Protein 5WNB (pdb70)

Nearest PDB structures (foldseek):
  5wnb-assembly1_B  TM=1.100E+00  e=4.631E+00  Human respiratory syncytial virus A2
  5wnb-assembly2_M  TM=1.005E+00  e=4.103E-40  Homo sapiens
  8fdc-assembly1_B  TM=9.923E-01  e=4.004E-33  Mus musculus
  8fba-assembly2_D  TM=9.804E-01  e=4.958E-32  Mus musculus
  4pub-assembly1_L  TM=9.845E-01  e=9.301E-32  Homo sapiens

B-factor: mean 49.29, std 20.46, range [14.49, 130.31]

Structure (mmCIF, N/CA/C/O backbone):
data_5WNB
#
_entry.id   5WNB
#
_cell.length_a   68.760
_cell.length_b   105.430
_cell.length_c   121.820
_cell.angle_alpha   90.000
_cell.angle_beta   90.000
_cell.angle_gamma   90.000
#
_symmetry.space_group_name_H-M   'P 21 21 21'
#
loop_
_entity.id
_entity.type
_entity.pdbx_description
1 polymer 'mAb 3D3 Fab heavy chain'
2 polymer 'mAb 3D3 Fab light chain'
3 polymer 'Major surface glycoprotein G'
4 non-polymer 'ZINC ION'
5 non-polymer 'ACETIC ACID'
6 water water
#
loop_
_atom_site.group_PDB
_atom_site.id
_atom_site.type_symbol
_atom_site.label_atom_id
_atom_site.label_alt_id
_atom_site.label_comp_id
_atom_site.label_asym_id
_atom_site.label_entity_id
_atom_site.label_seq_id
_atom_site.pdbx_PDB_ins_code
_atom_site.Cartn_x
_atom_site.Cartn_y
_atom_site.Cartn_z
_atom_site.occupancy
_atom_site.B_iso_or_equiv
_atom_site.auth_seq_id
_atom_site.auth_comp_id
_atom_site.auth_asym_id
_atom_site.auth_atom_id
_atom_site.pdbx_PDB_model_num
ATOM 1 N N . GLU A 1 1 ? 1.949 22.667 -27.888 1.00 73.77 1 GLU H N 1
ATOM 2 C CA . GLU A 1 1 ? 1.030 22.675 -26.758 1.00 73.38 1 GLU H CA 1
ATOM 3 C C . GLU A 1 1 ? -0.358 23.129 -27.234 1.00 77.07 1 GLU H C 1
ATOM 4 O O . GLU A 1 1 ? -1.290 23.299 -26.444 1.00 71.59 1 GLU H O 1
ATOM 10 N N . GLU A 1 2 ? -0.515 23.309 -28.545 1.00 70.38 2 GLU H N 1
ATOM 11 C CA . GLU A 1 2 ? -1.834 23.644 -29.075 1.00 65.81 2 GLU H CA 1
ATOM 12 C C . GLU A 1 2 ? -2.800 22.478 -28.897 1.00 62.90 2 GLU H C 1
ATOM 13 O O . GLU A 1 2 ? -2.418 21.319 -29.016 1.00 65.08 2 GLU H O 1
ATOM 19 N N . GLN A 1 3 ? -4.022 22.806 -28.507 1.00 46.97 3 GLN H N 1
ATOM 20 C CA . GLN A 1 3 ? -5.029 21.801 -28.244 1.00 39.85 3 GLN H CA 1
ATOM 21 C C . GLN A 1 3 ? -6.382 22.202 -28.805 1.00 37.87 3 GLN H C 1
ATOM 22 O O . GLN A 1 3 ? -6.674 23.372 -29.011 1.00 36.94 3 GLN H O 1
ATOM 28 N N . LEU A 1 4 ? -7.192 21.192 -29.056 1.00 32.58 4 LEU H N 1
ATOM 29 C CA . LEU A 1 4 ? -8.525 21.341 -29.612 1.00 36.67 4 LEU H CA 1
ATOM 30 C C . LEU A 1 4 ? -9.539 20.708 -28.666 1.00 37.66 4 LEU H C 1
ATOM 31 O O . LEU A 1 4 ? -9.320 19.600 -28.163 1.00 33.55 4 LEU H O 1
ATOM 36 N N . VAL A 1 5 ? -10.653 21.402 -28.430 1.00 35.13 5 VAL H N 1
ATOM 37 C CA . VAL A 1 5 ? -11.710 20.926 -27.543 1.00 35.08 5 VAL H CA 1
ATOM 38 C C . VAL A 1 5 ? -13.044 21.069 -28.259 1.00 34.75 5 VAL H C 1
ATOM 39 O O . VAL A 1 5 ? -13.388 22.160 -28.732 1.00 41.41 5 VAL H O 1
ATOM 43 N N . GLU A 1 6 ? -13.792 19.972 -28.335 1.00 30.38 6 GLU H N 1
ATOM 44 C CA . GLU A 1 6 ? -15.106 19.957 -28.953 1.00 33.99 6 GLU H CA 1
ATOM 45 C C . GLU A 1 6 ? -16.184 20.059 -27.881 1.00 38.85 6 GLU H C 1
ATOM 46 O O . GLU A 1 6 ? -15.982 19.667 -26.727 1.00 36.85 6 GLU H O 1
ATOM 52 N N . SER A 1 7 ? -17.348 20.556 -28.286 1.00 25.79 7 SER H N 1
ATOM 53 C CA . SER A 1 7 ? -18.511 20.631 -27.415 1.00 27.77 7 SER H CA 1
ATOM 54 C C . SER A 1 7 ? -19.744 20.659 -28.301 1.00 26.01 7 SER H C 1
ATOM 55 O O . SER A 1 7 ? -19.648 20.713 -29.529 1.00 23.53 7 SER H O 1
ATOM 58 N N . GLY A 1 8 ? -20.904 20.605 -27.661 1.00 41.65 8 GLY H N 1
ATOM 59 C CA . GLY A 1 8 ? -22.170 20.655 -28.353 1.00 29.55 8 GLY H CA 1
ATOM 60 C C . GLY A 1 8 ? -22.825 19.310 -28.574 1.00 33.81 8 GLY H C 1
ATOM 61 O O . GLY A 1 8 ? -24.008 19.271 -28.928 1.00 33.12 8 GLY H O 1
ATOM 62 N N . GLY A 1 9 ? -22.099 18.215 -28.377 1.00 37.56 9 GLY H N 1
ATOM 63 C CA . GLY A 1 9 ? -22.676 16.902 -28.557 1.00 38.00 9 GLY H CA 1
ATOM 64 C C . GLY A 1 9 ? -23.704 16.575 -27.493 1.00 39.52 9 GLY H C 1
ATOM 65 O O . GLY A 1 9 ? -23.830 17.243 -26.464 1.00 43.71 9 GLY H O 1
ATOM 66 N N . GLY A 1 10 ? -24.464 15.523 -27.753 1.00 29.31 10 GLY H N 1
ATOM 67 C CA . GLY A 1 10 ? -25.455 15.080 -26.798 1.00 33.22 10 GLY H CA 1
ATOM 68 C C . GLY A 1 10 ? -26.529 14.246 -27.471 1.00 34.85 10 GLY H C 1
ATOM 69 O O . GLY A 1 10 ? -26.409 13.856 -28.634 1.00 32.78 10 GLY H O 1
ATOM 70 N N . LEU A 1 11 ? -27.577 13.980 -26.696 1.00 42.47 11 LEU H N 1
ATOM 71 C CA . LEU A 1 11 ? -28.710 13.194 -27.155 1.00 42.00 11 LEU H CA 1
ATOM 72 C C . LEU A 1 11 ? -29.688 14.083 -27.913 1.00 42.28 11 LEU H C 1
ATOM 73 O O . LEU A 1 11 ? -30.045 15.166 -27.442 1.00 45.84 11 LEU H O 1
ATOM 78 N N . VAL A 1 12 ? -30.055 13.652 -29.113 1.00 31.75 12 VAL H N 1
ATOM 79 C CA . VAL A 1 12 ? -31.016 14.372 -29.928 1.00 37.25 12 VAL H CA 1
ATOM 80 C C . VAL A 1 12 ? -31.889 13.398 -30.714 1.00 38.14 12 VAL H C 1
ATOM 81 O O . VAL A 1 12 ? -31.449 12.310 -31.065 1.00 34.10 12 VAL H O 1
ATOM 85 N N . GLN A 1 13 ? -33.135 13.776 -30.966 1.00 33.24 13 GLN H N 1
ATOM 86 C CA . GLN A 1 13 ? -34.040 12.946 -31.757 1.00 34.64 13 GLN H CA 1
ATOM 87 C C . GLN A 1 13 ? -33.760 13.019 -33.255 1.00 35.22 13 GLN H C 1
ATOM 88 O O . GLN A 1 13 ? -33.211 13.998 -33.738 1.00 32.36 13 GLN H O 1
ATOM 94 N N . PRO A 1 14 ? -34.145 11.981 -33.987 1.00 37.36 14 PRO H N 1
ATOM 95 C CA . PRO A 1 14 ? -33.927 11.963 -35.436 1.00 34.23 14 PRO H CA 1
ATOM 96 C C . PRO A 1 14 ? -34.691 13.091 -36.128 1.00 39.00 14 PRO H C 1
ATOM 97 O O . PRO A 1 14 ? -35.840 13.368 -35.784 1.00 36.91 14 PRO H O 1
ATOM 101 N N . GLY A 1 15 ? -34.043 13.728 -37.098 1.00 38.17 15 GLY H N 1
ATOM 102 C CA . GLY A 1 15 ? -34.630 14.820 -37.849 1.00 36.00 15 GLY H CA 1
ATOM 103 C C . GLY A 1 15 ? -34.405 16.154 -37.172 1.00 35.82 15 GLY H C 1
ATOM 104 O O . GLY A 1 15 ? -34.706 17.200 -37.733 1.00 35.60 15 GLY H O 1
ATOM 105 N N . ARG A 1 16 ? -33.842 16.106 -35.971 1.00 37.42 16 ARG H N 1
ATOM 106 C CA . ARG A 1 16 ? -33.495 17.296 -35.201 1.00 40.62 16 ARG H CA 1
ATOM 107 C C . ARG A 1 16 ? -32.095 17.805 -35.531 1.00 34.56 16 ARG H C 1
ATOM 108 O O . ARG A 1 16 ? -31.436 17.297 -36.426 1.00 34.80 16 ARG H O 1
ATOM 116 N N . SER A 1 17 ? -31.663 18.833 -34.812 1.00 35.03 17 SER H N 1
ATOM 117 C CA . SER A 1 17 ? -30.373 19.459 -35.056 1.00 31.87 17 SER H CA 1
ATOM 118 C C . SER A 1 17 ? -29.492 19.533 -33.816 1.00 30.05 17 SER H C 1
ATOM 119 O O . SER A 1 17 ? -29.979 19.698 -32.705 1.00 29.02 17 SER H O 1
ATOM 122 N N . LEU A 1 18 ? -28.186 19.413 -34.026 1.00 25.40 18 LEU H N 1
ATOM 123 C CA . LEU A 1 18 ? -27.208 19.718 -33.004 1.00 24.78 18 LEU H CA 1
ATOM 124 C C . LEU A 1 18 ? -26.127 20.549 -33.661 1.00 29.05 18 LEU H C 1
ATOM 125 O O . LEU A 1 18 ? -26.047 20.652 -34.889 1.00 25.54 18 LEU H O 1
ATOM 130 N N . ARG A 1 19 ? -25.297 21.163 -32.835 1.00 25.93 19 ARG H N 1
ATOM 131 C CA . ARG A 1 19 ? -24.315 22.109 -33.339 1.00 28.58 19 ARG H CA 1
ATOM 132 C C . ARG A 1 19 ? -23.057 21.962 -32.501 1.00 25.11 19 ARG H C 1
ATOM 133 O O . ARG A 1 19 ? -23.065 22.280 -31.307 1.00 27.78 19 ARG H O 1
ATOM 141 N N . LEU A 1 20 ? -21.978 21.516 -33.128 1.00 22.06 20 LEU H N 1
ATOM 142 C CA . LEU A 1 20 ? -20.728 21.327 -32.419 1.00 24.19 20 LEU H CA 1
ATOM 143 C C . LEU A 1 20 ? -19.800 22.509 -32.648 1.00 28.51 20 LEU H C 1
ATOM 144 O O . LEU A 1 20 ? -19.828 23.159 -33.698 1.00 22.12 20 LEU H O 1
ATOM 149 N N . SER A 1 21 ? -18.973 22.778 -31.649 1.00 30.72 21 SER H N 1
ATOM 150 C CA . SER A 1 21 ? -17.920 23.768 -31.745 1.00 30.20 21 SER H CA 1
ATOM 151 C C . SER A 1 21 ? -16.597 23.060 -31.504 1.00 32.63 21 SER H C 1
ATOM 152 O O . SER A 1 21 ? -16.522 22.093 -30.745 1.00 27.88 21 SER H O 1
ATOM 155 N N . CYS A 1 22 ? -15.557 23.543 -32.168 1.00 26.73 22 CYS H N 1
ATOM 156 C CA . CYS A 1 22 ? -14.196 23.100 -31.912 1.00 26.83 22 CYS H CA 1
ATOM 157 C C . CYS A 1 22 ? -13.367 24.357 -31.750 1.00 36.38 22 CYS H C 1
ATOM 158 O O . CYS A 1 22 ? -13.288 25.171 -32.676 1.00 28.22 22 CYS H O 1
ATOM 161 N N . VAL A 1 23 ? -12.770 24.528 -30.579 1.00 26.44 23 VAL H N 1
ATOM 162 C CA . VAL A 1 23 ? -11.990 25.716 -30.283 1.00 34.45 23 VAL H CA 1
ATOM 163 C C . VAL A 1 23 ? -10.528 25.308 -30.232 1.00 35.63 23 VAL H C 1
ATOM 164 O O . VAL A 1 23 ? -10.133 24.471 -29.411 1.00 29.41 23 VAL H O 1
ATOM 168 N N . GLY A 1 24 ? -9.731 25.889 -31.119 1.00 47.07 24 GLY H N 1
ATOM 169 C CA . GLY A 1 24 ? -8.300 25.766 -31.008 1.00 41.47 24 GLY H CA 1
ATOM 170 C C . GLY A 1 24 ? -7.738 26.776 -30.035 1.00 58.15 24 GLY H C 1
ATOM 171 O O . GLY A 1 24 ? -8.370 27.779 -29.710 1.00 68.37 24 GLY H O 1
ATOM 172 N N . SER A 1 25 ? -6.539 26.487 -29.543 1.00 72.49 25 SER H N 1
ATOM 173 C CA . SER A 1 25 ? -5.899 27.389 -28.599 1.00 84.08 25 SER H CA 1
ATOM 174 C C . SER A 1 25 ? -5.656 28.751 -29.240 1.00 89.70 25 SER H C 1
ATOM 175 O O . SER A 1 25 ? -5.091 28.847 -30.334 1.00 90.91 25 SER H O 1
ATOM 178 N N . GLY A 1 26 ? -6.117 29.805 -28.570 1.00 80.82 26 GLY H N 1
ATOM 179 C CA . GLY A 1 26 ? -5.722 31.153 -28.935 1.00 81.31 26 GLY H CA 1
ATOM 180 C C . GLY A 1 26 ? -6.403 31.692 -30.185 1.00 76.52 26 GLY H C 1
ATOM 181 O O . GLY A 1 26 ? -7.551 31.368 -30.497 1.00 67.75 26 GLY H O 1
ATOM 182 N N . LEU A 1 27 ? -5.664 32.540 -30.901 1.00 74.89 27 LEU H N 1
ATOM 183 C CA . LEU A 1 27 ? -6.167 33.263 -32.068 1.00 70.25 27 LEU H CA 1
ATOM 184 C C . LEU A 1 27 ? -6.669 32.334 -33.163 1.00 76.21 27 LEU H C 1
ATOM 185 O O . LEU A 1 27 ? -6.708 32.704 -34.336 1.00 81.31 27 LEU H O 1
ATOM 187 C CA . PHE A 1 29 ? -6.419 34.473 -37.619 1.00 49.03 29 PHE H CA 1
ATOM 188 C C . PHE A 1 29 ? -5.384 33.399 -37.935 1.00 54.17 29 PHE H C 1
ATOM 189 O O . PHE A 1 29 ? -4.420 33.651 -38.660 1.00 53.12 29 PHE H O 1
ATOM 190 N N . GLU A 1 30 ? -5.592 32.201 -37.397 1.00 65.56 30 GLU H N 1
ATOM 191 C CA . GLU A 1 30 ? -4.629 31.116 -37.556 1.00 67.60 30 GLU H CA 1
ATOM 192 C C . GLU A 1 30 ? -4.627 30.558 -38.978 1.00 64.06 30 GLU H C 1
ATOM 193 O O . GLU A 1 30 ? -5.568 30.764 -39.746 1.00 62.75 30 GLU H O 1
ATOM 199 N N . GLU A 1 31 ? -3.558 29.833 -39.307 1.00 46.55 31 GLU H N 1
ATOM 200 C CA . GLU A 1 31 ? -3.170 29.557 -40.684 1.00 50.85 31 GLU H CA 1
ATOM 201 C C . GLU A 1 31 ? -3.292 28.079 -41.054 1.00 45.75 31 GLU H C 1
ATOM 202 O O . GLU A 1 31 ? -2.527 27.577 -41.880 1.00 44.42 31 GLU H O 1
ATOM 208 N N . HIS A 1 32 ? -4.231 27.362 -40.443 1.00 38.63 32 HIS H N 1
ATOM 209 C CA . HIS A 1 32 ? -4.437 25.956 -40.755 1.00 37.12 32 HIS H CA 1
ATOM 210 C C . HIS A 1 32 ? -5.912 25.675 -40.999 1.00 40.98 32 HIS H C 1
ATOM 211 O O . HIS A 1 32 ? -6.796 26.277 -40.382 1.00 40.18 32 HIS H O 1
ATOM 218 N N . ALA A 1 33 ? -6.153 24.755 -41.927 1.00 41.90 33 ALA H N 1
ATOM 219 C CA . ALA A 1 33 ? -7.468 24.180 -42.141 1.00 40.82 33 ALA H CA 1
ATOM 220 C C . ALA A 1 33 ? -7.856 23.281 -40.972 1.00 41.14 33 ALA H C 1
ATOM 221 O O . ALA A 1 33 ? -7.008 22.773 -40.234 1.00 38.62 33 ALA H O 1
ATOM 223 N N . MET A 1 34 ? -9.162 23.091 -40.809 1.00 31.67 34 MET H N 1
ATOM 224 C CA . MET A 1 34 ? -9.697 22.202 -39.788 1.00 38.85 34 MET H CA 1
ATOM 225 C C . MET A 1 34 ? -10.701 21.251 -40.419 1.00 29.73 34 MET H C 1
ATOM 226 O O . MET A 1 34 ? -11.323 21.561 -41.439 1.00 33.94 34 MET H O 1
ATOM 231 N N . HIS A 1 35 ? -10.847 20.081 -39.800 1.00 34.44 35 HIS H N 1
ATOM 232 C CA . HIS A 1 35 ? -11.644 19.002 -40.359 1.00 34.07 35 HIS H CA 1
ATOM 233 C C . HIS A 1 35 ? -12.488 18.369 -39.268 1.00 27.57 35 HIS H C 1
ATOM 234 O O . HIS A 1 35 ? -12.167 18.442 -38.080 1.00 33.14 35 HIS H O 1
ATOM 241 N N . TRP A 1 36 ? -13.586 17.750 -39.691 1.00 21.53 36 TRP H N 1
ATOM 242 C CA . TRP A 1 36 ? -14.417 16.931 -38.822 1.00 20.87 36 TRP H CA 1
ATOM 243 C C . TRP A 1 36 ? -14.256 15.471 -39.217 1.00 20.94 36 TRP H C 1
ATOM 244 O O . TRP A 1 36 ? -14.418 15.118 -40.389 1.00 29.41 36 TRP H O 1
ATOM 255 N N . VAL A 1 37 ? -13.921 14.633 -38.240 1.00 21.40 37 VAL H N 1
ATOM 256 C CA . VAL A 1 37 ? -13.799 13.194 -38.428 1.00 22.61 37 VAL H CA 1
ATOM 257 C C . VAL A 1 37 ? -14.612 12.523 -37.332 1.00 26.38 37 VAL H C 1
ATOM 258 O O . VAL A 1 37 ? -14.556 12.938 -36.170 1.00 32.98 37 VAL H O 1
ATOM 262 N N . ARG A 1 38 ? -15.376 11.499 -37.695 1.00 21.01 38 ARG H N 1
ATOM 263 C CA . ARG A 1 38 ? -16.234 10.824 -36.733 1.00 25.81 38 ARG H CA 1
ATOM 264 C C . ARG A 1 38 ? -15.956 9.329 -36.751 1.00 21.76 38 ARG H C 1
ATOM 265 O O . ARG A 1 38 ? -15.326 8.798 -37.669 1.00 33.60 38 ARG H O 1
ATOM 273 N N . GLN A 1 39 ? -16.331 8.687 -35.655 1.00 22.15 39 GLN H N 1
ATOM 274 C CA . GLN A 1 39 ? -16.210 7.253 -35.527 1.00 30.60 39 GLN H CA 1
ATOM 275 C C . GLN A 1 39 ? -17.459 6.678 -34.881 1.00 23.52 39 GLN H C 1
ATOM 276 O O . GLN A 1 39 ? -17.756 6.979 -33.734 1.00 32.33 39 GLN H O 1
ATOM 282 N N . ALA A 1 40 ? -18.164 5.814 -35.591 1.00 24.09 40 ALA H N 1
ATOM 283 C CA . ALA A 1 40 ? -19.278 5.096 -34.998 1.00 32.06 40 ALA H CA 1
ATOM 284 C C . ALA A 1 40 ? -18.757 4.012 -34.051 1.00 34.59 40 ALA H C 1
ATOM 285 O O . ALA A 1 40 ? -17.622 3.547 -34.197 1.00 29.87 40 ALA H O 1
ATOM 287 N N . PRO A 1 41 ? -19.558 3.610 -33.061 1.00 35.66 41 PRO H N 1
ATOM 288 C CA . PRO A 1 41 ? -19.098 2.582 -32.114 1.00 37.86 41 PRO H CA 1
ATOM 289 C C . PRO A 1 41 ? -18.675 1.303 -32.823 1.00 38.50 41 PRO H C 1
ATOM 290 O O . PRO A 1 41 ? -19.430 0.723 -33.607 1.00 32.46 41 PRO H O 1
ATOM 294 N N . GLY A 1 42 ? -17.448 0.870 -32.537 1.00 40.37 42 GLY H N 1
ATOM 295 C CA . GLY A 1 42 ? -16.903 -0.334 -33.132 1.00 34.42 42 GLY H CA 1
ATOM 296 C C . GLY A 1 42 ? -16.650 -0.257 -34.619 1.00 36.05 42 GLY H C 1
ATOM 297 O O . GLY A 1 42 ? -16.478 -1.295 -35.260 1.00 40.67 42 GLY H O 1
ATOM 298 N N . ARG A 1 43 ? -16.619 0.942 -35.189 1.00 38.56 43 ARG H N 1
ATOM 299 C CA . ARG A 1 43 ? -16.376 1.135 -36.613 1.00 34.07 43 ARG H CA 1
ATOM 300 C C . ARG A 1 43 ? -15.143 2.012 -36.816 1.00 29.94 43 ARG H C 1
ATOM 301 O O . ARG A 1 43 ? -14.527 2.495 -35.863 1.00 30.07 43 ARG H O 1
ATOM 309 N N . GLY A 1 44 ? -14.780 2.206 -38.085 1.00 29.13 44 GLY H N 1
ATOM 310 C CA . GLY A 1 44 ? -13.593 2.952 -38.434 1.00 28.30 44 GLY H CA 1
ATOM 311 C C . GLY A 1 44 ? -13.840 4.449 -38.526 1.00 30.47 44 GLY H C 1
ATOM 312 O O . GLY A 1 44 ? -14.934 4.952 -38.274 1.00 28.48 44 GLY H O 1
ATOM 313 N N . LEU A 1 45 ? -12.783 5.164 -38.896 1.00 35.97 45 LEU H N 1
ATOM 314 C CA . LEU A 1 45 ? -12.855 6.607 -39.058 1.00 34.13 45 LEU H CA 1
ATOM 315 C C . LEU A 1 45 ? -13.461 6.978 -40.404 1.00 41.45 45 LEU H C 1
ATOM 316 O O . LEU A 1 45 ? -13.185 6.342 -41.427 1.00 44.51 45 LEU H O 1
ATOM 321 N N . GLU A 1 46 ? -14.286 8.025 -40.393 1.00 29.82 46 GLU H N 1
ATOM 322 C CA . GLU A 1 46 ? -14.906 8.559 -41.599 1.00 29.03 46 GLU H CA 1
ATOM 323 C C . GLU A 1 46 ? -14.761 10.072 -41.604 1.00 27.93 46 GLU H C 1
ATOM 324 O O . GLU A 1 46 ? -15.200 10.747 -40.667 1.00 22.45 46 GLU H O 1
ATOM 330 N N . TRP A 1 47 ? -14.135 10.598 -42.651 1.00 23.29 47 TRP H N 1
ATOM 331 C CA . TRP A 1 47 ? -13.982 12.039 -42.796 1.00 33.83 47 TRP H CA 1
ATOM 332 C C . TRP A 1 47 ? -15.334 12.678 -43.083 1.00 24.30 47 TRP H C 1
ATOM 333 O O . TRP A 1 47 ? -16.009 12.313 -44.050 1.00 31.00 47 TRP H O 1
ATOM 344 N N . VAL A 1 48 ? -15.730 13.622 -42.236 1.00 24.31 48 VAL H N 1
ATOM 345 C CA . VAL A 1 48 ? -17.029 14.273 -42.358 1.00 22.69 48 VAL H CA 1
ATOM 346 C C . VAL A 1 48 ? -16.941 15.508 -43.237 1.00 23.19 48 VAL H C 1
ATOM 347 O O . VAL A 1 48 ? -17.686 15.654 -44.208 1.00 24.12 48 VAL H O 1
ATOM 351 N N . SER A 1 49 ? -16.031 16.417 -42.901 1.00 27.20 49 SER H N 1
ATOM 352 C CA . SER A 1 49 ? -15.977 17.710 -43.562 1.00 23.69 49 SER H CA 1
ATOM 353 C C . SER A 1 49 ? -14.614 18.341 -43.327 1.00 23.13 49 SER H C 1
ATOM 354 O O . SER A 1 49 ? -13.908 18.001 -42.376 1.00 24.09 49 SER H O 1
ATOM 357 N N . GLY A 1 50 ? -14.252 19.258 -44.220 1.00 34.05 50 GLY H N 1
ATOM 358 C CA . GLY A 1 50 ? -13.026 20.017 -44.089 1.00 30.01 50 GLY H CA 1
ATOM 359 C C . GLY A 1 50 ? -13.168 21.423 -44.636 1.00 30.01 50 GLY H C 1
ATOM 360 O O . GLY A 1 50 ? -13.825 21.630 -45.659 1.00 33.70 50 GLY H O 1
ATOM 361 N N . ILE A 1 51 ? -12.550 22.398 -43.972 1.00 24.12 51 ILE H N 1
ATOM 362 C CA . ILE A 1 51 ? -12.652 23.797 -44.363 1.00 25.20 51 ILE H CA 1
ATOM 363 C C . ILE A 1 51 ? -11.260 24.417 -44.340 1.00 25.68 51 ILE H C 1
ATOM 364 O O . ILE A 1 51 ? -10.496 24.209 -43.390 1.00 24.91 51 ILE H O 1
ATOM 369 N N . SER A 1 52 ? -10.928 25.166 -45.390 1.00 38.72 52 SER H N 1
ATOM 370 C CA . SER A 1 52 ? -9.610 25.774 -45.507 1.00 35.68 52 SER H CA 1
ATOM 371 C C . SER A 1 52 ? -9.421 26.872 -44.457 1.00 40.15 52 SER H C 1
ATOM 372 O O . SER A 1 52 ? -10.345 27.253 -43.732 1.00 40.84 52 SER H O 1
ATOM 375 N N . TRP A 1 53 ? -8.188 27.383 -44.390 1.00 41.86 53 TRP H N 1
ATOM 376 C CA . TRP A 1 53 ? -7.815 28.340 -43.352 1.00 35.39 53 TRP H CA 1
ATOM 377 C C . TRP A 1 53 ? -8.660 29.609 -43.414 1.00 40.75 53 TRP H C 1
ATOM 378 O O . TRP A 1 53 ? -8.980 30.191 -42.370 1.00 43.79 53 TRP H O 1
ATOM 389 N N . ASN A 1 54 ? -9.021 30.057 -44.618 1.00 43.06 54 ASN H N 1
ATOM 390 C CA . ASN A 1 54 ? -9.788 31.284 -44.813 1.00 48.13 54 ASN H CA 1
ATOM 391 C C . ASN A 1 54 ? -11.234 31.013 -45.216 1.00 46.37 54 ASN H C 1
ATOM 392 O O . ASN A 1 54 ? -11.887 31.891 -45.789 1.00 49.62 54 ASN H O 1
ATOM 397 N N . SER A 1 55 ? -11.742 29.811 -44.932 1.00 35.30 55 SER H N 1
ATOM 398 C CA . SER A 1 55 ? -13.091 29.383 -45.314 1.00 40.30 55 SER H CA 1
ATOM 399 C C . SER A 1 55 ? -13.348 29.531 -46.813 1.00 39.63 55 SER H C 1
ATOM 400 O O . SER A 1 55 ? -14.502 29.601 -47.245 1.00 45.88 55 SER H O 1
ATOM 403 N N . GLY A 1 56 ? -12.288 29.571 -47.623 1.00 33.03 56 GLY H N 1
ATOM 404 C CA . GLY A 1 56 ? -12.460 29.660 -49.062 1.00 34.76 56 GLY H CA 1
ATOM 405 C C . GLY A 1 56 ? -12.818 28.354 -49.739 1.00 34.29 56 GLY H C 1
ATOM 406 O O . GLY A 1 56 ? -13.270 28.369 -50.887 1.00 35.79 56 GLY H O 1
ATOM 407 N N . SER A 1 57 ? -12.624 27.226 -49.057 1.00 34.09 57 SER H N 1
ATOM 408 C CA . SER A 1 57 ? -12.868 25.913 -49.641 1.00 36.27 57 SER H CA 1
ATOM 409 C C . SER A 1 57 ? -13.439 24.991 -48.575 1.00 32.02 57 SER H C 1
ATOM 410 O O . SER A 1 57 ? -12.843 24.837 -47.505 1.00 32.50 57 SER H O 1
ATOM 413 N N . VAL A 1 58 ? -14.592 24.382 -48.864 1.00 38.00 58 VAL H N 1
ATOM 414 C CA . VAL A 1 58 ? -15.286 23.503 -47.927 1.00 31.01 58 VAL H CA 1
ATOM 415 C C . VAL A 1 58 ? -15.727 22.240 -48.656 1.00 36.89 58 VAL H C 1
ATOM 416 O O . VAL A 1 58 ? -16.248 22.310 -49.776 1.00 40.06 58 VAL H O 1
ATOM 420 N N . GLY A 1 59 ? -15.520 21.085 -48.020 1.00 27.63 59 GLY H N 1
ATOM 421 C CA . GLY A 1 59 ? -15.957 19.823 -48.576 1.00 30.69 59 GLY H CA 1
ATOM 422 C C . GLY A 1 59 ? -16.656 18.971 -47.535 1.00 29.85 59 GLY H C 1
ATOM 423 O O . GLY A 1 59 ? -16.536 19.194 -46.330 1.00 32.43 59 GLY H O 1
ATOM 424 N N . TYR A 1 60 ? -17.407 17.984 -48.026 1.00 27.10 60 TYR H N 1
ATOM 425 C CA . TYR A 1 60 ? -18.118 17.049 -47.165 1.00 28.35 60 TYR H CA 1
ATOM 426 C C . TYR A 1 60 ? -18.147 15.672 -47.809 1.00 27.97 60 TYR H C 1
ATOM 427 O O . TYR A 1 60 ? -18.133 15.544 -49.036 1.00 33.84 60 TYR H O 1
ATOM 436 N N . ALA A 1 61 ? -18.194 14.641 -46.966 1.00 30.05 61 ALA H N 1
ATOM 437 C CA . ALA A 1 61 ? -18.505 13.301 -47.446 1.00 36.12 61 ALA H CA 1
ATOM 438 C C . ALA A 1 61 ? -19.934 13.260 -47.978 1.00 33.85 61 ALA H C 1
ATOM 439 O O . ALA A 1 61 ? -20.800 14.018 -47.539 1.00 35.66 61 ALA H O 1
ATOM 441 N N . ASP A 1 62 ? -20.178 12.369 -48.943 1.00 42.48 62 ASP H N 1
ATOM 442 C CA . ASP A 1 62 ? -21.512 12.259 -49.525 1.00 41.96 62 ASP H CA 1
ATOM 443 C C . ASP A 1 62 ? -22.567 11.838 -48.511 1.00 43.27 62 ASP H C 1
ATOM 444 O O . ASP A 1 62 ? -23.752 12.108 -48.726 1.00 43.45 62 ASP H O 1
ATOM 449 N N . SER A 1 63 ? -22.169 11.170 -47.427 1.00 52.63 63 SER H N 1
ATOM 450 C CA . SER A 1 63 ? -23.145 10.708 -46.444 1.00 54.68 63 SER H CA 1
ATOM 451 C C . SER A 1 63 ? -23.862 11.866 -45.754 1.00 52.62 63 SER H C 1
ATOM 452 O O . SER A 1 63 ? -25.001 11.704 -45.299 1.00 54.09 63 SER H O 1
ATOM 455 N N . VAL A 1 64 ? -23.160 12.980 -45.570 1.00 34.33 64 VAL H N 1
ATOM 456 C CA . VAL A 1 64 ? -23.714 14.120 -44.849 1.00 36.96 64 VAL H CA 1
ATOM 457 C C . VAL A 1 64 ? -24.035 15.330 -45.719 1.00 32.90 64 VAL H C 1
ATOM 458 O O . VAL A 1 64 ? -24.448 16.366 -45.213 1.00 28.49 64 VAL H O 1
ATOM 462 N N . LYS A 1 65 ? -23.825 15.208 -47.021 1.00 33.20 65 LYS H N 1
ATOM 463 C CA . LYS A 1 65 ? -23.972 16.358 -47.896 1.00 34.39 65 LYS H CA 1
ATOM 464 C C . LYS A 1 65 ? -25.411 16.857 -47.929 1.00 39.12 65 LYS H C 1
ATOM 465 O O . LYS A 1 65 ? -26.349 16.073 -48.030 1.00 40.41 65 LYS H O 1
ATOM 471 N N . GLY A 1 66 ? -25.572 18.171 -47.848 1.00 31.39 66 GLY H N 1
ATOM 472 C CA . GLY A 1 66 ? -26.883 18.780 -47.886 1.00 31.43 66 GLY H CA 1
ATOM 473 C C . GLY A 1 66 ? -27.620 18.735 -46.564 1.00 34.15 66 GLY H C 1
ATOM 474 O O . GLY A 1 66 ? -28.775 19.133 -46.489 1.00 31.38 66 GLY H O 1
ATOM 475 N N . ARG A 1 67 ? -26.986 18.156 -45.545 1.00 29.03 67 ARG H N 1
ATOM 476 C CA . ARG A 1 67 ? -27.562 18.094 -44.204 1.00 28.27 67 ARG H CA 1
ATOM 477 C C . ARG A 1 67 ? -26.727 18.801 -43.137 1.00 26.94 67 ARG H C 1
ATOM 478 O O . ARG A 1 67 ? -27.266 19.422 -42.235 1.00 27.26 67 ARG H O 1
ATOM 486 N N . PHE A 1 68 ? -25.408 18.717 -43.256 1.00 33.37 68 PHE H N 1
ATOM 487 C CA . PHE A 1 68 ? -24.509 19.389 -42.329 1.00 26.88 68 PHE H CA 1
ATOM 488 C C . PHE A 1 68 ? -23.810 20.538 -43.041 1.00 26.17 68 PHE H C 1
ATOM 489 O O . PHE A 1 68 ? -23.646 20.530 -44.264 1.00 31.67 68 PHE H O 1
ATOM 497 N N . THR A 1 69 ? -23.398 21.526 -42.257 1.00 26.15 69 THR H N 1
ATOM 498 C CA . THR A 1 69 ? -22.729 22.699 -42.795 1.00 29.55 69 THR H CA 1
ATOM 499 C C . THR A 1 69 ? -21.559 23.052 -41.894 1.00 28.76 69 THR H C 1
ATOM 500 O O . THR A 1 69 ? -21.730 23.218 -40.683 1.00 26.80 69 THR H O 1
ATOM 504 N N . THR A 1 70 ? -20.375 23.135 -42.485 1.00 30.92 70 THR H N 1
ATOM 505 C CA . THR A 1 70 ? -19.154 23.468 -41.767 1.00 23.96 70 THR H CA 1
ATOM 506 C C . THR A 1 70 ? -18.799 24.929 -41.993 1.00 26.64 70 THR H C 1
ATOM 507 O O . THR A 1 70 ? -18.825 25.414 -43.130 1.00 27.69 70 THR H O 1
ATOM 511 N N . SER A 1 71 ? -18.481 25.624 -40.909 1.00 29.32 71 SER H N 1
ATOM 512 C CA . SER A 1 71 ? -17.967 26.979 -40.997 1.00 33.55 71 SER H CA 1
ATOM 513 C C . SER A 1 71 ? -16.996 27.182 -39.845 1.00 39.13 71 SER H C 1
ATOM 514 O O . SER A 1 71 ? -16.839 26.320 -38.977 1.00 29.10 71 SER H O 1
ATOM 517 N N . ARG A 1 72 ? -16.350 28.343 -39.840 1.00 33.22 72 ARG H N 1
ATOM 518 C CA . ARG A 1 72 ? -15.303 28.618 -38.871 1.00 35.27 72 ARG H CA 1
ATOM 519 C C . ARG A 1 72 ? -15.135 30.121 -38.759 1.00 40.57 72 ARG H C 1
ATOM 520 O O . ARG A 1 72 ? -15.610 30.883 -39.605 1.00 40.27 72 ARG H O 1
ATOM 528 N N . ASP A 1 73 ? -14.457 30.536 -37.689 1.00 48.82 73 ASP H N 1
ATOM 529 C CA . ASP A 1 73 ? -14.182 31.946 -37.430 1.00 50.73 73 ASP H CA 1
ATOM 530 C C . ASP A 1 73 ? -12.774 32.058 -36.863 1.00 49.16 73 ASP H C 1
ATOM 531 O O . ASP A 1 73 ? -12.517 31.615 -35.738 1.00 52.77 73 ASP H O 1
ATOM 536 N N . ASN A 1 74 ? -11.879 32.621 -37.658 1.00 70.36 74 ASN H N 1
ATOM 537 C CA . ASN A 1 74 ? -10.488 32.758 -37.283 1.00 72.76 74 ASN H CA 1
ATOM 538 C C . ASN A 1 74 ? -10.311 33.642 -36.067 1.00 75.59 74 ASN H C 1
ATOM 539 O O . ASN A 1 74 ? -9.474 33.368 -35.215 1.00 85.15 74 ASN H O 1
ATOM 544 N N . ALA A 1 75 ? -11.092 34.712 -35.995 1.00 53.57 75 ALA H N 1
ATOM 545 C CA . ALA A 1 75 ? -10.934 35.679 -34.915 1.00 51.92 75 ALA H CA 1
ATOM 546 C C . ALA A 1 75 ? -11.071 35.002 -33.558 1.00 54.10 75 ALA H C 1
ATOM 547 O O . ALA A 1 75 ? -10.359 35.343 -32.604 1.00 57.31 75 ALA H O 1
ATOM 549 N N . LYS A 1 76 ? -11.972 34.030 -33.460 1.00 53.18 76 LYS H N 1
ATOM 550 C CA . LYS A 1 76 ? -12.140 33.216 -32.270 1.00 52.26 76 LYS H CA 1
ATOM 551 C C . LYS A 1 76 ? -11.439 31.866 -32.382 1.00 56.91 76 LYS H C 1
ATOM 552 O O . LYS A 1 76 ? -11.377 31.135 -31.387 1.00 59.14 76 LYS H O 1
ATOM 558 N N . ASP A 1 77 ? -10.954 31.535 -33.575 1.00 53.44 77 ASP H N 1
ATOM 559 C CA . ASP A 1 77 ? -10.347 30.231 -33.852 1.00 43.78 77 ASP H CA 1
ATOM 560 C C . ASP A 1 77 ? -11.289 29.099 -33.452 1.00 42.36 77 ASP H C 1
ATOM 561 O O . ASP A 1 77 ? -10.886 28.122 -32.831 1.00 40.03 77 ASP H O 1
ATOM 566 N N . ILE A 1 78 ? -12.557 29.262 -33.797 1.00 27.98 78 ILE H N 1
ATOM 567 C CA . ILE A 1 78 ? -13.584 28.278 -33.492 1.00 25.57 78 ILE H CA 1
ATOM 568 C C . ILE A 1 78 ? -14.070 27.669 -34.797 1.00 24.92 78 ILE H C 1
ATOM 569 O O . ILE A 1 78 ? -14.298 28.379 -35.784 1.00 25.61 78 ILE H O 1
ATOM 574 N N . LEU A 1 79 ? -14.220 26.349 -34.795 1.00 23.08 79 LEU H N 1
ATOM 575 C CA . LEU A 1 79 ? -14.728 25.600 -35.931 1.00 27.53 79 LEU H CA 1
ATOM 576 C C . LEU A 1 79 ? -16.111 25.072 -35.583 1.00 22.29 79 LEU H C 1
ATOM 577 O O . LEU A 1 79 ? -16.338 24.599 -34.466 1.00 21.99 79 LEU H O 1
ATOM 582 N N . PHE A 1 80 ? -17.033 25.149 -36.538 1.00 24.62 80 PHE H N 1
ATOM 583 C CA . PHE A 1 80 ? -18.413 24.753 -36.303 1.00 24.60 80 PHE H CA 1
ATOM 584 C C . PHE A 1 80 ? -18.812 23.605 -37.215 1.00 24.16 80 PHE H C 1
ATOM 585 O O . PHE A 1 80 ? -18.411 23.552 -38.384 1.00 26.13 80 PHE H O 1
ATOM 593 N N . LEU A 1 81 ? -19.628 22.701 -36.674 1.00 21.78 81 LEU H N 1
ATOM 594 C CA . LEU A 1 81 ? -20.329 21.689 -37.460 1.00 21.72 81 LEU H CA 1
ATOM 595 C C . LEU A 1 81 ? -21.806 21.826 -37.114 1.00 22.27 81 LEU H C 1
ATOM 596 O O . LEU A 1 81 ? -22.258 21.324 -36.080 1.00 22.11 81 LEU H O 1
ATOM 601 N N . GLU A 1 82 ? -22.555 22.500 -37.981 1.00 23.09 82 GLU H N 1
ATOM 602 C CA . GLU A 1 82 ? -23.991 22.644 -37.800 1.00 23.80 82 GLU H CA 1
ATOM 603 C C . GLU A 1 82 ? -24.635 21.412 -38.414 1.00 36.54 82 GLU H C 1
ATOM 604 O O . GLU A 1 82 ? -24.463 21.142 -39.608 1.00 30.16 82 GLU H O 1
ATOM 610 N N . MET A 1 83 ? -25.381 20.676 -37.604 1.00 25.54 83 MET H N 1
ATOM 611 C CA . MET A 1 83 ? -25.884 19.363 -37.974 1.00 33.12 83 MET H CA 1
ATOM 612 C C . MET A 1 83 ? -27.395 19.446 -38.118 1.00 27.67 83 MET H C 1
ATOM 613 O O . MET A 1 83 ? -28.092 19.719 -37.138 1.00 44.39 83 MET H O 1
ATOM 618 N N . ASN A 1 84 ? -27.892 19.165 -39.310 1.00 28.97 84 ASN H N 1
ATOM 619 C CA . ASN A 1 84 ? -29.313 19.211 -39.584 1.00 30.63 84 ASN H CA 1
ATOM 620 C C . ASN A 1 84 ? -29.761 17.897 -40.207 1.00 35.59 84 ASN H C 1
ATOM 621 O O . ASN A 1 84 ? -28.952 17.145 -40.732 1.00 37.58 84 ASN H O 1
ATOM 626 N N . THR A 1 85 ? -31.051 17.611 -40.102 1.00 30.63 85 THR H N 1
ATOM 627 C CA . THR A 1 85 ? -31.650 16.384 -40.634 1.00 32.43 85 THR H CA 1
ATOM 628 C C . THR A 1 85 ? -30.902 15.155 -40.118 1.00 32.54 85 THR H C 1
ATOM 629 O O . THR A 1 85 ? -30.384 14.332 -40.871 1.00 33.42 85 THR H O 1
ATOM 633 N N . LEU A 1 86 ? -30.840 15.065 -38.794 1.00 27.93 86 LEU H N 1
ATOM 634 C CA . LEU A 1 86 ? -30.033 14.041 -38.147 1.00 27.19 86 LEU H CA 1
ATOM 635 C C . LEU A 1 86 ? -30.679 12.666 -38.254 1.00 34.55 86 LEU H C 1
ATOM 636 O O . LEU A 1 86 ? -31.905 12.515 -38.218 1.00 32.25 86 LEU H O 1
ATOM 641 N N . ARG A 1 87 ? -29.827 11.657 -38.409 1.00 37.58 87 ARG H N 1
ATOM 642 C CA . ARG A 1 87 ? -30.237 10.266 -38.475 1.00 37.62 87 ARG H CA 1
ATOM 643 C C . ARG A 1 87 ? -29.566 9.454 -37.382 1.00 41.20 87 ARG H C 1
ATOM 644 O O . ARG A 1 87 ? -28.545 9.856 -36.816 1.00 37.83 87 ARG H O 1
ATOM 652 N N . SER A 1 88 ? -30.134 8.275 -37.131 1.00 29.55 88 SER H N 1
ATOM 653 C CA . SER A 1 88 ? -29.521 7.344 -36.193 1.00 35.89 88 SER H CA 1
ATOM 654 C C . SER A 1 88 ? -28.127 6.922 -36.643 1.00 28.62 88 SER H C 1
ATOM 655 O O . SER A 1 88 ? -27.262 6.661 -35.801 1.00 34.68 88 SER H O 1
ATOM 658 N N . GLU A 1 89 ? -27.882 6.860 -37.956 1.00 29.24 89 GLU H N 1
ATOM 659 C CA . GLU A 1 89 ? -26.573 6.426 -38.441 1.00 30.21 89 GLU H CA 1
ATOM 660 C C . GLU A 1 89 ? -25.479 7.469 -38.250 1.00 30.86 89 GLU H C 1
ATOM 661 O O . GLU A 1 89 ? -24.307 7.148 -38.469 1.00 36.97 89 GLU H O 1
ATOM 667 N N . ASP A 1 90 ? -25.817 8.694 -37.855 1.00 25.94 90 ASP H N 1
ATOM 668 C CA . ASP A 1 90 ? -24.800 9.679 -37.513 1.00 24.61 90 ASP H CA 1
ATOM 669 C C . ASP A 1 90 ? -24.405 9.607 -36.047 1.00 24.11 90 ASP H C 1
ATOM 670 O O . ASP A 1 90 ? -23.612 10.437 -35.589 1.00 23.18 90 ASP H O 1
ATOM 675 N N . THR A 1 91 ? -24.933 8.628 -35.311 1.00 24.92 91 THR H N 1
ATOM 676 C CA . THR A 1 91 ? -24.500 8.378 -33.944 1.00 24.76 91 THR H CA 1
ATOM 677 C C . THR A 1 91 ? -23.044 7.943 -33.967 1.00 26.90 91 THR H C 1
ATOM 678 O O . THR A 1 91 ? -22.719 6.864 -34.472 1.00 25.52 91 THR H O 1
ATOM 682 N N . ALA A 1 92 ? -22.164 8.779 -33.433 1.00 23.18 92 ALA H N 1
ATOM 683 C CA . ALA A 1 92 ? -20.734 8.514 -33.479 1.00 27.00 92 ALA H CA 1
ATOM 684 C C . ALA A 1 92 ? -20.033 9.464 -32.522 1.00 23.60 92 ALA H C 1
ATOM 685 O O . ALA A 1 92 ? -20.636 10.395 -31.979 1.00 24.79 92 ALA H O 1
ATOM 687 N N . LEU A 1 93 ? -18.747 9.199 -32.317 1.00 29.02 93 LEU H N 1
ATOM 688 C CA . LEU A 1 93 ? -17.860 10.123 -31.635 1.00 25.27 93 LEU H CA 1
ATOM 689 C C . LEU A 1 93 ? -17.254 11.041 -32.688 1.00 22.02 93 LEU H C 1
ATOM 690 O O . LEU A 1 93 ? -16.706 10.566 -33.687 1.00 20.77 93 LEU H O 1
ATOM 695 N N . TYR A 1 94 ? -17.362 12.350 -32.478 1.00 19.94 94 TYR H N 1
ATOM 696 C CA . TYR A 1 94 ? -17.005 13.330 -33.500 1.00 19.50 94 TYR H CA 1
ATOM 697 C C . TYR A 1 94 ? -15.700 14.014 -33.110 1.00 23.81 94 TYR H C 1
ATOM 698 O O . TYR A 1 94 ? -15.652 14.763 -32.129 1.00 29.43 94 TYR H O 1
ATOM 707 N N . PHE A 1 95 ? -14.651 13.767 -33.889 1.00 28.38 95 PHE H N 1
ATOM 708 C CA . PHE A 1 95 ? -13.344 14.364 -33.653 1.00 22.30 95 PHE H CA 1
ATOM 709 C C . PHE A 1 95 ? -13.205 15.664 -34.428 1.00 23.55 95 PHE H C 1
ATOM 710 O O . PHE A 1 95 ? -13.650 15.775 -35.573 1.00 21.73 95 PHE H O 1
ATOM 718 N N . CYS A 1 96 ? -12.555 16.639 -33.810 1.00 27.29 96 CYS H N 1
ATOM 719 C CA . CYS A 1 96 ? -12.060 17.811 -34.513 1.00 25.10 96 CYS H CA 1
ATOM 720 C C . CYS A 1 96 ? -10.555 17.659 -34.661 1.00 25.44 96 CYS H C 1
ATOM 721 O O . CYS A 1 96 ? -9.872 17.282 -33.704 1.00 23.88 96 CYS H O 1
ATOM 724 N N . ALA A 1 97 ? -10.043 17.922 -35.860 1.00 23.13 97 ALA H N 1
ATOM 725 C CA . ALA A 1 97 ? -8.654 17.598 -36.135 1.00 27.15 97 ALA H CA 1
ATOM 726 C C . ALA A 1 97 ? -8.054 18.607 -37.099 1.00 27.34 97 ALA H C 1
ATOM 727 O O . ALA A 1 97 ? -8.738 19.151 -37.970 1.00 30.29 97 ALA H O 1
ATOM 729 N N . ILE A 1 98 ? -6.758 18.847 -36.925 1.00 26.28 98 ILE H N 1
ATOM 730 C CA . ILE A 1 98 ? -5.933 19.556 -37.893 1.00 27.76 98 ILE H CA 1
ATOM 731 C C . ILE A 1 98 ? -5.049 18.516 -38.564 1.00 26.96 98 ILE H C 1
ATOM 732 O O . ILE A 1 98 ? -4.353 17.755 -37.883 1.00 29.27 98 ILE H O 1
ATOM 737 N N . MET A 1 99 ? -5.085 18.471 -39.901 1.00 30.24 99 MET H N 1
ATOM 738 C CA . MET A 1 99 ? -4.352 17.457 -40.664 1.00 29.21 99 MET H CA 1
ATOM 739 C C . MET A 1 99 ? -3.684 18.149 -41.852 1.00 26.57 99 MET H C 1
ATOM 740 O O . MET A 1 99 ? -4.194 18.149 -42.975 1.00 36.81 99 MET H O 1
ATOM 745 N N . VAL A 1 100 ? -2.521 18.738 -41.598 1.00 23.91 100 VAL H N 1
ATOM 746 C CA . VAL A 1 100 ? -1.720 19.385 -42.628 1.00 25.20 100 VAL H CA 1
ATOM 747 C C . VAL A 1 100 ? -0.421 18.607 -42.783 1.00 27.62 100 VAL H C 1
ATOM 748 O O . VAL A 1 100 ? 0.216 18.237 -41.792 1.00 25.41 100 VAL H O 1
ATOM 752 N N . ALA A 1 101 ? -0.038 18.356 -44.033 1.00 35.62 101 ALA H N 1
ATOM 753 C CA . ALA A 1 101 ? 1.200 17.649 -44.333 1.00 38.45 101 ALA H CA 1
ATOM 754 C C . ALA A 1 101 ? 1.575 17.931 -45.778 1.00 37.78 101 ALA H C 1
ATOM 755 O O . ALA A 1 101 ? 0.732 17.815 -46.673 1.00 37.35 101 ALA H O 1
ATOM 757 N N . THR A 1 102 ? 2.831 18.302 -46.001 1.00 33.63 102 THR H N 1
ATOM 758 C CA . THR A 1 102 ? 3.307 18.605 -47.339 1.00 41.47 102 THR H CA 1
ATOM 759 C C . THR A 1 102 ? 4.822 18.489 -47.362 1.00 35.83 102 THR H C 1
ATOM 760 O O . THR A 1 102 ? 5.491 18.697 -46.347 1.00 38.12 102 THR H O 1
ATOM 764 N N . THR A 1 103 ? 5.352 18.148 -48.535 1.00 40.93 103 THR H N 1
ATOM 765 C CA . THR A 1 103 ? 6.791 18.078 -48.757 1.00 50.16 103 THR H CA 1
ATOM 766 C C . THR A 1 103 ? 7.209 18.955 -49.933 1.00 52.69 103 THR H C 1
ATOM 767 O O . THR A 1 103 ? 8.152 18.629 -50.653 1.00 57.94 103 THR H O 1
ATOM 771 N N . LYS A 1 104 ? 6.495 20.059 -50.153 1.00 43.34 104 LYS H N 1
ATOM 772 C CA . LYS A 1 104 ? 6.818 20.956 -51.254 1.00 44.61 104 LYS H CA 1
ATOM 773 C C . LYS A 1 104 ? 8.232 21.502 -51.095 1.00 46.10 104 LYS H C 1
ATOM 774 O O . LYS A 1 104 ? 8.656 21.871 -49.996 1.00 46.24 104 LYS H O 1
ATOM 776 N N . ASN A 1 105 ? 8.959 21.553 -52.211 1.00 47.74 105 ASN H N 1
ATOM 777 C CA . ASN A 1 105 ? 10.381 21.910 -52.228 1.00 49.56 105 ASN H CA 1
ATOM 778 C C . ASN A 1 105 ? 11.179 21.036 -51.265 1.00 52.17 105 ASN H C 1
ATOM 779 O O . ASN A 1 105 ? 12.162 21.477 -50.664 1.00 56.41 105 ASN H O 1
ATOM 784 N N . ASP A 1 106 ? 10.784 19.764 -51.174 1.00 46.31 106 ASP H N 1
ATOM 785 C CA . ASP A 1 106 ? 11.227 18.837 -50.135 1.00 50.40 106 ASP H CA 1
ATOM 786 C C . ASP A 1 106 ? 11.516 19.609 -48.848 1.00 44.10 106 ASP H C 1
ATOM 787 O O . ASP A 1 106 ? 12.594 19.495 -48.259 1.00 44.61 106 ASP H O 1
ATOM 792 N N . PHE A 1 107 ? 10.562 20.425 -48.424 1.00 51.89 107 PHE H N 1
ATOM 793 C CA . PHE A 1 107 ? 10.575 21.032 -47.100 1.00 51.78 107 PHE H CA 1
ATOM 794 C C . PHE A 1 107 ? 9.506 20.315 -46.297 1.00 47.13 107 PHE H C 1
ATOM 795 O O . PHE A 1 107 ? 8.311 20.476 -46.556 1.00 46.20 107 PHE H O 1
ATOM 803 N N . HIS A 1 108 ? 9.940 19.522 -45.326 1.00 40.89 108 HIS H N 1
ATOM 804 C CA . HIS A 1 108 ? 9.034 18.615 -44.643 1.00 38.93 108 HIS H CA 1
ATOM 805 C C . HIS A 1 108 ? 8.322 19.360 -43.531 1.00 37.60 108 HIS H C 1
ATOM 806 O O . HIS A 1 108 ? 8.956 19.871 -42.602 1.00 37.83 108 HIS H O 1
ATOM 813 N N . TYR A 1 109 ? 7.000 19.402 -43.617 1.00 39.49 109 TYR H N 1
ATOM 814 C CA . TYR A 1 109 ? 6.200 20.099 -42.626 1.00 41.66 109 TYR H CA 1
ATOM 815 C C . TYR A 1 109 ? 4.910 19.321 -42.474 1.00 35.82 109 TYR H C 1
ATOM 816 O O . TYR A 1 109 ? 4.288 18.936 -43.470 1.00 34.25 109 TYR H O 1
ATOM 825 N N . TYR A 1 110 ? 4.524 19.089 -41.231 1.00 37.60 110 TYR H N 1
ATOM 826 C CA . TYR A 1 110 ? 3.261 18.449 -40.938 1.00 36.87 110 TYR H CA 1
ATOM 827 C C . TYR A 1 110 ? 2.763 19.037 -39.635 1.00 32.60 110 TYR H C 1
ATOM 828 O O . TYR A 1 110 ? 3.553 19.431 -38.772 1.00 30.36 110 TYR H O 1
ATOM 837 N N . LYS A 1 111 ? 1.448 19.106 -39.500 1.00 30.21 111 LYS H N 1
ATOM 838 C CA . LYS A 1 111 ? 0.854 19.427 -38.215 1.00 31.09 111 LYS H CA 1
ATOM 839 C C . LYS A 1 111 ? -0.400 18.585 -38.084 1.00 34.06 111 LYS H C 1
ATOM 840 O O . LYS A 1 111 ? -1.302 18.676 -38.923 1.00 33.59 111 LYS H O 1
ATOM 846 N N . ASP A 1 112 ? -0.463 17.781 -37.030 1.00 35.77 112 ASP H N 1
ATOM 847 C CA . ASP A 1 112 ? -1.557 16.833 -36.864 1.00 28.47 112 ASP H CA 1
ATOM 848 C C . ASP A 1 112 ? -1.986 16.891 -35.408 1.00 31.14 112 ASP H C 1
ATOM 849 O O . ASP A 1 112 ? -1.291 16.367 -34.530 1.00 26.01 112 ASP H O 1
ATOM 854 N N . VAL A 1 113 ? -3.126 17.527 -35.159 1.00 21.03 113 VAL H N 1
ATOM 855 C CA . VAL A 1 113 ? -3.657 17.716 -33.817 1.00 23.05 113 VAL H CA 1
ATOM 856 C C . VAL A 1 113 ? -5.075 17.169 -33.798 1.00 23.68 113 VAL H C 1
ATOM 857 O O . VAL A 1 113 ? -5.858 17.418 -34.719 1.00 19.93 113 VAL H O 1
ATOM 861 N N . TRP A 1 114 ? -5.403 16.425 -32.749 1.00 30.26 114 TRP H N 1
ATOM 862 C CA . TRP A 1 114 ? -6.711 15.807 -32.620 1.00 25.18 114 TRP H CA 1
ATOM 863 C C . TRP A 1 114 ? -7.329 16.173 -31.283 1.00 26.10 114 TRP H C 1
ATOM 864 O O . TRP A 1 114 ? -6.661 16.139 -30.247 1.00 24.35 114 TRP H O 1
ATOM 875 N N . GLY A 1 115 ? -8.609 16.528 -31.316 1.00 27.78 115 GLY H N 1
ATOM 876 C CA . GLY A 1 115 ? -9.359 16.635 -30.089 1.00 24.59 115 GLY H CA 1
ATOM 877 C C . GLY A 1 115 ? -9.729 15.261 -29.569 1.00 23.50 115 GLY H C 1
ATOM 878 O O . GLY A 1 115 ? -9.564 14.243 -30.241 1.00 26.82 115 GLY H O 1
ATOM 879 N N . LYS A 1 116 ? -10.217 15.231 -28.333 1.00 25.50 116 LYS H N 1
ATOM 880 C CA . LYS A 1 116 ? -10.679 13.976 -27.756 1.00 29.98 116 LYS H CA 1
ATOM 881 C C . LYS A 1 116 ? -12.066 13.579 -28.245 1.00 25.54 116 LYS H C 1
ATOM 882 O O . LYS A 1 116 ? -12.441 12.408 -28.119 1.00 28.74 116 LYS H O 1
ATOM 886 N N . GLY A 1 117 ? -12.827 14.518 -28.791 1.00 26.54 117 GLY H N 1
ATOM 887 C CA . GLY A 1 117 ? -14.097 14.221 -29.414 1.00 29.41 117 GLY H CA 1
ATOM 888 C C . GLY A 1 117 ? -15.280 14.507 -28.505 1.00 35.02 117 GLY H C 1
ATOM 889 O O . GLY A 1 117 ? -15.177 14.539 -27.277 1.00 33.85 117 GLY H O 1
ATOM 890 N N . THR A 1 118 ? -16.426 14.726 -29.138 1.00 27.81 118 THR H N 1
ATOM 891 C CA . THR A 1 118 ? -17.703 14.881 -28.467 1.00 24.80 118 THR H CA 1
ATOM 892 C C . THR A 1 118 ? -18.661 13.850 -29.046 1.00 32.23 118 THR H C 1
ATOM 893 O O . THR A 1 118 ? -18.576 13.492 -30.225 1.00 33.44 118 THR H O 1
ATOM 897 N N . THR A 1 119 ? -19.555 13.350 -28.204 1.00 25.69 119 THR H N 1
ATOM 898 C CA . THR A 1 119 ? -20.400 12.223 -28.567 1.00 26.76 119 THR H CA 1
ATOM 899 C C . THR A 1 119 ? -21.740 12.707 -29.094 1.00 32.62 119 THR H C 1
ATOM 900 O O . THR A 1 119 ? -22.335 13.640 -28.550 1.00 24.74 119 THR H O 1
ATOM 904 N N . VAL A 1 120 ? -22.211 12.064 -30.158 1.00 27.40 120 VAL H N 1
ATOM 905 C CA . VAL A 1 120 ? -23.498 12.373 -30.770 1.00 23.98 120 VAL H CA 1
ATOM 906 C C . VAL A 1 120 ? -24.334 11.100 -30.760 1.00 24.69 120 VAL H C 1
ATOM 907 O O . VAL A 1 120 ? -23.905 10.063 -31.277 1.00 28.28 120 VAL H O 1
ATOM 911 N N . THR A 1 121 ? -25.522 11.178 -30.166 1.00 24.85 121 THR H N 1
ATOM 912 C CA . THR A 1 121 ? -26.450 10.053 -30.099 1.00 33.91 121 THR H CA 1
ATOM 913 C C . THR A 1 121 ? -27.779 10.504 -30.677 1.00 30.96 121 THR H C 1
ATOM 914 O O . THR A 1 121 ? -28.424 11.398 -30.123 1.00 29.32 121 THR H O 1
ATOM 918 N N . VAL A 1 122 ? -28.186 9.892 -31.781 1.00 31.51 122 VAL H N 1
ATOM 919 C CA . VAL A 1 122 ? -29.452 10.212 -32.430 1.00 30.16 122 VAL H CA 1
ATOM 920 C C . VAL A 1 122 ? -30.384 9.018 -32.278 1.00 33.37 122 VAL H C 1
ATOM 921 O O . VAL A 1 122 ? -30.144 7.956 -32.869 1.00 35.04 122 VAL H O 1
ATOM 925 N N . SER A 1 123 ? -31.453 9.185 -31.500 1.00 37.42 123 SER H N 1
ATOM 926 C CA . SER A 1 123 ? -32.462 8.143 -31.376 1.00 35.48 123 SER H CA 1
ATOM 927 C C . SER A 1 123 ? -33.711 8.717 -30.724 1.00 41.76 123 SER H C 1
ATOM 928 O O . SER A 1 123 ? -33.647 9.692 -29.968 1.00 37.79 123 SER H O 1
ATOM 931 N N . SER A 1 124 ? -34.845 8.079 -31.021 1.00 54.63 124 SER H N 1
ATOM 932 C CA . SER A 1 124 ? -36.126 8.408 -30.407 1.00 58.06 124 SER H CA 1
ATOM 933 C C . SER A 1 124 ? -36.247 7.882 -28.982 1.00 57.40 124 SER H C 1
ATOM 934 O O . SER A 1 124 ? -37.148 8.314 -28.256 1.00 63.05 124 SER H O 1
ATOM 937 N N . ALA A 1 125 ? -35.373 6.964 -28.571 1.00 35.34 125 ALA H N 1
ATOM 938 C CA . ALA A 1 125 ? -35.424 6.397 -27.232 1.00 34.21 125 ALA H CA 1
ATOM 939 C C . ALA A 1 125 ? -35.203 7.491 -26.188 1.00 35.84 125 ALA H C 1
ATOM 940 O O . ALA A 1 125 ? -34.838 8.624 -26.503 1.00 37.71 125 ALA H O 1
ATOM 942 N N . SER A 1 126 ? -35.418 7.140 -24.922 1.00 47.17 126 SER H N 1
ATOM 943 C CA . SER A 1 126 ? -35.273 8.131 -23.869 1.00 52.23 126 SER H CA 1
ATOM 944 C C . SER A 1 126 ? -34.529 7.571 -22.666 1.00 51.57 126 SER H C 1
ATOM 945 O O . SER A 1 126 ? -34.461 6.358 -22.446 1.00 50.81 126 SER H O 1
ATOM 948 N N . THR A 1 127 ? -33.965 8.506 -21.898 1.00 47.64 127 THR H N 1
ATOM 949 C CA . THR A 1 127 ? -33.055 8.196 -20.802 1.00 44.50 127 THR H CA 1
ATOM 950 C C . THR A 1 127 ? -33.677 7.197 -19.836 1.00 42.78 127 THR H C 1
ATOM 951 O O . THR A 1 127 ? -34.800 7.393 -19.363 1.00 42.39 127 THR H O 1
ATOM 955 N N . LYS A 1 128 ? -32.947 6.122 -19.546 1.00 41.62 128 LYS H N 1
ATOM 956 C CA . LYS A 1 128 ? -33.432 5.134 -18.595 1.00 40.83 128 LYS H CA 1
ATOM 957 C C . LYS A 1 128 ? -32.267 4.420 -17.924 1.00 44.05 128 LYS H C 1
ATOM 958 O O . LYS A 1 128 ? -31.301 4.028 -18.584 1.00 39.79 128 LYS H O 1
ATOM 964 N N . GLY A 1 129 ? -32.369 4.262 -16.607 1.00 36.85 129 GLY H N 1
ATOM 965 C CA . GLY A 1 129 ? -31.376 3.547 -15.838 1.00 33.29 129 GLY H CA 1
ATOM 966 C C . GLY A 1 129 ? -31.437 2.056 -16.114 1.00 31.73 129 GLY H C 1
ATOM 967 O O . GLY A 1 129 ? -32.478 1.515 -16.493 1.00 32.86 129 GLY H O 1
ATOM 968 N N . PRO A 1 130 ? -30.318 1.369 -15.922 1.00 37.82 130 PRO H N 1
ATOM 969 C CA . PRO A 1 130 ? -30.251 -0.060 -16.231 1.00 38.86 130 PRO H CA 1
ATOM 970 C C . PRO A 1 130 ? -30.895 -0.919 -15.151 1.00 38.61 130 PRO H C 1
ATOM 971 O O . PRO A 1 130 ? -31.163 -0.482 -14.033 1.00 42.94 130 PRO H O 1
ATOM 975 N N . SER A 1 131 ? -31.131 -2.180 -15.514 1.00 42.48 131 SER H N 1
ATOM 976 C CA . SER A 1 131 ? -31.644 -3.194 -14.596 1.00 39.88 131 SER H CA 1
ATOM 977 C C . SER A 1 131 ? -30.528 -4.214 -14.409 1.00 38.94 131 SER H C 1
ATOM 978 O O . SER A 1 131 ? -30.223 -4.991 -15.323 1.00 46.08 131 SER H O 1
ATOM 981 N N . VAL A 1 132 ? -29.911 -4.191 -13.232 1.00 28.47 132 VAL H N 1
ATOM 982 C CA . VAL A 1 132 ? -28.777 -5.050 -12.905 1.00 28.48 132 VAL H CA 1
ATOM 983 C C . VAL A 1 132 ? -29.288 -6.373 -12.348 1.00 28.16 132 VAL H C 1
ATOM 984 O O . VAL A 1 132 ? -30.000 -6.395 -11.339 1.00 32.83 132 VAL H O 1
ATOM 988 N N . PHE A 1 133 ? -28.925 -7.479 -13.002 1.00 26.03 133 PHE H N 1
ATOM 989 C CA . PHE A 1 133 ? -29.263 -8.791 -12.485 1.00 26.20 133 PHE H CA 1
ATOM 990 C C . PHE A 1 133 ? -28.018 -9.620 -12.214 1.00 28.94 133 PHE H C 1
ATOM 991 O O . PHE A 1 133 ? -27.039 -9.545 -12.964 1.00 27.82 133 PHE H O 1
ATOM 999 N N . PRO A 1 134 ? -28.031 -10.414 -11.145 1.00 38.65 134 PRO H N 1
ATOM 1000 C CA . PRO A 1 134 ? -26.892 -11.292 -10.872 1.00 36.51 134 PRO H CA 1
ATOM 1001 C C . PRO A 1 134 ? -26.789 -12.383 -11.923 1.00 37.37 134 PRO H C 1
ATOM 1002 O O . PRO A 1 134 ? -27.788 -12.985 -12.329 1.00 42.12 134 PRO H O 1
ATOM 1006 N N . LEU A 1 135 ? -25.568 -12.632 -12.375 1.00 33.54 135 LEU H N 1
ATOM 1007 C CA . LEU A 1 135 ? -25.274 -13.836 -13.122 1.00 31.90 135 LEU H CA 1
ATOM 1008 C C . LEU A 1 135 ? -24.637 -14.743 -12.094 1.00 32.21 135 LEU H C 1
ATOM 1009 O O . LEU A 1 135 ? -23.468 -14.596 -11.760 1.00 31.56 135 LEU H O 1
ATOM 1014 N N . ALA A 1 136 ? -25.419 -15.696 -11.607 1.00 38.86 136 ALA H N 1
ATOM 1015 C CA . ALA A 1 136 ? -25.075 -16.440 -10.411 1.00 37.13 136 ALA H CA 1
ATOM 1016 C C . ALA A 1 136 ? -24.156 -17.617 -10.667 1.00 40.31 136 ALA H C 1
ATOM 1017 O O . ALA A 1 136 ? -24.396 -18.420 -11.566 1.00 41.94 136 ALA H O 1
ATOM 1019 N N . PRO A 1 137 ? -23.097 -17.736 -9.905 1.00 43.85 137 PRO H N 1
ATOM 1020 C CA . PRO A 1 137 ? -22.250 -18.907 -10.052 1.00 41.71 137 PRO H CA 1
ATOM 1021 C C . PRO A 1 137 ? -22.999 -20.164 -9.657 1.00 42.94 137 PRO H C 1
ATOM 1022 O O . PRO A 1 137 ? -23.703 -20.167 -8.685 1.00 46.30 137 PRO H O 1
ATOM 1026 N N . SER A 1 138 ? -22.866 -21.207 -10.447 1.00 45.87 138 SER H N 1
ATOM 1027 C CA . SER A 1 138 ? -23.465 -22.504 -10.176 1.00 46.54 138 SER H CA 1
ATOM 1028 C C . SER A 1 138 ? -22.515 -23.574 -10.701 1.00 47.00 138 SER H C 1
ATOM 1029 O O . SER A 1 138 ? -21.399 -23.276 -11.141 1.00 46.40 138 SER H O 1
ATOM 1032 N N . SER A 1 139 ? -22.958 -24.834 -10.648 1.00 50.20 139 SER H N 1
ATOM 1033 C CA . SER A 1 139 ? -22.165 -25.914 -11.223 1.00 52.67 139 SER H CA 1
ATOM 1034 C C . SER A 1 139 ? -21.922 -25.693 -12.710 1.00 54.44 139 SER H C 1
ATOM 1035 O O . SER A 1 139 ? -20.900 -26.138 -13.247 1.00 51.44 139 SER H O 1
ATOM 1038 N N . LYS A 1 140 ? -22.843 -25.005 -13.388 1.00 61.98 140 LYS H N 1
ATOM 1039 C CA . LYS A 1 140 ? -22.678 -24.701 -14.802 1.00 60.61 140 LYS H CA 1
ATOM 1040 C C . LYS A 1 140 ? -21.710 -23.552 -15.046 1.00 57.80 140 LYS H C 1
ATOM 1041 O O . LYS A 1 140 ? -21.237 -23.389 -16.176 1.00 59.80 140 LYS H O 1
ATOM 1047 N N . SER A 1 141 ? -21.410 -22.760 -14.019 1.00 41.97 141 SER H N 1
ATOM 1048 C CA . SER A 1 141 ? -20.448 -21.672 -14.122 1.00 41.28 141 SER H CA 1
ATOM 1049 C C . SER A 1 141 ? -19.101 -22.020 -13.501 1.00 41.88 141 SER H C 1
ATOM 1050 O O . SER A 1 141 ? -18.215 -21.159 -13.448 1.00 40.80 141 SER H O 1
ATOM 1053 N N . THR A 1 142 ? -18.925 -23.252 -13.032 1.00 43.91 142 THR H N 1
ATOM 1054 C CA . THR A 1 142 ? -17.687 -23.698 -12.412 1.00 51.58 142 THR H CA 1
ATOM 1055 C C . THR A 1 142 ? -16.908 -24.571 -13.389 1.00 55.76 142 THR H C 1
ATOM 1056 O O . THR A 1 142 ? -17.489 -25.276 -14.220 1.00 60.78 142 THR H O 1
ATOM 1060 N N . SER A 1 143 ? -15.580 -24.513 -13.287 1.00 50.60 143 SER H N 1
ATOM 1061 C CA . SER A 1 143 ? -14.719 -25.300 -14.174 1.00 42.04 143 SER H CA 1
ATOM 1062 C C . SER A 1 143 ? -13.401 -25.564 -13.443 1.00 48.83 143 SER H C 1
ATOM 1063 O O . SER A 1 143 ? -12.480 -24.745 -13.489 1.00 52.70 143 SER H O 1
ATOM 1066 N N . GLY A 1 144 ? -13.332 -26.712 -12.770 1.00 75.85 144 GLY H N 1
ATOM 1067 C CA . GLY A 1 144 ? -12.103 -27.195 -12.167 1.00 75.25 144 GLY H CA 1
ATOM 1068 C C . GLY A 1 144 ? -11.359 -26.207 -11.294 1.00 77.76 144 GLY H C 1
ATOM 1069 O O . GLY A 1 144 ? -10.218 -25.844 -11.597 1.00 89.36 144 GLY H O 1
ATOM 1070 N N . GLY A 1 145 ? -11.985 -25.763 -10.206 1.00 49.76 145 GLY H N 1
ATOM 1071 C CA . GLY A 1 145 ? -11.355 -24.860 -9.273 1.00 51.14 145 GLY H CA 1
ATOM 1072 C C . GLY A 1 145 ? -11.681 -23.397 -9.484 1.00 55.25 145 GLY H C 1
ATOM 1073 O O . GLY A 1 145 ? -11.482 -22.597 -8.561 1.00 56.97 145 GLY H O 1
ATOM 1074 N N . THR A 1 146 ? -12.180 -23.023 -10.659 1.00 53.22 146 THR H N 1
ATOM 1075 C CA . THR A 1 146 ? -12.502 -21.636 -10.962 1.00 54.19 146 THR H CA 1
ATOM 1076 C C . THR A 1 146 ? -13.960 -21.536 -11.381 1.00 52.70 146 THR H C 1
ATOM 1077 O O . THR A 1 146 ? -14.437 -22.332 -12.198 1.00 51.58 146 THR H O 1
ATOM 1081 N N . ALA A 1 147 ? -14.658 -20.554 -10.820 1.00 36.69 147 ALA H N 1
ATOM 1082 C CA . ALA A 1 147 ? -16.060 -20.305 -11.102 1.00 34.88 147 ALA H CA 1
ATOM 1083 C C . ALA A 1 147 ? -16.214 -18.932 -11.740 1.00 33.67 147 ALA H C 1
ATOM 1084 O O . ALA A 1 147 ? -15.387 -18.039 -11.536 1.00 33.98 147 ALA H O 1
ATOM 1086 N N . ALA A 1 148 ? -17.284 -18.769 -12.508 1.00 33.90 148 ALA H N 1
ATOM 1087 C CA . ALA A 1 148 ? -17.581 -17.515 -13.177 1.00 29.77 148 ALA H CA 1
ATOM 1088 C C . ALA A 1 148 ? -18.869 -16.931 -12.618 1.00 32.81 148 ALA H C 1
ATOM 1089 O O . ALA A 1 148 ? -19.837 -17.657 -12.368 1.00 32.87 148 ALA H O 1
ATOM 1091 N N . LEU A 1 149 ? -18.876 -15.626 -12.399 1.00 34.55 149 LEU H N 1
ATOM 1092 C CA . LEU A 1 149 ? -20.028 -14.880 -11.920 1.00 32.95 149 LEU H CA 1
ATOM 1093 C C . LEU A 1 149 ? -20.077 -13.545 -12.606 1.00 32.78 149 LEU H C 1
ATOM 1094 O O . LEU A 1 149 ? -19.109 -13.101 -13.105 1.00 33.66 149 LEU H O 1
ATOM 1099 N N . GLY A 1 150 ? -21.219 -12.905 -12.636 1.00 32.06 150 GLY H N 1
ATOM 1100 C CA . GLY A 1 150 ? -21.296 -11.626 -13.304 1.00 28.18 150 GLY H CA 1
ATOM 1101 C C . GLY A 1 150 ? -22.578 -10.885 -13.012 1.00 27.47 150 GLY H C 1
ATOM 1102 O O . GLY A 1 150 ? -23.352 -11.254 -12.127 1.00 28.16 150 GLY H O 1
ATOM 1103 N N . CYS A 1 151 ? -22.776 -9.810 -13.773 1.00 32.63 151 CYS H N 1
ATOM 1104 C CA . CYS A 1 151 ? -23.953 -8.960 -13.665 1.00 37.43 151 CYS H CA 1
ATOM 1105 C C . CYS A 1 151 ? -24.440 -8.592 -15.057 1.00 43.09 151 CYS H C 1
ATOM 1106 O O . CYS A 1 151 ? -23.637 -8.224 -15.921 1.00 37.64 151 CYS H O 1
ATOM 1109 N N . LEU A 1 152 ? -25.753 -8.686 -15.265 1.00 33.83 152 LEU H N 1
ATOM 1110 C CA . LEU A 1 152 ? -26.369 -8.299 -16.526 1.00 30.12 152 LEU H CA 1
ATOM 1111 C C . LEU A 1 152 ? -26.933 -6.893 -16.384 1.00 24.18 152 LEU H C 1
ATOM 1112 O O . LEU A 1 152 ? -27.838 -6.656 -15.576 1.00 31.32 152 LEU H O 1
ATOM 1117 N N . VAL A 1 153 ? -26.397 -5.969 -17.170 1.00 22.80 153 VAL H N 1
ATOM 1118 C CA . VAL A 1 153 ? -26.774 -4.558 -17.111 1.00 22.43 153 VAL H CA 1
ATOM 1119 C C . VAL A 1 153 ? -27.692 -4.334 -18.307 1.00 25.89 153 VAL H C 1
ATOM 1120 O O . VAL A 1 153 ? -27.242 -4.057 -19.418 1.00 31.44 153 VAL H O 1
ATOM 1124 N N . LYS A 1 154 ? -29.000 -4.455 -18.083 1.00 27.01 154 LYS H N 1
ATOM 1125 C CA . LYS A 1 154 ? -29.955 -4.549 -19.178 1.00 24.58 154 LYS H CA 1
ATOM 1126 C C . LYS A 1 154 ? -30.756 -3.265 -19.363 1.00 30.26 154 LYS H C 1
ATOM 1127 O O . LYS A 1 154 ? -31.033 -2.533 -18.407 1.00 26.57 154 LYS H O 1
ATOM 1133 N N . ASP A 1 155 ? -31.143 -3.028 -20.620 1.00 35.39 155 ASP H N 1
ATOM 1134 C CA . ASP A 1 155 ? -31.997 -1.925 -21.057 1.00 34.60 155 ASP H CA 1
ATOM 1135 C C . ASP A 1 155 ? -31.695 -0.599 -20.372 1.00 37.38 155 ASP H C 1
ATOM 1136 O O . ASP A 1 155 ? -32.447 -0.158 -19.499 1.00 42.28 155 ASP H O 1
ATOM 1141 N N . TYR A 1 156 ? -30.604 0.047 -20.772 1.00 34.43 156 TYR H N 1
ATOM 1142 C CA . TYR A 1 156 ? -30.287 1.393 -20.328 1.00 25.42 156 TYR H CA 1
ATOM 1143 C C . TYR A 1 156 ? -30.045 2.276 -21.540 1.00 27.42 156 TYR H C 1
ATOM 1144 O O . TYR A 1 156 ? -29.626 1.802 -22.601 1.00 27.59 156 TYR H O 1
ATOM 1153 N N . PHE A 1 157 ? -30.330 3.562 -21.380 1.00 33.05 157 PHE H N 1
ATOM 1154 C CA . PHE A 1 157 ? -30.036 4.532 -22.420 1.00 28.88 157 PHE H CA 1
ATOM 1155 C C . PHE A 1 157 ? -29.868 5.921 -21.807 1.00 33.08 157 PHE H C 1
ATOM 1156 O O . PHE A 1 157 ? -30.570 6.265 -20.859 1.00 37.34 157 PHE H O 1
ATOM 1164 N N . PRO A 1 158 ? -28.912 6.712 -22.322 1.00 36.78 158 PRO H N 1
ATOM 1165 C CA . PRO A 1 158 ? -27.943 6.293 -23.338 1.00 34.98 158 PRO H CA 1
ATOM 1166 C C . PRO A 1 158 ? -26.644 5.805 -22.707 1.00 34.99 158 PRO H C 1
ATOM 1167 O O . PRO A 1 158 ? -26.609 5.461 -21.527 1.00 33.77 158 PRO H O 1
ATOM 1171 N N . GLU A 1 159 ? -25.584 5.782 -23.505 1.00 44.03 159 GLU H N 1
ATOM 1172 C CA . GLU A 1 159 ? -24.291 5.299 -23.052 1.00 48.48 159 GLU H CA 1
ATOM 1173 C C . GLU A 1 159 ? -23.592 6.472 -22.364 1.00 42.28 159 GLU H C 1
ATOM 1174 O O . GLU A 1 159 ? -23.997 7.616 -22.555 1.00 46.26 159 GLU H O 1
ATOM 1180 N N . PRO A 1 160 ? -22.533 6.211 -21.584 1.00 38.64 160 PRO H N 1
ATOM 1181 C CA . PRO A 1 160 ? -21.942 4.956 -21.123 1.00 43.21 160 PRO H CA 1
ATOM 1182 C C . PRO A 1 160 ? -22.536 4.412 -19.826 1.00 48.84 160 PRO H C 1
ATOM 1183 O O . PRO A 1 160 ? -23.448 4.999 -19.242 1.00 46.04 160 PRO H O 1
ATOM 1187 N N . VAL A 1 161 ? -21.995 3.276 -19.394 1.00 44.51 161 VAL H N 1
ATOM 1188 C CA . VAL A 1 161 ? -22.084 2.811 -18.017 1.00 46.46 161 VAL H CA 1
ATOM 1189 C C . VAL A 1 161 ? -20.689 2.339 -17.639 1.00 48.27 161 VAL H C 1
ATOM 1190 O O . VAL A 1 161 ? -19.906 1.912 -18.494 1.00 46.40 161 VAL H O 1
ATOM 1194 N N . THR A 1 162 ? -20.374 2.428 -16.355 1.00 45.48 162 THR H N 1
ATOM 1195 C CA . THR A 1 162 ? -19.119 1.917 -15.826 1.00 42.01 162 THR H CA 1
ATOM 1196 C C . THR A 1 162 ? -19.422 0.837 -14.802 1.00 42.24 162 THR H C 1
ATOM 1197 O O . THR A 1 162 ? -20.344 0.975 -13.993 1.00 43.83 162 THR H O 1
ATOM 1201 N N . VAL A 1 163 ? -18.645 -0.238 -14.840 1.00 42.21 163 VAL H N 1
ATOM 1202 C CA . VAL A 1 163 ? -18.865 -1.386 -13.970 1.00 32.47 163 VAL H CA 1
ATOM 1203 C C . VAL A 1 163 ? -17.587 -1.670 -13.199 1.00 46.86 163 VAL H C 1
ATOM 1204 O O . VAL A 1 163 ? -16.503 -1.758 -13.789 1.00 35.02 163 VAL H O 1
ATOM 1208 N N . SER A 1 164 ? -17.710 -1.788 -11.885 1.00 51.30 164 SER H N 1
ATOM 1209 C CA . SER A 1 164 ? -16.592 -2.144 -11.036 1.00 50.14 164 SER H CA 1
ATOM 1210 C C . SER A 1 164 ? -16.999 -3.335 -10.183 1.00 52.54 164 SER H C 1
ATOM 1211 O O . SER A 1 164 ? -18.182 -3.661 -10.065 1.00 56.75 164 SER H O 1
ATOM 1214 N N . TRP A 1 165 ? -16.004 -4.022 -9.634 1.00 48.91 165 TRP H N 1
ATOM 1215 C CA . TRP A 1 165 ? -16.237 -5.137 -8.729 1.00 46.17 165 TRP H CA 1
ATOM 1216 C C . TRP A 1 165 ? -15.571 -4.865 -7.389 1.00 50.38 165 TRP H C 1
ATOM 1217 O O . TRP A 1 165 ? -14.381 -4.531 -7.334 1.00 48.64 165 TRP H O 1
ATOM 1228 N N . ASN A 1 166 ? -16.348 -4.980 -6.320 1.00 60.81 166 ASN H N 1
ATOM 1229 C CA . ASN A 1 166 ? -15.834 -4.756 -4.983 1.00 62.20 166 ASN H CA 1
ATOM 1230 C C . ASN A 1 166 ? -15.198 -3.379 -4.877 1.00 68.07 166 ASN H C 1
ATOM 1231 O O . ASN A 1 166 ? -14.164 -3.206 -4.242 1.00 71.89 166 ASN H O 1
ATOM 1236 N N . SER A 1 167 ? -15.827 -2.399 -5.511 1.00 57.47 167 SER H N 1
ATOM 1237 C CA . SER A 1 167 ? -15.341 -1.029 -5.471 1.00 59.54 167 SER H CA 1
ATOM 1238 C C . SER A 1 167 ? -13.916 -0.939 -5.989 1.00 60.76 167 SER H C 1
ATOM 1239 O O . SER A 1 167 ? -13.118 -0.153 -5.501 1.00 64.57 167 SER H O 1
ATOM 1242 N N . GLY A 1 168 ? -13.612 -1.747 -6.994 1.00 56.77 168 GLY H N 1
ATOM 1243 C CA . GLY A 1 168 ? -12.316 -1.728 -7.640 1.00 57.72 168 GLY H CA 1
ATOM 1244 C C . GLY A 1 168 ? -11.241 -2.559 -6.970 1.00 59.62 168 GLY H C 1
ATOM 1245 O O . GLY A 1 168 ? -10.121 -2.630 -7.465 1.00 61.87 168 GLY H O 1
ATOM 1246 N N . ALA A 1 169 ? -11.575 -3.206 -5.860 1.00 69.48 169 ALA H N 1
ATOM 1247 C CA . ALA A 1 169 ? -10.628 -4.102 -5.205 1.00 75.90 169 ALA H CA 1
ATOM 1248 C C . ALA A 1 169 ? -10.304 -5.276 -6.117 1.00 78.42 169 ALA H C 1
ATOM 1249 O O . ALA A 1 169 ? -9.168 -5.743 -6.167 1.00 84.93 169 ALA H O 1
ATOM 1251 N N . LEU A 1 170 ? -11.317 -5.753 -6.832 1.00 63.07 170 LEU H N 1
ATOM 1252 C CA . LEU A 1 170 ? -11.157 -6.874 -7.746 1.00 54.69 170 LEU H CA 1
ATOM 1253 C C . LEU A 1 170 ? -11.074 -6.393 -9.194 1.00 53.65 170 LEU H C 1
ATOM 1254 O O . LEU A 1 170 ? -12.002 -5.784 -9.712 1.00 52.46 170 LEU H O 1
ATOM 1259 N N . THR A 1 171 ? -9.951 -6.689 -9.838 1.00 65.57 171 THR H N 1
ATOM 1260 C CA . THR A 1 171 ? -9.699 -6.322 -11.224 1.00 70.48 171 THR H CA 1
ATOM 1261 C C . THR A 1 171 ? -9.188 -7.466 -12.091 1.00 68.15 171 THR H C 1
ATOM 1262 O O . THR A 1 171 ? -9.341 -7.395 -13.315 1.00 67.35 171 THR H O 1
ATOM 1266 N N . SER A 1 172 ? -8.590 -8.504 -11.508 1.00 63.24 172 SER H N 1
ATOM 1267 C CA . SER A 1 172 ? -8.050 -9.611 -12.287 1.00 63.97 172 SER H CA 1
ATOM 1268 C C . SER A 1 172 ? -9.163 -10.586 -12.659 1.00 61.01 172 SER H C 1
ATOM 1269 O O . SER A 1 172 ? -9.981 -10.961 -11.814 1.00 59.83 172 SER H O 1
ATOM 1272 N N . GLY A 1 173 ? -9.187 -10.999 -13.925 1.00 57.58 173 GLY H N 1
ATOM 1273 C CA . GLY A 1 173 ? -10.233 -11.866 -14.426 1.00 56.04 173 GLY H CA 1
ATOM 1274 C C . GLY A 1 173 ? -11.517 -11.155 -14.801 1.00 54.99 173 GLY H C 1
ATOM 1275 O O . GLY A 1 173 ? -12.496 -11.823 -15.148 1.00 52.93 173 GLY H O 1
ATOM 1276 N N . VAL A 1 174 ? -11.540 -9.827 -14.739 1.00 44.72 174 VAL H N 1
ATOM 1277 C CA . VAL A 1 174 ? -12.736 -9.050 -15.034 1.00 39.75 174 VAL H CA 1
ATOM 1278 C C . VAL A 1 174 ? -12.839 -8.845 -16.540 1.00 40.26 174 VAL H C 1
ATOM 1279 O O . VAL A 1 174 ? -11.849 -8.521 -17.207 1.00 42.08 174 VAL H O 1
ATOM 1283 N N . HIS A 1 175 ? -14.038 -9.050 -17.092 1.00 39.93 175 HIS H N 1
ATOM 1284 C CA . HIS A 1 175 ? -14.349 -8.632 -18.458 1.00 35.92 175 HIS H CA 1
ATOM 1285 C C . HIS A 1 175 ? -15.684 -7.905 -18.475 1.00 32.50 175 HIS H C 1
ATOM 1286 O O . HIS A 1 175 ? -16.728 -8.500 -18.178 1.00 36.40 175 HIS H O 1
ATOM 1293 N N . THR A 1 176 ? -15.656 -6.631 -18.849 1.00 41.47 176 THR H N 1
ATOM 1294 C CA . THR A 1 176 ? -16.864 -5.866 -19.137 1.00 35.19 176 THR H CA 1
ATOM 1295 C C . THR A 1 176 ? -16.978 -5.760 -20.652 1.00 35.43 176 THR H C 1
ATOM 1296 O O . THR A 1 176 ? -16.069 -5.230 -21.307 1.00 37.02 176 THR H O 1
ATOM 1300 N N . PHE A 1 177 ? -18.065 -6.269 -21.197 1.00 29.05 177 PHE H N 1
ATOM 1301 C CA . PHE A 1 177 ? -18.118 -6.312 -22.646 1.00 22.98 177 PHE H CA 1
ATOM 1302 C C . PHE A 1 177 ? -18.704 -5.018 -23.193 1.00 33.42 177 PHE H C 1
ATOM 1303 O O . PHE A 1 177 ? -19.451 -4.326 -22.495 1.00 32.20 177 PHE H O 1
ATOM 1311 N N . PRO A 1 178 ? -18.355 -4.667 -24.432 1.00 37.95 178 PRO H N 1
ATOM 1312 C CA . PRO A 1 178 ? -19.012 -3.528 -25.080 1.00 24.95 178 PRO H CA 1
ATOM 1313 C C . PRO A 1 178 ? -20.522 -3.707 -25.036 1.00 28.10 178 PRO H C 1
ATOM 1314 O O . PRO A 1 178 ? -21.038 -4.820 -25.157 1.00 22.08 178 PRO H O 1
ATOM 1318 N N . ALA A 1 179 ? -21.227 -2.596 -24.854 1.00 37.30 179 ALA H N 1
ATOM 1319 C CA . ALA A 1 179 ? -22.678 -2.628 -24.845 1.00 35.47 179 ALA H CA 1
ATOM 1320 C C . ALA A 1 179 ? -23.209 -3.148 -26.174 1.00 33.03 179 ALA H C 1
ATOM 1321 O O . ALA A 1 179 ? -22.546 -3.087 -27.213 1.00 33.47 179 ALA H O 1
ATOM 1323 N N . VAL A 1 180 ? -24.424 -3.678 -26.124 1.00 33.52 180 VAL H N 1
ATOM 1324 C CA . VAL A 1 180 ? -25.103 -4.208 -27.295 1.00 34.36 180 VAL H CA 1
ATOM 1325 C C . VAL A 1 180 ? -26.429 -3.476 -27.414 1.00 35.50 180 VAL H C 1
ATOM 1326 O O . VAL A 1 180 ? -27.145 -3.316 -26.418 1.00 36.33 180 VAL H O 1
ATOM 1330 N N . LEU A 1 181 ? -26.751 -3.022 -28.617 1.00 30.73 181 LEU H N 1
ATOM 1331 C CA . LEU A 1 181 ? -27.955 -2.239 -28.836 1.00 31.82 181 LEU H CA 1
ATOM 1332 C C . LEU A 1 181 ? -29.069 -3.170 -29.293 1.00 27.62 181 LEU H C 1
ATOM 1333 O O . LEU A 1 181 ? -28.895 -3.928 -30.254 1.00 27.23 181 LEU H O 1
ATOM 1338 N N . GLN A 1 182 ? -30.178 -3.144 -28.558 1.00 30.26 182 GLN H N 1
ATOM 1339 C CA . GLN A 1 182 ? -31.355 -3.976 -28.803 1.00 27.28 182 GLN H CA 1
ATOM 1340 C C . GLN A 1 182 ? -32.260 -3.441 -29.902 1.00 33.25 182 GLN H C 1
ATOM 1341 O O . GLN A 1 182 ? -32.154 -2.283 -30.288 1.00 32.28 182 GLN H O 1
ATOM 1347 N N . SER A 1 183 ? -33.158 -4.286 -30.405 1.00 45.16 183 SER H N 1
ATOM 1348 C CA . SER A 1 183 ? -34.216 -3.802 -31.281 1.00 47.34 183 SER H CA 1
ATOM 1349 C C . SER A 1 183 ? -35.004 -2.677 -30.624 1.00 43.95 183 SER H C 1
ATOM 1350 O O . SER A 1 183 ? -35.472 -1.763 -31.307 1.00 52.13 183 SER H O 1
ATOM 1353 N N . SER A 1 184 ? -35.171 -2.743 -29.301 1.00 33.71 184 SER H N 1
ATOM 1354 C CA . SER A 1 184 ? -35.836 -1.677 -28.558 1.00 33.23 184 SER H CA 1
ATOM 1355 C C . SER A 1 184 ? -35.162 -0.322 -28.752 1.00 31.84 184 SER H C 1
ATOM 1356 O O . SER A 1 184 ? -35.817 0.718 -28.613 1.00 31.93 184 SER H O 1
ATOM 1359 N N . GLY A 1 185 ? -33.864 -0.304 -29.041 1.00 32.36 185 GLY H N 1
ATOM 1360 C CA . GLY A 1 185 ? -33.109 0.932 -29.019 1.00 33.17 185 GLY H CA 1
ATOM 1361 C C . GLY A 1 185 ? -32.432 1.225 -27.703 1.00 35.60 185 GLY H C 1
ATOM 1362 O O . GLY A 1 185 ? -32.015 2.365 -27.475 1.00 39.93 185 GLY H O 1
ATOM 1363 N N . LEU A 1 186 ? -32.310 0.231 -26.828 1.00 26.94 186 LEU H N 1
ATOM 1364 C CA . LEU A 1 186 ? -31.640 0.361 -25.545 1.00 27.22 186 LEU H CA 1
ATOM 1365 C C . LEU A 1 186 ? -30.417 -0.547 -25.518 1.00 24.83 186 LEU H C 1
ATOM 1366 O O . LEU A 1 186 ? -30.271 -1.453 -26.342 1.00 27.68 186 LEU H O 1
ATOM 1371 N N . TYR A 1 187 ? -29.505 -0.256 -24.599 1.00 28.14 187 TYR H N 1
ATOM 1372 C CA . TYR A 1 187 ? -28.247 -0.979 -24.483 1.00 29.34 187 TYR H CA 1
ATOM 1373 C C . TYR A 1 187 ? -28.282 -2.030 -23.381 1.00 21.57 187 TYR H C 1
ATOM 1374 O O . TYR A 1 187 ? -28.995 -1.897 -22.383 1.00 30.85 187 TYR H O 1
ATOM 1383 N N . SER A 1 188 ? -27.492 -3.082 -23.578 1.00 22.03 188 SER H N 1
ATOM 1384 C CA . SER A 1 188 ? -27.253 -4.065 -22.534 1.00 21.62 188 SER H CA 1
ATOM 1385 C C . SER A 1 188 ? -25.821 -4.560 -22.647 1.00 27.43 188 SER H C 1
ATOM 1386 O O . SER A 1 188 ? -25.249 -4.617 -23.738 1.00 23.62 188 SER H O 1
ATOM 1389 N N . LEU A 1 189 ? -25.247 -4.901 -21.500 1.00 26.24 189 LEU H N 1
ATOM 1390 C CA . LEU A 1 189 ? -23.913 -5.469 -21.446 1.00 28.75 189 LEU H CA 1
ATOM 1391 C C . LEU A 1 189 ? -23.869 -6.471 -20.305 1.00 28.05 189 LEU H C 1
ATOM 1392 O O . LEU A 1 189 ? -24.813 -6.594 -19.521 1.00 29.93 189 LEU H O 1
ATOM 1397 N N . SER A 1 190 ? -22.757 -7.188 -20.219 1.00 35.61 190 SER H N 1
ATOM 1398 C CA . SER A 1 190 ? -22.477 -8.052 -19.083 1.00 39.93 190 SER H CA 1
ATOM 1399 C C . SER A 1 190 ? -21.068 -7.775 -18.574 1.00 40.93 190 SER H C 1
ATOM 1400 O O . SER A 1 190 ? -20.161 -7.442 -19.345 1.00 37.58 190 SER H O 1
ATOM 1403 N N . SER A 1 191 ? -20.899 -7.912 -17.261 1.00 33.74 191 SER H N 1
ATOM 1404 C CA . SER A 1 191 ? -19.590 -7.885 -16.621 1.00 30.58 191 SER H CA 1
ATOM 1405 C C . SER A 1 191 ? -19.399 -9.183 -15.855 1.00 37.99 191 SER H C 1
ATOM 1406 O O . SER A 1 191 ? -20.172 -9.477 -14.944 1.00 40.65 191 SER H O 1
ATOM 1409 N N . VAL A 1 192 ? -18.376 -9.952 -16.221 1.00 30.11 192 VAL H N 1
ATOM 1410 C CA . VAL A 1 192 ? -18.111 -11.248 -15.608 1.00 31.82 192 VAL H CA 1
ATOM 1411 C C . VAL A 1 192 ? -16.699 -11.257 -15.042 1.00 35.65 192 VAL H C 1
ATOM 1412 O O . VAL A 1 192 ? -15.807 -10.553 -15.527 1.00 38.46 192 VAL H O 1
ATOM 1416 N N . VAL A 1 193 ? -16.495 -12.059 -13.998 1.00 37.59 193 VAL H N 1
ATOM 1417 C CA . VAL A 1 193 ? -15.179 -12.204 -13.383 1.00 41.34 193 VAL H CA 1
ATOM 1418 C C . VAL A 1 193 ? -14.919 -13.671 -13.054 1.00 37.52 193 VAL H C 1
ATOM 1419 O O . VAL A 1 193 ? -15.807 -14.389 -12.579 1.00 36.50 193 VAL H O 1
ATOM 1423 N N . THR A 1 194 ? -13.694 -14.113 -13.342 1.00 48.59 194 THR H N 1
ATOM 1424 C CA . THR A 1 194 ? -13.220 -15.446 -13.000 1.00 48.38 194 THR H CA 1
ATOM 1425 C C . THR A 1 194 ? -12.692 -15.461 -11.569 1.00 49.81 194 THR H C 1
ATOM 1426 O O . THR A 1 194 ? -11.736 -14.753 -11.252 1.00 55.68 194 THR H O 1
ATOM 1430 N N . VAL A 1 195 ? -13.346 -16.220 -10.693 1.00 43.94 195 VAL H N 1
ATOM 1431 C CA . VAL A 1 195 ? -12.918 -16.304 -9.295 1.00 44.74 195 VAL H CA 1
ATOM 1432 C C . VAL A 1 195 ? -12.716 -17.758 -8.878 1.00 48.76 195 VAL H C 1
ATOM 1433 O O . VAL A 1 195 ? -13.328 -18.666 -9.462 1.00 45.19 195 VAL H O 1
ATOM 1437 N N . PRO A 1 196 ? -11.860 -18.026 -7.890 1.00 51.62 196 PRO H N 1
ATOM 1438 C CA . PRO A 1 196 ? -11.755 -19.392 -7.358 1.00 51.09 196 PRO H CA 1
ATOM 1439 C C . PRO A 1 196 ? -13.096 -19.857 -6.813 1.00 52.03 196 PRO H C 1
ATOM 1440 O O . PRO A 1 196 ? -13.805 -19.110 -6.136 1.00 61.41 196 PRO H O 1
ATOM 1444 N N . SER A 1 197 ? -13.444 -21.108 -7.114 1.00 54.80 197 SER H N 1
ATOM 1445 C CA . SER A 1 197 ? -14.691 -21.664 -6.609 1.00 59.28 197 SER H CA 1
ATOM 1446 C C . SER A 1 197 ? -14.625 -22.005 -5.128 1.00 69.12 197 SER H C 1
ATOM 1447 O O . SER A 1 197 ? -15.666 -22.313 -4.534 1.00 71.53 197 SER H O 1
ATOM 1450 N N . SER A 1 198 ? -13.442 -21.944 -4.515 1.00 74.61 198 SER H N 1
ATOM 1451 C CA . SER A 1 198 ? -13.365 -22.093 -3.068 1.00 71.91 198 SER H CA 1
ATOM 1452 C C . SER A 1 198 ? -13.860 -20.844 -2.355 1.00 75.19 198 SER H C 1
ATOM 1453 O O . SER A 1 198 ? -14.394 -20.934 -1.244 1.00 80.31 198 SER H O 1
ATOM 1456 N N . SER A 1 199 ? -13.701 -19.678 -2.979 1.00 71.14 199 SER H N 1
ATOM 1457 C CA . SER A 1 199 ? -14.026 -18.406 -2.349 1.00 70.89 199 SER H CA 1
ATOM 1458 C C . SER A 1 199 ? -15.491 -18.016 -2.492 1.00 67.88 199 SER H C 1
ATOM 1459 O O . SER A 1 199 ? -15.885 -16.973 -1.958 1.00 77.47 199 SER H O 1
ATOM 1462 N N . LEU A 1 200 ? -16.305 -18.814 -3.190 1.00 53.19 200 LEU H N 1
ATOM 1463 C CA . LEU A 1 200 ? -17.717 -18.468 -3.326 1.00 53.96 200 LEU H CA 1
ATOM 1464 C C . LEU A 1 200 ? -18.436 -18.540 -1.987 1.00 64.97 200 LEU H C 1
ATOM 1465 O O . LEU A 1 200 ? -19.281 -17.692 -1.683 1.00 69.41 200 LEU H O 1
ATOM 1470 N N . GLY A 1 201 ? -18.107 -19.542 -1.166 1.00 78.45 201 GLY H N 1
ATOM 1471 C CA . GLY A 1 201 ? -18.691 -19.624 0.160 1.00 80.63 201 GLY H CA 1
ATOM 1472 C C . GLY A 1 201 ? -18.102 -18.643 1.146 1.00 84.36 201 GLY H C 1
ATOM 1473 O O . GLY A 1 201 ? -18.728 -18.358 2.172 1.00 86.93 201 GLY H O 1
ATOM 1474 N N . THR A 1 202 ? -16.917 -18.110 0.851 1.00 77.21 202 THR H N 1
ATOM 1475 C CA . THR A 1 202 ? -16.195 -17.227 1.758 1.00 78.58 202 THR H CA 1
ATOM 1476 C C . THR A 1 202 ? -16.235 -15.765 1.335 1.00 71.42 202 THR H C 1
ATOM 1477 O O . THR A 1 202 ? -16.450 -14.890 2.178 1.00 73.63 202 THR H O 1
ATOM 1481 N N . GLN A 1 203 ? -16.039 -15.476 0.052 1.00 68.79 203 GLN H N 1
ATOM 1482 C CA . GLN A 1 203 ? -15.842 -14.111 -0.416 1.00 65.55 203 GLN H CA 1
ATOM 1483 C C . GLN A 1 203 ? -17.132 -13.520 -0.973 1.00 68.52 203 GLN H C 1
ATOM 1484 O O . GLN A 1 203 ? -17.875 -14.186 -1.700 1.00 71.35 203 GLN H O 1
ATOM 1490 N N . THR A 1 204 ? -17.381 -12.260 -0.625 1.00 67.79 204 THR H N 1
ATOM 1491 C CA . THR A 1 204 ? -18.495 -11.495 -1.162 1.00 65.69 204 THR H CA 1
ATOM 1492 C C . THR A 1 204 ? -18.093 -10.829 -2.471 1.00 61.20 204 THR H C 1
ATOM 1493 O O . THR A 1 204 ? -16.964 -10.351 -2.618 1.00 60.06 204 THR H O 1
ATOM 1497 N N . TYR A 1 205 ? -19.021 -10.806 -3.426 1.00 52.73 205 TYR H N 1
ATOM 1498 C CA . TYR A 1 205 ? -18.780 -10.213 -4.736 1.00 52.57 205 TYR H CA 1
ATOM 1499 C C . TYR A 1 205 ? -19.914 -9.255 -5.067 1.00 50.66 205 TYR H C 1
ATOM 1500 O O . TYR A 1 205 ? -21.073 -9.667 -5.175 1.00 51.06 205 TYR H O 1
ATOM 1509 N N . ILE A 1 206 ? -19.567 -7.979 -5.227 1.00 55.98 206 ILE H N 1
ATOM 1510 C CA . ILE A 1 206 ? -20.496 -6.909 -5.564 1.00 50.97 206 ILE H CA 1
ATOM 1511 C C . ILE A 1 206 ? -20.042 -6.279 -6.871 1.00 45.10 206 ILE H C 1
ATOM 1512 O O . ILE A 1 206 ? -18.865 -5.927 -7.018 1.00 45.86 206 ILE H O 1
ATOM 1517 N N . CYS A 1 207 ? -20.966 -6.137 -7.814 1.00 46.68 207 CYS H N 1
ATOM 1518 C CA . CYS A 1 207 ? -20.715 -5.399 -9.042 1.00 48.45 207 CYS H CA 1
ATOM 1519 C C . CYS A 1 207 ? -21.298 -3.999 -8.894 1.00 48.15 207 CYS H C 1
ATOM 1520 O O . CYS A 1 207 ? -22.457 -3.843 -8.496 1.00 45.55 207 CYS H O 1
ATOM 1523 N N . ASN A 1 208 ? -20.486 -2.987 -9.175 1.00 51.15 208 ASN H N 1
ATOM 1524 C CA . ASN A 1 208 ? -20.900 -1.597 -9.029 1.00 55.84 208 ASN H CA 1
ATOM 1525 C C . ASN A 1 208 ? -21.183 -1.048 -10.422 1.00 55.85 208 ASN H C 1
ATOM 1526 O O . ASN A 1 208 ? -20.264 -0.890 -11.231 1.00 57.59 208 ASN H O 1
ATOM 1531 N N . VAL A 1 209 ? -22.453 -0.776 -10.704 1.00 47.26 209 VAL H N 1
ATOM 1532 C CA . VAL A 1 209 ? -22.888 -0.228 -11.982 1.00 43.19 209 VAL H CA 1
ATOM 1533 C C . VAL A 1 209 ? -23.264 1.230 -11.772 1.00 43.47 209 VAL H C 1
ATOM 1534 O O . VAL A 1 209 ? -23.979 1.563 -10.818 1.00 45.29 209 VAL H O 1
ATOM 1538 N N . ASN A 1 210 ? -22.770 2.101 -12.648 1.00 49.19 210 ASN H N 1
ATOM 1539 C CA . ASN A 1 210 ? -23.049 3.527 -12.575 1.00 49.35 210 ASN H CA 1
AT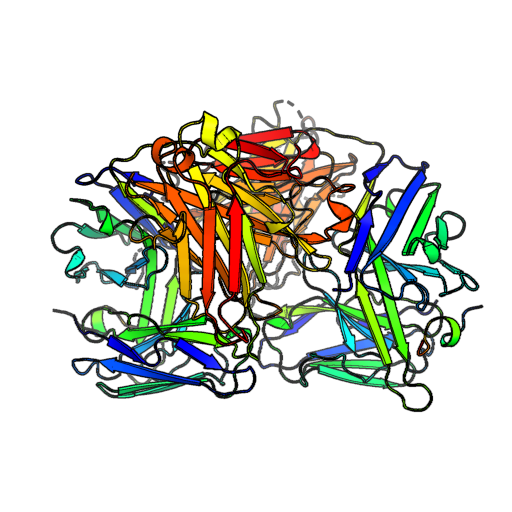OM 1540 C C . ASN A 1 210 ? -23.469 4.009 -13.954 1.00 45.94 210 ASN H C 1
ATOM 1541 O O . ASN A 1 210 ? -22.761 3.773 -14.938 1.00 43.70 210 ASN H O 1
ATOM 1546 N N . HIS A 1 211 ? -24.622 4.669 -14.028 1.00 48.04 211 HIS H N 1
ATOM 1547 C CA . HIS A 1 211 ? -25.150 5.231 -15.271 1.00 42.57 211 HIS H CA 1
ATOM 1548 C C . HIS A 1 211 ? -25.355 6.726 -15.051 1.00 45.08 211 HIS H C 1
ATOM 1549 O O . HIS A 1 211 ? -26.394 7.156 -14.545 1.00 49.71 211 HIS H O 1
ATOM 1556 N N . LYS A 1 212 ? -24.351 7.512 -15.437 1.00 63.81 212 LYS H N 1
ATOM 1557 C CA . LYS A 1 212 ? -24.404 8.956 -15.220 1.00 62.28 212 LYS H CA 1
ATOM 1558 C C . LYS A 1 212 ? -25.560 9.660 -15.926 1.00 57.81 212 LYS H C 1
ATOM 1559 O O . LYS A 1 212 ? -26.153 10.563 -15.311 1.00 65.26 212 LYS H O 1
ATOM 1561 N N . PRO A 1 213 ? -25.924 9.338 -17.179 1.00 45.41 213 PRO H N 1
ATOM 1562 C CA . PRO A 1 213 ? -27.054 10.055 -17.808 1.00 45.78 213 PRO H CA 1
ATOM 1563 C C . PRO A 1 213 ? -28.350 10.014 -17.007 1.00 45.94 213 PRO H C 1
ATOM 1564 O O . PRO A 1 213 ? -29.041 11.035 -16.928 1.00 49.48 213 PRO H O 1
ATOM 1568 N N . SER A 1 214 ? -28.706 8.877 -16.411 1.00 47.12 214 SER H N 1
ATOM 1569 C CA . SER A 1 214 ? -29.919 8.788 -15.610 1.00 47.46 214 SER H CA 1
ATOM 1570 C C . SER A 1 214 ? -29.650 8.889 -14.121 1.00 50.88 214 SER H C 1
ATOM 1571 O O . SER A 1 214 ? -30.598 8.839 -13.329 1.00 56.36 214 SER H O 1
ATOM 1574 N N . ASN A 1 215 ? -28.383 9.004 -13.722 1.00 62.54 215 ASN H N 1
ATOM 1575 C CA . ASN A 1 215 ? -28.023 9.204 -12.321 1.00 67.23 215 ASN H CA 1
ATOM 1576 C C . ASN A 1 215 ? -28.344 7.953 -11.505 1.00 64.65 215 ASN H C 1
ATOM 1577 O O . ASN A 1 215 ? -28.829 8.027 -10.374 1.00 71.90 215 ASN H O 1
ATOM 1582 N N . THR A 1 216 ? -28.095 6.791 -12.102 1.00 53.64 216 THR H N 1
ATOM 1583 C CA . THR A 1 216 ? -28.418 5.512 -11.487 1.00 52.60 216 THR H CA 1
ATOM 1584 C C . THR A 1 216 ? -27.147 4.918 -10.890 1.00 54.38 216 THR H C 1
ATOM 1585 O O . THR A 1 216 ? -26.140 4.763 -11.590 1.00 49.27 216 THR H O 1
ATOM 1589 N N . LYS A 1 217 ? -27.193 4.593 -9.600 1.00 63.86 217 LYS H N 1
ATOM 1590 C CA . LYS A 1 217 ? -26.066 3.987 -8.896 1.00 63.83 217 LYS H CA 1
ATOM 1591 C C . LYS A 1 217 ? -26.557 2.702 -8.245 1.00 64.23 217 LYS H C 1
ATOM 1592 O O . LYS A 1 217 ? -27.314 2.747 -7.269 1.00 71.00 217 LYS H O 1
ATOM 1596 N N . VAL A 1 218 ? -26.126 1.562 -8.778 1.00 56.65 218 VAL H N 1
ATOM 1597 C CA . VAL A 1 218 ? -26.592 0.255 -8.333 1.00 58.34 218 VAL H CA 1
ATOM 1598 C C . VAL A 1 218 ? -25.406 -0.543 -7.816 1.00 56.46 218 VAL H C 1
ATOM 1599 O O . VAL A 1 218 ? -24.348 -0.586 -8.455 1.00 54.92 218 VAL H O 1
ATOM 1603 N N . ASP A 1 219 ? -25.591 -1.176 -6.661 1.00 59.74 219 ASP H N 1
ATOM 1604 C CA . ASP A 1 219 ? -24.641 -2.134 -6.105 1.00 57.27 219 ASP H CA 1
ATOM 1605 C C . ASP A 1 219 ? -25.405 -3.422 -5.834 1.00 62.47 219 ASP H C 1
ATOM 1606 O O . ASP A 1 219 ? -26.298 -3.452 -4.983 1.00 68.38 219 ASP H O 1
ATOM 1611 N N . LYS A 1 220 ? -25.054 -4.481 -6.558 1.00 55.54 220 LYS H N 1
ATOM 1612 C CA . LYS A 1 220 ? -25.787 -5.739 -6.534 1.00 50.66 220 LYS H CA 1
ATOM 1613 C C . LYS A 1 220 ? -24.852 -6.860 -6.121 1.00 51.04 220 LYS H C 1
ATOM 1614 O O . LYS A 1 220 ? -23.783 -7.037 -6.715 1.00 52.78 220 LYS H O 1
ATOM 1620 N N . LYS A 1 221 ? -25.259 -7.617 -5.107 1.00 56.01 221 LYS H N 1
ATOM 1621 C CA . LYS A 1 221 ? -24.493 -8.782 -4.707 1.00 56.77 221 LYS H CA 1
ATOM 1622 C C . LYS A 1 221 ? -24.858 -9.962 -5.592 1.00 55.87 221 LYS H C 1
ATOM 1623 O O . LYS A 1 221 ? -26.028 -10.161 -5.936 1.00 57.54 221 LYS H O 1
ATOM 1629 N N . VAL A 1 222 ? -23.852 -10.745 -5.963 1.00 48.06 222 VAL H N 1
ATOM 1630 C CA . VAL A 1 222 ? -24.058 -11.955 -6.744 1.00 44.67 222 VAL H CA 1
ATOM 1631 C C . VAL A 1 222 ? -23.761 -13.136 -5.837 1.00 44.62 222 VAL H C 1
ATOM 1632 O O . VAL A 1 222 ? -22.648 -13.262 -5.310 1.00 45.75 222 VAL H O 1
ATOM 1636 N N . GLU A 1 223 ? -24.749 -13.997 -5.654 1.00 59.80 223 GLU H N 1
ATOM 1637 C CA . GLU A 1 223 ? -24.632 -15.122 -4.749 1.00 59.07 223 GLU H CA 1
ATOM 1638 C C . GLU A 1 223 ? -24.654 -16.431 -5.521 1.00 54.78 223 GLU H C 1
ATOM 1639 O O . GLU A 1 223 ? -25.144 -16.487 -6.655 1.00 58.38 223 GLU H O 1
ATOM 1645 N N . PRO A 1 224 ? -24.125 -17.505 -4.941 1.00 44.33 224 PRO H N 1
ATOM 1646 C CA . PRO A 1 224 ? -24.345 -18.832 -5.524 1.00 48.03 224 PRO H CA 1
ATOM 1647 C C . PRO A 1 224 ? -25.834 -19.132 -5.617 1.00 54.52 224 PRO H C 1
ATOM 1648 O O . PRO A 1 224 ? -26.629 -18.700 -4.780 1.00 53.55 224 PRO H O 1
ATOM 1652 N N . LYS A 1 225 ? -26.211 -19.869 -6.658 1.00 72.47 225 LYS H N 1
ATOM 1653 C CA . LYS A 1 225 ? -27.604 -20.263 -6.817 1.00 75.18 225 LYS H CA 1
ATOM 1654 C C . LYS A 1 225 ? -27.973 -21.302 -5.765 1.00 74.84 225 LYS H C 1
ATOM 1655 O O . LYS A 1 225 ? -27.316 -22.340 -5.646 1.00 78.43 225 LYS H O 1
ATOM 1657 N N . SER A 1 226 ? -29.022 -21.020 -4.999 1.00 70.38 226 SER H N 1
ATOM 1658 C CA . SER A 1 226 ? -29.485 -21.907 -3.945 1.00 74.93 226 SER H CA 1
ATOM 1659 C C . SER A 1 226 ? -30.861 -22.462 -4.286 1.00 73.86 226 SER H C 1
ATOM 1660 O O . SER A 1 226 ? -31.628 -21.864 -5.046 1.00 75.54 226 SER H O 1
ATOM 1663 N N . CYS A 1 227 ? -31.165 -23.623 -3.714 1.00 66.14 227 CYS H N 1
ATOM 1664 C CA . CYS A 1 227 ? -32.463 -24.250 -3.919 1.00 72.68 227 CYS H CA 1
ATOM 1665 C C . CYS A 1 227 ? -33.522 -23.582 -3.047 1.00 74.42 227 CYS H C 1
ATOM 1666 O O . CYS A 1 227 ? -33.244 -23.174 -1.918 1.00 72.94 227 CYS H O 1
ATOM 1669 N N . GLN B 2 1 ? -15.746 9.901 -52.485 1.00 76.34 1 GLN L N 1
ATOM 1670 C CA . GLN B 2 1 ? -14.493 10.289 -53.119 1.00 76.52 1 GLN L CA 1
ATOM 1671 C C . GLN B 2 1 ? -13.687 9.063 -53.526 1.00 74.33 1 GLN L C 1
ATOM 1672 O O . GLN B 2 1 ? -14.230 8.108 -54.077 1.00 75.19 1 GLN L O 1
ATOM 1678 N N . ILE B 2 2 ? -12.390 9.097 -53.248 1.00 57.56 2 ILE L N 1
ATOM 1679 C CA . ILE B 2 2 ? -11.515 7.971 -53.554 1.00 50.06 2 ILE L CA 1
ATOM 1680 C C . ILE B 2 2 ? -11.690 6.918 -52.472 1.00 49.74 2 ILE L C 1
ATOM 1681 O O . ILE B 2 2 ? -11.643 7.231 -51.278 1.00 52.19 2 ILE L O 1
ATOM 1686 N N . VAL B 2 3 ? -11.894 5.670 -52.873 1.00 41.05 3 VAL L N 1
ATOM 1687 C CA . VAL B 2 3 ? -12.070 4.594 -51.906 1.00 41.19 3 VAL L CA 1
ATOM 1688 C C . VAL B 2 3 ? -10.725 3.935 -51.631 1.00 44.54 3 VAL L C 1
ATOM 1689 O O . VAL B 2 3 ? -9.913 3.727 -52.543 1.00 44.72 3 VAL L O 1
ATOM 1693 N N . LEU B 2 4 ? -10.461 3.654 -50.356 1.00 39.55 4 LEU L N 1
ATOM 1694 C CA . LEU B 2 4 ? -9.231 2.998 -49.933 1.00 35.33 4 LEU L CA 1
ATOM 1695 C C . LEU B 2 4 ? -9.596 1.688 -49.255 1.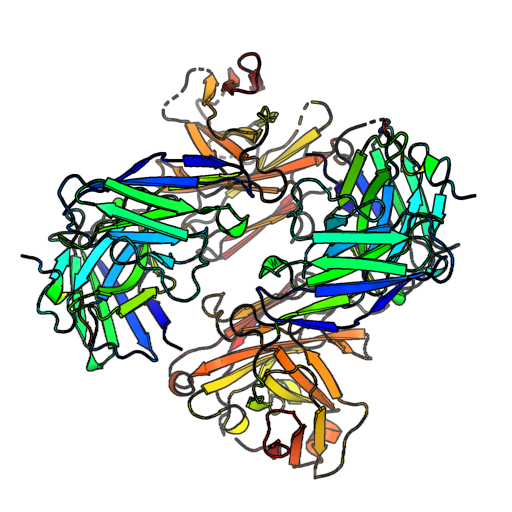00 38.09 4 LEU L C 1
ATOM 1696 O O . LEU B 2 4 ? -10.341 1.685 -48.269 1.00 38.96 4 LEU L O 1
ATOM 1701 N N . THR B 2 5 ? -9.068 0.585 -49.775 1.00 42.53 5 THR L N 1
ATOM 1702 C CA . THR B 2 5 ? -9.294 -0.742 -49.221 1.00 44.76 5 THR L CA 1
ATOM 1703 C C . THR B 2 5 ? -7.992 -1.256 -48.625 1.00 48.20 5 THR L C 1
ATOM 1704 O O . THR B 2 5 ? -6.947 -1.219 -49.284 1.00 38.43 5 THR L O 1
ATOM 1708 N N . GLN B 2 6 ? -8.063 -1.750 -47.396 1.00 38.97 6 GLN L N 1
ATOM 1709 C CA . GLN B 2 6 ? -6.881 -2.184 -46.674 1.00 30.95 6 GLN L CA 1
ATOM 1710 C C . GLN B 2 6 ? -6.835 -3.694 -46.514 1.00 39.47 6 GLN L C 1
ATOM 1711 O O . GLN B 2 6 ? -7.838 -4.331 -46.212 1.00 48.81 6 GLN L O 1
ATOM 1717 N N . SER B 2 7 ? -5.659 -4.257 -46.748 1.00 40.53 7 SER L N 1
ATOM 1718 C CA . SER B 2 7 ? -5.416 -5.674 -46.556 1.00 45.88 7 SER L CA 1
ATOM 1719 C C . SER B 2 7 ? -4.091 -5.805 -45.814 1.00 45.54 7 SER L C 1
ATOM 1720 O O . SER B 2 7 ? -3.167 -5.031 -46.061 1.00 43.13 7 SER L O 1
ATOM 1723 N N . PRO B 2 8 ? -3.988 -6.776 -44.894 1.00 49.83 8 PRO L N 1
ATOM 1724 C CA . PRO B 2 8 ? -5.043 -7.656 -44.367 1.00 50.53 8 PRO L CA 1
ATOM 1725 C C . PRO B 2 8 ? -6.135 -6.917 -43.591 1.00 52.37 8 PRO L C 1
ATOM 1726 O O . PRO B 2 8 ? -5.918 -5.791 -43.151 1.00 58.63 8 PRO L O 1
ATOM 1730 N N . ALA B 2 9 ? -7.310 -7.537 -43.459 1.00 35.80 9 ALA L N 1
ATOM 1731 C CA . ALA B 2 9 ? -8.319 -7.020 -42.538 1.00 41.96 9 ALA L CA 1
ATOM 1732 C C . ALA B 2 9 ? -7.869 -7.188 -41.093 1.00 42.01 9 ALA L C 1
ATOM 1733 O O . ALA B 2 9 ? -7.992 -6.266 -40.278 1.00 36.69 9 ALA L O 1
ATOM 1735 N N . THR B 2 10 ? -7.343 -8.364 -40.762 1.00 39.73 10 THR L N 1
ATOM 1736 C CA . THR B 2 10 ? -6.719 -8.628 -39.473 1.00 42.02 10 THR L CA 1
ATOM 1737 C C . THR B 2 10 ? -5.372 -9.286 -39.729 1.00 44.88 10 THR L C 1
ATOM 1738 O O . THR B 2 10 ? -5.266 -10.192 -40.562 1.00 50.97 10 THR L O 1
ATOM 1742 N N . LEU B 2 11 ? -4.344 -8.821 -39.025 1.00 45.29 11 LEU L N 1
ATOM 1743 C CA . LEU B 2 11 ? -3.000 -9.366 -39.158 1.00 36.00 11 LEU L CA 1
ATOM 1744 C C . LEU B 2 11 ? -2.538 -9.841 -37.789 1.00 42.93 11 LEU L C 1
ATOM 1745 O O . LEU B 2 11 ? -2.519 -9.061 -36.832 1.00 43.38 11 LEU L O 1
ATOM 1750 N N . SER B 2 12 ? -2.180 -11.117 -37.702 1.00 44.24 12 SER L N 1
ATOM 1751 C CA . SER B 2 12 ? -1.800 -11.756 -36.448 1.00 42.05 12 SER L CA 1
ATOM 1752 C C . SER B 2 12 ? -0.311 -12.062 -36.490 1.00 41.30 12 SER L C 1
ATOM 1753 O O . SER B 2 12 ? 0.139 -12.854 -37.325 1.00 40.87 12 SER L O 1
ATOM 1756 N N . LEU B 2 13 ? 0.448 -11.451 -35.581 1.00 39.08 13 LEU L N 1
ATOM 1757 C CA . LEU B 2 13 ? 1.890 -11.632 -35.562 1.00 37.45 13 LEU L CA 1
ATOM 1758 C C . LEU B 2 13 ? 2.381 -11.595 -34.123 1.00 39.04 13 LEU L C 1
ATOM 1759 O O . LEU B 2 13 ? 1.685 -11.128 -33.216 1.00 38.71 13 LEU L O 1
ATOM 1764 N N . SER B 2 14 ? 3.584 -12.077 -33.931 1.00 44.25 14 SER L N 1
ATOM 1765 C CA A SER B 2 14 ? 4.245 -12.049 -32.639 0.76 46.54 14 SER L CA 1
ATOM 1766 C CA B SER B 2 14 ? 4.247 -12.051 -32.641 0.24 45.11 14 SER L CA 1
ATOM 1767 C C . SER B 2 14 ? 5.178 -10.848 -32.546 1.00 44.67 14 SER L C 1
ATOM 1768 O O . SER B 2 14 ? 5.681 -10.366 -33.565 1.00 49.36 14 SER L O 1
ATOM 1773 N N . PRO B 2 15 ? 5.414 -10.324 -31.342 1.00 46.41 15 PRO L N 1
ATOM 1774 C CA . PRO B 2 15 ? 6.396 -9.241 -31.207 1.00 51.45 15 PRO L CA 1
ATOM 1775 C C . PRO B 2 15 ? 7.762 -9.691 -31.709 1.00 49.00 15 PRO L C 1
ATOM 1776 O O . PRO B 2 15 ? 8.112 -10.872 -31.654 1.00 48.67 15 PRO L O 1
ATOM 1780 N N . GLY B 2 16 ? 8.540 -8.730 -32.200 1.00 45.49 16 GLY L N 1
ATOM 1781 C CA . GLY B 2 16 ? 9.804 -9.059 -32.829 1.00 47.41 16 GLY L CA 1
ATOM 1782 C C . GLY B 2 16 ? 9.659 -9.417 -34.294 1.00 46.02 16 GLY L C 1
ATOM 1783 O O . GLY B 2 16 ? 10.603 -9.242 -35.074 1.00 47.99 16 GLY L O 1
ATOM 1784 N N . GLU B 2 17 ? 8.497 -9.940 -34.681 1.00 50.05 17 GLU L N 1
ATOM 1785 C CA . GLU B 2 17 ? 8.219 -10.189 -36.087 1.00 49.18 17 GLU L CA 1
ATOM 1786 C C . GLU B 2 17 ? 7.907 -8.871 -36.783 1.00 53.80 17 GLU L C 1
ATOM 1787 O O . GLU B 2 17 ? 7.989 -7.789 -36.201 1.00 57.70 17 GLU L O 1
ATOM 1793 N N . ARG B 2 18 ? 7.460 -8.962 -38.029 1.00 47.80 18 ARG L N 1
ATOM 1794 C CA . ARG B 2 18 ? 7.462 -7.797 -38.895 1.00 46.01 18 ARG L CA 1
ATOM 1795 C C . ARG B 2 18 ? 6.239 -7.803 -39.801 1.00 46.60 18 ARG L C 1
ATOM 1796 O O . ARG B 2 18 ? 5.902 -8.829 -40.399 1.00 50.90 18 ARG L O 1
ATOM 1804 N N . ALA B 2 19 ? 5.606 -6.637 -39.931 1.00 39.74 19 ALA L N 1
ATOM 1805 C CA . ALA B 2 19 ? 4.288 -6.517 -40.536 1.00 37.29 19 ALA L CA 1
ATOM 1806 C C . ALA B 2 19 ? 4.340 -5.769 -41.859 1.00 35.83 19 ALA L C 1
ATOM 1807 O O . ALA B 2 19 ? 5.117 -4.823 -42.024 1.00 35.60 19 ALA L O 1
ATOM 1809 N N . THR B 2 20 ? 3.499 -6.203 -42.793 1.00 47.71 20 THR L N 1
ATOM 1810 C CA . THR B 2 20 ? 3.302 -5.533 -44.070 1.00 47.63 20 THR L CA 1
ATOM 1811 C C . THR B 2 20 ? 1.805 -5.340 -44.265 1.00 47.16 20 THR L C 1
ATOM 1812 O O . THR B 2 20 ? 1.061 -6.320 -44.379 1.00 46.12 20 THR L O 1
ATOM 1816 N N . LEU B 2 21 ? 1.378 -4.082 -44.292 1.00 44.47 21 LEU L N 1
ATOM 1817 C CA . LEU B 2 21 ? -0.028 -3.726 -44.441 1.00 39.86 21 LEU L CA 1
ATOM 1818 C C . LEU B 2 21 ? -0.252 -2.991 -45.754 1.00 37.77 21 LEU L C 1
ATOM 1819 O O . LEU B 2 21 ? 0.461 -2.050 -46.077 1.00 39.04 21 LEU L O 1
ATOM 1824 N N . SER B 2 22 ? -1.248 -3.426 -46.510 1.00 37.19 22 SER L N 1
ATOM 1825 C CA . SER B 2 22 ? -1.495 -2.860 -47.829 1.00 43.26 22 SER L CA 1
ATOM 1826 C C . SER B 2 22 ? -2.690 -1.916 -47.812 1.00 35.56 22 SER L C 1
ATOM 1827 O O . SER B 2 22 ? -3.611 -2.056 -47.006 1.00 37.94 22 SER L O 1
ATOM 1830 N N . CYS B 2 23 ? -2.656 -0.940 -48.715 1.00 49.65 23 CYS L N 1
ATOM 1831 C CA . CYS B 2 23 ? -3.779 -0.033 -48.937 1.00 50.69 23 CYS L CA 1
ATOM 1832 C C . CYS B 2 23 ? -3.793 0.355 -50.405 1.00 53.85 23 CYS L C 1
ATOM 1833 O O . CYS B 2 23 ? -2.828 0.945 -50.898 1.00 55.85 23 CYS L O 1
ATOM 1836 N N . ARG B 2 24 ? -4.875 0.015 -51.101 1.00 49.50 24 ARG L N 1
ATOM 1837 C CA . ARG B 2 24 ? -5.014 0.279 -52.525 1.00 52.63 24 ARG L CA 1
ATOM 1838 C C . ARG B 2 24 ? -6.169 1.242 -52.768 1.00 48.36 24 ARG L C 1
ATOM 1839 O O . ARG B 2 24 ? -7.233 1.125 -52.149 1.00 49.48 24 ARG L O 1
ATOM 1843 N N . ALA B 2 25 ? -5.946 2.194 -53.668 1.00 52.37 25 ALA L N 1
ATOM 1844 C CA . ALA B 2 25 ? -6.911 3.229 -54.005 1.00 52.04 25 ALA L CA 1
ATOM 1845 C C . ALA B 2 25 ? -7.552 2.934 -55.355 1.00 56.99 25 ALA L C 1
ATOM 1846 O O . ALA B 2 25 ? -6.927 2.354 -56.245 1.00 61.87 25 ALA L O 1
ATOM 1848 N N . SER B 2 26 ? -8.820 3.332 -55.496 1.00 56.07 26 SER L N 1
ATOM 1849 C CA . SER B 2 26 ? -9.523 3.082 -56.751 1.00 60.40 26 SER L CA 1
ATOM 1850 C C . SER B 2 26 ? -8.971 3.951 -57.873 1.00 65.09 26 SER L C 1
ATOM 1851 O O . SER B 2 26 ? -8.874 3.505 -59.023 1.00 72.03 26 SER L O 1
ATOM 1854 N N . GLN B 2 27 ? -8.573 5.172 -57.525 1.00 59.40 27 GLN L N 1
ATOM 1855 C CA . GLN B 2 27 ? -7.922 6.084 -58.456 1.00 58.18 27 GLN L CA 1
ATOM 1856 C C . GLN B 2 27 ? -6.665 6.665 -57.811 1.00 59.07 27 GLN L C 1
ATOM 1857 O O . GLN B 2 27 ? -6.546 6.694 -56.591 1.00 55.77 27 GLN L O 1
ATOM 1863 N N . SER B 2 28 ? -5.716 7.098 -58.632 1.00 59.08 28 SER L N 1
ATOM 1864 C CA . SER B 2 28 ? -4.402 7.492 -58.142 1.00 55.89 28 SER L CA 1
ATOM 1865 C C . SER B 2 28 ? -4.503 8.668 -57.178 1.00 58.51 28 SER L C 1
ATOM 1866 O O . SER B 2 28 ? -5.135 9.683 -57.481 1.00 63.48 28 SER L O 1
ATOM 1869 N N . VAL B 2 29 ? -3.887 8.516 -56.004 1.00 48.90 29 VAL L N 1
ATOM 1870 C CA . VAL B 2 29 ? -3.807 9.583 -55.015 1.00 43.29 29 VAL L CA 1
ATOM 1871 C C . VAL B 2 29 ? -2.438 10.255 -55.019 1.00 43.59 29 VAL L C 1
ATOM 1872 O O . VAL B 2 29 ? -2.114 10.995 -54.084 1.00 48.04 29 VAL L O 1
ATOM 1876 N N . SER B 2 30 ? -1.624 10.009 -56.049 1.00 46.49 30 SER L N 1
ATOM 1877 C CA . SER B 2 30 ? -0.274 10.569 -56.179 1.00 47.75 30 SER L CA 1
ATOM 1878 C C . SER B 2 30 ? 0.545 10.095 -54.983 1.00 45.00 30 SER L C 1
ATOM 1879 O O . SER B 2 30 ? 0.645 8.872 -54.775 1.00 41.99 30 SER L O 1
ATOM 1882 N N . ASN B 2 31 ? 1.140 10.984 -54.189 1.00 39.65 31 ASN L N 1
ATOM 1883 C CA . ASN B 2 31 ? 1.886 10.601 -52.998 1.00 38.09 31 ASN L CA 1
ATOM 1884 C C . ASN B 2 31 ? 1.235 11.110 -51.719 1.00 38.31 31 ASN L C 1
ATOM 1885 O O . ASN B 2 31 ? 1.865 11.078 -50.656 1.00 33.96 31 ASN L O 1
ATOM 1890 N N . HIS B 2 32 ? 0.015 11.619 -51.824 1.00 39.90 32 HIS L N 1
ATOM 1891 C CA . HIS B 2 32 ? -0.664 12.171 -50.663 1.00 43.01 32 HIS L CA 1
ATOM 1892 C C . HIS B 2 32 ? -1.405 11.092 -49.877 1.00 36.09 32 HIS L C 1
ATOM 1893 O O . HIS B 2 32 ? -2.624 11.080 -49.802 1.00 43.13 32 HIS L O 1
ATOM 1900 N N . LEU B 2 33 ? -0.636 10.194 -49.282 1.00 32.69 33 LEU L N 1
ATOM 1901 C CA . LEU B 2 33 ? -1.161 9.136 -48.444 1.00 40.24 33 LEU L CA 1
ATOM 1902 C C . LEU B 2 33 ? -0.486 9.121 -47.074 1.00 32.86 33 LEU L C 1
ATOM 1903 O O . LEU B 2 33 ? 0.728 9.199 -46.967 1.00 30.75 33 LEU L O 1
ATOM 1908 N N . ALA B 2 34 ? -1.296 9.036 -46.029 1.00 26.50 34 ALA L N 1
ATOM 1909 C CA . ALA B 2 34 ? -0.796 9.035 -44.666 1.00 26.03 34 ALA L CA 1
ATOM 1910 C C . ALA B 2 34 ? -1.220 7.754 -43.960 1.00 29.23 34 ALA L C 1
ATOM 1911 O O . ALA B 2 34 ? -2.128 7.045 -44.402 1.00 24.76 34 ALA L O 1
ATOM 1913 N N . TRP B 2 35 ? -0.541 7.459 -42.855 1.00 23.51 35 TRP L N 1
ATOM 1914 C CA . TRP B 2 35 ? -0.848 6.304 -42.025 1.00 22.91 35 TRP L CA 1
ATOM 1915 C C . TRP B 2 35 ? -1.111 6.771 -40.603 1.00 21.78 35 TRP L C 1
ATOM 1916 O O . TRP B 2 35 ? -0.331 7.551 -40.046 1.00 21.73 35 TRP L O 1
ATOM 1927 N N . TYR B 2 36 ? -2.207 6.291 -40.020 1.00 21.63 36 TYR L N 1
ATOM 1928 C CA . TYR B 2 36 ? -2.588 6.618 -38.655 1.00 20.22 36 TYR L CA 1
ATOM 1929 C C . TYR B 2 36 ? -2.678 5.351 -37.818 1.00 20.03 36 TYR L C 1
ATOM 1930 O O . TYR B 2 36 ? -3.045 4.283 -38.314 1.00 30.73 36 TYR L O 1
ATOM 1939 N N . GLN B 2 37 ? -2.326 5.482 -36.542 1.00 21.13 37 GLN L N 1
ATOM 1940 C CA . GLN B 2 37 ? -2.464 4.416 -35.562 1.00 24.26 37 GLN L CA 1
ATOM 1941 C C . GLN B 2 37 ? -3.515 4.806 -34.534 1.00 20.61 37 GLN L C 1
ATOM 1942 O O . GLN B 2 37 ? -3.575 5.964 -34.106 1.00 23.87 37 GLN L O 1
ATOM 1948 N N . GLN B 2 38 ? -4.343 3.844 -34.137 1.00 19.62 38 GLN L N 1
ATOM 1949 C CA . GLN B 2 38 ? -5.370 4.097 -33.138 1.00 21.63 38 GLN L CA 1
ATOM 1950 C C . GLN B 2 38 ? -5.488 2.919 -32.185 1.00 23.13 38 GLN L C 1
ATOM 1951 O O . GLN B 2 38 ? -5.507 1.760 -32.611 1.00 29.66 38 GLN L O 1
ATOM 1957 N N . LYS B 2 39 ? -5.585 3.225 -30.896 1.00 25.50 39 LYS L N 1
ATOM 1958 C CA . LYS B 2 39 ? -5.833 2.252 -29.847 1.00 29.79 39 LYS L CA 1
ATOM 1959 C C . LYS B 2 39 ? -7.156 2.556 -29.152 1.00 30.83 39 LYS L C 1
ATOM 1960 O O . LYS B 2 39 ? -7.641 3.692 -29.195 1.00 27.46 39 LYS L O 1
ATOM 1966 N N . PRO B 2 40 ? -7.779 1.553 -28.531 1.00 37.32 40 PRO L N 1
ATOM 1967 C CA . PRO B 2 40 ? -9.061 1.761 -27.840 1.00 37.37 40 PRO L CA 1
ATOM 1968 C C . PRO B 2 40 ? -9.078 3.003 -26.959 1.00 33.78 40 PRO L C 1
ATOM 1969 O O . PRO B 2 40 ? -8.185 3.218 -26.136 1.00 31.80 40 PRO L O 1
ATOM 1973 N N . GLY B 2 41 ? -10.110 3.825 -27.132 1.00 27.51 41 GLY L N 1
ATOM 1974 C CA . GLY B 2 41 ? -10.306 4.959 -26.255 1.00 24.84 41 GLY L CA 1
ATOM 1975 C C . GLY B 2 41 ? -9.380 6.129 -26.486 1.00 31.59 41 GLY L C 1
ATOM 1976 O O . GLY B 2 41 ? -9.310 7.021 -25.632 1.00 33.63 41 GLY L O 1
ATOM 1977 N N . GLN B 2 42 ? -8.661 6.155 -27.602 1.00 24.01 42 GLN L N 1
ATOM 1978 C CA . GLN B 2 42 ? -7.726 7.226 -27.899 1.00 30.98 42 GLN L CA 1
ATOM 1979 C C . GLN B 2 42 ? -7.997 7.776 -29.289 1.00 23.80 42 GLN L C 1
ATOM 1980 O O . GLN B 2 42 ? -8.466 7.063 -30.180 1.00 31.95 42 GLN L O 1
ATOM 1986 N N . ALA B 2 43 ? -7.695 9.059 -29.457 1.00 26.93 43 ALA L N 1
ATOM 1987 C CA . ALA B 2 43 ? -7.724 9.661 -30.775 1.00 20.82 43 ALA L CA 1
ATOM 1988 C C . ALA B 2 43 ? -6.645 9.024 -31.652 1.00 20.80 43 ALA L C 1
ATOM 1989 O O . ALA B 2 43 ? -5.640 8.519 -31.144 1.00 19.26 43 ALA L O 1
ATOM 1991 N N . PRO B 2 44 ? -6.837 9.013 -32.970 1.00 27.05 44 PRO L N 1
ATOM 1992 C CA . PRO B 2 44 ? -5.808 8.459 -33.855 1.00 28.27 44 PRO L CA 1
ATOM 1993 C C . PRO B 2 44 ? -4.534 9.289 -33.785 1.00 30.70 44 PRO L C 1
ATOM 1994 O O . PRO B 2 44 ? -4.521 10.419 -33.291 1.00 23.49 44 PRO L O 1
ATOM 1998 N N . ARG B 2 45 ? -3.446 8.714 -34.290 1.00 22.53 45 ARG L N 1
ATOM 1999 C CA . ARG B 2 45 ? -2.172 9.418 -34.272 1.00 29.70 45 ARG L CA 1
ATOM 2000 C C . ARG B 2 45 ? -1.419 9.185 -35.571 1.00 22.33 45 ARG L C 1
ATOM 2001 O O . ARG B 2 45 ? -1.324 8.051 -36.050 1.00 28.68 45 ARG L O 1
ATOM 2009 N N . LEU B 2 46 ? -0.872 10.267 -36.120 1.00 20.27 46 LEU L N 1
ATOM 2010 C CA . LEU B 2 46 ? -0.139 10.209 -37.376 1.00 20.91 46 LEU L CA 1
ATOM 2011 C C . LEU B 2 46 ? 1.168 9.440 -37.209 1.00 21.53 46 LEU L C 1
ATOM 2012 O O . LEU B 2 46 ? 1.942 9.696 -36.279 1.00 21.92 46 LEU L O 1
ATOM 2017 N N . LEU B 2 47 ? 1.406 8.488 -38.114 1.00 23.64 47 LEU L N 1
ATOM 2018 C CA . LEU B 2 47 ? 2.677 7.778 -38.208 1.00 25.94 47 LEU L CA 1
ATOM 2019 C C . LEU B 2 47 ? 3.508 8.266 -39.387 1.00 28.88 47 LEU L C 1
ATOM 2020 O O . LEU B 2 47 ? 4.654 8.695 -39.226 1.00 28.71 47 LEU L O 1
ATOM 2025 N N . ILE B 2 48 ? 2.932 8.199 -40.580 1.00 24.69 48 ILE L N 1
ATOM 2026 C CA . ILE B 2 48 ? 3.614 8.502 -41.828 1.00 28.89 48 ILE L CA 1
ATOM 2027 C C . ILE B 2 48 ? 2.787 9.538 -42.566 1.00 27.27 48 ILE L C 1
ATOM 2028 O O . ILE B 2 48 ? 1.558 9.432 -42.626 1.00 25.14 48 ILE L O 1
ATOM 2033 N N . TYR B 2 49 ? 3.453 10.541 -43.119 1.00 28.69 49 TYR L N 1
ATOM 2034 C CA . TYR B 2 49 ? 2.790 11.504 -43.977 1.00 30.08 49 TYR L CA 1
ATOM 2035 C C . TYR B 2 49 ? 3.517 11.566 -45.309 1.00 33.01 49 TYR L C 1
ATOM 2036 O O . TYR B 2 49 ? 4.728 11.337 -45.390 1.00 38.83 49 TYR L O 1
ATOM 2045 N N . GLU B 2 50 ? 2.754 11.886 -46.348 1.00 36.82 50 GLU L N 1
ATOM 2046 C CA . GLU B 2 50 ? 3.209 11.876 -47.731 1.00 40.74 50 GLU L CA 1
ATOM 2047 C C . GLU B 2 50 ? 3.986 10.591 -48.032 1.00 42.98 50 GLU L C 1
ATOM 2048 O O . GLU B 2 50 ? 5.157 10.602 -48.413 1.00 37.57 50 GLU L O 1
ATOM 2054 N N . THR B 2 51 ? 3.298 9.471 -47.853 1.00 30.11 51 THR L N 1
ATOM 2055 C CA . THR B 2 51 ? 3.797 8.166 -48.262 1.00 32.12 51 THR L CA 1
ATOM 2056 C C . THR B 2 51 ? 4.914 7.587 -47.396 1.00 30.65 51 THR L C 1
ATOM 2057 O O . THR B 2 51 ? 4.813 6.455 -46.946 1.00 30.26 51 THR L O 1
ATOM 2061 N N . SER B 2 52 ? 5.989 8.341 -47.201 1.00 32.50 52 SER L N 1
ATOM 2062 C CA . SER B 2 52 ? 7.209 7.758 -46.646 1.00 38.83 52 SER L CA 1
ATOM 2063 C C . SER B 2 52 ? 7.875 8.541 -45.520 1.00 36.62 52 SER L C 1
ATOM 2064 O O . SER B 2 52 ? 8.930 8.110 -45.045 1.00 32.98 52 SER L O 1
ATOM 2067 N N . ASN B 2 53 ? 7.275 9.642 -45.092 1.00 32.09 53 ASN L N 1
ATOM 2068 C CA . ASN B 2 53 ? 7.879 10.488 -44.078 1.00 31.94 53 ASN L CA 1
ATOM 2069 C C . ASN B 2 53 ? 7.281 10.246 -42.704 1.00 37.88 53 ASN L C 1
ATOM 2070 O O . ASN B 2 53 ? 6.066 10.251 -42.539 1.00 35.70 53 ASN L O 1
ATOM 2075 N N . ARG B 2 54 ? 8.137 10.031 -41.715 1.00 34.72 54 ARG L N 1
ATOM 2076 C CA . ARG B 2 54 ? 7.642 9.799 -40.365 1.00 34.83 54 ARG L CA 1
ATOM 2077 C C . ARG B 2 54 ? 7.435 11.108 -39.616 1.00 39.10 54 ARG L C 1
ATOM 2078 O O . ARG B 2 54 ? 8.236 12.040 -39.726 1.00 39.67 54 ARG L O 1
ATOM 2086 N N . ALA B 2 55 ? 6.346 11.169 -38.857 1.00 31.52 55 ALA L N 1
ATOM 2087 C CA . ALA B 2 55 ? 6.128 12.259 -37.930 1.00 29.19 55 ALA L CA 1
ATOM 2088 C C . ALA B 2 55 ? 7.196 12.231 -36.839 1.00 30.14 55 ALA L C 1
ATOM 2089 O O . ALA B 2 55 ? 7.928 11.252 -36.667 1.00 30.61 55 ALA L O 1
ATOM 2091 N N . THR B 2 56 ? 7.293 13.337 -36.101 1.00 41.80 56 THR L N 1
ATOM 2092 C CA . THR B 2 56 ? 8.291 13.431 -35.046 1.00 44.58 56 THR L CA 1
ATOM 2093 C C . THR B 2 56 ? 7.995 12.417 -33.948 1.00 44.33 56 THR L C 1
ATOM 2094 O O . THR B 2 56 ? 6.851 12.277 -33.506 1.00 40.10 56 THR L O 1
ATOM 2098 N N . GLY B 2 57 ? 9.034 11.705 -33.512 1.00 41.15 57 GLY L N 1
ATOM 2099 C CA . GLY B 2 57 ? 8.901 10.710 -32.471 1.00 39.72 57 GLY L CA 1
ATOM 2100 C C . GLY B 2 57 ? 8.525 9.322 -32.940 1.00 39.79 57 GLY L C 1
ATOM 2101 O O . GLY B 2 57 ? 8.514 8.394 -32.121 1.00 46.12 57 GLY L O 1
ATOM 2102 N N . ILE B 2 58 ? 8.221 9.140 -34.221 1.00 36.95 58 ILE L N 1
ATOM 2103 C CA . ILE B 2 58 ? 7.833 7.834 -34.747 1.00 37.01 58 ILE L CA 1
ATOM 2104 C C . ILE B 2 58 ? 9.071 6.955 -34.882 1.00 36.29 58 ILE L C 1
ATOM 2105 O O . ILE B 2 58 ? 10.045 7.358 -35.534 1.00 35.06 58 ILE L O 1
ATOM 2110 N N . PRO B 2 59 ? 9.077 5.768 -34.277 1.00 35.51 59 PRO L N 1
ATOM 2111 C CA . PRO B 2 59 ? 10.276 4.930 -34.308 1.00 30.55 59 PRO L CA 1
ATOM 2112 C C . PRO B 2 59 ? 10.709 4.638 -35.733 1.00 30.95 59 PRO L C 1
ATOM 2113 O O . PRO B 2 59 ? 9.867 4.523 -36.640 1.00 29.94 59 PRO L O 1
ATOM 2117 N N . PRO B 2 60 ? 12.018 4.510 -35.977 1.00 34.63 60 PRO L N 1
ATOM 2118 C CA . PRO B 2 60 ? 12.490 4.143 -37.327 1.00 42.73 60 PRO L CA 1
ATOM 2119 C C . PRO B 2 60 ? 11.949 2.819 -37.841 1.00 43.10 60 PRO L C 1
ATOM 2120 O O . PRO B 2 60 ? 11.989 2.593 -39.054 1.00 42.23 60 PRO L O 1
ATOM 2124 N N . ARG B 2 61 ? 11.463 1.934 -36.966 1.00 37.65 61 ARG L N 1
ATOM 2125 C CA . ARG B 2 61 ? 10.999 0.627 -37.415 1.00 42.06 61 ARG L CA 1
ATOM 2126 C C . ARG B 2 61 ? 9.770 0.712 -38.316 1.00 35.44 61 ARG L C 1
ATOM 2127 O O . ARG B 2 61 ? 9.463 -0.262 -39.013 1.00 34.25 61 ARG L O 1
ATOM 2135 N N . PHE B 2 62 ? 9.065 1.842 -38.320 1.00 36.16 62 PHE L N 1
ATOM 2136 C CA . PHE B 2 62 ? 7.975 2.078 -39.256 1.00 34.97 62 PHE L CA 1
ATOM 2137 C C . PHE B 2 62 ? 8.503 2.741 -40.521 1.00 35.40 62 PHE L C 1
ATOM 2138 O O . PHE B 2 62 ? 9.328 3.657 -40.460 1.00 39.24 62 PHE L O 1
ATOM 2146 N N . SER B 2 63 ? 8.013 2.281 -41.668 1.00 32.38 63 SER L N 1
ATOM 2147 C CA . SER B 2 63 ? 8.388 2.880 -42.938 1.00 32.02 63 SER L CA 1
ATOM 2148 C C . SER B 2 63 ? 7.204 2.786 -43.886 1.00 32.47 63 SER L C 1
ATOM 2149 O O . SER B 2 63 ? 6.453 1.807 -43.857 1.00 36.33 63 SER L O 1
ATOM 2152 N N . GLY B 2 64 ? 7.029 3.823 -44.695 1.00 30.38 64 GLY L N 1
ATOM 2153 C CA . GLY B 2 64 ? 5.979 3.848 -45.690 1.00 30.46 64 GLY L CA 1
ATOM 2154 C C . GLY B 2 64 ? 6.533 3.881 -47.100 1.00 32.30 64 GLY L C 1
ATOM 2155 O O . GLY B 2 64 ? 7.678 4.299 -47.302 1.00 33.27 64 GLY L O 1
ATOM 2156 N N . SER B 2 65 ? 5.738 3.458 -48.079 1.00 37.48 65 SER L N 1
ATOM 2157 C CA . SER B 2 65 ? 6.204 3.331 -49.455 1.00 35.73 65 SER L CA 1
ATOM 2158 C C . SER B 2 65 ? 5.001 3.038 -50.340 1.00 38.81 65 SER L C 1
ATOM 2159 O O . SER B 2 65 ? 3.969 2.546 -49.877 1.00 42.09 65 SER L O 1
ATOM 2162 N N . GLY B 2 66 ? 5.154 3.338 -51.622 1.00 43.15 66 GLY L N 1
ATOM 2163 C CA . GLY B 2 66 ? 4.088 3.206 -52.593 1.00 45.37 66 GLY L CA 1
ATOM 2164 C C . GLY B 2 66 ? 3.945 4.453 -53.444 1.00 43.64 66 GLY L C 1
ATOM 2165 O O . GLY B 2 66 ? 4.589 5.476 -53.225 1.00 40.33 66 GLY L O 1
ATOM 2166 N N . SER B 2 67 ? 3.082 4.333 -54.450 1.00 70.66 67 SER L N 1
ATOM 2167 C CA . SER B 2 67 ? 2.854 5.422 -55.387 1.00 72.28 67 SER L CA 1
ATOM 2168 C C . SER B 2 67 ? 1.522 5.202 -56.087 1.00 71.97 67 SER L C 1
ATOM 2169 O O . SER B 2 67 ? 1.194 4.075 -56.464 1.00 75.70 67 SER L O 1
ATOM 2172 N N . GLY B 2 68 ? 0.760 6.281 -56.244 1.00 53.12 68 GLY L N 1
ATOM 2173 C CA . GLY B 2 68 ? -0.476 6.219 -56.998 1.00 50.84 68 GLY L CA 1
ATOM 2174 C C . GLY B 2 68 ? -1.565 5.400 -56.338 1.00 50.94 68 GLY L C 1
ATOM 2175 O O . GLY B 2 68 ? -2.360 5.931 -55.559 1.00 49.52 68 GLY L O 1
ATOM 2176 N N . THR B 2 69 ? -1.617 4.105 -56.650 1.00 54.66 69 THR L N 1
ATOM 2177 C CA . THR B 2 69 ? -2.662 3.231 -56.130 1.00 48.29 69 THR L CA 1
ATOM 2178 C C . THR B 2 69 ? -2.189 2.243 -55.071 1.00 49.93 69 THR L C 1
ATOM 2179 O O . THR B 2 69 ? -2.957 1.937 -54.159 1.00 56.68 69 THR L O 1
ATOM 2183 N N . ASP B 2 70 ? -0.960 1.739 -55.157 1.00 49.93 70 ASP L N 1
ATOM 2184 C CA . ASP B 2 70 ? -0.464 0.723 -54.233 1.00 51.85 70 ASP L CA 1
ATOM 2185 C C . ASP B 2 70 ? 0.434 1.370 -53.184 1.00 53.82 70 ASP L C 1
ATOM 2186 O O . ASP B 2 70 ? 1.354 2.116 -53.528 1.00 52.87 70 ASP L O 1
ATOM 2188 N N . PHE B 2 71 ? 0.160 1.092 -51.906 1.00 46.10 71 PHE L N 1
ATOM 2189 C CA . PHE B 2 71 ? 0.999 1.565 -50.811 1.00 36.67 71 PHE L CA 1
ATOM 2190 C C . PHE B 2 71 ? 1.130 0.489 -49.742 1.00 37.31 71 PHE L C 1
ATOM 2191 O O . PHE B 2 71 ? 0.262 -0.374 -49.585 1.00 40.37 71 PHE L O 1
ATOM 2199 N N . THR B 2 72 ? 2.224 0.571 -48.986 1.00 44.95 72 THR L N 1
ATOM 2200 C CA . THR B 2 72 ? 2.514 -0.392 -47.935 1.00 49.18 72 THR L CA 1
ATOM 2201 C C . THR B 2 72 ? 3.104 0.330 -46.731 1.00 44.46 72 THR L C 1
ATOM 2202 O O . THR B 2 72 ? 3.902 1.258 -46.887 1.00 44.13 72 THR L O 1
ATOM 2206 N N . LEU B 2 73 ? 2.694 -0.093 -45.537 1.00 37.76 73 LEU L N 1
ATOM 2207 C CA . LEU B 2 73 ? 3.282 0.346 -44.277 1.00 39.86 73 LEU L CA 1
ATOM 2208 C C . LEU B 2 73 ? 3.998 -0.845 -43.649 1.00 39.54 73 LEU L C 1
ATOM 2209 O O . LEU B 2 73 ? 3.378 -1.889 -43.416 1.00 40.97 73 LEU L O 1
ATOM 2214 N N . THR B 2 74 ? 5.295 -0.697 -43.389 1.00 44.69 74 THR L N 1
ATOM 2215 C CA . THR B 2 74 ? 6.131 -1.783 -42.885 1.00 45.87 74 THR L CA 1
ATOM 2216 C C . THR B 2 74 ? 6.592 -1.478 -41.465 1.00 43.19 74 THR L C 1
ATOM 2217 O O . THR B 2 74 ? 7.070 -0.373 -41.186 1.00 47.37 74 THR L O 1
ATOM 2221 N N . ILE B 2 75 ? 6.429 -2.453 -40.571 1.00 41.65 75 ILE L N 1
ATOM 2222 C CA . ILE B 2 75 ? 6.942 -2.400 -39.205 1.00 42.33 75 ILE L CA 1
ATOM 2223 C C . ILE B 2 75 ? 8.006 -3.491 -39.091 1.00 39.21 75 ILE L C 1
ATOM 2224 O O . ILE B 2 75 ? 7.679 -4.683 -39.076 1.00 43.73 75 ILE L O 1
ATOM 2229 N N . SER B 2 76 ? 9.276 -3.080 -38.999 1.00 48.01 76 SER L N 1
ATOM 2230 C CA . SER B 2 76 ? 10.394 -3.992 -39.246 1.00 53.88 76 SER L CA 1
ATOM 2231 C C . SER B 2 76 ? 10.524 -5.087 -38.187 1.00 54.05 76 SER L C 1
ATOM 2232 O O . SER B 2 76 ? 10.949 -6.202 -38.505 1.00 58.67 76 SER L O 1
ATOM 2235 N N . SER B 2 77 ? 10.256 -4.775 -36.918 1.00 47.64 77 SER L N 1
ATOM 2236 C CA . SER B 2 77 ? 10.156 -5.804 -35.880 1.00 51.94 77 SER L CA 1
ATOM 2237 C C . SER B 2 77 ? 9.264 -5.256 -34.777 1.00 47.99 77 SER L C 1
ATOM 2238 O O . SER B 2 77 ? 9.683 -4.359 -34.039 1.00 49.25 77 SER L O 1
ATOM 2241 N N . LEU B 2 78 ? 8.079 -5.842 -34.630 1.00 40.98 78 LEU L N 1
ATOM 2242 C CA . LEU B 2 78 ? 6.993 -5.226 -33.877 1.00 39.82 78 LEU L CA 1
ATOM 2243 C C . LEU B 2 78 ? 7.237 -5.232 -32.372 1.00 41.44 78 LEU L C 1
ATOM 2244 O O . LEU B 2 78 ? 7.663 -6.240 -31.796 1.00 48.04 78 LEU L O 1
ATOM 2249 N N . GLU B 2 79 ? 6.938 -4.109 -31.745 1.00 39.15 79 GLU L N 1
ATOM 2250 C CA . GLU B 2 79 ? 6.894 -3.845 -30.317 1.00 40.18 79 GLU L CA 1
ATOM 2251 C C . GLU B 2 79 ? 5.486 -4.080 -29.807 1.00 45.08 79 GLU L C 1
ATOM 2252 O O . GLU B 2 79 ? 4.526 -4.061 -30.583 1.00 42.81 79 GLU L O 1
ATOM 2258 N N . PRO B 2 80 ? 5.324 -4.297 -28.504 1.00 52.43 80 PRO L N 1
ATOM 2259 C CA . PRO B 2 80 ? 3.962 -4.407 -27.955 1.00 42.99 80 PRO L CA 1
ATOM 2260 C C . PRO B 2 80 ? 3.068 -3.205 -28.236 1.00 39.73 80 PRO L C 1
ATOM 2261 O O . PRO B 2 80 ? 1.849 -3.374 -28.364 1.00 47.57 80 PRO L O 1
ATOM 2265 N N . GLU B 2 81 ? 3.628 -1.996 -28.322 1.00 35.00 81 GLU L N 1
ATOM 2266 C CA . GLU B 2 81 ? 2.828 -0.826 -28.685 1.00 34.53 81 GLU L CA 1
ATOM 2267 C C . GLU B 2 81 ? 2.118 -1.006 -30.024 1.00 26.28 81 GLU L C 1
ATOM 2268 O O . GLU B 2 81 ? 0.980 -0.553 -30.198 1.00 47.04 81 GLU L O 1
ATOM 2274 N N . ASP B 2 82 ? 2.776 -1.635 -30.992 1.00 33.65 82 ASP L N 1
ATOM 2275 C CA . ASP B 2 82 ? 2.348 -1.499 -32.377 1.00 34.59 82 ASP L CA 1
ATOM 2276 C C . ASP B 2 82 ? 1.120 -2.327 -32.732 1.00 32.33 82 ASP L C 1
ATOM 2277 O O . ASP B 2 82 ? 0.664 -2.238 -33.874 1.00 32.45 82 ASP L O 1
ATOM 2282 N N . PHE B 2 83 ? 0.573 -3.121 -31.811 1.00 28.35 83 PHE L N 1
ATOM 2283 C CA . PHE B 2 83 ? -0.608 -3.927 -32.107 1.00 37.31 83 PHE L CA 1
ATOM 2284 C C . PHE B 2 83 ? -1.839 -3.075 -31.827 1.00 32.15 83 PHE L C 1
ATOM 2285 O O . PHE B 2 83 ? -2.173 -2.804 -30.670 1.00 31.12 83 PHE L O 1
ATOM 2293 N N . ALA B 2 84 ? -2.511 -2.658 -32.889 1.00 26.30 84 ALA L N 1
ATOM 2294 C CA . ALA B 2 84 ? -3.589 -1.677 -32.815 1.00 24.24 84 ALA L CA 1
ATOM 2295 C C . ALA B 2 84 ? -4.245 -1.635 -34.186 1.00 22.03 84 ALA L C 1
ATOM 2296 O O . ALA B 2 84 ? -4.016 -2.516 -35.025 1.00 22.87 84 ALA L O 1
ATOM 2298 N N . VAL B 2 85 ? -5.060 -0.624 -34.417 1.00 23.16 85 VAL L N 1
ATOM 2299 C CA . VAL B 2 85 ? -5.704 -0.435 -35.707 1.00 31.85 85 VAL L CA 1
ATOM 2300 C C . VAL B 2 85 ? -4.921 0.607 -36.488 1.00 25.37 85 VAL L C 1
ATOM 2301 O O . VAL B 2 85 ? -4.491 1.625 -35.930 1.00 27.09 85 VAL L O 1
ATOM 2305 N N . TYR B 2 86 ? -4.728 0.350 -37.780 1.00 23.91 86 TYR L N 1
ATOM 2306 C CA . TYR B 2 86 ? -4.002 1.238 -38.679 1.00 24.07 86 TYR L CA 1
ATOM 2307 C C . TYR B 2 86 ? -4.924 1.658 -39.811 1.00 26.65 86 TYR L C 1
ATOM 2308 O O . TYR B 2 86 ? -5.632 0.822 -40.384 1.00 25.13 86 TYR L O 1
ATOM 2317 N N . TYR B 2 87 ? -4.920 2.950 -40.119 1.00 30.36 87 TYR L N 1
ATOM 2318 C CA . TYR B 2 87 ? -5.742 3.513 -41.180 1.00 26.32 87 TYR L CA 1
ATOM 2319 C C . TYR B 2 87 ? -4.836 4.178 -42.202 1.00 28.93 87 TYR L C 1
ATOM 2320 O O . TYR B 2 87 ? -4.001 5.014 -41.841 1.00 27.62 87 TYR L O 1
ATOM 2329 N N . CYS B 2 88 ? -4.982 3.798 -43.467 1.00 24.18 88 CYS L N 1
ATOM 2330 C CA . CYS B 2 88 ? -4.438 4.654 -44.504 1.00 24.99 88 CYS L CA 1
ATOM 2331 C C . CYS B 2 88 ? -5.403 5.801 -44.773 1.00 36.11 88 CYS L C 1
ATOM 2332 O O . CYS B 2 88 ? -6.590 5.741 -44.438 1.00 24.54 88 CYS L O 1
ATOM 2335 N N . GLN B 2 89 ? -4.843 6.908 -45.241 1.00 32.94 89 GLN L N 1
ATOM 2336 C CA . GLN B 2 89 ? -5.616 8.097 -45.534 1.00 27.62 89 GLN L CA 1
ATOM 2337 C C . GLN B 2 89 ? -5.053 8.826 -46.747 1.00 29.01 89 GLN L C 1
ATOM 2338 O O . GLN B 2 89 ? -3.855 9.044 -46.843 1.00 30.97 89 GLN L O 1
ATOM 2344 N N . GLN B 2 90 ? -5.931 9.242 -47.648 1.00 28.91 90 GLN L N 1
ATOM 2345 C CA . GLN B 2 90 ? -5.548 10.038 -48.805 1.00 29.29 90 GLN L CA 1
ATOM 2346 C C . GLN B 2 90 ? -6.020 11.479 -48.645 1.00 29.48 90 GLN L C 1
ATOM 2347 O O . GLN B 2 90 ? -7.065 11.746 -48.048 1.00 34.02 90 GLN L O 1
ATOM 2353 N N . ARG B 2 91 ? -5.234 12.412 -49.185 1.00 30.66 91 ARG L N 1
ATOM 2354 C CA . ARG B 2 91 ? -5.626 13.817 -49.235 1.00 34.25 91 ARG L CA 1
ATOM 2355 C C . ARG B 2 91 ? -5.372 14.411 -50.617 1.00 32.17 91 ARG L C 1
ATOM 2356 O O . ARG B 2 91 ? -5.072 15.601 -50.744 1.00 32.95 91 ARG L O 1
ATOM 2364 N N . ASN B 2 92 ? -5.370 13.564 -51.642 1.00 35.20 92 ASN L N 1
ATOM 2365 C CA . ASN B 2 92 ? -5.362 13.999 -53.043 1.00 36.63 92 ASN L CA 1
ATOM 2366 C C . ASN B 2 92 ? -6.651 14.652 -53.556 1.00 47.20 92 ASN L C 1
ATOM 2367 O O . ASN B 2 92 ? -6.616 15.647 -54.268 1.00 52.35 92 ASN L O 1
ATOM 2372 N N . ASN B 2 93 ? -7.769 13.997 -53.275 1.00 49.16 93 ASN L N 1
ATOM 2373 C CA . ASN B 2 93 ? -9.082 14.555 -53.515 1.00 44.41 93 ASN L CA 1
ATOM 2374 C C . ASN B 2 93 ? -9.851 14.500 -52.210 1.00 47.10 93 ASN L C 1
ATOM 2375 O O . ASN B 2 93 ? -10.423 13.476 -51.856 1.00 49.50 93 ASN L O 1
ATOM 2380 N N . TRP B 2 94 ? -9.879 15.622 -51.512 1.00 33.62 94 TRP L N 1
ATOM 2381 C CA . TRP B 2 94 ? -10.463 15.713 -50.186 1.00 35.63 94 TRP L CA 1
ATOM 2382 C C . TRP B 2 94 ? -9.766 14.722 -49.262 1.00 34.53 94 TRP L C 1
ATOM 2383 O O . TRP B 2 94 ? -8.605 14.393 -49.473 1.00 32.54 94 TRP L O 1
ATOM 2394 N N . TYR B 2 95 ? -10.462 14.240 -48.245 1.00 32.72 95 TYR L N 1
ATOM 2395 C CA . TYR B 2 95 ? -9.848 13.314 -47.306 1.00 32.82 95 TYR L CA 1
ATOM 2396 C C . TYR B 2 95 ? -10.690 12.051 -47.195 1.00 28.23 95 TYR L C 1
ATOM 2397 O O . TYR B 2 95 ? -11.922 12.110 -47.152 1.00 34.36 95 TYR L O 1
ATOM 2406 N N . THR B 2 96 ? -10.013 10.908 -47.163 1.00 28.95 96 THR L N 1
ATOM 2407 C CA . THR B 2 96 ? -10.675 9.614 -47.074 1.00 30.56 96 THR L CA 1
ATOM 2408 C C . THR B 2 96 ? -9.808 8.667 -46.265 1.00 32.72 96 THR L C 1
ATOM 2409 O O . THR B 2 96 ? -8.600 8.595 -46.489 1.00 35.59 96 THR L O 1
ATOM 2413 N N . PHE B 2 97 ? -10.423 7.952 -45.330 1.00 25.81 97 PHE L N 1
ATOM 2414 C CA . PHE B 2 97 ? -9.769 6.878 -44.598 1.00 25.38 97 PHE L CA 1
ATOM 2415 C C . PHE B 2 97 ? -10.146 5.520 -45.177 1.00 29.11 97 PHE L C 1
ATOM 2416 O O . PHE B 2 97 ? -11.231 5.340 -45.736 1.00 27.69 97 PHE L O 1
ATOM 2424 N N . GLY B 2 98 ? -9.230 4.562 -45.048 1.00 31.49 98 GLY L N 1
ATOM 2425 C CA . GLY B 2 98 ? -9.569 3.181 -45.320 1.00 28.79 98 GLY L CA 1
ATOM 2426 C C . GLY B 2 98 ? -10.405 2.595 -44.197 1.00 29.46 98 GLY L C 1
ATOM 2427 O O . GLY B 2 98 ? -10.603 3.201 -43.144 1.00 33.91 98 GLY L O 1
ATOM 2428 N N . GLN B 2 99 ? -10.903 1.378 -44.420 1.00 39.81 99 GLN L N 1
ATOM 2429 C CA . GLN B 2 99 ? -11.748 0.744 -43.411 1.00 37.10 99 GLN L CA 1
ATOM 2430 C C . GLN B 2 99 ? -10.956 0.280 -42.198 1.00 35.64 99 GLN L C 1
ATOM 2431 O O . GLN B 2 99 ? -11.560 -0.073 -41.178 1.00 39.46 99 GLN L O 1
ATOM 2437 N N . GLY B 2 100 ? -9.639 0.254 -42.288 1.00 35.17 100 GLY L N 1
ATOM 2438 C CA . GLY B 2 100 ? -8.800 -0.073 -41.157 1.00 32.66 100 GLY L CA 1
ATOM 2439 C C . GLY B 2 100 ? -8.237 -1.478 -41.229 1.00 37.44 100 GLY L C 1
ATOM 2440 O O . GLY B 2 100 ? -8.871 -2.417 -41.723 1.00 35.33 100 GLY L O 1
ATOM 2441 N N . THR B 2 101 ? -7.011 -1.621 -40.734 1.00 31.50 101 THR L N 1
ATOM 2442 C CA . THR B 2 101 ? -6.353 -2.911 -40.585 1.00 28.67 101 THR L CA 1
ATOM 2443 C C . THR B 2 101 ? -6.016 -3.091 -39.117 1.00 31.47 101 THR L C 1
ATOM 2444 O O . THR B 2 101 ? -5.346 -2.239 -38.524 1.00 31.09 101 THR L O 1
ATOM 2448 N N . LYS B 2 102 ? -6.462 -4.200 -38.537 1.00 25.63 102 LYS L N 1
ATOM 2449 C CA . LYS B 2 102 ? -6.236 -4.477 -37.127 1.00 25.81 102 LYS L CA 1
ATOM 2450 C C . LYS B 2 102 ? -5.056 -5.435 -36.980 1.00 31.94 102 LYS L C 1
ATOM 2451 O O . LYS B 2 102 ? -5.052 -6.523 -37.572 1.00 26.67 102 LYS L O 1
ATOM 2457 N N . LEU B 2 103 ? -4.063 -5.028 -36.186 1.00 32.54 103 LEU L N 1
ATOM 2458 C CA . LEU B 2 103 ? -2.840 -5.798 -35.972 1.00 31.99 103 LEU L CA 1
ATOM 2459 C C . LEU B 2 103 ? -2.920 -6.463 -34.602 1.00 33.02 103 LEU L C 1
ATOM 2460 O O . LEU B 2 103 ? -2.875 -5.783 -33.572 1.00 35.35 103 LEU L O 1
ATOM 2465 N N . GLU B 2 104 ? -3.022 -7.788 -34.591 1.00 43.30 104 GLU L N 1
ATOM 2466 C CA . GLU B 2 104 ? -3.244 -8.564 -33.381 1.00 38.07 104 GLU L CA 1
ATOM 2467 C C . GLU B 2 104 ? -2.026 -9.419 -33.041 1.00 42.86 104 GLU L C 1
ATOM 2468 O O . GLU B 2 104 ? -1.279 -9.841 -33.928 1.00 43.84 104 GLU L O 1
ATOM 2474 N N . ILE B 2 105 ? -1.827 -9.664 -31.744 1.00 42.76 105 ILE L N 1
ATOM 2475 C CA . ILE B 2 105 ? -0.742 -10.525 -31.287 1.00 46.67 105 ILE L CA 1
ATOM 2476 C C . ILE B 2 105 ? -1.117 -11.977 -31.547 1.00 51.04 105 ILE L C 1
ATOM 2477 O O . ILE B 2 105 ? -2.173 -12.445 -31.104 1.00 50.07 105 ILE L O 1
ATOM 2482 N N . LYS B 2 106 ? -0.253 -12.699 -32.255 1.00 52.72 106 LYS L N 1
ATOM 2483 C CA . LYS B 2 106 ? -0.490 -14.113 -32.513 1.00 54.94 106 LYS L CA 1
ATOM 2484 C C . LYS B 2 106 ? 0.085 -14.947 -31.376 1.00 54.51 106 LYS L C 1
ATOM 2485 O O . LYS B 2 106 ? 1.216 -14.721 -30.938 1.00 60.24 106 LYS L O 1
ATOM 2491 N N . ARG B 2 107 ? -0.705 -15.908 -30.905 1.00 42.32 107 ARG L N 1
ATOM 2492 C CA . ARG B 2 107 ? -0.342 -16.781 -29.798 1.00 38.84 107 ARG L CA 1
ATOM 2493 C C . ARG B 2 107 ? -0.789 -18.202 -30.111 1.00 44.47 107 ARG L C 1
ATOM 2494 O O . ARG B 2 107 ? -1.479 -18.458 -31.101 1.00 40.30 107 ARG L O 1
ATOM 2502 N N . THR B 2 108 ? -0.377 -19.132 -29.253 1.00 45.76 108 THR L N 1
ATOM 2503 C CA . THR B 2 108 ? -0.800 -20.516 -29.403 1.00 40.99 108 THR L CA 1
ATOM 2504 C C . THR B 2 108 ? -2.303 -20.647 -29.189 1.00 52.56 108 THR L C 1
ATOM 2505 O O . THR B 2 108 ? -2.935 -19.838 -28.501 1.00 37.24 108 THR L O 1
ATOM 2509 N N . VAL B 2 109 ? -2.880 -21.647 -29.835 1.00 53.55 109 VAL L N 1
ATOM 2510 C CA . VAL B 2 109 ? -4.305 -21.857 -29.744 1.00 47.32 109 VAL L CA 1
ATOM 2511 C C . VAL B 2 109 ? -4.665 -22.194 -28.311 1.00 50.64 109 VAL L C 1
ATOM 2512 O O . VAL B 2 109 ? -4.013 -23.008 -27.669 1.00 53.92 109 VAL L O 1
ATOM 2516 N N . ALA B 2 110 ? -5.718 -21.559 -27.823 1.00 37.68 110 ALA L N 1
ATOM 2517 C CA . ALA B 2 110 ? -6.217 -21.796 -26.476 1.00 38.94 110 ALA L CA 1
ATOM 2518 C C . ALA B 2 110 ? -7.717 -22.042 -26.543 1.00 40.23 110 ALA L C 1
ATOM 2519 O O . ALA B 2 110 ? -8.463 -21.221 -27.085 1.00 33.93 110 ALA L O 1
ATOM 2521 N N . ALA B 2 111 ? -8.150 -23.166 -25.984 1.00 44.51 111 ALA L N 1
ATOM 2522 C CA . ALA B 2 111 ? -9.553 -23.544 -26.053 1.00 37.31 111 ALA L CA 1
ATOM 2523 C C . ALA B 2 111 ? -10.373 -22.743 -25.044 1.00 38.75 111 ALA L C 1
ATOM 2524 O O . ALA B 2 111 ? -9.910 -22.487 -23.930 1.00 45.06 111 ALA L O 1
ATOM 2526 N N . PRO B 2 112 ? -11.582 -22.328 -25.411 1.00 30.03 112 PRO L N 1
ATOM 2527 C CA . PRO B 2 112 ? -12.426 -21.603 -24.456 1.00 29.05 112 PRO L CA 1
ATOM 2528 C C . PRO B 2 112 ? -12.924 -22.509 -23.340 1.00 36.72 112 PRO L C 1
ATOM 2529 O O . PRO B 2 112 ? -13.244 -23.679 -23.558 1.00 39.04 112 PRO L O 1
ATOM 2533 N N . SER B 2 113 ? -12.958 -21.956 -22.132 1.00 28.89 113 SER L N 1
ATOM 2534 C CA . SER B 2 113 ? -13.772 -22.490 -21.050 1.00 37.16 113 SER L CA 1
ATOM 2535 C C . SER B 2 113 ? -15.158 -21.858 -21.142 1.00 28.92 113 SER L C 1
ATOM 2536 O O . SER B 2 113 ? -15.279 -20.631 -21.220 1.00 33.38 113 SER L O 1
ATOM 2539 N N . VAL B 2 114 ? -16.199 -22.692 -21.139 1.00 33.19 114 VAL L N 1
ATOM 2540 C CA . VAL B 2 114 ? -17.569 -22.272 -21.424 1.00 34.74 114 VAL L CA 1
ATOM 2541 C C . VAL B 2 114 ? -18.383 -22.278 -20.135 1.00 29.18 114 VAL L C 1
ATOM 2542 O O . VAL B 2 114 ? -18.260 -23.205 -19.326 1.00 30.63 114 VAL L O 1
ATOM 2546 N N . PHE B 2 115 ? -19.231 -21.251 -19.942 1.00 32.55 115 PHE L N 1
ATOM 2547 C CA . PHE B 2 115 ? -20.177 -21.233 -18.822 1.00 25.85 115 PHE L CA 1
ATOM 2548 C C . PHE B 2 115 ? -21.510 -20.689 -19.308 1.00 25.35 115 PHE L C 1
ATOM 2549 O O . PHE B 2 115 ? -21.567 -19.646 -19.971 1.00 30.49 115 PHE L O 1
ATOM 2557 N N . ILE B 2 116 ? -22.575 -21.381 -18.959 1.00 34.17 116 ILE L N 1
ATOM 2558 C CA . ILE B 2 116 ? -23.931 -20.903 -19.154 1.00 29.12 116 ILE L CA 1
ATOM 2559 C C . ILE B 2 116 ? -24.472 -20.376 -17.832 1.00 35.59 116 ILE L C 1
ATOM 2560 O O . ILE B 2 116 ? -24.132 -20.888 -16.757 1.00 29.00 116 ILE L O 1
ATOM 2565 N N . PHE B 2 117 ? -25.276 -19.319 -17.904 1.00 22.51 117 PHE L N 1
ATOM 2566 C CA . PHE B 2 117 ? -25.987 -18.785 -16.749 1.00 26.32 117 PHE L CA 1
ATOM 2567 C C . PHE B 2 117 ? -27.475 -18.785 -17.052 1.00 25.48 117 PHE L C 1
ATOM 2568 O O . PHE B 2 117 ? -27.892 -18.182 -18.057 1.00 30.76 117 PHE L O 1
ATOM 2576 N N . PRO B 2 118 ? -28.309 -19.423 -16.239 1.00 28.76 118 PRO L N 1
ATOM 2577 C CA . PRO B 2 118 ? -29.759 -19.215 -16.349 1.00 36.22 118 PRO L CA 1
ATOM 2578 C C . PRO B 2 118 ? -30.096 -17.754 -16.112 1.00 31.71 118 PRO L C 1
ATOM 2579 O O . PRO B 2 118 ? -29.328 -17.030 -15.456 1.00 31.01 118 PRO L O 1
ATOM 2583 N N . PRO B 2 119 ? -31.225 -17.276 -16.626 1.00 32.80 119 PRO L N 1
ATOM 2584 C CA . PRO B 2 119 ? -31.711 -15.959 -16.200 1.00 35.71 119 PRO L CA 1
ATOM 2585 C C . PRO B 2 119 ? -32.019 -15.963 -14.711 1.00 32.20 119 PRO L C 1
ATOM 2586 O O . PRO B 2 119 ? -32.624 -16.899 -14.186 1.00 31.97 119 PRO L O 1
ATOM 2590 N N . SER B 2 120 ? -31.561 -14.919 -14.028 1.00 30.56 120 SER L N 1
ATOM 2591 C CA . SER B 2 120 ? -31.871 -14.741 -12.618 1.00 30.66 120 SER L CA 1
ATOM 2592 C C . SER B 2 120 ? -33.380 -14.776 -12.389 1.00 36.49 120 SER L C 1
ATOM 2593 O O . SER B 2 120 ? -34.185 -14.596 -13.308 1.00 37.43 120 SER L O 1
ATOM 2596 N N . ASP B 2 121 ? -33.763 -15.001 -11.135 1.00 39.13 121 ASP L N 1
ATOM 2597 C CA . ASP B 2 121 ? -35.176 -14.956 -10.806 1.00 40.36 121 ASP L CA 1
ATOM 2598 C C . ASP B 2 121 ? -35.702 -13.539 -10.640 1.00 37.11 121 ASP L C 1
ATOM 2599 O O . ASP B 2 121 ? -36.898 -13.329 -10.846 1.00 38.77 121 ASP L O 1
ATOM 2604 N N . GLU B 2 122 ? -34.848 -12.550 -10.347 1.00 38.61 122 GLU L N 1
ATOM 2605 C CA . GLU B 2 122 ? -35.347 -11.177 -10.325 1.00 43.73 122 GLU L CA 1
ATOM 2606 C C . GLU B 2 122 ? -35.614 -10.666 -11.734 1.00 43.51 122 GLU L C 1
ATOM 2607 O O . GLU B 2 122 ? -36.474 -9.801 -11.928 1.00 45.50 122 GLU L O 1
ATOM 2613 N N . GLN B 2 123 ? -34.841 -11.139 -12.706 1.00 37.18 123 GLN L N 1
ATOM 2614 C CA . GLN B 2 123 ? -35.129 -10.831 -14.104 1.00 37.39 123 GLN L CA 1
ATOM 2615 C C . GLN B 2 123 ? -36.438 -11.452 -14.593 1.00 30.10 123 GLN L C 1
ATOM 2616 O O . GLN B 2 123 ? -37.215 -10.806 -15.282 1.00 32.78 123 GLN L O 1
ATOM 2622 N N . LEU B 2 124 ? -36.682 -12.703 -14.226 1.00 28.81 124 LEU L N 1
ATOM 2623 C CA . LEU B 2 124 ? -37.901 -13.381 -14.645 1.00 33.45 124 LEU L CA 1
ATOM 2624 C C . LEU B 2 124 ? -39.126 -12.712 -14.046 1.00 31.10 124 LEU L C 1
ATOM 2625 O O . LEU B 2 124 ? -40.121 -12.495 -14.740 1.00 31.24 124 LEU L O 1
ATOM 2630 N N . LYS B 2 125 ? -39.057 -12.324 -12.772 1.00 35.43 125 LYS L N 1
ATOM 2631 C CA . LYS B 2 125 ? -40.180 -11.600 -12.195 1.00 40.44 125 LYS L CA 1
ATOM 2632 C C . LYS B 2 125 ? -40.300 -10.197 -12.772 1.00 36.00 125 LYS L C 1
ATOM 2633 O O . LYS B 2 125 ? -41.382 -9.605 -12.703 1.00 33.97 125 LYS L O 1
ATOM 2639 N N . SER B 2 126 ? -39.223 -9.660 -13.351 1.00 41.32 126 SER L N 1
ATOM 2640 C CA . SER B 2 126 ? -39.310 -8.386 -14.055 1.00 44.09 126 SER L CA 1
ATOM 2641 C C . SER B 2 126 ? -39.979 -8.525 -15.415 1.00 42.97 126 SER L C 1
ATOM 2642 O O . SER B 2 126 ? -40.383 -7.514 -15.997 1.00 44.63 126 SER L O 1
ATOM 2645 N N . GLY B 2 127 ? -40.095 -9.746 -15.937 1.00 38.11 127 GLY L N 1
ATOM 2646 C CA . GLY B 2 127 ? -40.824 -9.996 -17.164 1.00 35.41 127 GLY L CA 1
ATOM 2647 C C . GLY B 2 127 ? -39.979 -10.376 -18.360 1.00 38.47 127 GLY L C 1
ATOM 2648 O O . GLY B 2 127 ? -40.538 -10.584 -19.443 1.00 41.15 127 GLY L O 1
ATOM 2649 N N . THR B 2 128 ? -38.662 -10.475 -18.210 1.00 26.94 128 THR L N 1
ATOM 2650 C CA . THR B 2 128 ? -37.779 -10.843 -19.304 1.00 28.53 128 THR L CA 1
ATOM 2651 C C . THR B 2 128 ? -36.938 -12.045 -18.898 1.00 29.71 128 THR L C 1
ATOM 2652 O O . THR B 2 128 ? -36.907 -12.450 -17.732 1.00 25.52 128 THR L O 1
ATOM 2656 N N . ALA B 2 129 ? -36.245 -12.621 -19.877 1.00 27.23 129 ALA L N 1
ATOM 2657 C CA . ALA B 2 129 ? -35.372 -13.761 -19.618 1.00 31.44 129 ALA L CA 1
ATOM 2658 C C . ALA B 2 129 ? -34.184 -13.680 -20.562 1.00 26.42 129 ALA L C 1
ATOM 2659 O O . ALA B 2 129 ? -34.361 -13.681 -21.783 1.00 34.61 129 ALA L O 1
ATOM 2661 N N . SER B 2 130 ? -32.984 -13.621 -19.995 1.00 26.80 130 SER L N 1
ATOM 2662 C CA . SER B 2 130 ? -31.747 -13.601 -20.760 1.00 22.07 130 SER L CA 1
ATOM 2663 C C . SER B 2 130 ? -30.914 -14.809 -20.364 1.00 20.42 130 SER L C 1
ATOM 2664 O O . SER B 2 130 ? -30.678 -15.042 -19.175 1.00 20.42 130 SER L O 1
ATOM 2667 N N . VAL B 2 131 ? -30.477 -15.577 -21.357 1.00 26.56 131 VAL L N 1
ATOM 2668 C CA . VAL B 2 131 ? -29.581 -16.704 -21.140 1.00 23.65 131 VAL L CA 1
ATOM 2669 C C . VAL B 2 131 ? -28.217 -16.289 -21.666 1.00 25.39 131 VAL L C 1
ATOM 2670 O O . VAL B 2 131 ? -28.091 -15.874 -22.824 1.00 24.66 131 VAL L O 1
ATOM 2674 N N . VAL B 2 132 ? -27.197 -16.391 -20.818 1.00 21.23 132 VAL L N 1
ATOM 2675 C CA . VAL B 2 132 ? -25.854 -15.917 -21.135 1.00 29.17 132 VAL L CA 1
ATOM 2676 C C . VAL B 2 132 ? -24.928 -17.117 -21.217 1.00 28.76 132 VAL L C 1
ATOM 2677 O O . VAL B 2 132 ? -24.846 -17.913 -20.274 1.00 23.99 132 VAL L O 1
ATOM 2681 N N . CYS B 2 133 ? -24.229 -17.244 -22.335 1.00 29.77 133 CYS L N 1
ATOM 2682 C CA . CYS B 2 133 ? -23.155 -18.212 -22.477 1.00 32.41 133 CYS L CA 1
ATOM 2683 C C . CYS B 2 133 ? -21.845 -17.452 -22.633 1.00 29.24 133 CYS L C 1
ATOM 2684 O O . CYS B 2 133 ? -21.751 -16.527 -23.449 1.00 31.80 133 CYS L O 1
ATOM 2687 N N . LEU B 2 134 ? -20.847 -17.835 -21.844 1.00 24.82 134 LEU L N 1
ATOM 2688 C CA . LEU B 2 134 ? -19.597 -17.096 -21.740 1.00 27.45 134 LEU L CA 1
ATOM 2689 C C . LEU B 2 134 ? -18.439 -17.968 -22.202 1.00 30.06 134 LEU L C 1
ATOM 2690 O O . LEU B 2 134 ? -18.260 -19.088 -21.709 1.00 28.06 134 LEU L O 1
ATOM 2695 N N . LEU B 2 135 ? -17.664 -17.449 -23.148 1.00 24.36 135 LEU L N 1
ATOM 2696 C CA . LEU B 2 135 ? -16.422 -18.058 -23.603 1.00 22.58 135 LEU L CA 1
ATOM 2697 C C . LEU B 2 135 ? -15.285 -17.188 -23.091 1.00 23.27 135 LEU L C 1
ATOM 2698 O O . LEU B 2 135 ? -15.204 -16.006 -23.437 1.00 24.18 135 LEU L O 1
ATOM 2703 N N . ASN B 2 136 ? -14.415 -17.765 -22.267 1.00 24.00 136 ASN L N 1
ATOM 2704 C CA . ASN B 2 136 ? -13.443 -16.995 -21.506 1.00 37.31 136 ASN L CA 1
ATOM 2705 C C . ASN B 2 136 ? -12.026 -17.416 -21.875 1.00 26.85 136 ASN L C 1
ATOM 2706 O O . ASN B 2 136 ? -11.714 -18.614 -21.877 1.00 32.03 136 ASN L O 1
ATOM 2711 N N . ASN B 2 137 ? -11.174 -16.435 -22.175 1.00 41.39 137 ASN L N 1
ATOM 2712 C CA . ASN B 2 137 ? -9.736 -16.634 -22.384 1.00 40.94 137 ASN L CA 1
ATOM 2713 C C . ASN B 2 137 ? -9.447 -17.691 -23.451 1.00 41.98 137 ASN L C 1
ATOM 2714 O O . ASN B 2 137 ? -8.866 -18.745 -23.182 1.00 41.63 137 ASN L O 1
ATOM 2719 N N . PHE B 2 138 ? -9.835 -17.382 -24.687 1.00 30.49 138 PHE L N 1
ATOM 2720 C CA . PHE B 2 138 ? -9.597 -18.281 -25.807 1.00 31.51 138 PHE L CA 1
ATOM 2721 C C . PHE B 2 138 ? -8.874 -17.555 -26.933 1.00 32.25 138 PHE L C 1
ATOM 2722 O O . PHE B 2 138 ? -8.820 -16.323 -26.982 1.00 31.66 138 PHE L O 1
ATOM 2730 N N . TYR B 2 139 ? -8.329 -18.352 -27.848 1.00 36.30 139 TYR L N 1
ATOM 2731 C CA . TYR B 2 139 ? -7.671 -17.870 -29.056 1.00 35.74 139 TYR L CA 1
ATOM 2732 C C . TYR B 2 139 ? -7.527 -19.083 -29.974 1.00 40.85 139 TYR L C 1
ATOM 2733 O O . TYR B 2 139 ? -7.183 -20.169 -29.510 1.00 52.50 139 TYR L O 1
ATOM 2742 N N . PRO B 2 140 ? -7.785 -18.906 -31.280 1.00 37.47 140 PRO L N 1
ATOM 2743 C CA . PRO B 2 140 ? -8.126 -17.629 -31.918 1.00 40.62 140 PRO L CA 1
ATOM 2744 C C . PRO B 2 140 ? -9.543 -17.133 -31.666 1.00 38.53 140 PRO L C 1
ATOM 2745 O O . PRO B 2 140 ? -10.364 -17.792 -31.023 1.00 38.63 140 PRO L O 1
ATOM 2749 N N . ARG B 2 141 ? -9.810 -15.945 -32.203 1.00 44.62 141 ARG L N 1
ATOM 2750 C CA . ARG B 2 141 ? -11.059 -15.249 -31.924 1.00 47.24 141 ARG L CA 1
ATOM 2751 C C . ARG B 2 141 ? -12.249 -15.893 -32.625 1.00 48.65 141 ARG L C 1
ATOM 2752 O O . ARG B 2 141 ? -13.377 -15.812 -32.123 1.00 53.69 141 ARG L O 1
ATOM 2760 N N . GLU B 2 142 ? -12.025 -16.540 -33.766 1.00 50.76 142 GLU L N 1
ATOM 2761 C CA . GLU B 2 142 ? -13.108 -17.153 -34.528 1.00 54.01 142 GLU L CA 1
ATOM 2762 C C . GLU B 2 142 ? -13.722 -18.288 -33.717 1.00 47.34 142 GLU L C 1
ATOM 2763 O O . GLU B 2 142 ? -13.070 -19.302 -33.456 1.00 52.04 142 GLU L O 1
ATOM 2766 N N . ALA B 2 143 ? -14.976 -18.113 -33.310 1.00 36.04 143 ALA L N 1
ATOM 2767 C CA . ALA B 2 143 ? -15.693 -19.113 -32.536 1.00 42.59 143 ALA L CA 1
ATOM 2768 C C . ALA B 2 143 ? -17.152 -19.111 -32.958 1.00 38.59 143 ALA L C 1
ATOM 2769 O O . ALA B 2 143 ? -17.718 -18.058 -33.262 1.00 49.23 143 ALA L O 1
ATOM 2771 N N . LYS B 2 144 ? -17.754 -20.292 -32.975 1.00 41.73 144 LYS L N 1
ATOM 2772 C CA . LYS B 2 144 ? -19.158 -20.457 -33.330 1.00 45.67 144 LYS L CA 1
ATOM 2773 C C . LYS B 2 144 ? -19.913 -20.860 -32.071 1.00 43.40 144 LYS L C 1
ATOM 2774 O O . LYS B 2 144 ? -19.679 -21.942 -31.524 1.00 39.40 144 LYS L O 1
ATOM 2777 N N . VAL B 2 145 ? -20.816 -19.997 -31.613 1.00 38.87 145 VAL L N 1
ATOM 2778 C CA . VAL B 2 145 ? -21.626 -20.256 -30.427 1.00 36.15 145 VAL L CA 1
ATOM 2779 C C . VAL B 2 145 ? -23.040 -20.567 -30.875 1.00 43.36 145 VAL L C 1
ATOM 2780 O O . VAL B 2 145 ? -23.640 -19.791 -31.628 1.00 38.86 145 VAL L O 1
ATOM 2784 N N . GLN B 2 146 ? -23.574 -21.709 -30.459 1.00 51.02 146 GLN L N 1
ATOM 2785 C CA . GLN B 2 146 ? -24.897 -22.131 -30.910 1.00 45.76 146 GLN L CA 1
ATOM 2786 C C . GLN B 2 146 ? -25.869 -22.355 -29.759 1.00 42.65 146 GLN L C 1
ATOM 2787 O O . GLN B 2 146 ? -25.528 -22.993 -28.773 1.00 48.25 146 GLN L O 1
ATOM 2793 N N . TRP B 2 147 ? -27.077 -21.821 -29.896 1.00 32.03 147 TRP L N 1
ATOM 2794 C CA . TRP B 2 147 ? -28.112 -21.964 -28.883 1.00 31.63 147 TRP L CA 1
ATOM 2795 C C . TRP B 2 147 ? -29.154 -23.008 -29.261 1.00 33.56 147 TRP L C 1
ATOM 2796 O O . TRP B 2 147 ? -29.819 -22.877 -30.293 1.00 36.90 147 TRP L O 1
ATOM 2807 N N . LYS B 2 148 ? -29.404 -23.940 -28.334 1.00 36.87 148 LYS L N 1
ATOM 2808 C CA . LYS B 2 148 ? -30.401 -24.999 -28.467 1.00 33.82 148 LYS L CA 1
ATOM 2809 C C . LYS B 2 148 ? -31.352 -24.944 -27.286 1.00 33.60 148 LYS L C 1
ATOM 2810 O O . LYS B 2 148 ? -30.912 -24.934 -26.132 1.00 35.01 148 LYS L O 1
ATOM 2816 N N . VAL B 2 149 ? -32.648 -24.956 -27.577 1.00 25.05 149 VAL L N 1
ATOM 2817 C CA . VAL B 2 149 ? -33.694 -25.011 -26.559 1.00 31.22 149 VAL L CA 1
ATOM 2818 C C . VAL B 2 149 ? -34.493 -26.285 -26.793 1.00 26.95 149 VAL L C 1
ATOM 2819 O O . VAL B 2 149 ? -35.269 -26.369 -27.755 1.00 28.37 149 VAL L O 1
ATOM 2823 N N . ASP B 2 150 ? -34.320 -27.266 -25.906 1.00 32.66 150 ASP L N 1
ATOM 2824 C CA . ASP B 2 150 ? -34.845 -28.615 -26.113 1.00 34.77 150 ASP L CA 1
ATOM 2825 C C . ASP B 2 150 ? -34.473 -29.125 -27.504 1.00 37.20 150 ASP L C 1
ATOM 2826 O O . ASP B 2 150 ? -35.301 -29.648 -28.252 1.00 38.69 150 ASP L O 1
ATOM 2831 N N . ASN B 2 151 ? -33.197 -28.941 -27.849 1.00 36.07 151 ASN L N 1
ATOM 2832 C CA . ASN B 2 151 ? -32.587 -29.431 -29.085 1.00 38.30 151 ASN L CA 1
ATOM 2833 C C . ASN B 2 151 ? -33.185 -28.786 -30.332 1.00 37.78 151 ASN L C 1
ATOM 2834 O O . ASN B 2 151 ? -33.088 -29.344 -31.429 1.00 40.61 151 ASN L O 1
ATOM 2839 N N . ALA B 2 152 ? -33.806 -27.618 -30.189 1.00 35.12 152 ALA L N 1
ATOM 2840 C CA . ALA B 2 152 ? -34.282 -26.836 -31.323 1.00 35.03 152 ALA L CA 1
ATOM 2841 C C . ALA B 2 152 ? -33.344 -25.659 -31.513 1.00 33.53 152 ALA L C 1
ATOM 2842 O O . ALA B 2 152 ? -33.156 -24.852 -30.594 1.00 31.25 152 ALA L O 1
ATOM 2844 N N . LEU B 2 153 ? -32.705 -25.599 -32.679 1.00 52.73 153 LEU L N 1
ATOM 2845 C CA . LEU B 2 153 ? -31.730 -24.555 -32.972 1.00 47.89 153 LEU L CA 1
ATOM 2846 C C . LEU B 2 153 ? -32.362 -23.179 -33.015 1.00 46.29 153 LEU L C 1
ATOM 2847 O O . LEU B 2 153 ? -33.437 -22.999 -33.569 1.00 42.95 153 LEU L O 1
ATOM 2852 N N . GLN B 2 154 ? -31.669 -22.205 -32.444 1.00 36.19 154 GLN L N 1
ATOM 2853 C CA . GLN B 2 154 ? -32.190 -20.847 -32.367 1.00 36.48 154 GLN L CA 1
ATOM 2854 C C . GLN B 2 154 ? -31.527 -19.902 -33.361 1.00 38.15 154 GLN L C 1
ATOM 2855 O O . GLN B 2 154 ? -30.343 -20.021 -33.651 1.00 39.76 154 GLN L O 1
ATOM 2861 N N . SER B 2 155 ? -32.307 -18.968 -33.887 1.00 39.73 155 SER L N 1
ATOM 2862 C CA . SER B 2 155 ? -31.782 -18.001 -34.841 1.00 44.32 155 SER L CA 1
ATOM 2863 C C . SER B 2 155 ? -32.521 -16.686 -34.653 1.00 45.71 155 SER L C 1
ATOM 2864 O O . SER B 2 155 ? -33.746 -16.674 -34.502 1.00 42.12 155 SER L O 1
ATOM 2867 N N . GLY B 2 156 ? -31.773 -15.583 -34.654 1.00 37.13 156 GLY L N 1
ATOM 2868 C CA . GLY B 2 156 ? -32.366 -14.268 -34.560 1.00 37.22 156 GLY L CA 1
ATOM 2869 C C . GLY B 2 156 ? -32.611 -13.754 -33.157 1.00 40.10 156 GLY L C 1
ATOM 2870 O O . GLY B 2 156 ? -32.930 -12.568 -33.000 1.00 48.84 156 GLY L O 1
ATOM 2871 N N . ASN B 2 157 ? -32.479 -14.594 -32.129 1.00 30.76 157 ASN L N 1
ATOM 2872 C CA . ASN B 2 157 ? -32.740 -14.167 -30.759 1.00 35.28 157 ASN L CA 1
ATOM 2873 C C . ASN B 2 157 ? -31.486 -14.179 -29.889 1.00 27.82 157 ASN L C 1
ATOM 2874 O O . ASN B 2 157 ? -31.589 -14.115 -28.661 1.00 44.39 157 ASN L O 1
ATOM 2879 N N . SER B 2 158 ? -30.309 -14.274 -30.501 1.00 30.49 158 SER L N 1
ATOM 2880 C CA . SER B 2 158 ? -29.033 -14.277 -29.799 1.00 26.31 158 SER L CA 1
ATOM 2881 C C . SER B 2 158 ? -28.179 -13.115 -30.292 1.00 28.87 158 SER L C 1
ATOM 2882 O O . SER B 2 158 ? -28.238 -12.737 -31.466 1.00 26.91 158 SER L O 1
ATOM 2885 N N . GLN B 2 159 ? -27.424 -12.525 -29.373 1.00 33.44 159 GLN L N 1
ATOM 2886 C CA . GLN B 2 159 ? -26.506 -11.440 -29.680 1.00 33.43 159 GLN L CA 1
ATOM 2887 C C . GLN B 2 159 ? -25.138 -11.670 -29.037 1.00 33.31 159 GLN L C 1
ATOM 2888 O O . GLN B 2 159 ? -25.050 -12.080 -27.886 1.00 29.90 159 GLN L O 1
ATOM 2894 N N . GLU B 2 160 ? -24.075 -11.388 -29.783 1.00 23.61 160 GLU L N 1
ATOM 2895 C CA . GLU B 2 160 ? -22.719 -11.633 -29.315 1.00 29.27 160 GLU L CA 1
ATOM 2896 C C . GLU B 2 160 ? -22.018 -10.334 -28.940 1.00 23.64 160 GLU L C 1
ATOM 2897 O O . GLU B 2 160 ? -22.367 -9.246 -29.408 1.00 28.39 160 GLU L O 1
ATOM 2903 N N . SER B 2 161 ? -21.010 -10.474 -28.082 1.00 28.20 161 SER L N 1
ATOM 2904 C CA . SER B 2 161 ? -20.150 -9.368 -27.691 1.00 29.53 161 SER L CA 1
ATOM 2905 C C . SER B 2 161 ? -18.782 -9.927 -27.334 1.00 26.83 161 SER L C 1
ATOM 2906 O O . SER B 2 161 ? -18.689 -10.934 -26.625 1.00 32.48 161 SER L O 1
ATOM 2909 N N . VAL B 2 162 ? -17.728 -9.278 -27.827 1.00 32.54 162 VAL L N 1
ATOM 2910 C CA . VAL B 2 162 ? -16.359 -9.755 -27.672 1.00 32.27 162 VAL L CA 1
ATOM 2911 C C . VAL B 2 162 ? -15.535 -8.677 -26.981 1.00 36.13 162 VAL L C 1
ATOM 2912 O O . VAL B 2 162 ? -15.714 -7.483 -27.242 1.00 34.33 162 VAL L O 1
ATOM 2916 N N . THR B 2 163 ? -14.628 -9.102 -26.106 1.00 33.92 163 THR L N 1
ATOM 2917 C CA . THR B 2 163 ? -13.704 -8.170 -25.487 1.00 41.52 163 THR L CA 1
ATOM 2918 C C . THR B 2 163 ? -12.548 -7.859 -26.431 1.00 45.95 163 THR L C 1
ATOM 2919 O O . THR B 2 163 ? -12.350 -8.509 -27.462 1.00 37.74 163 THR L O 1
ATOM 2923 N N . GLU B 2 164 ? -11.769 -6.847 -26.062 1.00 38.94 164 GLU L N 1
ATOM 2924 C CA . GLU B 2 164 ? -10.520 -6.606 -26.757 1.00 41.94 164 GLU L CA 1
ATOM 2925 C C . GLU B 2 164 ? -9.494 -7.647 -26.322 1.00 44.10 164 GLU L C 1
ATOM 2926 O O . GLU B 2 164 ? -9.687 -8.387 -25.351 1.00 42.20 164 GLU L O 1
ATOM 2932 N N . GLN B 2 165 ? -8.418 -7.758 -27.086 1.00 42.79 165 GLN L N 1
ATOM 2933 C CA . GLN B 2 165 ? -7.410 -8.754 -26.775 1.00 42.54 165 GLN L CA 1
ATOM 2934 C C . GLN B 2 165 ? -6.787 -8.415 -25.436 1.00 38.98 165 GLN L C 1
ATOM 2935 O O . GLN B 2 165 ? -6.408 -7.277 -25.190 1.00 42.79 165 GLN L O 1
ATOM 2941 N N . ASP B 2 166 ? -6.671 -9.416 -24.578 1.00 40.66 166 ASP L N 1
ATOM 2942 C CA . ASP B 2 166 ? -6.133 -9.209 -23.241 1.00 50.66 166 ASP L CA 1
ATOM 2943 C C . ASP B 2 166 ? -4.653 -8.844 -23.321 1.00 49.36 166 ASP L C 1
ATOM 2944 O O . ASP B 2 166 ? -3.917 -9.336 -24.180 1.00 52.55 166 ASP L O 1
ATOM 2949 N N . SER B 2 167 ? -4.225 -7.965 -22.412 1.00 69.94 167 SER L N 1
ATOM 2950 C CA . SER B 2 167 ? -2.874 -7.418 -22.483 1.00 72.92 167 SER L CA 1
ATOM 2951 C C . SER B 2 167 ? -1.810 -8.434 -22.087 1.00 76.61 167 SER L C 1
ATOM 2952 O O . SER B 2 167 ? -0.700 -8.403 -22.631 1.00 81.37 167 SER L O 1
ATOM 2955 N N . LYS B 2 168 ? -2.114 -9.337 -21.155 1.00 61.24 168 LYS L N 1
ATOM 2956 C CA . LYS B 2 168 ? -1.111 -10.257 -20.633 1.00 56.93 168 LYS L CA 1
ATOM 2957 C C . LYS B 2 168 ? -1.114 -11.614 -21.331 1.00 55.87 168 LYS L C 1
ATOM 2958 O O . LYS B 2 168 ? -0.051 -12.114 -21.707 1.00 55.38 168 LYS L O 1
ATOM 2961 N N . ASP B 2 169 ? -2.284 -12.223 -21.517 1.00 47.14 169 ASP L N 1
ATOM 2962 C CA . ASP B 2 169 ? -2.367 -13.545 -22.126 1.00 48.11 169 ASP L CA 1
ATOM 2963 C C . ASP B 2 169 ? -2.757 -13.512 -23.599 1.00 45.09 169 ASP L C 1
ATOM 2964 O O . ASP B 2 169 ? -2.702 -14.557 -24.257 1.00 45.11 169 ASP L O 1
ATOM 2969 N N . SER B 2 170 ? -3.158 -12.350 -24.119 1.00 41.74 170 SER L N 1
ATOM 2970 C CA . SER B 2 170 ? -3.471 -12.166 -25.539 1.00 40.93 170 SER L CA 1
ATOM 2971 C C . SER B 2 170 ? -4.598 -13.090 -25.999 1.00 39.28 170 SER L C 1
ATOM 2972 O O . SER B 2 170 ? -4.603 -13.581 -27.130 1.00 39.37 170 SER L O 1
ATOM 2975 N N . THR B 2 171 ? -5.572 -13.315 -25.127 1.00 37.46 171 THR L N 1
ATOM 2976 C CA . THR B 2 171 ? -6.777 -14.057 -25.468 1.00 35.86 171 THR L CA 1
ATOM 2977 C C . THR B 2 171 ? -7.964 -13.108 -25.597 1.00 38.33 171 THR L C 1
ATOM 2978 O O . THR B 2 171 ? -7.882 -11.918 -25.283 1.00 38.26 171 THR L O 1
ATOM 2982 N N . TYR B 2 172 ? -9.079 -13.663 -26.058 1.00 37.82 172 TYR L N 1
ATOM 2983 C CA . TYR B 2 172 ? -10.344 -12.952 -26.104 1.00 32.00 172 TYR L CA 1
ATOM 2984 C C . TYR B 2 172 ? -11.352 -13.619 -25.180 1.00 30.81 172 TYR L C 1
ATOM 2985 O O . TYR B 2 172 ? -11.202 -14.780 -24.789 1.00 30.81 172 TYR L O 1
ATOM 2994 N N . SER B 2 173 ? -12.391 -12.864 -24.836 1.00 30.28 173 SER L N 1
ATOM 2995 C CA . SER B 2 173 ? -13.554 -13.397 -24.149 1.00 29.15 173 SER L CA 1
ATOM 2996 C C . SER B 2 173 ? -14.807 -12.910 -24.858 1.00 31.93 173 SER L C 1
ATOM 2997 O O . SER B 2 173 ? -14.832 -11.812 -25.423 1.00 28.98 173 SER L O 1
ATOM 3000 N N . LEU B 2 174 ? -15.845 -13.741 -24.826 1.00 27.13 174 LEU L N 1
ATOM 3001 C CA . LEU B 2 174 ? -17.060 -13.484 -25.584 1.00 26.64 174 LEU L CA 1
ATOM 3002 C C . LEU B 2 174 ? -18.277 -13.962 -24.810 1.00 25.64 174 LEU L C 1
ATOM 3003 O O . LEU B 2 174 ? -18.233 -14.987 -24.123 1.00 25.68 174 LEU L O 1
ATOM 3008 N N . SER B 2 175 ? -19.365 -13.208 -24.939 1.00 25.55 175 SER L N 1
ATOM 3009 C CA . SER B 2 175 ? -20.648 -13.547 -24.346 1.00 24.78 175 SER L CA 1
ATOM 3010 C C . SER B 2 175 ? -21.697 -13.615 -25.444 1.00 24.72 175 SER L C 1
ATOM 3011 O O . SER B 2 175 ? -21.790 -12.708 -26.278 1.00 25.65 175 SER L O 1
ATOM 3014 N N . SER B 2 176 ? -22.468 -14.694 -25.453 1.00 24.96 176 SER L N 1
ATOM 3015 C CA . SER B 2 176 ? -23.619 -14.841 -26.332 1.00 25.29 176 SER L CA 1
ATOM 3016 C C . SER B 2 176 ? -24.862 -14.869 -25.459 1.00 25.60 176 SER L C 1
ATOM 3017 O O . SER B 2 176 ? -24.958 -15.687 -24.537 1.00 28.55 176 SER L O 1
ATOM 3020 N N . THR B 2 177 ? -25.805 -13.979 -25.740 1.00 28.83 177 THR L N 1
ATOM 3021 C CA . THR B 2 177 ? -26.984 -13.814 -24.901 1.00 28.79 177 THR L CA 1
ATOM 3022 C C . THR B 2 177 ? -28.224 -14.237 -25.677 1.00 26.56 177 THR L C 1
ATOM 3023 O O . THR B 2 177 ? -28.534 -13.660 -26.727 1.00 29.38 177 THR L O 1
ATOM 3027 N N . LEU B 2 178 ? -28.926 -15.238 -25.153 1.00 30.27 178 LEU L N 1
ATOM 3028 C CA . LEU B 2 178 ? -30.225 -15.639 -25.676 1.00 30.23 178 LEU L CA 1
ATOM 3029 C C . LEU B 2 178 ? -31.289 -14.776 -25.015 1.00 32.02 178 LEU L C 1
ATOM 3030 O O . LEU B 2 178 ? -31.550 -14.905 -23.817 1.00 30.71 178 LEU L O 1
ATOM 3035 N N . THR B 2 179 ? -31.900 -13.894 -25.802 1.00 32.26 179 THR L N 1
ATOM 3036 C CA . THR B 2 179 ? -32.955 -13.011 -25.325 1.00 38.20 179 THR L CA 1
ATOM 3037 C C . THR B 2 179 ? -34.284 -13.590 -25.784 1.00 34.08 179 THR L C 1
ATOM 3038 O O . THR B 2 179 ? -34.579 -13.632 -26.984 1.00 39.11 179 THR L O 1
ATOM 3042 N N . LEU B 2 180 ? -35.084 -14.032 -24.823 1.00 35.81 180 LEU L N 1
ATOM 3043 C CA . LEU B 2 180 ? -36.390 -14.606 -25.086 1.00 31.41 180 LEU L CA 1
ATOM 3044 C C . LEU B 2 180 ? -37.413 -13.889 -24.224 1.00 36.84 180 LEU L C 1
ATOM 3045 O O . LEU B 2 180 ? -37.083 -13.303 -23.189 1.00 38.21 180 LEU L O 1
ATOM 3050 N N . SER B 2 181 ? -38.664 -13.927 -24.663 1.00 32.31 181 SER L N 1
ATOM 3051 C CA . SER B 2 181 ? -39.733 -13.503 -23.779 1.00 38.73 181 SER L CA 1
ATOM 3052 C C . SER B 2 181 ? -39.825 -14.494 -22.630 1.00 35.65 181 SER L C 1
ATOM 3053 O O . SER B 2 181 ? -39.526 -15.682 -22.784 1.00 36.53 181 SER L O 1
ATOM 3056 N N . LYS B 2 182 ? -40.209 -13.995 -21.455 1.00 29.48 182 LYS L N 1
ATOM 3057 C CA . LYS B 2 182 ? -40.319 -14.891 -20.311 1.00 32.46 182 LYS L CA 1
ATOM 3058 C C . LYS B 2 182 ? -41.352 -15.982 -20.556 1.00 34.15 182 LYS L C 1
ATOM 3059 O O . LYS B 2 182 ? -41.188 -17.114 -20.087 1.00 37.34 182 LYS L O 1
ATOM 3065 N N . ALA B 2 183 ? -42.404 -15.666 -21.313 1.00 29.30 183 ALA L N 1
ATOM 3066 C CA . ALA B 2 183 ? -43.437 -16.652 -21.606 1.00 30.57 183 ALA L CA 1
ATOM 3067 C C . ALA B 2 183 ? -42.852 -17.844 -22.354 1.00 33.98 183 ALA L C 1
ATOM 3068 O O . ALA B 2 183 ? -43.105 -19.001 -22.002 1.00 31.14 183 ALA L O 1
ATOM 3070 N N . ASP B 2 184 ? -42.054 -17.578 -23.390 1.00 27.93 184 ASP L N 1
ATOM 3071 C CA . ASP B 2 184 ? -41.466 -18.651 -24.178 1.00 30.16 184 ASP L CA 1
ATOM 3072 C C . ASP B 2 184 ? -40.310 -19.335 -23.465 1.00 30.62 184 ASP L C 1
ATOM 3073 O O . ASP B 2 184 ? -39.966 -20.468 -23.818 1.00 32.00 184 ASP L O 1
ATOM 3078 N N . TYR B 2 185 ? -39.717 -18.686 -22.462 1.00 33.97 185 TYR L N 1
ATOM 3079 C CA . TYR B 2 185 ? -38.661 -19.327 -21.689 1.00 29.01 185 TYR L CA 1
ATOM 3080 C C . TYR B 2 185 ? -39.213 -20.361 -20.717 1.00 27.54 185 TYR L C 1
ATOM 3081 O O . TYR B 2 185 ? -38.566 -21.387 -20.478 1.00 23.85 185 TYR L O 1
ATOM 3090 N N . GLU B 2 186 ? -40.396 -20.125 -20.160 1.00 28.43 186 GLU L N 1
ATOM 3091 C CA . GLU B 2 186 ? -40.948 -21.008 -19.145 1.00 34.57 186 GLU L CA 1
ATOM 3092 C C . GLU B 2 186 ? -41.724 -22.175 -19.735 1.00 33.26 186 GLU L C 1
ATOM 3093 O O . GLU B 2 186 ? -42.155 -23.056 -18.985 1.00 35.21 186 GLU L O 1
ATOM 3099 N N . LYS B 2 187 ? -41.900 -22.205 -21.054 1.00 24.11 187 LYS L N 1
ATOM 3100 C CA . LYS B 2 187 ? -42.470 -23.382 -21.696 1.00 36.49 187 LYS L CA 1
ATOM 3101 C C . LYS B 2 187 ? -41.465 -24.520 -21.752 1.00 33.09 187 LYS L C 1
ATOM 3102 O O . LYS B 2 187 ? -41.824 -25.685 -21.552 1.00 39.45 187 LYS L O 1
ATOM 3108 N N . HIS B 2 188 ? -40.209 -24.196 -22.028 1.00 37.11 188 HIS L N 1
ATOM 3109 C CA . HIS B 2 188 ? -39.206 -25.185 -22.377 1.00 30.17 188 HIS L CA 1
ATOM 3110 C C . HIS B 2 188 ? -38.279 -25.467 -21.200 1.00 28.82 188 HIS L C 1
ATOM 3111 O O . HIS B 2 188 ? -38.282 -24.776 -20.179 1.00 28.01 188 HIS L O 1
ATOM 3118 N N . LYS B 2 189 ? -37.596 -26.579 -21.332 1.00 28.88 189 LYS L N 1
ATOM 3119 C CA . LYS B 2 189 ? -36.753 -27.083 -20.286 1.00 29.72 189 LYS L CA 1
ATOM 3120 C C . LYS B 2 189 ? -35.240 -27.090 -20.470 1.00 23.28 189 LYS L C 1
ATOM 3121 O O . LYS B 2 189 ? -34.552 -26.671 -19.612 1.00 26.59 189 LYS L O 1
ATOM 3127 N N . VAL B 2 190 ? -34.750 -27.582 -21.580 1.00 26.64 190 VAL L N 1
ATOM 3128 C CA . VAL B 2 190 ? -33.327 -27.664 -21.805 1.00 24.74 190 VAL L CA 1
ATOM 3129 C C . VAL B 2 190 ? -32.774 -26.530 -22.637 1.00 26.95 190 VAL L C 1
ATOM 3130 O O . VAL B 2 190 ? -33.151 -26.344 -23.730 1.00 29.94 190 VAL L O 1
ATOM 3134 N N . TYR B 2 191 ? -31.874 -25.774 -22.068 1.00 27.04 191 TYR L N 1
ATOM 3135 C CA . TYR B 2 191 ? -31.194 -24.664 -22.744 1.00 25.29 191 TYR L CA 1
ATOM 3136 C C . TYR B 2 191 ? -29.716 -24.970 -22.839 1.00 28.84 191 TYR L C 1
ATOM 3137 O O . TYR B 2 191 ? -29.102 -25.198 -21.855 1.00 30.34 191 TYR L O 1
ATOM 3146 N N . ALA B 2 192 ? -29.153 -24.989 -24.029 1.00 24.39 192 ALA L N 1
ATOM 3147 C CA . ALA B 2 192 ? -27.761 -25.362 -24.221 1.00 29.98 192 ALA L CA 1
ATOM 3148 C C . ALA B 2 192 ? -27.105 -24.378 -25.171 1.00 25.91 192 ALA L C 1
ATOM 3149 O O . ALA B 2 192 ? -27.744 -23.893 -26.109 1.00 27.25 192 ALA L O 1
ATOM 3151 N N . CYS B 2 193 ? -25.834 -24.084 -24.923 1.00 35.37 193 CYS L N 1
ATOM 3152 C CA . CYS B 2 193 ? -25.013 -23.345 -25.870 1.00 37.10 193 CYS L CA 1
ATOM 3153 C C . CYS B 2 193 ? -23.879 -24.256 -26.311 1.00 34.26 193 CYS L C 1
ATOM 3154 O O . CYS B 2 193 ? -23.051 -24.668 -25.491 1.00 38.34 193 CYS L O 1
ATOM 3157 N N . GLU B 2 194 ? -23.873 -24.604 -27.592 1.00 35.82 194 GLU L N 1
ATOM 3158 C CA . GLU B 2 194 ? -22.860 -25.475 -28.165 1.00 39.49 194 GLU L CA 1
ATOM 3159 C C . GLU B 2 194 ? -21.768 -24.607 -28.768 1.00 36.50 194 GLU L C 1
ATOM 3160 O O . GLU B 2 194 ? -22.050 -23.732 -29.594 1.00 41.64 194 GLU L O 1
ATOM 3166 N N . VAL B 2 195 ? -20.529 -24.845 -28.356 1.00 30.89 195 VAL L N 1
ATOM 3167 C CA . VAL B 2 195 ? -19.409 -24.003 -28.745 1.00 29.52 195 VAL L CA 1
ATOM 3168 C C . VAL B 2 195 ? -18.444 -24.842 -29.566 1.00 33.62 195 VAL L C 1
ATOM 3169 O O . VAL B 2 195 ? -17.963 -25.883 -29.099 1.00 33.52 195 VAL L O 1
ATOM 3173 N N . THR B 2 196 ? -18.168 -24.395 -30.786 1.00 46.24 196 THR L N 1
ATOM 3174 C CA . THR B 2 196 ? -17.180 -25.005 -31.665 1.00 50.44 196 THR L CA 1
ATOM 3175 C C . THR B 2 196 ? -16.010 -24.041 -31.813 1.00 46.10 196 THR L C 1
ATOM 3176 O O . THR B 2 196 ? 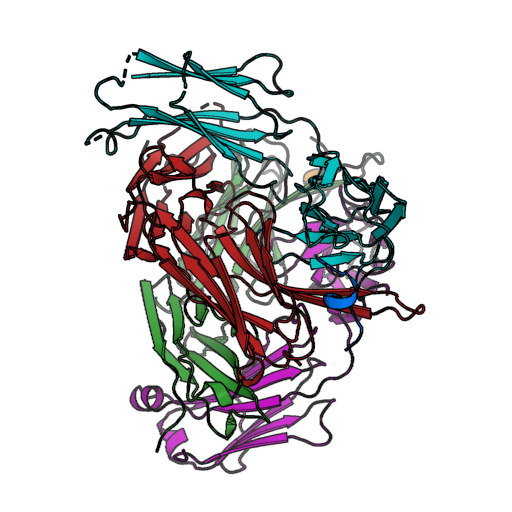-16.209 -22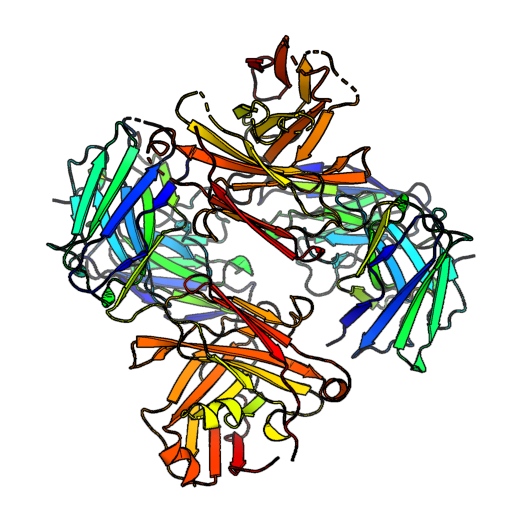.862 -32.122 1.00 45.23 196 THR L O 1
ATOM 3180 N N . HIS B 2 197 ? -14.798 -24.539 -31.581 1.00 41.17 197 HIS L N 1
ATOM 3181 C CA . HIS B 2 197 ? -13.622 -23.684 -31.629 1.00 43.34 197 HIS L CA 1
ATOM 3182 C C . HIS B 2 197 ? -12.403 -24.529 -31.972 1.00 48.04 197 HIS L C 1
ATOM 3183 O O . HIS B 2 197 ? -12.372 -25.737 -31.727 1.00 44.75 197 HIS L O 1
ATOM 3190 N N . GLN B 2 198 ? -11.376 -23.875 -32.500 1.00 46.40 198 GLN L N 1
ATOM 3191 C CA . GLN B 2 198 ? -10.208 -24.552 -33.047 1.00 57.85 198 GLN L CA 1
ATOM 3192 C C . GLN B 2 198 ? -9.512 -25.384 -31.984 1.00 55.27 198 GLN L C 1
ATOM 3193 O O . GLN B 2 198 ? -8.986 -26.455 -32.269 1.00 58.97 198 GLN L O 1
ATOM 3199 N N . GLY B 2 199 ? -9.490 -24.870 -30.764 1.00 49.19 199 GLY L N 1
ATOM 3200 C CA . GLY B 2 199 ? -8.816 -25.527 -29.665 1.00 48.05 199 GLY L CA 1
ATOM 3201 C C . GLY B 2 199 ? -9.572 -26.648 -28.994 1.00 51.47 199 GLY L C 1
ATOM 3202 O O . GLY B 2 199 ? -9.026 -27.284 -28.089 1.00 51.50 199 GLY L O 1
ATOM 3203 N N . LEU B 2 200 ? -10.805 -26.919 -29.408 1.00 52.55 200 LEU L N 1
ATOM 3204 C CA . LEU B 2 200 ? -11.612 -27.961 -28.790 1.00 52.85 200 LEU L CA 1
ATOM 3205 C C . LEU B 2 200 ? -11.478 -29.279 -29.540 1.00 55.34 200 LEU L C 1
ATOM 3206 O O . LEU B 2 200 ? -11.466 -29.310 -30.774 1.00 59.01 200 LEU L O 1
ATOM 3211 N N . SER B 2 201 ? -11.363 -30.370 -28.777 1.00 58.39 201 SER L N 1
ATOM 3212 C CA . SER B 2 201 ? -11.300 -31.702 -29.372 1.00 62.07 201 SER L CA 1
ATOM 3213 C C . SER B 2 201 ? -12.605 -32.068 -30.065 1.00 59.85 201 SER L C 1
ATOM 3214 O O . SER B 2 201 ? -12.607 -32.892 -30.986 1.00 63.27 201 SER L O 1
ATOM 3217 N N . SER B 2 202 ? -13.717 -31.501 -29.609 1.00 56.96 202 SER L N 1
ATOM 3218 C CA . SER B 2 202 ? -15.024 -31.674 -30.224 1.00 59.69 202 SER L CA 1
ATOM 3219 C C . SER B 2 202 ? -15.931 -30.566 -29.712 1.00 52.03 202 SER L C 1
ATOM 3220 O O . SER B 2 202 ? -15.598 -29.903 -28.723 1.00 47.58 202 SER L O 1
ATOM 3223 N N . PRO B 2 203 ? -17.056 -30.310 -30.385 1.00 55.60 203 PRO L N 1
ATOM 3224 C CA . PRO B 2 203 ? -17.985 -29.281 -29.901 1.00 49.67 203 PRO L CA 1
ATOM 3225 C C . PRO B 2 203 ? -18.313 -29.469 -28.427 1.00 46.45 203 PRO L C 1
ATOM 3226 O O . PRO B 2 203 ? -18.644 -30.571 -27.979 1.00 51.88 203 PRO L O 1
ATOM 3230 N N . VAL B 2 204 ? -18.208 -28.383 -27.665 1.00 36.49 204 VAL L N 1
ATOM 3231 C CA . VAL B 2 204 ? -18.529 -28.381 -26.243 1.00 35.19 204 VAL L CA 1
ATOM 3232 C C . VAL B 2 204 ? -19.932 -27.824 -26.058 1.00 33.60 204 VAL L C 1
ATOM 3233 O O . VAL B 2 204 ? -20.269 -26.767 -26.608 1.00 36.42 204 VAL L O 1
ATOM 3237 N N . THR B 2 205 ? -20.750 -28.534 -25.287 1.00 35.47 205 THR L N 1
ATOM 3238 C CA . THR B 2 205 ? -22.113 -28.117 -24.989 1.00 42.77 205 THR L CA 1
ATOM 3239 C C . THR B 2 205 ? -22.240 -27.915 -23.487 1.00 41.26 205 THR L C 1
ATOM 3240 O O . THR B 2 205 ? -22.000 -28.843 -22.709 1.00 36.63 205 THR L O 1
ATOM 3244 N N . LYS B 2 206 ? -22.605 -26.704 -23.087 1.00 28.33 206 LYS L N 1
ATOM 3245 C CA . LYS B 2 206 ? -22.951 -26.404 -21.708 1.00 35.62 206 LYS L CA 1
ATOM 3246 C C . LYS B 2 206 ? -24.451 -26.175 -21.640 1.00 30.42 206 LYS L C 1
ATOM 3247 O O . LYS B 2 206 ? -24.997 -25.367 -22.400 1.00 28.34 206 LYS L O 1
ATOM 3253 N N . SER B 2 207 ? -25.117 -26.895 -20.745 1.00 27.56 207 SER L N 1
ATOM 3254 C CA . SER B 2 207 ? -26.567 -26.883 -20.711 1.00 25.16 207 SER L CA 1
ATOM 3255 C C . SER B 2 207 ? -27.047 -26.884 -19.272 1.00 26.86 207 SER L C 1
ATOM 3256 O O . SER B 2 207 ? -26.336 -27.290 -18.349 1.00 27.97 207 SER L O 1
ATOM 3259 N N . PHE B 2 208 ? -28.277 -26.417 -19.104 1.00 24.40 208 PHE L N 1
ATOM 3260 C CA . PHE B 2 208 ? -28.986 -26.475 -17.841 1.00 30.22 208 PHE L CA 1
ATOM 3261 C C . PHE B 2 208 ? -30.453 -26.719 -18.149 1.00 27.61 208 PHE L C 1
ATOM 3262 O O . PHE B 2 208 ? -30.912 -26.525 -19.277 1.00 30.13 208 PHE L O 1
ATOM 3270 N N . ASN B 2 209 ? -31.181 -27.128 -17.117 1.00 32.13 209 ASN L N 1
ATOM 3271 C CA . ASN B 2 209 ? -32.620 -27.311 -17.180 1.00 31.84 209 ASN L CA 1
ATOM 3272 C C . ASN B 2 209 ? -33.295 -26.233 -16.352 1.00 26.23 209 ASN L C 1
ATOM 3273 O O . ASN B 2 209 ? -32.932 -26.016 -15.202 1.00 28.63 209 ASN L O 1
ATOM 3278 N N . ARG B 2 210 ? -34.270 -25.551 -16.940 1.00 34.13 210 ARG L N 1
ATOM 3279 C CA . ARG B 2 210 ? -34.980 -24.487 -16.241 1.00 25.60 210 ARG L CA 1
ATOM 3280 C C . ARG B 2 210 ? -35.490 -24.965 -14.890 1.00 28.59 210 ARG L C 1
ATOM 3281 O O . ARG B 2 210 ? -36.245 -25.940 -14.811 1.00 31.23 210 ARG L O 1
ATOM 3289 N N . GLY B 2 211 ? -35.053 -24.294 -13.828 1.00 37.68 211 GLY L N 1
ATOM 3290 C CA . GLY B 2 211 ? -35.485 -24.612 -12.484 1.00 41.83 211 GLY L CA 1
ATOM 3291 C C . GLY B 2 211 ? -34.491 -25.376 -11.634 1.00 46.94 211 GLY L C 1
ATOM 3292 O O . GLY B 2 211 ? -34.778 -25.624 -10.457 1.00 54.42 211 GLY L O 1
ATOM 3293 N N . GLU B 2 212 ? -33.339 -25.754 -12.180 1.00 52.66 212 GLU L N 1
ATOM 3294 C CA . GLU B 2 212 ? -32.356 -26.501 -11.409 1.00 56.68 212 GLU L CA 1
ATOM 3295 C C . GLU B 2 212 ? -31.475 -25.553 -10.603 1.00 51.63 212 GLU L C 1
ATOM 3296 O O . GLU B 2 212 ? -31.271 -24.392 -10.970 1.00 46.13 212 GLU L O 1
ATOM 3302 N N . CYS B 2 213 ? -30.959 -26.058 -9.485 1.00 68.31 213 CYS L N 1
ATOM 3303 C CA . CYS B 2 213 ? -30.055 -25.273 -8.651 1.00 75.42 213 CYS L CA 1
ATOM 3304 C C . CYS B 2 213 ? -28.644 -25.325 -9.228 1.00 78.31 213 CYS L C 1
ATOM 3305 O O . CYS B 2 213 ? -28.077 -26.404 -9.410 1.00 80.48 213 CYS L O 1
ATOM 3308 N N . GLU C 1 1 ? -1.131 -18.876 -11.475 1.00 83.82 1 GLU I N 1
ATOM 3309 C CA . GLU C 1 1 ? -1.981 -17.756 -11.084 1.00 87.60 1 GLU I CA 1
ATOM 3310 C C . GLU C 1 1 ? -1.504 -17.176 -9.747 1.00 85.07 1 GLU I C 1
ATOM 3311 O O . GLU C 1 1 ? -2.282 -16.573 -9.005 1.00 91.06 1 GLU I O 1
ATOM 3317 N N . GLU C 1 2 ? -0.213 -17.349 -9.455 1.00 64.23 2 GLU I N 1
ATOM 3318 C CA . GLU C 1 2 ? 0.340 -16.865 -8.195 1.00 60.57 2 GLU I CA 1
ATOM 3319 C C . GLU C 1 2 ? 0.076 -15.374 -8.016 1.00 60.85 2 GLU I C 1
ATOM 3320 O O . GLU C 1 2 ? 0.216 -14.577 -8.948 1.00 58.05 2 GLU I O 1
ATOM 3322 N N . GLN C 1 3 ? -0.316 -15.009 -6.797 1.00 60.36 3 GLN I N 1
ATOM 3323 C CA . GLN C 1 3 ? -0.713 -13.648 -6.471 1.00 59.27 3 GLN I CA 1
ATOM 3324 C C . GLN C 1 3 ? -0.555 -13.425 -4.974 1.00 60.80 3 GLN I C 1
ATOM 3325 O O . GLN C 1 3 ? -0.615 -14.369 -4.183 1.00 54.17 3 GLN I O 1
ATOM 3328 N N . LEU C 1 4 ? -0.332 -12.172 -4.595 1.00 46.30 4 LEU I N 1
ATOM 3329 C CA . LEU C 1 4 ? -0.297 -11.772 -3.196 1.00 41.56 4 LEU I CA 1
ATOM 3330 C C . LEU C 1 4 ? -1.381 -10.730 -2.970 1.00 48.14 4 LEU I C 1
ATOM 3331 O O . LEU C 1 4 ? -1.576 -9.835 -3.797 1.00 55.24 4 LEU I O 1
ATOM 3336 N N . VAL C 1 5 ? -2.100 -10.862 -1.860 1.00 45.35 5 VAL I N 1
ATOM 3337 C CA . VAL C 1 5 ? -3.172 -9.940 -1.508 1.00 46.34 5 VAL I CA 1
ATOM 3338 C C . VAL C 1 5 ? -2.959 -9.511 -0.066 1.00 50.10 5 VAL I C 1
ATOM 3339 O O . VAL C 1 5 ? -2.892 -10.357 0.832 1.00 52.25 5 VAL I O 1
ATOM 3343 N N . GLU C 1 6 ? -2.848 -8.206 0.158 1.00 55.46 6 GLU I N 1
ATOM 3344 C CA . GLU C 1 6 ? -2.714 -7.664 1.502 1.00 51.66 6 GLU I CA 1
ATOM 3345 C C . GLU C 1 6 ? -4.056 -7.152 2.004 1.00 55.05 6 GLU I C 1
ATOM 3346 O O . GLU C 1 6 ? -4.948 -6.816 1.223 1.00 59.20 6 GLU I O 1
ATOM 3352 N N . SER C 1 7 ? -4.193 -7.120 3.325 1.00 56.32 7 SER I N 1
ATOM 3353 C CA . SER C 1 7 ? -5.406 -6.632 3.962 1.00 57.25 7 SER I CA 1
ATOM 3354 C C . SER C 1 7 ? -5.058 -6.179 5.373 1.00 57.36 7 SER I C 1
ATOM 3355 O O . SER C 1 7 ? -3.941 -6.387 5.853 1.00 53.43 7 SER I O 1
ATOM 3358 N N . GLY C 1 8 ? -6.036 -5.565 6.040 1.00 50.24 8 GLY I N 1
ATOM 3359 C CA . GLY C 1 8 ? -5.869 -5.087 7.395 1.00 47.45 8 GLY I CA 1
ATOM 3360 C C . GLY C 1 8 ? -5.573 -3.606 7.521 1.00 50.92 8 GLY I C 1
ATOM 3361 O O . GLY C 1 8 ? -5.648 -3.070 8.635 1.00 53.34 8 GLY I O 1
ATOM 3362 N N . GLY C 1 9 ? -5.245 -2.930 6.425 1.00 46.76 9 GLY I N 1
ATOM 3363 C CA . GLY C 1 9 ? -4.941 -1.515 6.483 1.00 51.79 9 GLY I CA 1
ATOM 3364 C C . GLY C 1 9 ? -6.155 -0.667 6.818 1.00 54.29 9 GLY I C 1
ATOM 3365 O O . GLY C 1 9 ? -7.304 -1.109 6.777 1.00 60.90 9 GLY I O 1
ATOM 3366 N N . GLY C 1 10 ? -5.884 0.586 7.155 1.00 46.02 10 GLY I N 1
ATOM 3367 C CA . GLY C 1 10 ? -6.944 1.516 7.486 1.00 48.59 10 GLY I CA 1
ATOM 3368 C C . GLY C 1 10 ? -6.422 2.682 8.304 1.00 49.73 10 GLY I C 1
ATOM 3369 O O . GLY C 1 10 ? -5.216 2.877 8.452 1.00 48.51 10 GLY I O 1
ATOM 3370 N N . LEU C 1 11 ? -7.372 3.452 8.830 1.00 65.51 11 LEU I N 1
ATOM 3371 C CA . LEU C 1 11 ? -7.065 4.630 9.632 1.00 67.11 11 LEU I CA 1
ATOM 3372 C C . LEU C 1 11 ? -6.774 4.239 11.075 1.00 67.15 11 LEU I C 1
ATOM 3373 O O . LEU C 1 11 ? -7.471 3.408 11.665 1.00 70.64 11 LEU I O 1
ATOM 3375 N N . VAL C 1 12 ? -5.729 4.841 11.638 1.00 60.84 12 VAL I N 1
ATOM 3376 C CA . VAL C 1 12 ? -5.293 4.557 12.999 1.00 62.00 12 VAL I CA 1
ATOM 3377 C C . VAL C 1 12 ? -4.666 5.809 13.597 1.00 65.83 12 VAL I C 1
ATOM 3378 O O . VAL C 1 12 ? -4.120 6.653 12.883 1.00 65.62 12 VAL I O 1
ATOM 3382 N N . GLN C 1 13 ? -4.772 5.941 14.948 1.00 62.72 13 GLN I N 1
ATOM 3383 C CA . GLN C 1 13 ? -4.222 7.103 15.627 1.00 64.14 13 GLN I CA 1
ATOM 3384 C C . GLN C 1 13 ? -2.801 6.815 16.102 1.00 63.16 13 GLN I C 1
ATOM 3385 O O . GLN C 1 13 ? -2.436 5.653 16.315 1.00 61.34 13 GLN I O 1
ATOM 3387 N N . PRO C 1 14 ? -1.975 7.850 16.258 1.00 80.95 14 PRO I N 1
ATOM 3388 C CA . PRO C 1 14 ? -0.588 7.624 16.685 1.00 81.70 14 PRO I CA 1
ATOM 3389 C C . PRO C 1 14 ? -0.531 6.934 18.039 1.00 84.00 14 PRO I C 1
ATOM 3390 O O . PRO C 1 14 ? -1.311 7.232 18.945 1.00 85.53 14 PRO I O 1
ATOM 3394 N N . GLY C 1 15 ? 0.406 5.998 18.167 1.00 84.09 15 GLY I N 1
ATOM 3395 C CA . GLY C 1 15 ? 0.565 5.244 19.389 1.00 85.35 15 GLY I CA 1
ATOM 3396 C C . GLY C 1 15 ? -0.270 3.985 19.490 1.00 84.21 15 GLY I C 1
ATOM 3397 O O . GLY C 1 15 ? -0.142 3.259 20.484 1.00 85.32 15 GLY I O 1
ATOM 3398 N N . ARG C 1 16 ? -1.113 3.696 18.501 1.00 61.21 16 ARG I N 1
ATOM 3399 C CA . ARG C 1 16 ? -2.015 2.557 18.566 1.00 60.64 16 ARG I CA 1
ATOM 3400 C C . ARG C 1 16 ? -1.446 1.389 17.754 1.00 57.86 16 ARG I C 1
ATOM 3401 O O . ARG C 1 16 ? -0.258 1.373 17.411 1.00 55.28 16 ARG I O 1
ATOM 3404 N N . SER C 1 17 ? -2.289 0.400 17.443 1.00 69.73 17 SER I N 1
ATOM 3405 C CA . SER C 1 17 ? -1.821 -0.853 16.867 1.00 62.90 17 SER I CA 1
ATOM 3406 C C . SER C 1 17 ? -2.766 -1.354 15.783 1.00 67.11 17 SER I C 1
ATOM 3407 O O . SER C 1 17 ? -3.985 -1.220 15.912 1.00 72.04 17 SER I O 1
ATOM 3410 N N . LEU C 1 18 ? -2.175 -1.908 14.727 1.00 66.52 18 LEU I N 1
ATOM 3411 C CA . LEU C 1 18 ? -2.896 -2.441 13.581 1.00 63.16 18 LEU I CA 1
ATOM 3412 C C . LEU C 1 18 ? -2.195 -3.714 13.099 1.00 56.20 18 LEU I C 1
ATOM 3413 O O . LEU C 1 18 ? -0.989 -3.853 13.264 1.00 54.86 18 LEU I O 1
ATOM 3418 N N . ARG C 1 19 ? -2.944 -4.636 12.505 1.00 56.75 19 ARG I N 1
ATOM 3419 C CA . ARG C 1 19 ? -2.368 -5.885 12.003 1.00 59.72 19 ARG I CA 1
ATOM 3420 C C . ARG C 1 19 ? -2.638 -6.126 10.515 1.00 61.36 19 ARG I C 1
ATOM 3421 O O . ARG C 1 19 ? -3.755 -5.950 10.048 1.00 61.49 19 ARG I O 1
ATOM 3429 N N . LEU C 1 20 ? -1.610 -6.542 9.781 1.00 53.90 20 LEU I N 1
ATOM 3430 C CA . LEU C 1 20 ? -1.714 -6.755 8.337 1.00 50.63 20 LEU I CA 1
ATOM 3431 C C . LEU C 1 20 ? -1.521 -8.217 7.951 1.00 46.75 20 LEU I C 1
ATOM 3432 O O . LEU C 1 20 ? -0.674 -8.896 8.518 1.00 48.25 20 LEU I O 1
ATOM 3437 N N . SER C 1 21 ? -2.317 -8.707 7.000 1.00 37.41 21 SER I N 1
ATOM 3438 C CA . SER C 1 21 ? -2.166 -10.078 6.531 1.00 37.07 21 SER I CA 1
ATOM 3439 C C . SER C 1 21 ? -1.744 -10.085 5.067 1.00 35.64 21 SER I C 1
ATOM 3440 O O . SER C 1 21 ? -2.107 -9.194 4.292 1.00 36.51 21 SER I O 1
ATOM 3443 N N . CYS C 1 22 ? -0.973 -11.107 4.697 1.00 47.81 22 CYS I N 1
ATOM 3444 C CA . CYS C 1 22 ? -0.638 -11.394 3.307 1.00 47.47 22 CYS I CA 1
ATOM 3445 C C . CYS C 1 22 ? -0.886 -12.871 3.054 1.00 47.89 22 CYS I C 1
ATOM 3446 O O . CYS C 1 22 ? -0.212 -13.721 3.644 1.00 50.58 22 CYS I O 1
ATOM 3449 N N . VAL C 1 23 ? -1.829 -13.177 2.165 1.00 37.12 23 VAL I N 1
ATOM 3450 C CA . VAL C 1 23 ? -2.175 -14.554 1.820 1.00 43.28 23 VAL I CA 1
ATOM 3451 C C . VAL C 1 23 ? -1.732 -14.822 0.390 1.00 47.29 23 VAL I C 1
ATOM 3452 O O . VAL C 1 23 ? -2.174 -14.139 -0.544 1.00 47.08 23 VAL I O 1
ATOM 3456 N N . GLY C 1 24 ? -0.855 -15.814 0.224 1.00 61.47 24 GLY I N 1
ATOM 3457 C CA . GLY C 1 24 ? -0.546 -16.312 -1.093 1.00 63.42 24 GLY I CA 1
ATOM 3458 C C . GLY C 1 24 ? -1.555 -17.333 -1.569 1.00 68.34 24 GLY I C 1
ATOM 3459 O O . GLY C 1 24 ? -2.269 -17.962 -0.787 1.00 76.73 24 GLY I O 1
ATOM 3460 N N . SER C 1 25 ? -1.627 -17.483 -2.885 1.00 60.91 25 SER I N 1
ATOM 3461 C CA . SER C 1 25 ? -2.511 -18.451 -3.511 1.00 61.92 25 SER I CA 1
ATOM 3462 C C . SER C 1 25 ? -1.889 -18.850 -4.833 1.00 63.46 25 SER I C 1
ATOM 3463 O O . SER C 1 25 ? -1.276 -18.033 -5.519 1.00 55.15 25 SER I O 1
ATOM 3466 N N . GLY C 1 26 ? -2.043 -20.120 -5.163 1.00 83.88 26 GLY I N 1
ATOM 3467 C CA . GLY C 1 26 ? -1.359 -20.716 -6.277 1.00 82.94 26 GLY I CA 1
ATOM 3468 C C . GLY C 1 26 ? 0.138 -20.617 -6.092 1.00 81.03 26 GLY I C 1
ATOM 3469 O O . GLY C 1 26 ? 0.865 -20.326 -7.044 1.00 78.92 26 GLY I O 1
ATOM 3470 N N . LEU C 1 27 ? 0.617 -20.874 -4.874 1.00 79.80 27 LEU I N 1
ATOM 3471 C CA . LEU C 1 27 ? 1.981 -20.519 -4.500 1.00 78.65 27 LEU I CA 1
ATOM 3472 C C . LEU C 1 27 ? 2.503 -21.481 -3.443 1.00 81.02 27 LEU I C 1
ATOM 3473 O O . LEU C 1 27 ? 1.860 -21.669 -2.406 1.00 87.60 27 LEU I O 1
ATOM 3478 N N . ARG C 1 28 ? 3.668 -22.083 -3.700 1.00 62.74 28 ARG I N 1
ATOM 3479 C CA . ARG C 1 28 ? 4.353 -22.851 -2.666 1.00 57.06 28 ARG I CA 1
ATOM 3480 C C . ARG C 1 28 ? 4.830 -21.901 -1.573 1.00 53.31 28 ARG I C 1
ATOM 3481 O O . ARG C 1 28 ? 6.026 -21.606 -1.475 1.00 49.22 28 ARG I O 1
ATOM 3486 N N . PHE C 1 29 ? 3.889 -21.424 -0.753 1.00 39.05 29 PHE I N 1
ATOM 3487 C CA . PHE C 1 29 ? 4.184 -20.398 0.244 1.00 43.90 29 PHE I CA 1
ATOM 3488 C C . PHE C 1 29 ? 5.270 -20.841 1.213 1.00 51.69 29 PHE I C 1
ATOM 3489 O O . PHE C 1 29 ? 6.012 -20.005 1.743 1.00 48.43 29 PHE I O 1
ATOM 3497 N N . GLU C 1 30 ? 5.389 -22.147 1.447 1.00 56.89 30 GLU I N 1
ATOM 3498 C CA . GLU C 1 30 ? 6.323 -22.674 2.432 1.00 48.94 30 GLU I CA 1
ATOM 3499 C C . GLU C 1 30 ? 7.777 -22.624 1.978 1.00 48.30 30 GLU I C 1
ATOM 3500 O O . GLU C 1 30 ? 8.669 -22.814 2.811 1.00 43.02 30 GLU I O 1
ATOM 3506 N N . GLU C 1 31 ? 8.046 -22.364 0.698 1.00 52.19 31 GLU I N 1
ATOM 3507 C CA . GLU C 1 31 ? 9.395 -22.513 0.166 1.00 43.17 31 GLU I CA 1
ATOM 3508 C C . GLU C 1 31 ? 10.111 -21.194 -0.089 1.00 45.37 31 GLU I C 1
ATOM 3509 O O . GLU C 1 31 ? 11.135 -21.190 -0.777 1.00 42.00 31 GLU I O 1
ATOM 3515 N N . HIS C 1 32 ? 9.594 -20.083 0.418 1.00 29.92 32 HIS I N 1
ATOM 3516 C CA . HIS C 1 32 ? 10.271 -18.810 0.203 1.00 29.73 32 HIS I CA 1
ATOM 3517 C C . HIS C 1 32 ? 10.276 -17.924 1.428 1.00 28.71 32 HIS I C 1
ATOM 3518 O O . HIS C 1 32 ? 9.340 -17.947 2.216 1.00 34.95 32 HIS I O 1
ATOM 3525 N N . ALA C 1 33 ? 11.309 -17.106 1.571 1.00 24.65 33 ALA I N 1
ATOM 3526 C CA . ALA C 1 33 ? 11.214 -16.016 2.528 1.00 24.48 33 ALA I CA 1
ATOM 3527 C C . ALA C 1 33 ? 10.175 -15.017 2.032 1.00 27.05 33 ALA I C 1
ATOM 3528 O O . ALA C 1 33 ? 9.884 -14.930 0.834 1.00 24.29 33 ALA I O 1
ATOM 3530 N N . MET C 1 34 ? 9.616 -14.253 2.963 1.00 32.22 34 MET I N 1
ATOM 3531 C CA . MET C 1 34 ? 8.616 -13.250 2.632 1.00 32.78 34 MET I CA 1
ATOM 3532 C C . MET C 1 34 ? 9.034 -11.924 3.247 1.00 33.99 34 MET I C 1
ATOM 3533 O O . MET C 1 34 ? 9.715 -11.890 4.275 1.00 32.48 34 MET I O 1
ATOM 3538 N N . HIS C 1 35 ? 8.622 -10.826 2.613 1.00 26.95 35 HIS I N 1
ATOM 3539 C CA . HIS C 1 35 ? 9.078 -9.510 3.031 1.00 32.89 35 HIS I CA 1
ATOM 3540 C C . HIS C 1 35 ? 7.925 -8.521 3.021 1.00 37.22 35 HIS I C 1
ATOM 3541 O O . HIS C 1 35 ? 6.953 -8.675 2.276 1.00 37.53 35 HIS I O 1
ATOM 3548 N N . TRP C 1 36 ? 8.056 -7.497 3.858 1.00 36.90 36 TRP I N 1
ATOM 3549 C CA . TRP C 1 36 ? 7.161 -6.351 3.870 1.00 35.22 36 TRP I CA 1
ATOM 3550 C C . TRP C 1 36 ? 7.926 -5.141 3.353 1.00 37.86 36 TRP I C 1
ATOM 3551 O O . TRP C 1 36 ? 9.020 -4.838 3.843 1.00 38.75 36 TRP I O 1
ATOM 3562 N N . VAL C 1 37 ? 7.362 -4.470 2.355 1.00 34.67 37 VAL I N 1
ATOM 3563 C CA . VAL C 1 37 ? 7.938 -3.261 1.783 1.00 33.59 37 VAL I CA 1
ATOM 3564 C C . VAL C 1 37 ? 6.846 -2.202 1.758 1.00 36.63 37 VAL I C 1
ATOM 3565 O O . VAL C 1 37 ? 5.695 -2.499 1.424 1.00 38.16 37 VAL I O 1
ATOM 3569 N N . ARG C 1 38 ? 7.196 -0.969 2.117 1.00 33.67 38 ARG I N 1
ATOM 3570 C CA . ARG C 1 38 ? 6.209 0.097 2.172 1.00 35.25 38 ARG I CA 1
ATOM 3571 C C . ARG C 1 38 ? 6.659 1.265 1.308 1.00 36.00 38 ARG I C 1
ATOM 3572 O O . ARG C 1 38 ? 7.823 1.369 0.916 1.00 35.62 38 ARG I O 1
ATOM 3580 N N . GLN C 1 39 ? 5.705 2.144 1.016 1.00 42.25 39 GLN I N 1
ATOM 3581 C CA . GLN C 1 39 ? 5.950 3.272 0.122 1.00 47.59 39 GLN I CA 1
ATOM 3582 C C . GLN C 1 39 ? 5.059 4.432 0.546 1.00 41.83 39 GLN I C 1
ATOM 3583 O O . GLN C 1 39 ? 3.839 4.379 0.365 1.00 44.65 39 GLN I O 1
ATOM 3589 N N . ALA C 1 40 ? 5.672 5.466 1.114 1.00 42.07 40 ALA I N 1
ATOM 3590 C CA . ALA C 1 40 ? 4.957 6.679 1.464 1.00 48.02 40 ALA I CA 1
ATOM 3591 C C . ALA C 1 40 ? 4.511 7.410 0.196 1.00 48.05 40 ALA I C 1
ATOM 3592 O O . ALA C 1 40 ? 5.094 7.222 -0.874 1.00 43.50 40 ALA I O 1
ATOM 3594 N N . PRO C 1 41 ? 3.459 8.229 0.288 1.00 47.36 41 PRO I N 1
ATOM 3595 C CA . PRO C 1 41 ? 2.985 8.960 -0.898 1.00 50.17 41 PRO I CA 1
ATOM 3596 C C . PRO C 1 41 ? 4.093 9.800 -1.518 1.00 51.10 41 PRO I C 1
ATOM 3597 O O . PRO C 1 41 ? 4.730 10.612 -0.845 1.00 52.73 41 PRO I O 1
ATOM 3601 N N . GLY C 1 42 ? 4.322 9.592 -2.813 1.00 48.65 42 GLY I N 1
ATOM 3602 C CA . GLY C 1 42 ? 5.345 10.351 -3.507 1.00 49.42 42 GLY I CA 1
ATOM 3603 C C . GLY C 1 42 ? 6.756 10.074 -3.047 1.00 52.97 42 GLY I C 1
ATOM 3604 O O . GLY C 1 42 ? 7.656 10.870 -3.328 1.00 58.05 42 GLY I O 1
ATOM 3605 N N . ARG C 1 43 ? 6.980 8.963 -2.356 1.00 53.19 43 ARG I N 1
ATOM 3606 C CA . ARG C 1 43 ? 8.286 8.598 -1.833 1.00 49.59 43 ARG I CA 1
ATOM 3607 C C . ARG C 1 43 ? 8.735 7.277 -2.446 1.00 48.26 43 ARG I C 1
ATOM 3608 O O . ARG C 1 43 ? 8.005 6.634 -3.208 1.00 45.72 43 ARG I O 1
ATOM 3612 N N . GLY C 1 44 ? 9.954 6.870 -2.099 1.00 46.16 44 GLY I N 1
ATOM 3613 C CA . GLY C 1 44 ? 10.543 5.672 -2.653 1.00 41.94 44 GLY I CA 1
ATOM 3614 C C . GLY C 1 44 ? 10.139 4.426 -1.893 1.00 40.52 44 GLY I C 1
ATOM 3615 O O . GLY C 1 44 ? 9.354 4.460 -0.945 1.00 41.23 44 GLY I O 1
ATOM 3616 N N . LEU C 1 45 ? 10.696 3.300 -2.327 1.00 43.05 45 LEU I N 1
ATOM 3617 C CA . LEU C 1 45 ? 10.422 2.034 -1.670 1.00 43.33 45 LEU I CA 1
ATOM 3618 C C . LEU C 1 45 ? 11.265 1.939 -0.409 1.00 47.25 45 LEU I C 1
ATOM 3619 O O . LEU C 1 45 ? 12.441 2.317 -0.400 1.00 47.07 45 LEU I O 1
ATOM 3624 N N . GLU C 1 46 ? 10.672 1.425 0.661 1.00 43.93 46 GLU I N 1
ATOM 3625 C CA . GLU C 1 46 ? 11.414 1.213 1.894 1.00 44.35 46 GLU I CA 1
ATOM 3626 C C . GLU C 1 46 ? 11.135 -0.200 2.361 1.00 40.37 46 GLU I C 1
ATOM 3627 O O . GLU C 1 46 ? 9.982 -0.564 2.609 1.00 40.24 46 GLU I O 1
ATOM 3633 N N . TRP C 1 47 ? 12.194 -0.989 2.460 1.00 36.87 47 TRP I N 1
ATOM 3634 C CA . TRP C 1 47 ? 12.092 -2.353 2.942 1.00 33.64 47 TRP I CA 1
ATOM 3635 C C . TRP C 1 47 ? 11.839 -2.341 4.449 1.00 41.77 47 TRP I C 1
ATOM 3636 O O . TRP C 1 47 ? 12.622 -1.764 5.214 1.00 44.56 47 TRP I O 1
ATOM 3647 N N . VAL C 1 48 ? 10.741 -2.959 4.881 1.00 34.82 48 VAL I N 1
ATOM 3648 C CA . VAL C 1 48 ? 10.345 -2.927 6.291 1.00 36.31 48 VAL I CA 1
ATOM 3649 C C . VAL C 1 48 ? 10.907 -4.109 7.066 1.00 39.84 48 VAL I C 1
ATOM 3650 O O . VAL C 1 48 ? 11.568 -3.931 8.093 1.00 40.64 48 VAL I O 1
ATOM 3654 N N . SER C 1 49 ? 10.638 -5.329 6.604 1.00 40.36 49 SER I N 1
ATOM 3655 C CA . SER C 1 49 ? 10.974 -6.514 7.378 1.00 42.79 49 SER I CA 1
ATOM 3656 C C . SER C 1 49 ? 11.018 -7.721 6.455 1.00 40.44 49 SER I C 1
ATOM 3657 O O . SER C 1 49 ? 10.422 -7.725 5.375 1.00 36.60 49 SER I O 1
ATOM 3660 N N . GLY C 1 50 ? 11.734 -8.748 6.905 1.00 32.27 50 GLY I N 1
ATOM 3661 C CA . GLY C 1 50 ? 11.823 -9.998 6.176 1.00 28.46 50 GLY I CA 1
ATOM 3662 C C . GLY C 1 50 ? 11.909 -11.196 7.099 1.00 32.78 50 GLY I C 1
ATOM 3663 O O . GLY C 1 50 ? 12.545 -11.132 8.156 1.00 29.45 50 GLY I O 1
ATOM 3664 N N . ILE C 1 51 ? 11.266 -12.295 6.714 1.00 27.17 51 ILE I N 1
ATOM 3665 C CA . ILE C 1 51 ? 11.209 -13.502 7.530 1.00 27.18 51 ILE I CA 1
ATOM 3666 C C . ILE C 1 51 ? 11.526 -14.694 6.639 1.00 29.74 51 ILE I C 1
ATOM 3667 O O . ILE C 1 51 ? 11.000 -14.801 5.525 1.00 29.20 51 ILE I O 1
ATOM 3672 N N . SER C 1 52 ? 12.401 -15.574 7.117 1.00 25.64 52 SER I N 1
ATOM 3673 C CA . SER C 1 52 ? 12.804 -16.729 6.332 1.00 23.70 52 SER I CA 1
ATOM 3674 C C . SER C 1 52 ? 11.643 -17.713 6.188 1.00 31.47 52 SER I C 1
ATOM 3675 O O . SER C 1 52 ? 10.589 -17.578 6.818 1.00 32.49 52 SER I O 1
ATOM 3678 N N . TRP C 1 53 ? 11.854 -18.722 5.338 1.00 33.30 53 TRP I N 1
ATOM 3679 C CA . TRP C 1 53 ? 10.795 -19.679 5.036 1.00 32.23 53 TRP I CA 1
ATOM 3680 C C . TRP C 1 53 ? 10.331 -20.424 6.280 1.00 33.45 53 TRP I C 1
ATOM 3681 O O . TRP C 1 53 ? 9.141 -20.740 6.405 1.00 32.06 53 TRP I O 1
ATOM 3692 N N . ASN C 1 54 ? 11.239 -20.711 7.212 1.00 36.29 54 ASN I N 1
ATOM 3693 C CA . ASN C 1 54 ? 10.899 -21.425 8.436 1.00 34.36 54 ASN I CA 1
ATOM 3694 C C . ASN C 1 54 ? 10.887 -20.503 9.652 1.00 36.05 54 ASN I C 1
ATOM 3695 O O . ASN C 1 54 ? 10.967 -20.981 10.788 1.00 36.01 54 ASN I O 1
ATOM 3700 N N . SER C 1 55 ? 10.774 -19.192 9.431 1.00 31.40 55 SER I N 1
ATOM 3701 C CA . SER C 1 55 ? 10.803 -18.180 10.489 1.00 28.69 55 SER I CA 1
ATOM 3702 C C . SER C 1 55 ? 12.047 -18.288 11.368 1.00 29.39 55 SER I C 1
ATOM 3703 O O . SER C 1 55 ? 12.053 -17.811 12.510 1.00 34.11 55 SER I O 1
ATOM 3706 N N . GLY C 1 56 ? 13.119 -18.895 10.856 1.00 37.63 56 GLY I N 1
ATOM 3707 C CA . GLY C 1 56 ? 14.359 -18.983 11.606 1.00 33.70 56 GLY I CA 1
ATOM 3708 C C . GLY C 1 56 ? 15.169 -17.709 11.640 1.00 38.25 56 GLY I C 1
ATOM 3709 O O . GLY C 1 56 ? 16.084 -17.589 12.460 1.00 46.95 56 GLY I O 1
ATOM 3710 N N . SER C 1 57 ? 14.851 -16.756 10.767 1.00 32.95 57 SER I N 1
ATOM 3711 C CA . SER C 1 57 ? 15.579 -15.501 10.657 1.00 34.01 57 SER I CA 1
ATOM 3712 C C . SER C 1 57 ? 14.581 -14.389 10.380 1.00 34.58 57 SER I C 1
ATOM 3713 O O . SER C 1 57 ? 13.783 -14.488 9.443 1.00 34.13 57 SER I O 1
ATOM 3716 N N . VAL C 1 58 ? 14.619 -13.345 11.204 1.00 37.09 58 VAL I N 1
ATOM 3717 C CA . VAL C 1 58 ? 13.709 -12.212 11.089 1.00 37.52 58 VAL I CA 1
ATOM 3718 C C . VAL C 1 58 ? 14.532 -10.936 11.195 1.00 41.56 58 VAL I C 1
ATOM 3719 O O . VAL C 1 58 ? 15.403 -10.825 12.065 1.00 45.29 58 VAL I O 1
ATOM 3723 N N . GLY C 1 59 ? 14.259 -9.978 10.310 1.00 34.87 59 GLY I N 1
ATOM 3724 C CA . GLY C 1 59 ? 14.937 -8.703 10.343 1.00 34.58 59 GLY I CA 1
ATOM 3725 C C . GLY C 1 59 ? 13.955 -7.558 10.207 1.00 43.71 59 GLY I C 1
ATOM 3726 O O . GLY C 1 59 ? 12.817 -7.728 9.769 1.00 37.02 59 GLY I O 1
ATOM 3727 N N . TYR C 1 60 ? 14.422 -6.374 10.595 1.00 45.46 60 TYR I N 1
ATOM 3728 C CA . TYR C 1 60 ? 13.616 -5.169 10.515 1.00 44.58 60 TYR I CA 1
ATOM 3729 C C . TYR C 1 60 ? 14.496 -3.983 10.160 1.00 47.26 60 TYR I C 1
ATOM 3730 O O . TYR C 1 60 ? 15.677 -3.939 10.511 1.00 47.88 60 TYR I O 1
ATOM 3739 N N . ALA C 1 61 ? 13.904 -3.023 9.458 1.00 37.34 61 ALA I N 1
ATOM 3740 C CA . ALA C 1 61 ? 14.540 -1.727 9.302 1.00 38.66 61 ALA I CA 1
ATOM 3741 C C . ALA C 1 61 ? 14.627 -1.033 10.656 1.00 41.21 61 ALA I C 1
ATOM 3742 O O . ALA C 1 61 ? 13.824 -1.278 11.561 1.00 42.17 61 ALA I O 1
ATOM 3744 N N . ASP C 1 62 ? 15.630 -0.167 10.792 1.00 71.72 62 ASP I N 1
ATOM 3745 C CA . ASP C 1 62 ? 15.824 0.564 12.038 1.00 75.70 62 ASP I CA 1
ATOM 3746 C C . ASP C 1 62 ? 14.650 1.474 12.374 1.00 73.32 62 ASP I C 1
ATOM 3747 O O . ASP C 1 62 ? 14.450 1.796 13.551 1.00 75.21 62 ASP I O 1
ATOM 3752 N N . SER C 1 63 ? 13.861 1.884 11.377 1.00 63.83 63 SER I N 1
ATOM 3753 C CA . SER C 1 63 ? 12.727 2.759 11.653 1.00 59.20 63 SER I CA 1
ATOM 3754 C C . SER C 1 63 ? 11.708 2.080 12.543 1.00 62.17 63 SER I C 1
ATOM 3755 O O . SER C 1 63 ? 10.975 2.749 13.279 1.00 67.24 63 SER I O 1
ATOM 3758 N N . VAL C 1 64 ? 11.642 0.754 12.475 1.00 54.20 64 VAL I N 1
ATOM 3759 C CA . VAL C 1 64 ? 10.537 -0.005 13.030 1.00 47.45 64 VAL I CA 1
ATOM 3760 C C . VAL C 1 64 ? 10.979 -1.013 14.077 1.00 49.36 64 VAL I C 1
ATOM 3761 O O . VAL C 1 64 ? 10.136 -1.740 14.613 1.00 47.63 64 VAL I O 1
ATOM 3765 N N . LYS C 1 65 ? 12.274 -1.083 14.385 1.00 57.83 65 LYS I N 1
ATOM 3766 C CA . LYS C 1 65 ? 12.772 -2.102 15.299 1.00 57.21 65 LYS I CA 1
ATOM 3767 C C . LYS C 1 65 ? 12.226 -1.851 16.699 1.00 60.30 65 LYS I C 1
ATOM 3768 O O . LYS C 1 65 ? 12.132 -0.708 17.156 1.00 62.21 65 LYS I O 1
ATOM 3771 N N . GLY C 1 66 ? 11.851 -2.930 17.380 1.00 62.89 66 GLY I N 1
ATOM 3772 C CA . GLY C 1 66 ? 11.228 -2.821 18.679 1.00 59.46 66 GLY I CA 1
ATOM 3773 C C . GLY C 1 66 ? 9.781 -2.373 18.669 1.00 61.37 66 GLY I C 1
ATOM 3774 O O . GLY C 1 66 ? 9.198 -2.201 19.744 1.00 62.09 66 GLY I O 1
ATOM 3775 N N . ARG C 1 67 ? 9.239 -2.093 17.485 1.00 57.01 67 ARG I N 1
ATOM 3776 C CA . ARG C 1 67 ? 7.851 -1.653 17.352 1.00 57.63 67 ARG I CA 1
ATOM 3777 C C . ARG C 1 67 ? 6.956 -2.583 16.523 1.00 55.68 67 ARG I C 1
ATOM 3778 O O . ARG C 1 67 ? 5.758 -2.682 16.770 1.00 55.93 67 ARG I O 1
ATOM 3786 N N . PHE C 1 68 ? 7.544 -3.276 15.554 1.00 54.25 68 PHE I N 1
ATOM 3787 C CA . PHE C 1 68 ? 6.812 -4.223 14.729 1.00 52.09 68 PHE I CA 1
ATOM 3788 C C . PHE C 1 68 ? 7.344 -5.637 14.920 1.00 50.73 68 PHE I C 1
ATOM 3789 O O . PHE C 1 68 ? 8.495 -5.851 15.309 1.00 53.98 68 PHE I O 1
ATOM 3797 N N . THR C 1 69 ? 6.482 -6.608 14.625 1.00 45.12 69 THR I N 1
ATOM 3798 C CA . THR C 1 69 ? 6.824 -8.019 14.738 1.00 43.84 69 THR I CA 1
ATOM 3799 C C . THR C 1 69 ? 6.293 -8.743 13.514 1.00 42.76 69 THR I C 1
ATOM 3800 O O . THR C 1 69 ? 5.099 -8.666 13.209 1.00 44.99 69 THR I O 1
ATOM 3804 N N . THR C 1 70 ? 7.182 -9.439 12.818 1.00 42.88 70 THR I N 1
ATOM 3805 C CA . THR C 1 70 ? 6.838 -10.189 11.620 1.00 40.28 70 THR I CA 1
ATOM 3806 C C . THR C 1 70 ? 6.656 -11.650 11.998 1.00 39.70 70 THR I C 1
ATOM 3807 O O . THR C 1 70 ? 7.491 -12.217 12.705 1.00 42.47 70 THR I O 1
ATOM 3811 N N . SER C 1 71 ? 5.565 -12.250 11.531 1.00 36.15 71 SER I N 1
ATOM 3812 C CA . SER C 1 71 ? 5.337 -13.669 11.749 1.00 35.55 71 SER I CA 1
ATOM 3813 C C . SER C 1 71 ? 4.616 -14.250 10.542 1.00 33.89 71 SER I C 1
ATOM 3814 O O . SER C 1 71 ? 4.173 -13.526 9.646 1.00 33.86 71 SER I O 1
ATOM 3817 N N . ARG C 1 72 ? 4.503 -15.577 10.530 1.00 38.97 72 ARG I N 1
ATOM 3818 C CA . ARG C 1 72 ? 3.944 -16.280 9.385 1.00 43.93 72 ARG I CA 1
ATOM 3819 C C . ARG C 1 72 ? 3.561 -17.690 9.811 1.00 45.04 72 ARG I C 1
ATOM 3820 O O . ARG C 1 72 ? 4.059 -18.215 10.810 1.00 45.73 72 ARG I O 1
ATOM 3828 N N . ASP C 1 73 ? 2.664 -18.296 9.035 1.00 43.57 73 ASP I N 1
ATOM 3829 C CA . ASP C 1 73 ? 2.253 -19.683 9.243 1.00 51.86 73 ASP I CA 1
ATOM 3830 C C . ASP C 1 73 ? 2.008 -20.277 7.862 1.00 45.47 73 ASP I C 1
ATOM 3831 O O . ASP C 1 73 ? 1.054 -19.888 7.181 1.00 48.81 73 ASP I O 1
ATOM 3836 N N . ASN C 1 74 ? 2.862 -21.201 7.469 1.00 47.40 74 ASN I N 1
ATOM 3837 C CA . ASN C 1 74 ? 2.800 -21.803 6.158 1.00 46.73 74 ASN I CA 1
ATOM 3838 C C . ASN C 1 74 ? 1.506 -22.568 5.913 1.00 46.73 74 ASN I C 1
ATOM 3839 O O . ASN C 1 74 ? 1.017 -22.617 4.792 1.00 46.56 74 ASN I O 1
ATOM 3844 N N . ALA C 1 75 ? 0.982 -23.204 6.954 1.00 43.92 75 ALA I N 1
ATOM 3845 C CA . ALA C 1 75 ? -0.197 -24.052 6.799 1.00 48.47 75 ALA I CA 1
ATOM 3846 C C . ALA C 1 75 ? -1.372 -23.268 6.230 1.00 44.28 75 ALA I C 1
ATOM 3847 O O . ALA C 1 75 ? -2.151 -23.795 5.428 1.00 47.64 75 ALA I O 1
ATOM 3849 N N . LYS C 1 76 ? -1.512 -22.003 6.625 1.00 46.76 76 LYS I N 1
ATOM 3850 C CA . LYS C 1 76 ? -2.551 -21.130 6.098 1.00 48.53 76 LYS I CA 1
ATOM 3851 C C . LYS C 1 76 ? -2.048 -20.207 4.996 1.00 47.54 76 LYS I C 1
ATOM 3852 O O . LYS C 1 76 ? -2.826 -19.393 4.489 1.00 41.90 76 LYS I O 1
ATOM 3855 N N . ASP C 1 77 ? -0.773 -20.318 4.617 1.00 51.33 77 ASP I N 1
ATOM 3856 C CA . ASP C 1 77 ? -0.176 -19.485 3.571 1.00 53.75 77 ASP I CA 1
ATOM 3857 C C . ASP C 1 77 ? -0.379 -18.001 3.862 1.00 45.44 77 ASP I C 1
ATOM 3858 O O . ASP C 1 77 ? -0.720 -17.215 2.976 1.00 43.95 77 ASP I O 1
ATOM 3863 N N . ILE C 1 78 ? -0.168 -17.606 5.116 1.00 42.15 78 ILE I N 1
ATOM 3864 C CA . ILE C 1 78 ? -0.452 -16.245 5.549 1.00 37.91 78 ILE I CA 1
ATOM 3865 C C . ILE C 1 78 ? 0.774 -15.654 6.237 1.00 37.96 78 ILE I C 1
ATOM 3866 O O . ILE C 1 78 ? 1.440 -16.324 7.036 1.00 39.23 78 ILE I O 1
ATOM 3871 N N . LEU C 1 79 ? 1.090 -14.409 5.889 1.00 41.07 79 LEU I N 1
ATOM 3872 C CA . LEU C 1 79 ? 2.166 -13.641 6.501 1.00 34.50 79 LEU I CA 1
ATOM 3873 C C . LEU C 1 79 ? 1.571 -12.468 7.268 1.00 43.45 79 LEU I C 1
ATOM 3874 O O . LEU C 1 79 ? 0.628 -11.824 6.795 1.00 42.55 79 LEU I O 1
ATOM 3879 N N . PHE C 1 80 ? 2.118 -12.190 8.450 1.00 35.32 80 PHE I N 1
ATOM 3880 C CA . PHE C 1 80 ? 1.603 -11.140 9.316 1.00 43.81 80 PHE I CA 1
ATOM 3881 C C . PHE C 1 80 ? 2.654 -10.068 9.562 1.00 45.99 80 PHE I C 1
ATOM 3882 O O . PHE C 1 80 ? 3.852 -10.353 9.654 1.00 49.60 80 PHE I O 1
ATOM 3890 N N . LEU C 1 81 ? 2.185 -8.826 9.664 1.00 46.42 81 LEU I N 1
ATOM 3891 C CA . LEU C 1 81 ? 3.009 -7.699 10.095 1.00 47.59 81 LEU I CA 1
ATOM 3892 C C . LEU C 1 81 ? 2.250 -7.004 11.224 1.00 54.82 81 LEU I C 1
ATOM 3893 O O . LEU C 1 81 ? 1.282 -6.280 10.979 1.00 53.96 81 LEU I O 1
ATOM 3898 N N . GLU C 1 82 ? 2.672 -7.249 12.465 1.00 50.19 82 GLU I N 1
ATOM 3899 C CA . GLU C 1 82 ? 2.052 -6.643 13.637 1.00 46.98 82 GLU I CA 1
ATOM 3900 C C . GLU C 1 82 ? 2.692 -5.288 13.928 1.00 50.30 82 GLU I C 1
ATOM 3901 O O . GLU C 1 82 ? 3.910 -5.201 14.115 1.00 51.60 82 GLU I O 1
ATOM 3907 N N . MET C 1 83 ? 1.873 -4.233 13.955 1.00 55.80 83 MET I N 1
ATOM 3908 C CA . MET C 1 83 ? 2.334 -2.859 14.144 1.00 60.20 83 MET I CA 1
ATOM 3909 C C . MET C 1 83 ? 1.836 -2.318 15.474 1.00 65.87 83 MET I C 1
ATOM 3910 O O . MET C 1 83 ? 0.630 -2.304 15.730 1.00 74.16 83 MET I O 1
ATOM 3915 N N . ASN C 1 84 ? 2.787 -1.853 16.278 1.00 57.55 84 ASN I N 1
ATOM 3916 C CA . ASN C 1 84 ? 2.530 -1.254 17.575 1.00 58.14 84 ASN I CA 1
ATOM 3917 C C . ASN C 1 84 ? 3.240 0.086 17.688 1.00 63.60 84 ASN I C 1
ATOM 3918 O O . ASN C 1 84 ? 4.255 0.322 17.038 1.00 62.90 84 ASN I O 1
ATOM 3923 N N . THR C 1 85 ? 2.690 0.963 18.518 1.00 72.15 85 THR I N 1
ATOM 3924 C CA . THR C 1 85 ? 3.244 2.308 18.704 1.00 73.25 85 THR I CA 1
ATOM 3925 C C . THR C 1 85 ? 3.440 3.013 17.362 1.00 68.63 85 THR I C 1
ATOM 3926 O O . THR C 1 85 ? 4.547 3.398 16.980 1.00 68.65 85 THR I O 1
ATOM 3930 N N . LEU C 1 86 ? 2.335 3.162 16.646 1.00 61.95 86 LEU I N 1
ATOM 3931 C CA . LEU C 1 86 ? 2.385 3.692 15.293 1.00 60.78 86 LEU I CA 1
ATOM 3932 C C . LEU C 1 86 ? 2.688 5.186 15.309 1.00 62.72 86 LEU I C 1
ATOM 3933 O O . LEU C 1 86 ? 2.264 5.916 16.209 1.00 65.34 86 LEU I O 1
ATOM 3938 N N . ARG C 1 87 ? 3.437 5.636 14.306 1.00 72.19 87 ARG I N 1
ATOM 3939 C CA . ARG C 1 87 ? 3.774 7.038 14.146 1.00 72.87 87 ARG I CA 1
ATOM 3940 C C . ARG C 1 87 ? 3.208 7.543 12.827 1.00 72.36 87 ARG I C 1
ATOM 3941 O O . ARG C 1 87 ? 2.827 6.763 11.950 1.00 74.81 87 ARG I O 1
ATOM 3949 N N . SER C 1 88 ? 3.154 8.871 12.697 1.00 65.69 88 SER I N 1
ATOM 3950 C CA . SER C 1 88 ? 2.743 9.470 11.432 1.00 69.33 88 SER I CA 1
ATOM 3951 C C . SER C 1 88 ? 3.667 9.053 10.292 1.00 60.81 88 SER I C 1
ATOM 3952 O O . SER C 1 88 ? 3.239 9.000 9.134 1.00 59.95 88 SER I O 1
ATOM 3954 N N . GLU C 1 89 ? 4.928 8.750 10.599 1.00 63.12 89 GLU I N 1
ATOM 3955 C CA . GLU C 1 89 ? 5.890 8.350 9.578 1.00 64.89 89 GLU I CA 1
ATOM 3956 C C . GLU C 1 89 ? 5.613 6.959 9.019 1.00 60.51 89 GLU I C 1
ATOM 3957 O O . GLU C 1 89 ? 6.252 6.570 8.034 1.00 56.61 89 GLU I O 1
ATOM 3963 N N . ASP C 1 90 ? 4.690 6.205 9.613 1.00 59.34 90 ASP I N 1
ATOM 3964 C CA . ASP C 1 90 ? 4.299 4.905 9.084 1.00 49.35 90 ASP I CA 1
ATOM 3965 C C . ASP C 1 90 ? 3.152 4.993 8.091 1.00 55.30 90 ASP I C 1
ATOM 3966 O O . ASP C 1 90 ? 2.704 3.956 7.593 1.00 57.80 90 ASP I O 1
ATOM 3971 N N . THR C 1 91 ? 2.669 6.197 7.787 1.00 47.65 91 THR I N 1
ATOM 3972 C CA . THR C 1 91 ? 1.653 6.359 6.751 1.00 46.25 91 THR I CA 1
ATOM 3973 C C . THR C 1 91 ? 2.255 6.011 5.398 1.00 44.17 91 THR I C 1
ATOM 3974 O O . THR C 1 91 ? 3.101 6.746 4.885 1.00 44.34 91 THR I O 1
ATOM 3978 N N . ALA C 1 92 ? 1.821 4.896 4.822 1.00 41.99 92 ALA I N 1
ATOM 3979 C CA . ALA C 1 92 ? 2.379 4.422 3.563 1.00 42.35 92 ALA I CA 1
ATOM 3980 C C . ALA C 1 92 ? 1.499 3.303 3.029 1.00 39.03 92 ALA I C 1
ATOM 3981 O O . ALA C 1 92 ? 0.609 2.798 3.720 1.00 39.58 92 ALA I O 1
ATOM 3983 N N . LEU C 1 93 ? 1.757 2.929 1.778 1.00 44.10 93 LEU I N 1
ATOM 3984 C CA . LEU C 1 93 ? 1.195 1.720 1.199 1.00 47.85 93 LEU I CA 1
ATOM 3985 C C . LEU C 1 93 ? 2.154 0.564 1.450 1.00 42.72 93 LEU I C 1
ATOM 3986 O O . LEU C 1 93 ? 3.342 0.657 1.132 1.00 41.59 93 LEU I O 1
ATOM 3991 N N . TYR C 1 94 ? 1.632 -0.523 2.012 1.00 47.21 94 TYR I N 1
ATOM 3992 C CA . TYR C 1 94 ? 2.447 -1.625 2.518 1.00 43.80 94 TYR I CA 1
ATOM 3993 C C . TYR C 1 94 ? 2.338 -2.815 1.573 1.00 43.70 94 TYR I C 1
ATOM 3994 O O . TYR C 1 94 ? 1.263 -3.407 1.428 1.00 43.01 94 TYR I O 1
ATOM 4003 N N . PHE C 1 95 ? 3.453 -3.157 0.934 1.00 37.09 95 PHE I N 1
ATOM 4004 C CA . PHE C 1 95 ? 3.517 -4.283 0.016 1.00 30.88 95 PHE I CA 1
ATOM 4005 C C . PHE C 1 95 ? 3.941 -5.552 0.741 1.00 32.08 95 PHE I C 1
ATOM 4006 O O . PHE C 1 95 ? 4.768 -5.518 1.657 1.00 29.51 95 PHE I O 1
ATOM 4014 N N . CYS C 1 96 ? 3.362 -6.669 0.318 1.00 38.03 96 CYS I N 1
ATOM 4015 C CA . CYS C 1 96 ? 3.857 -7.999 0.645 1.00 40.98 96 CYS I CA 1
ATOM 4016 C C . CYS C 1 96 ? 4.549 -8.538 -0.598 1.00 39.00 96 CYS I C 1
ATOM 4017 O O . CYS C 1 96 ? 4.020 -8.404 -1.706 1.00 37.80 96 CYS I O 1
ATOM 4020 N N . ALA C 1 97 ? 5.742 -9.108 -0.430 1.00 25.87 97 ALA I N 1
ATOM 4021 C CA . ALA C 1 97 ? 6.543 -9.448 -1.599 1.00 27.41 97 ALA I CA 1
ATOM 4022 C C . ALA C 1 97 ? 7.396 -10.683 -1.352 1.00 30.29 97 ALA I C 1
ATOM 4023 O O . ALA C 1 97 ? 7.828 -10.952 -0.228 1.00 29.27 97 ALA I O 1
ATOM 4025 N N . ILE C 1 98 ? 7.630 -11.432 -2.428 1.00 35.58 98 ILE I N 1
ATOM 4026 C CA . ILE C 1 98 ? 8.649 -12.474 -2.483 1.00 26.69 98 ILE I CA 1
ATOM 4027 C C . ILE C 1 98 ? 9.782 -11.960 -3.357 1.00 31.35 98 ILE I C 1
ATOM 4028 O O . ILE C 1 98 ? 9.548 -11.536 -4.496 1.00 30.65 98 ILE I O 1
ATOM 4033 N N . MET C 1 99 ? 11.010 -11.985 -2.828 1.00 23.47 99 MET I N 1
ATOM 4034 C CA . MET C 1 99 ? 12.180 -11.480 -3.552 1.00 30.51 99 MET I CA 1
ATOM 4035 C C . MET C 1 99 ? 13.319 -12.477 -3.338 1.00 32.92 99 MET I C 1
ATOM 4036 O O . MET C 1 99 ? 14.170 -12.311 -2.462 1.00 32.14 99 MET I O 1
ATOM 4041 N N . VAL C 1 100 ? 13.322 -13.530 -4.153 1.00 24.17 100 VAL I N 1
ATOM 4042 C CA . VAL C 1 100 ? 14.359 -14.554 -4.133 1.00 22.15 100 VAL I CA 1
ATOM 4043 C C . VAL C 1 100 ? 15.112 -14.503 -5.455 1.00 32.80 100 VAL I C 1
ATOM 4044 O O . VAL C 1 100 ? 14.500 -14.394 -6.524 1.00 27.76 100 VAL I O 1
ATOM 4048 N N . ALA C 1 101 ? 16.439 -14.574 -5.379 1.00 23.58 101 ALA I N 1
ATOM 4049 C CA . ALA C 1 101 ? 17.285 -14.568 -6.566 1.00 24.60 101 ALA I CA 1
ATOM 4050 C C . ALA C 1 101 ? 18.645 -15.129 -6.186 1.00 25.64 101 ALA I C 1
ATOM 4051 O O . ALA C 1 101 ? 19.221 -14.720 -5.174 1.00 26.78 101 ALA I O 1
ATOM 4053 N N . THR C 1 102 ? 19.151 -16.064 -6.989 1.00 38.39 102 THR I N 1
ATOM 4054 C CA . THR C 1 102 ? 20.438 -16.677 -6.699 1.00 34.17 102 THR I CA 1
ATOM 4055 C C . THR C 1 102 ? 21.005 -17.298 -7.966 1.00 39.04 102 THR I C 1
ATOM 4056 O O . THR C 1 102 ? 20.263 -17.709 -8.861 1.00 35.58 102 THR I O 1
ATOM 4060 N N . THR C 1 103 ? 22.338 -17.344 -8.032 1.00 41.76 103 THR I N 1
ATOM 4061 C CA . THR C 1 103 ? 23.062 -18.020 -9.102 1.00 43.38 103 THR I CA 1
ATOM 4062 C C . THR C 1 103 ? 24.053 -19.027 -8.525 1.00 43.48 103 THR I C 1
ATOM 4063 O O . THR C 1 103 ? 25.098 -19.290 -9.124 1.00 50.31 103 THR I O 1
ATOM 4067 N N . LYS C 1 104 ? 23.736 -19.588 -7.359 1.00 40.90 104 LYS I N 1
ATOM 4068 C CA . LYS C 1 104 ? 24.633 -20.525 -6.694 1.00 45.95 104 LYS I CA 1
ATOM 4069 C C . LYS C 1 104 ? 24.883 -21.761 -7.550 1.00 45.98 104 LYS I C 1
ATOM 4070 O O . LYS C 1 104 ? 23.955 -22.342 -8.119 1.00 37.09 104 LYS I O 1
ATOM 4073 N N . ASN C 1 105 ? 26.142 -22.169 -7.651 1.00 64.69 105 ASN I N 1
ATOM 4074 C CA . ASN C 1 105 ? 26.493 -23.366 -8.403 1.00 67.39 105 ASN I CA 1
ATOM 4075 C C . ASN C 1 105 ? 26.088 -23.182 -9.857 1.00 67.27 105 ASN I C 1
ATOM 4076 O O . ASN C 1 105 ? 25.796 -24.138 -10.565 1.00 72.29 105 ASN I O 1
ATOM 4081 N N . ASP C 1 106 ? 26.058 -21.927 -10.281 1.00 63.50 106 ASP I N 1
ATOM 4082 C CA . ASP C 1 106 ? 25.720 -21.559 -11.645 1.00 68.86 106 ASP I CA 1
ATOM 4083 C C . ASP C 1 106 ? 24.365 -22.103 -12.076 1.00 66.10 106 ASP I C 1
ATOM 4084 O O . ASP C 1 106 ? 24.176 -22.474 -13.229 1.00 71.17 106 ASP I O 1
ATOM 4089 N N . PHE C 1 107 ? 23.411 -22.132 -11.156 1.00 58.73 107 PHE I N 1
ATOM 4090 C CA . PHE C 1 107 ? 22.036 -22.403 -11.530 1.00 50.44 107 PHE I CA 1
ATOM 4091 C C . PHE C 1 107 ? 21.294 -21.106 -11.315 1.00 39.86 107 PHE I C 1
ATOM 4092 O O . PHE C 1 107 ? 21.254 -20.594 -10.208 1.00 44.01 107 PHE I O 1
ATOM 4100 N N . HIS C 1 108 ? 20.702 -20.575 -12.372 1.00 35.82 108 HIS I N 1
ATOM 4101 C CA . HIS C 1 108 ? 20.056 -19.269 -12.273 1.00 36.31 108 HIS I CA 1
ATOM 4102 C C . HIS C 1 108 ? 18.619 -19.445 -11.832 1.00 32.77 108 HIS I C 1
ATOM 4103 O O . HIS C 1 108 ? 17.839 -20.156 -12.478 1.00 39.32 108 HIS I O 1
ATOM 4110 N N . TYR C 1 109 ? 18.296 -18.895 -10.669 1.00 29.01 109 TYR I N 1
ATOM 4111 C CA . TYR C 1 109 ? 16.947 -18.966 -10.135 1.00 27.55 109 TYR I CA 1
ATOM 4112 C C . TYR C 1 109 ? 16.485 -17.639 -9.548 1.00 32.31 109 TYR I C 1
ATOM 4113 O O . TYR C 1 109 ? 17.226 -16.975 -8.837 1.00 31.71 109 TYR I O 1
ATOM 4122 N N . TYR C 1 110 ? 15.245 -17.269 -9.821 1.00 28.35 110 TYR I N 1
ATOM 4123 C CA . TYR C 1 110 ? 14.672 -16.088 -9.196 1.00 30.25 110 TYR I CA 1
ATOM 4124 C C . TYR C 1 110 ? 13.174 -16.277 -9.010 1.00 26.18 110 TYR I C 1
ATOM 4125 O O . TYR C 1 110 ? 12.517 -16.984 -9.779 1.00 24.99 110 TYR I O 1
ATOM 4134 N N . LYS C 1 111 ? 12.639 -15.703 -7.942 1.00 30.68 111 LYS I N 1
ATOM 4135 C CA . LYS C 1 111 ? 11.204 -15.568 -7.779 1.00 28.59 111 LYS I CA 1
ATOM 4136 C C . LYS C 1 111 ? 10.889 -14.147 -7.345 1.00 33.80 111 LYS I C 1
ATOM 4137 O O . LYS C 1 111 ? 11.383 -13.700 -6.317 1.00 33.32 111 LYS I O 1
ATOM 4143 N N . ASP C 1 112 ? 10.067 -13.436 -8.104 1.00 29.33 112 ASP I N 1
ATOM 4144 C CA . ASP C 1 112 ? 9.648 -12.112 -7.673 1.00 29.34 112 ASP I CA 1
ATOM 4145 C C . ASP C 1 112 ? 8.140 -11.934 -7.809 1.00 34.17 112 ASP I C 1
ATOM 4146 O O . ASP C 1 112 ? 7.617 -11.885 -8.915 1.00 36.63 112 ASP I O 1
ATOM 4151 N N . VAL C 1 113 ? 7.454 -11.774 -6.684 1.00 28.94 113 VAL I N 1
ATOM 4152 C CA . VAL C 1 113 ? 6.007 -11.602 -6.684 1.00 24.18 113 VAL I CA 1
ATOM 4153 C C . VAL C 1 113 ? 5.660 -10.463 -5.736 1.00 25.90 113 VAL I C 1
ATOM 4154 O O . VAL C 1 113 ? 6.200 -10.382 -4.627 1.00 27.18 113 VAL I O 1
ATOM 4158 N N . TRP C 1 114 ? 4.761 -9.585 -6.172 1.00 32.70 114 TRP I N 1
ATOM 4159 C CA . TRP C 1 114 ? 4.347 -8.429 -5.390 1.00 28.69 114 TRP I CA 1
ATOM 4160 C C . TRP C 1 114 ? 2.829 -8.386 -5.307 1.00 34.16 114 TRP I C 1
ATOM 4161 O O . TRP C 1 114 ? 2.138 -8.596 -6.309 1.00 37.25 114 TRP I O 1
ATOM 4172 N N . GLY C 1 115 ? 2.316 -8.116 -4.111 1.00 39.62 115 GLY I N 1
ATOM 4173 C CA . GLY C 1 115 ? 0.908 -7.826 -3.954 1.00 40.69 115 GLY I CA 1
ATOM 4174 C C . GLY C 1 115 ? 0.562 -6.422 -4.407 1.00 40.57 115 GLY I C 1
ATOM 4175 O O . GLY C 1 115 ? 1.427 -5.600 -4.704 1.00 41.87 115 GLY I O 1
ATOM 4176 N N . LYS C 1 116 ? -0.742 -6.147 -4.465 1.00 47.86 116 LYS I N 1
ATOM 4177 C CA . LYS C 1 116 ? -1.182 -4.798 -4.797 1.00 45.85 116 LYS I CA 1
ATOM 4178 C C . LYS C 1 116 ? -1.005 -3.834 -3.634 1.00 47.26 116 LYS I C 1
ATOM 4179 O O . LYS C 1 116 ? -0.928 -2.622 -3.856 1.00 48.30 116 LYS I O 1
ATOM 4183 N N . GLY C 1 117 ? -0.931 -4.343 -2.411 1.00 42.22 117 GLY I N 1
ATOM 4184 C CA . GLY C 1 117 ? -0.633 -3.528 -1.256 1.00 43.68 117 GLY I CA 1
ATOM 4185 C C . GLY C 1 117 ? -1.887 -3.096 -0.512 1.00 45.37 117 GLY I C 1
ATOM 4186 O O . GLY C 1 117 ? -2.990 -3.043 -1.059 1.00 50.74 117 GLY I O 1
ATOM 4187 N N . THR C 1 118 ? -1.702 -2.786 0.770 1.00 48.52 118 THR I N 1
ATOM 4188 C CA . THR C 1 118 ? -2.746 -2.216 1.608 1.00 50.54 118 THR I CA 1
ATOM 4189 C C . THR C 1 118 ? -2.228 -0.934 2.242 1.00 53.79 118 THR I C 1
ATOM 4190 O O . THR C 1 118 ? -1.040 -0.825 2.564 1.00 51.37 118 THR I O 1
ATOM 4194 N N . THR C 1 119 ? -3.115 0.049 2.387 1.00 55.93 119 THR I N 1
ATOM 4195 C CA . THR C 1 119 ? -2.741 1.376 2.865 1.00 53.66 119 THR I CA 1
ATOM 4196 C C . THR C 1 119 ? -3.034 1.519 4.351 1.00 55.42 119 THR I C 1
ATOM 4197 O O . THR C 1 119 ? -4.090 1.100 4.828 1.00 56.82 119 THR I O 1
ATOM 4201 N N . VAL C 1 120 ? -2.088 2.117 5.070 1.00 52.66 120 VAL I N 1
ATOM 4202 C CA . VAL C 1 120 ? -2.194 2.389 6.498 1.00 54.72 120 VAL I CA 1
ATOM 4203 C C . VAL C 1 120 ? -1.978 3.881 6.707 1.00 55.59 120 VAL I C 1
ATOM 4204 O O . VAL C 1 120 ? -0.989 4.444 6.222 1.00 54.41 120 VAL I O 1
ATOM 4208 N N . THR C 1 121 ? -2.907 4.526 7.410 1.00 58.54 121 THR I N 1
ATOM 4209 C CA . THR C 1 121 ? -2.860 5.964 7.658 1.00 59.70 121 THR I CA 1
ATOM 4210 C C . THR C 1 121 ? -2.911 6.233 9.152 1.00 61.96 121 THR I C 1
ATOM 4211 O O . THR C 1 121 ? -3.890 5.877 9.816 1.00 63.60 121 THR I O 1
ATOM 4215 N N . VAL C 1 122 ? -1.862 6.864 9.672 1.00 64.21 122 VAL I N 1
ATOM 4216 C CA . VAL C 1 122 ? -1.758 7.262 11.075 1.00 66.31 122 VAL I CA 1
ATOM 4217 C C . VAL C 1 122 ? -1.865 8.780 11.178 1.00 67.67 122 VAL I C 1
ATOM 4218 O O . VAL C 1 122 ? -1.037 9.507 10.614 1.00 66.68 122 VAL I O 1
ATOM 4222 N N . SER C 1 123 ? -2.892 9.260 11.885 1.00 73.34 123 SER I N 1
ATOM 4223 C CA . SER C 1 123 ? -3.113 10.689 12.109 1.00 76.43 123 SER I CA 1
ATOM 4224 C C . SER C 1 123 ? -4.060 10.839 13.301 1.00 83.18 123 SER I C 1
ATOM 4225 O O . SER C 1 123 ? -4.814 9.916 13.598 1.00 78.36 123 SER I O 1
ATOM 4228 N N . SER C 1 124 ? -4.042 12.003 13.974 1.00 100.05 124 SER I N 1
ATOM 4229 C CA . SER C 1 124 ? -4.982 12.229 15.076 1.00 101.31 124 SER I CA 1
ATOM 4230 C C . SER C 1 124 ? -6.378 12.410 14.555 1.00 101.76 124 SER I C 1
ATOM 4231 O O . SER C 1 124 ? -7.367 12.147 15.260 1.00 104.29 124 SER I O 1
ATOM 4234 N N . ALA C 1 125 ? -6.439 13.029 13.383 1.00 108.45 125 ALA I N 1
ATOM 4235 C CA . ALA C 1 125 ? -7.695 13.383 12.770 1.00 107.34 125 ALA I CA 1
ATOM 4236 C C . ALA C 1 125 ? -8.380 12.148 12.221 1.00 105.74 125 ALA I C 1
ATOM 4237 O O . ALA C 1 125 ? -7.781 11.078 12.056 1.00 111.37 125 ALA I O 1
ATOM 4239 N N . SER C 1 126 ? -9.660 12.321 11.929 1.00 98.15 126 SER I N 1
ATOM 4240 C CA . SER C 1 126 ? -10.486 11.291 11.316 1.00 99.19 126 SER I CA 1
ATOM 4241 C C . SER C 1 126 ? -11.490 11.979 10.397 1.00 103.74 126 SER I C 1
ATOM 4242 O O . SER C 1 126 ? -11.576 13.209 10.357 1.00 107.10 126 SER I O 1
ATOM 4245 N N . THR C 1 127 ? -12.297 11.158 9.727 1.00 107.16 127 THR I N 1
ATOM 4246 C CA . THR C 1 127 ? -13.121 11.523 8.578 1.00 103.76 127 THR I CA 1
ATOM 4247 C C . THR C 1 127 ? -13.749 12.909 8.671 1.00 105.59 127 THR I C 1
ATOM 4248 O O . THR C 1 127 ? -14.355 13.277 9.681 1.00 111.38 127 THR I O 1
ATOM 4252 N N . LYS C 1 128 ? -13.581 13.676 7.592 1.00 96.08 128 LYS I N 1
ATOM 4253 C CA . LYS C 1 128 ? -14.172 14.993 7.406 1.00 93.76 128 LYS I CA 1
ATOM 4254 C C . LYS C 1 128 ? -14.391 15.176 5.911 1.00 94.70 128 LYS I C 1
ATOM 4255 O O . LYS C 1 128 ? -13.509 14.858 5.107 1.00 92.71 128 LYS I O 1
ATOM 4257 N N . GLY C 1 129 ? -15.562 15.687 5.542 1.00 100.93 129 GLY I N 1
ATOM 4258 C CA . GLY C 1 129 ? -15.898 15.883 4.150 1.00 98.29 129 GLY I CA 1
ATOM 4259 C C . GLY C 1 129 ? -15.100 16.993 3.498 1.00 97.30 129 GLY I C 1
ATOM 4260 O O . GLY C 1 129 ? -14.647 17.933 4.159 1.00 102.42 129 GLY I O 1
ATOM 4261 N N . PRO C 1 130 ? -14.916 16.906 2.185 1.00 85.87 130 PRO I N 1
ATOM 4262 C CA . PRO C 1 130 ? -14.114 17.910 1.484 1.00 87.43 130 PRO I CA 1
ATOM 4263 C C . PRO C 1 130 ? -14.901 19.187 1.229 1.00 93.83 130 PRO I C 1
ATOM 4264 O O . PRO C 1 130 ? -16.133 19.220 1.274 1.00 84.20 130 PRO I O 1
ATOM 4268 N N . SER C 1 131 ? -14.151 20.254 0.962 1.00 115.26 131 SER I N 1
ATOM 4269 C CA . SER C 1 131 ? -14.702 21.575 0.679 1.00 120.95 131 SER I CA 1
ATOM 4270 C C . SER C 1 131 ? -14.298 22.016 -0.727 1.00 119.73 131 SER I C 1
ATOM 4271 O O . SER C 1 131 ? -13.132 22.352 -0.965 1.00 125.17 131 SER I O 1
ATOM 4272 N N . VAL C 1 132 ? -15.258 22.017 -1.651 1.00 82.59 132 VAL I N 1
ATOM 4273 C CA . VAL C 1 132 ? -15.028 22.353 -3.054 1.00 77.32 132 VAL I CA 1
ATOM 4274 C C . VAL C 1 132 ? -15.203 23.860 -3.230 1.00 79.42 132 VAL I C 1
ATOM 4275 O O . VAL C 1 132 ? -16.311 24.370 -3.075 1.00 81.17 132 VAL I O 1
ATOM 4276 N N . PHE C 1 133 ? -14.125 24.590 -3.566 1.00 97.90 133 PHE I N 1
ATOM 4277 C CA . PHE C 1 133 ? -14.284 26.022 -3.856 1.00 96.05 133 PHE I CA 1
ATOM 4278 C C . PHE C 1 133 ? -13.715 26.388 -5.223 1.00 92.43 133 PHE I C 1
ATOM 4279 O O . PHE C 1 133 ? -12.631 25.922 -5.590 1.00 93.01 133 PHE I O 1
ATOM 4287 N N . PRO C 1 134 ? -14.399 27.258 -5.970 1.00 83.99 134 PRO I N 1
ATOM 4288 C CA . PRO C 1 134 ? -13.885 27.692 -7.277 1.00 83.30 134 PRO I CA 1
ATOM 4289 C C . PRO C 1 134 ? -12.657 28.595 -7.195 1.00 83.53 134 PRO I C 1
ATOM 4290 O O . PRO C 1 134 ? -12.547 29.466 -6.331 1.00 80.58 134 PRO I O 1
ATOM 4294 N N . LEU C 1 135 ? -11.721 28.354 -8.108 1.00 91.49 135 LEU I N 1
ATOM 4295 C CA . LEU C 1 135 ? -10.649 29.284 -8.449 1.00 93.84 135 LEU I CA 1
ATOM 4296 C C . LEU C 1 135 ? -11.117 30.071 -9.676 1.00 92.41 135 LEU I C 1
ATOM 4297 O O . LEU C 1 135 ? -10.918 29.656 -10.813 1.00 95.32 135 LEU I O 1
ATOM 4302 N N . ALA C 1 136 ? -11.787 31.195 -9.439 1.00 80.77 136 ALA I N 1
ATOM 4303 C CA . ALA C 1 136 ? -12.449 31.910 -10.514 1.00 77.22 136 ALA I CA 1
ATOM 4304 C C . ALA C 1 136 ? -11.419 32.631 -11.382 1.00 82.20 136 ALA I C 1
ATOM 4305 O O . ALA C 1 136 ? -10.441 33.179 -10.864 1.00 83.29 136 ALA I O 1
ATOM 4307 N N . PRO C 1 137 ? -11.608 32.647 -12.714 1.00 94.64 137 PRO I N 1
ATOM 4308 C CA . PRO C 1 137 ? -10.720 33.402 -13.610 1.00 96.45 137 PRO I CA 1
ATOM 4309 C C . PRO C 1 137 ? -10.899 34.910 -13.465 1.00 97.93 137 PRO I C 1
ATOM 4310 O O . PRO C 1 137 ? -11.967 35.350 -13.033 1.00 98.85 137 PRO I O 1
ATOM 4314 N N . GLY C 1 144 ? -3.994 36.706 -21.256 1.00 89.07 144 GLY I N 1
ATOM 4315 C CA . GLY C 1 144 ? -3.545 36.976 -22.612 1.00 91.28 144 GLY I CA 1
ATOM 4316 C C . GLY C 1 144 ? -4.041 35.968 -23.631 1.00 90.23 144 GLY I C 1
ATOM 4317 O O . GLY C 1 144 ? -3.247 35.275 -24.268 1.00 87.34 144 GLY I O 1
ATOM 4318 N N . GLY C 1 145 ? -5.361 35.887 -23.783 1.00 93.19 145 GLY I N 1
ATOM 4319 C CA . GLY C 1 145 ? -5.996 35.014 -24.743 1.00 90.71 145 GLY I CA 1
ATOM 4320 C C . GLY C 1 145 ? -6.454 33.683 -24.188 1.00 88.27 145 GLY I C 1
ATOM 4321 O O . GLY C 1 145 ? -7.325 33.044 -24.788 1.00 85.75 145 GLY I O 1
ATOM 4322 N N . THR C 1 146 ? -5.890 33.247 -23.066 1.00 103.25 146 THR I N 1
ATOM 4323 C CA . THR C 1 146 ? -6.255 31.985 -22.434 1.00 105.50 146 THR I CA 1
ATOM 4324 C C . THR C 1 146 ? -6.571 32.235 -20.968 1.00 103.93 146 THR I C 1
ATOM 4325 O O . THR C 1 146 ? -5.844 32.962 -20.285 1.00 112.12 146 THR I O 1
ATOM 4329 N N . ALA C 1 147 ? -7.655 31.633 -20.484 1.00 67.84 147 ALA I N 1
ATOM 4330 C CA . ALA C 1 147 ? -8.065 31.783 -19.096 1.00 62.28 147 ALA I CA 1
ATOM 4331 C C . ALA C 1 147 ? -7.977 30.445 -18.376 1.00 61.62 147 ALA I C 1
ATOM 4332 O O . ALA C 1 147 ? -8.129 29.379 -18.982 1.00 60.01 147 ALA I O 1
ATOM 4334 N N . ALA C 1 148 ? -7.719 30.510 -17.073 1.00 61.59 148 ALA I N 1
ATOM 4335 C CA . ALA C 1 148 ? -7.616 29.336 -16.222 1.00 60.95 148 ALA I CA 1
ATOM 4336 C C . ALA C 1 148 ? -8.666 29.390 -15.121 1.00 63.10 148 ALA I C 1
ATOM 4337 O O . ALA C 1 148 ? -8.909 30.449 -14.533 1.00 65.58 148 ALA I O 1
ATOM 4339 N N . LEU C 1 149 ? -9.285 28.244 -14.845 1.00 72.54 149 LEU I N 1
ATOM 4340 C CA . LEU C 1 149 ? -10.233 28.112 -13.750 1.00 74.48 149 LEU I CA 1
ATOM 4341 C C . LEU C 1 149 ? -10.059 26.742 -13.112 1.00 73.40 149 LEU I C 1
ATOM 4342 O O . LEU C 1 149 ? -9.479 25.828 -13.705 1.00 71.05 149 LEU I O 1
ATOM 4347 N N . GLY C 1 150 ? -10.564 26.605 -11.892 1.00 78.29 150 GLY I N 1
ATOM 4348 C CA . GLY C 1 150 ? -10.423 25.343 -11.200 1.00 77.24 150 GLY I CA 1
ATOM 4349 C C . GLY C 1 150 ? -11.258 25.283 -9.940 1.00 77.97 150 GLY I C 1
ATOM 4350 O O . GLY C 1 150 ? -12.100 26.145 -9.683 1.00 80.26 150 GLY I O 1
ATOM 4351 N N . CYS C 1 151 ? -11.000 24.239 -9.153 1.00 75.99 151 CYS I N 1
ATOM 4352 C CA . CYS C 1 151 ? -11.692 24.001 -7.893 1.00 81.69 151 CYS I CA 1
ATOM 4353 C C . CYS C 1 151 ? -10.666 23.604 -6.844 1.00 85.16 151 CYS I C 1
ATOM 4354 O O . CYS C 1 151 ? -9.815 22.747 -7.102 1.00 82.08 151 CYS I O 1
ATOM 4357 N N . LEU C 1 152 ? -10.740 24.227 -5.669 1.00 86.30 152 LEU I N 1
ATOM 4358 C CA . LEU C 1 152 ? -9.848 23.919 -4.557 1.00 83.84 152 LEU I CA 1
ATOM 4359 C C . LEU C 1 152 ? -10.583 23.022 -3.565 1.00 82.80 152 LEU I C 1
ATOM 4360 O O . LEU C 1 152 ? -11.618 23.414 -3.018 1.00 84.36 152 LEU I O 1
ATOM 4365 N N . VAL C 1 153 ? -10.048 21.824 -3.344 1.00 73.98 153 VAL I N 1
ATOM 4366 C CA . VAL C 1 153 ? -10.675 20.796 -2.516 1.00 73.81 153 VAL I CA 1
ATOM 4367 C C . VAL C 1 153 ? -9.983 20.807 -1.158 1.00 76.28 153 VAL I C 1
ATOM 4368 O O . VAL C 1 153 ? -8.950 20.163 -0.979 1.00 72.49 153 VAL I O 1
ATOM 4372 N N . LYS C 1 154 ? -10.556 21.514 -0.185 1.00 82.22 154 LYS I N 1
ATOM 4373 C CA . LYS C 1 154 ? -9.884 21.803 1.076 1.00 84.13 154 LYS I CA 1
ATOM 4374 C C . LYS C 1 154 ? -10.427 20.965 2.232 1.00 83.63 154 LYS I C 1
ATOM 4375 O O . LYS C 1 154 ? -11.604 20.592 2.259 1.00 81.77 154 LYS I O 1
ATOM 4381 N N . ASP C 1 155 ? -9.539 20.701 3.199 1.00 85.57 155 ASP I N 1
ATOM 4382 C CA . ASP C 1 155 ? -9.798 19.972 4.442 1.00 92.80 155 ASP I CA 1
ATOM 4383 C C . ASP C 1 155 ? -10.685 18.746 4.281 1.00 96.69 155 ASP I C 1
ATOM 4384 O O . ASP C 1 155 ? -11.856 18.757 4.673 1.00 101.07 155 ASP I O 1
ATOM 4389 N N . TYR C 1 156 ? -10.118 17.673 3.740 1.00 94.13 156 TYR I N 1
ATOM 4390 C CA . TYR C 1 156 ? -10.785 16.383 3.696 1.00 91.86 156 TYR I CA 1
ATOM 4391 C C . TYR C 1 156 ? -9.875 15.330 4.308 1.00 90.06 156 TYR I C 1
ATOM 4392 O O . TYR C 1 156 ? -8.647 15.440 4.259 1.00 90.92 156 TYR I O 1
ATOM 4401 N N . PHE C 1 157 ? -10.497 14.308 4.879 1.00 77.71 157 PHE I N 1
ATOM 4402 C CA . PHE C 1 157 ? -9.787 13.154 5.411 1.00 77.91 157 PHE I CA 1
ATOM 4403 C C . PHE C 1 157 ? -10.761 11.985 5.335 1.00 80.18 157 PHE I C 1
ATOM 4404 O O . PHE C 1 157 ? -11.952 12.153 5.593 1.00 80.68 157 PHE I O 1
ATOM 4412 N N . PRO C 1 158 ? -10.267 10.791 4.967 1.00 88.00 158 PRO I N 1
ATOM 4413 C CA . PRO C 1 158 ? -8.866 10.521 4.616 1.00 86.70 158 PRO I CA 1
ATOM 4414 C C . PRO C 1 158 ? -8.494 10.793 3.161 1.00 83.41 158 PRO I C 1
ATOM 4415 O O . PRO C 1 158 ? -9.152 11.582 2.482 1.00 81.78 158 PRO I O 1
ATOM 4419 N N . GLU C 1 159 ? -7.456 10.110 2.684 1.00 92.07 159 GLU I N 1
ATOM 4420 C CA . GLU C 1 159 ? -6.754 10.491 1.465 1.00 94.13 159 GLU I CA 1
ATOM 4421 C C . GLU C 1 159 ? -7.468 10.204 0.138 1.00 95.07 159 GLU I C 1
ATOM 4422 O O . GLU C 1 159 ? -7.212 10.927 -0.834 1.00 97.98 159 GLU I O 1
ATOM 4424 N N . PRO C 1 160 ? -8.371 9.238 0.069 1.00 81.82 160 PRO I N 1
ATOM 4425 C CA . PRO C 1 160 ? -8.942 8.911 -1.244 1.00 78.79 160 PRO I CA 1
ATOM 4426 C C . PRO C 1 160 ? -9.945 9.957 -1.743 1.00 79.04 160 PRO I C 1
ATOM 4427 O O . PRO C 1 160 ? -10.967 10.193 -1.106 1.00 79.53 160 PRO I O 1
ATOM 4431 N N . VAL C 1 161 ? -9.653 10.555 -2.895 1.00 67.64 161 VAL I N 1
ATOM 4432 C CA . VAL C 1 161 ? -10.561 11.497 -3.539 1.00 71.20 161 VAL I CA 1
ATOM 4433 C C . VAL C 1 161 ? -10.466 11.384 -5.058 1.00 72.64 161 VAL I C 1
ATOM 4434 O O . VAL C 1 161 ? -9.386 11.157 -5.598 1.00 72.55 161 VAL I O 1
ATOM 4438 N N . THR C 1 162 ? -11.587 11.574 -5.745 1.00 60.22 162 THR I N 1
ATOM 4439 C CA . THR C 1 162 ? -11.595 11.584 -7.202 1.00 66.52 162 THR I CA 1
ATOM 4440 C C . THR C 1 162 ? -12.206 12.893 -7.689 1.00 64.25 162 THR I C 1
ATOM 4441 O O . THR C 1 162 ? -13.175 13.393 -7.105 1.00 67.69 162 THR I O 1
ATOM 4445 N N . VAL C 1 163 ? -11.607 13.472 -8.724 1.00 57.36 163 VAL I N 1
ATOM 4446 C CA . VAL C 1 163 ? -12.109 14.701 -9.325 1.00 58.70 163 VAL I CA 1
ATOM 4447 C C . VAL C 1 163 ? -12.327 14.551 -10.826 1.00 63.57 163 VAL I C 1
ATOM 4448 O O . VAL C 1 163 ? -11.469 14.037 -11.540 1.00 58.84 163 VAL I O 1
ATOM 4452 N N . SER C 1 164 ? -13.479 15.009 -11.299 1.00 67.51 164 SER I N 1
ATOM 4453 C CA . SER C 1 164 ? -13.791 15.003 -12.722 1.00 66.25 164 SER I CA 1
ATOM 4454 C C . SER C 1 164 ? -14.493 16.299 -13.112 1.00 68.83 164 SER I C 1
ATOM 4455 O O . SER C 1 164 ? -15.092 16.956 -12.269 1.00 74.66 164 SER I O 1
ATOM 4458 N N . TRP C 1 165 ? -14.418 16.667 -14.384 1.00 71.46 165 TRP I N 1
ATOM 4459 C CA . TRP C 1 165 ? -15.107 17.857 -14.867 1.00 69.02 165 TRP I CA 1
ATOM 4460 C C . TRP C 1 165 ? -16.188 17.510 -15.886 1.00 68.59 165 TRP I C 1
ATOM 4461 O O . TRP C 1 165 ? -15.932 16.812 -16.863 1.00 62.69 165 TRP I O 1
ATOM 4472 N N . ASN C 1 166 ? -17.396 18.007 -15.654 1.00 76.11 166 ASN I N 1
ATOM 4473 C CA . ASN C 1 166 ? -18.509 17.777 -16.572 1.00 76.20 166 ASN I CA 1
ATOM 4474 C C . ASN C 1 166 ? -18.803 16.292 -16.718 1.00 76.78 166 ASN I C 1
ATOM 4475 O O . ASN C 1 166 ? -19.096 15.807 -17.805 1.00 73.86 166 ASN I O 1
ATOM 4480 N N . SER C 1 167 ? -18.724 15.580 -15.603 1.00 80.26 167 SER I N 1
ATOM 4481 C CA . SER C 1 167 ? -18.836 14.121 -15.587 1.00 85.00 167 SER I CA 1
ATOM 4482 C C . SER C 1 167 ? -18.156 13.488 -16.805 1.00 80.92 167 SER I C 1
ATOM 4483 O O . SER C 1 167 ? -18.770 12.787 -17.610 1.00 80.63 167 SER I O 1
ATOM 4486 N N . GLY C 1 168 ? -16.856 13.760 -16.921 1.00 76.25 168 GLY I N 1
ATOM 4487 C CA . GLY C 1 168 ? -16.013 13.109 -17.904 1.00 72.14 168 GLY I CA 1
ATOM 4488 C C . GLY C 1 168 ? -16.006 13.716 -19.290 1.00 67.16 168 GLY I C 1
ATOM 4489 O O . GLY C 1 168 ? -15.139 13.355 -20.097 1.00 60.40 168 GLY I O 1
ATOM 4490 N N . ALA C 1 169 ? -16.938 14.620 -19.610 1.00 65.09 169 ALA I N 1
ATOM 4491 C CA . ALA C 1 169 ? -16.971 15.187 -20.954 1.00 63.58 169 ALA I CA 1
ATOM 4492 C C . ALA C 1 169 ? -15.821 16.152 -21.209 1.00 65.70 169 ALA I C 1
ATOM 4493 O O . ALA C 1 169 ? -15.456 16.367 -22.370 1.00 56.10 169 ALA I O 1
ATOM 4495 N N . LEU C 1 170 ? -15.243 16.735 -20.161 1.00 75.12 170 LEU I N 1
ATOM 4496 C CA . LEU C 1 170 ? -14.118 17.655 -20.290 1.00 76.37 170 LEU I CA 1
ATOM 4497 C C . LEU C 1 170 ? -12.912 17.035 -19.598 1.00 71.01 170 LEU I C 1
ATOM 4498 O O . LEU C 1 170 ? -12.853 16.987 -18.364 1.00 74.98 170 LEU I O 1
ATOM 4503 N N . THR C 1 171 ? -11.952 16.563 -20.395 1.00 54.39 171 THR I N 1
ATOM 4504 C CA . THR C 1 171 ? -10.725 15.975 -19.881 1.00 51.11 171 THR I CA 1
ATOM 4505 C C . THR C 1 171 ? -9.470 16.675 -20.373 1.00 53.50 171 THR I C 1
ATOM 4506 O O . THR C 1 171 ? -8.422 16.551 -19.729 1.00 58.20 171 THR I O 1
ATOM 4510 N N . SER C 1 172 ? -9.544 17.404 -21.483 1.00 65.85 172 SER I N 1
ATOM 4511 C CA . SER C 1 172 ? -8.378 18.049 -22.066 1.00 65.93 172 SER I CA 1
ATOM 4512 C C . SER C 1 172 ? -8.060 19.340 -21.321 1.00 68.05 172 SER I C 1
ATOM 4513 O O . SER C 1 172 ? -8.954 20.148 -21.048 1.00 64.16 172 SER I O 1
ATOM 4516 N N . GLY C 1 173 ? -6.782 19.530 -20.991 1.00 69.21 173 GLY I N 1
ATOM 4517 C CA . GLY C 1 173 ? -6.346 20.674 -20.217 1.00 69.92 173 GLY I CA 1
ATOM 4518 C C . GLY C 1 173 ? -6.542 20.545 -18.723 1.00 71.61 173 GLY I C 1
ATOM 4519 O O . GLY C 1 173 ? -6.258 21.503 -17.993 1.00 75.23 173 GLY I O 1
ATOM 4520 N N . VAL C 1 174 ? -7.006 19.393 -18.246 1.00 52.96 174 VAL I N 1
ATOM 4521 C CA . VAL C 1 174 ? -7.272 19.171 -16.830 1.00 48.33 174 VAL I CA 1
ATOM 4522 C C . VAL C 1 174 ? -5.983 18.779 -16.119 1.00 48.24 174 VAL I C 1
ATOM 4523 O O . VAL C 1 174 ? -5.209 17.951 -16.612 1.00 46.70 174 VAL I O 1
ATOM 4527 N N . HIS C 1 175 ? -5.748 19.373 -14.948 1.00 48.81 175 HIS I N 1
ATOM 4528 C CA . HIS C 1 175 ? -4.725 18.898 -14.022 1.00 52.14 175 HIS I CA 1
ATOM 4529 C C . HIS C 1 175 ? -5.340 18.772 -12.639 1.00 54.25 175 HIS I C 1
ATOM 4530 O O . HIS C 1 175 ? -5.742 19.776 -12.043 1.00 49.70 175 HIS I O 1
ATOM 4537 N N . THR C 1 176 ? -5.399 17.545 -12.127 1.00 63.88 176 THR I N 1
ATOM 4538 C CA . THR C 1 176 ? -5.763 17.280 -10.743 1.00 63.98 176 THR I CA 1
ATOM 4539 C C . THR C 1 176 ? -4.487 16.950 -9.981 1.00 63.56 176 THR I C 1
ATOM 4540 O O . THR C 1 176 ? -3.792 15.983 -10.314 1.00 68.40 176 THR I O 1
ATOM 4544 N N . PHE C 1 177 ? -4.194 17.728 -8.983 1.00 58.90 177 PHE I N 1
ATOM 4545 C CA . PHE C 1 177 ? -2.891 17.537 -8.366 1.00 56.62 177 PHE I CA 1
ATOM 4546 C C . PHE C 1 177 ? -2.960 16.526 -7.228 1.00 60.36 177 PHE I C 1
ATOM 4547 O O . PHE C 1 177 ? -4.019 16.330 -6.621 1.00 58.67 177 PHE I O 1
ATOM 4555 N N . PRO C 1 178 ? -1.833 15.869 -6.959 1.00 49.10 178 PRO I N 1
ATOM 4556 C CA . PRO C 1 178 ? -1.741 15.002 -5.780 1.00 50.98 178 PRO I CA 1
ATOM 4557 C C . PRO C 1 178 ? -2.145 15.760 -4.526 1.00 57.70 178 PRO I C 1
ATOM 4558 O O . PRO C 1 178 ? -1.924 16.966 -4.405 1.00 53.29 178 PRO I O 1
ATOM 4562 N N . ALA C 1 179 ? -2.769 15.041 -3.601 1.00 81.94 179 ALA I N 1
ATOM 4563 C CA . ALA C 1 179 ? -3.149 15.647 -2.338 1.00 83.81 179 ALA I CA 1
ATOM 4564 C C . ALA C 1 179 ? -1.926 16.166 -1.606 1.00 84.61 179 ALA I C 1
ATOM 4565 O O . ALA C 1 179 ? -0.820 15.635 -1.729 1.00 87.89 179 ALA I O 1
ATOM 4567 N N . VAL C 1 180 ? -2.138 17.211 -0.818 1.00 66.28 180 VAL I N 1
ATOM 4568 C CA . VAL C 1 180 ? -1.078 17.802 -0.022 1.00 65.60 180 VAL I CA 1
ATOM 4569 C C . VAL C 1 180 ? -1.569 17.948 1.414 1.00 68.30 180 VAL I C 1
ATOM 4570 O O . VAL C 1 180 ? -2.679 18.442 1.647 1.00 73.02 180 VAL I O 1
ATOM 4574 N N . LEU C 1 181 ? -0.733 17.530 2.368 1.00 66.31 181 LEU I N 1
ATOM 4575 C CA . LEU C 1 181 ? -1.081 17.492 3.785 1.00 71.15 181 LEU I CA 1
ATOM 4576 C C . LEU C 1 181 ? -0.559 18.734 4.499 1.00 73.57 181 LEU I C 1
ATOM 4577 O O . LEU C 1 181 ? 0.638 19.030 4.442 1.00 74.25 181 LEU I O 1
ATOM 4582 N N . GLN C 1 182 ? -1.495 19.457 5.100 1.00 88.43 182 GLN I N 1
ATOM 4583 C CA . GLN C 1 182 ? -1.246 20.674 5.862 1.00 96.73 182 GLN I CA 1
ATOM 4584 C C . GLN C 1 182 ? -0.803 20.402 7.298 1.00 95.92 182 GLN I C 1
ATOM 4585 O O . GLN C 1 182 ? -0.886 19.278 7.781 1.00 98.91 182 GLN I O 1
ATOM 4587 N N . SER C 1 183 ? -0.354 21.453 7.974 1.00 91.09 183 SER I N 1
ATOM 4588 C CA . SER C 1 183 ? 0.009 21.379 9.386 1.00 86.21 183 SER I CA 1
ATOM 4589 C C . SER C 1 183 ? -1.240 20.995 10.170 1.00 88.82 183 SER I C 1
ATOM 4590 O O . SER C 1 183 ? -1.167 20.437 11.259 1.00 84.76 183 SER I O 1
ATOM 4593 N N . SER C 1 184 ? -2.388 21.298 9.585 1.00 97.42 184 SER I N 1
ATOM 4594 C CA . SER C 1 184 ? -3.683 20.942 10.138 1.00 101.84 184 SER I CA 1
ATOM 4595 C C . SER C 1 184 ? -3.812 19.429 10.286 1.00 104.22 184 SER I C 1
ATOM 4596 O O . SER C 1 184 ? -4.449 18.948 11.221 1.00 103.06 184 SER I O 1
ATOM 4599 N N . GLY C 1 185 ? -3.231 18.676 9.358 1.00 103.51 185 GLY I N 1
ATOM 4600 C CA . GLY C 1 185 ? -3.424 17.238 9.337 1.00 100.92 185 GLY I CA 1
ATOM 4601 C C . GLY C 1 185 ? -4.545 16.818 8.414 1.00 95.22 185 GLY I C 1
ATOM 4602 O O . GLY C 1 185 ? -4.977 15.669 8.417 1.00 98.40 185 GLY I O 1
ATOM 4603 N N . LEU C 1 186 ? -5.023 17.768 7.624 1.00 84.80 186 LEU I N 1
ATOM 4604 C CA . LEU C 1 186 ? -6.060 17.512 6.637 1.00 84.96 186 LEU I CA 1
ATOM 4605 C C . LEU C 1 186 ? -5.484 17.720 5.239 1.00 79.15 186 LEU I C 1
ATOM 4606 O O . LEU C 1 186 ? -4.541 18.486 5.059 1.00 79.41 186 LEU I O 1
ATOM 4611 N N . TYR C 1 187 ? -6.028 17.006 4.260 1.00 75.64 187 TYR I N 1
ATOM 4612 C CA . TYR C 1 187 ? -5.542 17.087 2.893 1.00 72.01 187 TYR I CA 1
ATOM 4613 C C . TYR C 1 187 ? -6.323 18.137 2.117 1.00 70.39 187 TYR I C 1
ATOM 4614 O O . TYR C 1 187 ? -7.509 18.368 2.366 1.00 70.34 187 TYR I O 1
ATOM 4623 N N . SER C 1 188 ? -5.639 18.776 1.173 1.00 79.62 188 SER I N 1
ATOM 4624 C CA . SER C 1 188 ? -6.282 19.694 0.249 1.00 79.26 188 SER I CA 1
ATOM 4625 C C . SER C 1 188 ? -5.572 19.608 -1.092 1.00 75.34 188 SER I C 1
ATOM 4626 O O . SER C 1 188 ? -4.364 19.366 -1.153 1.00 73.60 188 SER I O 1
ATOM 4629 N N . LEU C 1 189 ? -6.329 19.808 -2.170 1.00 68.90 189 LEU I N 1
ATOM 4630 C CA . LEU C 1 189 ? -5.764 19.758 -3.511 1.00 64.06 189 LEU I CA 1
ATOM 4631 C C . LEU C 1 189 ? -6.459 20.790 -4.386 1.00 62.77 189 LEU I C 1
ATOM 4632 O O . LEU C 1 189 ? -7.416 21.453 -3.975 1.00 66.52 189 LEU I O 1
ATOM 4637 N N . SER C 1 190 ? -5.956 20.924 -5.607 1.00 58.23 190 SER I N 1
ATOM 4638 C CA . SER C 1 190 ? -6.583 21.730 -6.638 1.00 56.43 190 SER I CA 1
ATOM 4639 C C . SER C 1 190 ? -6.710 20.911 -7.914 1.00 53.48 190 SER I C 1
ATOM 4640 O O . SER C 1 190 ? -5.890 20.034 -8.192 1.00 52.70 190 SER I O 1
ATOM 4643 N N . SER C 1 191 ? -7.774 21.179 -8.664 1.00 65.11 191 SER I N 1
ATOM 4644 C CA . SER C 1 191 ? -7.937 20.679 -10.023 1.00 63.71 191 SER I CA 1
ATOM 4645 C C . SER C 1 191 ? -8.135 21.882 -10.928 1.00 63.54 191 SER I C 1
ATOM 4646 O O . SER C 1 191 ? -9.079 22.655 -10.736 1.00 65.70 191 SER I O 1
ATOM 4649 N N . VAL C 1 192 ? -7.258 22.041 -11.913 1.00 62.47 192 VAL I N 1
ATOM 4650 C CA . VAL C 1 192 ? -7.273 23.216 -12.772 1.00 62.36 192 VAL I CA 1
ATOM 4651 C C . VAL C 1 192 ? -7.465 22.795 -14.225 1.00 68.73 192 VAL I C 1
ATOM 4652 O O . VAL C 1 192 ? -7.033 21.715 -14.642 1.00 70.75 192 VAL I O 1
ATOM 4656 N N . VAL C 1 193 ? -8.114 23.669 -14.999 1.00 66.98 193 VAL I N 1
ATOM 4657 C CA . VAL C 1 193 ? -8.330 23.469 -16.428 1.00 62.55 193 VAL I CA 1
ATOM 4658 C C . VAL C 1 193 ? -8.045 24.780 -17.149 1.00 62.29 193 VAL I C 1
ATOM 4659 O O . VAL C 1 193 ? -8.521 25.840 -16.730 1.00 67.58 193 VAL I O 1
ATOM 4663 N N . THR C 1 194 ? -7.271 24.705 -18.232 1.00 67.99 194 THR I N 1
ATOM 4664 C CA . THR C 1 194 ? -7.019 25.842 -19.113 1.00 71.79 194 THR I CA 1
ATOM 4665 C C . THR C 1 194 ? -8.098 25.880 -20.191 1.00 75.23 194 THR I C 1
ATOM 4666 O O . THR C 1 194 ? -8.217 24.937 -20.982 1.00 83.07 194 THR I O 1
ATOM 4670 N N . VAL C 1 195 ? -8.877 26.958 -20.231 1.00 58.25 195 VAL I N 1
ATOM 4671 C CA . VAL C 1 195 ? -9.963 27.041 -21.205 1.00 57.71 195 VAL I CA 1
ATOM 4672 C C . VAL C 1 195 ? -9.806 28.272 -22.094 1.00 65.16 195 VAL I C 1
ATOM 4673 O O . VAL C 1 195 ? -9.213 29.275 -21.675 1.00 68.58 195 VAL I O 1
ATOM 4677 N N . PRO C 1 196 ? -10.303 28.225 -23.333 1.00 79.61 196 PRO I N 1
ATOM 4678 C CA . PRO C 1 196 ? -10.289 29.417 -24.193 1.00 80.64 196 PRO I CA 1
ATOM 4679 C C . PRO C 1 196 ? -11.057 30.574 -23.571 1.00 77.68 196 PRO I C 1
ATOM 4680 O O . PRO C 1 196 ? -12.126 30.392 -22.983 1.00 82.45 196 PRO I O 1
ATOM 4684 N N . SER C 1 197 ? -10.495 31.780 -23.705 1.00 69.60 197 SER I N 1
ATOM 4685 C CA . SER C 1 197 ? -11.139 32.978 -23.174 1.00 77.01 197 SER I CA 1
ATOM 4686 C C . SER C 1 197 ? -12.336 33.435 -24.001 1.00 78.30 197 SER I C 1
ATOM 4687 O O . SER C 1 197 ? -13.025 34.374 -23.592 1.00 83.23 197 SER I O 1
ATOM 4690 N N . SER C 1 198 ? -12.572 32.861 -25.176 1.00 70.77 198 SER I N 1
ATOM 4691 C CA . SER C 1 198 ? -13.842 33.131 -25.834 1.00 74.91 198 SER I CA 1
ATOM 4692 C C . SER C 1 198 ? -14.970 32.292 -25.238 1.00 73.57 198 SER I C 1
ATOM 4693 O O . SER C 1 198 ? -16.139 32.688 -25.316 1.00 70.01 198 SER I O 1
ATOM 4696 N N . SER C 1 199 ? -14.626 31.135 -24.684 1.00 88.72 199 SER I N 1
ATOM 4697 C CA . SER C 1 199 ? -15.620 30.159 -24.249 1.00 92.92 199 SER I CA 1
ATOM 4698 C C . SER C 1 199 ? -16.273 30.506 -22.922 1.00 93.91 199 SER I C 1
ATOM 4699 O O . SER C 1 199 ? -17.155 29.794 -22.452 1.00 91.67 199 SER I O 1
ATOM 4702 N N . LEU C 1 200 ? -15.838 31.601 -22.315 1.00 87.41 200 LEU I N 1
ATOM 4703 C CA . LEU C 1 200 ? -16.375 31.999 -21.025 1.00 84.87 200 LEU I CA 1
ATOM 4704 C C . LEU C 1 200 ? -17.865 32.308 -21.111 1.00 79.55 200 LEU I C 1
ATOM 4705 O O . LEU C 1 200 ? -18.633 31.957 -20.219 1.00 73.63 200 LEU I O 1
ATOM 4710 N N . GLY C 1 201 ? -18.266 32.959 -22.194 1.00 71.84 201 GLY I N 1
ATOM 4711 C CA . GLY C 1 201 ? -19.664 33.275 -22.408 1.00 74.25 201 GLY I CA 1
ATOM 4712 C C . GLY C 1 201 ? -20.565 32.081 -22.167 1.00 73.93 201 GLY I C 1
ATOM 4713 O O . GLY C 1 201 ? -21.630 32.212 -21.569 1.00 76.19 201 GLY I O 1
ATOM 4714 N N . THR C 1 204 ? -19.915 26.431 -19.987 1.00 60.21 204 THR I N 1
ATOM 4715 C CA . THR C 1 204 ? -20.199 26.086 -18.598 1.00 60.90 204 THR I CA 1
ATOM 4716 C C . THR C 1 204 ? -19.217 25.022 -18.107 1.00 72.79 204 THR I C 1
ATOM 4717 O O . THR C 1 204 ? -18.891 24.082 -18.837 1.00 72.91 204 THR I O 1
ATOM 4721 N N . TYR C 1 205 ? -18.750 25.163 -16.865 1.00 62.71 205 TYR I N 1
ATOM 4722 C CA . TYR C 1 205 ? -17.749 24.268 -16.291 1.00 59.75 205 TYR I CA 1
ATOM 4723 C C . TYR C 1 205 ? -18.198 23.803 -14.916 1.00 64.05 205 TYR I C 1
ATOM 4724 O O . TYR C 1 205 ? -18.373 24.622 -14.009 1.00 62.75 205 TYR I O 1
ATOM 4733 N N . ILE C 1 206 ? -18.354 22.493 -14.753 1.00 68.58 206 ILE I N 1
ATOM 4734 C CA . ILE C 1 206 ? -18.739 21.904 -13.477 1.00 68.55 206 ILE I CA 1
ATOM 4735 C C . ILE C 1 206 ? -17.619 20.961 -13.060 1.00 70.28 206 ILE I C 1
ATOM 4736 O O . ILE C 1 206 ? -17.209 20.098 -13.846 1.00 66.55 206 ILE I O 1
ATOM 4741 N N . CYS C 1 207 ? -17.123 21.117 -11.836 1.00 90.90 207 CYS I N 1
ATOM 4742 C CA . CYS C 1 207 ? -16.143 20.189 -11.285 1.00 94.54 207 CYS I CA 1
ATOM 4743 C C . CYS C 1 207 ? -16.847 19.201 -10.362 1.00 90.34 207 CYS I C 1
ATOM 4744 O O . CYS C 1 207 ? -17.601 19.601 -9.469 1.00 93.44 207 CYS I O 1
ATOM 4747 N N . ASN C 1 208 ? -16.648 17.928 -10.646 1.00 69.77 208 ASN I N 1
ATOM 4748 C CA . ASN C 1 208 ? -17.350 16.889 -9.945 1.00 69.35 208 ASN I CA 1
ATOM 4749 C C . ASN C 1 208 ? -16.368 16.249 -8.974 1.00 73.64 208 ASN I C 1
ATOM 4750 O O . ASN C 1 208 ? -15.366 15.660 -9.374 1.00 69.91 208 ASN I O 1
ATOM 4755 N N . VAL C 1 209 ? -16.665 16.383 -7.687 1.00 66.60 209 VAL I N 1
ATOM 4756 C CA . VAL C 1 209 ? -15.768 15.942 -6.631 1.00 66.03 209 VAL I CA 1
ATOM 4757 C C . VAL C 1 209 ? -16.445 14.869 -5.805 1.00 69.66 209 VAL I C 1
ATOM 4758 O O . VAL C 1 209 ? -17.585 15.028 -5.389 1.00 72.61 209 VAL I O 1
ATOM 4762 N N . ASN C 1 210 ? -15.742 13.772 -5.570 1.00 75.47 210 ASN I N 1
ATOM 4763 C CA . ASN C 1 210 ? -16.345 12.649 -4.868 1.00 80.08 210 ASN I CA 1
ATOM 4764 C C . ASN C 1 210 ? -15.365 12.126 -3.831 1.00 81.77 210 ASN I C 1
ATOM 4765 O O . ASN C 1 210 ? -14.205 11.847 -4.152 1.00 71.98 210 ASN I O 1
ATOM 4770 N N . HIS C 1 211 ? -15.817 11.994 -2.593 1.00 85.62 211 HIS I N 1
ATOM 4771 C CA . HIS C 1 211 ? -15.007 11.462 -1.517 1.00 82.54 211 HIS I CA 1
ATOM 4772 C C . HIS C 1 211 ? -15.762 10.263 -0.965 1.00 86.38 211 HIS I C 1
ATOM 4773 O O . HIS C 1 211 ? -16.669 10.388 -0.160 1.00 83.71 211 HIS I O 1
ATOM 4780 N N . LYS C 1 212 ? -15.385 9.088 -1.433 1.00 89.79 212 LYS I N 1
ATOM 4781 C CA . LYS C 1 212 ? -16.064 7.856 -1.038 1.00 91.78 212 LYS I CA 1
ATOM 4782 C C . LYS C 1 212 ? -16.009 7.573 0.459 1.00 95.20 212 LYS I C 1
ATOM 4783 O O . LYS C 1 212 ? -17.029 7.118 1.005 1.00 96.30 212 LYS I O 1
ATOM 4785 N N . PRO C 1 213 ? -14.890 7.778 1.170 1.00 93.11 213 PRO I N 1
ATOM 4786 C CA . PRO C 1 213 ? -14.917 7.522 2.620 1.00 96.42 213 PRO I CA 1
ATOM 4787 C C . PRO C 1 213 ? -16.000 8.289 3.356 1.00 95.80 213 PRO I C 1
ATOM 4788 O O . PRO C 1 213 ? -16.629 7.733 4.266 1.00 100.10 213 PRO I O 1
ATOM 4792 N N . SER C 1 214 ? -16.204 9.549 2.987 1.00 91.20 214 SER I N 1
ATOM 4793 C CA . SER C 1 214 ? -17.184 10.406 3.654 1.00 92.50 214 SER I CA 1
ATOM 4794 C C . SER C 1 214 ? -18.518 10.544 2.916 1.00 91.92 214 SER I C 1
ATOM 4795 O O . SER C 1 214 ? -19.368 11.333 3.317 1.00 92.61 214 SER I O 1
ATOM 4798 N N . ASN C 1 215 ? -18.700 9.778 1.845 1.00 102.20 215 ASN I N 1
ATOM 4799 C CA . ASN C 1 215 ? -19.942 9.834 1.075 1.00 102.64 215 ASN I CA 1
ATOM 4800 C C . ASN C 1 215 ? -20.301 11.211 0.518 1.00 103.71 215 ASN I C 1
ATOM 4801 O O . ASN C 1 215 ? -21.451 11.638 0.590 1.00 100.53 215 ASN I O 1
ATOM 4803 N N . THR C 1 216 ? -19.313 11.905 -0.034 1.00 115.82 216 THR I N 1
ATOM 4804 C CA . THR C 1 216 ? -19.544 13.231 -0.591 1.00 112.46 216 THR I CA 1
ATOM 4805 C C . THR C 1 216 ? -19.656 13.219 -2.117 1.00 108.67 216 THR I C 1
ATOM 4806 O O . THR C 1 216 ? -18.794 12.695 -2.815 1.00 107.59 216 THR I O 1
ATOM 4810 N N . LYS C 1 217 ? -20.739 13.803 -2.618 1.00 108.16 217 LYS I N 1
ATOM 4811 C CA . LYS C 1 217 ? -20.993 13.938 -4.052 1.00 103.58 217 LYS I CA 1
ATOM 4812 C C . LYS C 1 217 ? -21.318 15.398 -4.346 1.00 98.56 217 LYS I C 1
ATOM 4813 O O . LYS C 1 217 ? -22.420 15.863 -4.036 1.00 101.36 217 LYS I O 1
ATOM 4815 N N . VAL C 1 218 ? -20.372 16.113 -4.952 1.00 82.42 218 VAL I N 1
ATOM 4816 C CA . VAL C 1 218 ? -20.505 17.540 -5.239 1.00 80.43 218 VAL I CA 1
ATOM 4817 C C . VAL C 1 218 ? -20.323 17.769 -6.734 1.00 81.46 218 VAL I C 1
ATOM 4818 O O . VAL C 1 218 ? -19.390 17.232 -7.340 1.00 80.51 218 VAL I O 1
ATOM 4822 N N . ASP C 1 219 ? -21.217 18.564 -7.323 1.00 90.44 219 ASP I N 1
ATOM 4823 C CA . ASP C 1 219 ? -21.067 19.074 -8.686 1.00 93.24 219 ASP I CA 1
ATOM 4824 C C . ASP C 1 219 ? -21.239 20.585 -8.611 1.00 97.83 219 ASP I C 1
ATOM 4825 O O . ASP C 1 219 ? -22.339 21.070 -8.327 1.00 103.57 219 ASP I O 1
ATOM 4827 N N . LYS C 1 220 ? -20.162 21.331 -8.848 1.00 96.89 220 LYS I N 1
ATOM 4828 C CA . LYS C 1 220 ? -20.183 22.762 -8.580 1.00 91.01 220 LYS I CA 1
ATOM 4829 C C . LYS C 1 220 ? -19.692 23.578 -9.769 1.00 88.31 220 LYS I C 1
ATOM 4830 O O . LYS C 1 220 ? -18.632 23.289 -10.334 1.00 87.17 220 LYS I O 1
ATOM 4834 N N . LYS C 1 221 ? -20.466 24.599 -10.133 1.00 67.83 221 LYS I N 1
ATOM 4835 C CA . LYS C 1 221 ? -20.108 25.537 -11.188 1.00 67.42 221 LYS I CA 1
ATOM 4836 C C . LYS C 1 221 ? -19.169 26.629 -10.678 1.00 67.95 221 LYS I C 1
ATOM 4837 O O . LYS C 1 221 ? -19.254 27.068 -9.528 1.00 72.53 221 LYS I O 1
ATOM 4839 N N . VAL C 1 222 ? -18.268 27.063 -11.558 1.00 81.47 222 VAL I N 1
ATOM 4840 C CA . VAL C 1 222 ? -17.323 28.141 -11.284 1.00 90.03 222 VAL I CA 1
ATOM 4841 C C . VAL C 1 222 ? -17.770 29.373 -12.065 1.00 92.48 222 VAL I C 1
ATOM 4842 O O . VAL C 1 222 ? -18.114 29.278 -13.251 1.00 88.41 222 VAL I O 1
ATOM 4844 N N . GLU C 1 223 ? -17.828 30.513 -11.383 1.00 105.11 223 GLU I N 1
ATOM 4845 C CA . GLU C 1 223 ? -18.392 31.747 -11.907 1.00 108.52 223 GLU I CA 1
ATOM 4846 C C . GLU C 1 223 ? -17.303 32.765 -12.235 1.00 106.62 223 GLU I C 1
ATOM 4847 O O . GLU C 1 223 ? -16.170 32.655 -11.755 1.00 110.17 223 GLU I O 1
ATOM 4849 N N . PRO C 1 224 ? -17.608 33.760 -13.073 1.00 91.54 224 PRO I N 1
ATOM 4850 C CA . PRO C 1 224 ? -16.646 34.842 -13.325 1.00 91.25 224 PRO I CA 1
ATOM 4851 C C . PRO C 1 224 ? -16.244 35.579 -12.055 1.00 96.18 224 PRO I C 1
ATOM 4852 O O . PRO C 1 224 ? -16.937 35.551 -11.035 1.00 98.01 224 PRO I O 1
ATOM 4856 N N . GLN D 2 1 ? 22.429 -2.272 7.791 1.00 106.37 1 GLN M N 1
ATOM 4857 C CA . GLN D 2 1 ? 22.111 -2.472 6.382 1.00 99.47 1 GLN M CA 1
ATOM 4858 C C . GLN D 2 1 ? 22.900 -1.506 5.500 1.00 92.00 1 GLN M C 1
ATOM 4859 O O . GLN D 2 1 ? 23.264 -0.411 5.928 1.00 94.47 1 GLN M O 1
ATOM 4865 N N . ILE D 2 2 ? 23.154 -1.923 4.264 1.00 65.16 2 ILE M N 1
ATOM 4866 C CA . ILE D 2 2 ? 23.961 -1.141 3.334 1.00 60.00 2 ILE M CA 1
ATOM 4867 C C . ILE D 2 2 ? 23.082 -0.104 2.649 1.00 57.16 2 ILE M C 1
ATOM 4868 O O . ILE D 2 2 ? 22.000 -0.424 2.143 1.00 55.38 2 ILE M O 1
ATOM 4873 N N . VAL D 2 3 ? 23.549 1.140 2.618 1.00 60.04 3 VAL M N 1
ATOM 4874 C CA . VAL D 2 3 ? 22.822 2.235 1.984 1.00 60.31 3 VAL M CA 1
ATOM 4875 C C . VAL D 2 3 ? 23.283 2.358 0.539 1.00 56.06 3 VAL M C 1
ATOM 4876 O O . VAL D 2 3 ? 24.483 2.291 0.244 1.00 55.86 3 VAL M O 1
ATOM 4880 N N . LEU D 2 4 ? 22.326 2.554 -0.368 1.00 47.80 4 LEU M N 1
ATOM 4881 C CA . LEU D 2 4 ? 22.590 2.654 -1.798 1.00 44.74 4 LEU M CA 1
ATOM 4882 C C . LEU D 2 4 ? 22.214 4.041 -2.291 1.00 45.42 4 LEU M C 1
ATOM 4883 O O . LEU D 2 4 ? 21.086 4.497 -2.072 1.00 49.35 4 LEU M O 1
ATOM 4888 N N . THR D 2 5 ? 23.156 4.708 -2.947 1.00 42.02 5 THR M N 1
ATOM 4889 C CA . THR D 2 5 ? 22.935 6.029 -3.508 1.00 44.79 5 THR M CA 1
ATOM 4890 C C . THR D 2 5 ? 22.884 5.925 -5.025 1.00 43.65 5 THR M C 1
ATOM 4891 O O . THR D 2 5 ? 23.769 5.325 -5.645 1.00 42.04 5 THR M O 1
ATOM 4895 N N . GLN D 2 6 ? 21.843 6.501 -5.611 1.00 46.05 6 GLN M N 1
ATOM 4896 C CA . GLN D 2 6 ? 21.621 6.423 -7.044 1.00 39.21 6 GLN M CA 1
ATOM 4897 C C . GLN D 2 6 ? 21.799 7.784 -7.687 1.00 44.32 6 GLN M C 1
ATOM 4898 O O . GLN D 2 6 ? 21.291 8.785 -7.197 1.00 43.00 6 GLN M O 1
ATOM 4904 N N . SER D 2 7 ? 22.542 7.816 -8.783 1.00 53.76 7 SER M N 1
ATOM 4905 C CA . SER D 2 7 ? 22.762 9.058 -9.513 1.00 52.38 7 SER M CA 1
ATOM 4906 C C . SER D 2 7 ? 22.645 8.846 -11.017 1.00 55.73 7 SER M C 1
ATOM 4907 O O . SER D 2 7 ? 23.057 7.808 -11.533 1.00 57.51 7 SER M O 1
ATOM 4910 N N . PRO D 2 8 ? 22.078 9.833 -11.731 1.00 63.49 8 PRO M N 1
ATOM 4911 C CA . PRO D 2 8 ? 21.366 11.014 -11.225 1.00 64.57 8 PRO M CA 1
ATOM 4912 C C . PRO D 2 8 ? 20.064 10.656 -10.509 1.00 60.37 8 PRO M C 1
ATOM 4913 O O . PRO D 2 8 ? 19.548 9.556 -10.703 1.00 61.80 8 PRO M O 1
ATOM 4917 N N . ALA D 2 9 ? 19.545 11.572 -9.690 1.00 51.55 9 ALA M N 1
ATOM 4918 C CA . ALA D 2 9 ? 18.208 11.380 -9.140 1.00 51.62 9 ALA M CA 1
ATOM 4919 C C . ALA D 2 9 ? 17.161 11.398 -10.245 1.00 51.91 9 ALA M C 1
ATOM 4920 O O . ALA D 2 9 ? 16.248 10.565 -10.259 1.00 44.39 9 ALA M O 1
ATOM 4922 N N . THR D 2 10 ? 17.276 12.341 -11.178 1.00 53.09 10 THR M N 1
ATOM 4923 C CA . THR D 2 10 ? 16.456 12.358 -12.378 1.00 49.62 10 THR M CA 1
ATOM 4924 C C . THR D 2 10 ? 17.358 12.544 -13.592 1.00 49.26 10 THR M C 1
ATOM 4925 O O . THR D 2 10 ? 18.255 13.393 -13.580 1.00 51.45 10 THR M O 1
ATOM 4929 N N . LEU D 2 11 ? 17.118 11.743 -14.630 1.00 49.89 11 LEU M N 1
ATOM 4930 C CA . LEU D 2 11 ? 17.882 11.777 -15.873 1.00 50.26 11 LEU M CA 1
ATOM 4931 C C . LEU D 2 11 ? 16.922 12.016 -17.030 1.00 51.60 11 LEU M C 1
ATOM 4932 O O . LEU D 2 11 ? 15.945 11.278 -17.193 1.00 54.13 11 LEU M O 1
ATOM 4937 N N . SER D 2 12 ? 17.204 13.038 -17.840 1.00 56.57 12 SER M N 1
ATOM 4938 C CA . SER D 2 12 ? 16.303 13.474 -18.902 1.00 59.90 12 SER M CA 1
ATOM 4939 C C . SER D 2 12 ? 16.875 13.089 -20.261 1.00 60.66 12 SER M C 1
ATOM 4940 O O . SER D 2 12 ? 17.962 13.546 -20.632 1.00 63.57 12 SER M O 1
ATOM 4943 N N . LEU D 2 13 ? 16.135 12.260 -20.996 1.00 49.39 13 LEU M N 1
ATOM 4944 C CA . LEU D 2 13 ? 16.555 11.761 -22.297 1.00 48.78 13 LEU M CA 1
ATOM 4945 C C . LEU D 2 13 ? 15.330 11.605 -23.189 1.00 47.82 13 LEU M C 1
ATOM 4946 O O . LEU D 2 13 ? 14.188 11.733 -22.742 1.00 46.40 13 LEU M O 1
ATOM 4951 N N . SER D 2 14 ? 15.577 11.320 -24.463 1.00 58.74 14 SER M N 1
ATOM 4952 C CA . SER D 2 14 ? 14.525 11.094 -25.442 1.00 63.37 14 SER M CA 1
ATOM 4953 C C . SER D 2 14 ? 14.526 9.642 -25.907 1.00 58.84 14 SER M C 1
ATOM 4954 O O . SER D 2 14 ? 15.528 8.934 -25.759 1.00 53.84 14 SER M O 1
ATOM 4957 N N . PRO D 2 15 ? 13.408 9.155 -26.449 1.00 49.72 15 PRO M N 1
ATOM 4958 C CA . PRO D 2 15 ? 13.386 7.779 -26.964 1.00 49.26 15 PRO M CA 1
ATOM 4959 C C . PRO D 2 15 ? 14.393 7.593 -28.087 1.00 50.14 15 PRO M C 1
ATOM 4960 O O . PRO D 2 15 ? 14.737 8.531 -28.810 1.00 51.72 15 PRO M O 1
ATOM 4964 N N . GLY D 2 16 ? 14.878 6.362 -28.220 1.00 42.89 16 GLY M N 1
ATOM 4965 C CA . GLY D 2 16 ? 15.928 6.072 -29.176 1.00 46.43 16 GLY M CA 1
ATOM 4966 C C . GLY D 2 16 ? 17.297 6.385 -28.612 1.00 47.66 16 GLY M C 1
ATOM 4967 O O . GLY D 2 16 ? 18.294 5.763 -28.989 1.00 50.08 16 GLY M O 1
ATOM 4968 N N . GLU D 2 17 ? 17.354 7.347 -27.698 1.00 63.94 17 GLU M N 1
ATOM 4969 C CA . GLU D 2 17 ? 18.594 7.666 -27.008 1.00 64.52 17 GLU M CA 1
ATOM 4970 C C . GLU D 2 17 ? 18.887 6.574 -25.992 1.00 69.76 17 GLU M C 1
ATOM 4971 O O . GLU D 2 17 ? 18.300 5.488 -26.000 1.00 72.51 17 GLU M O 1
ATOM 4977 N N . ARG D 2 18 ? 19.943 6.799 -25.217 1.00 63.13 18 ARG M N 1
ATOM 4978 C CA . ARG D 2 18 ? 20.559 5.755 -24.399 1.00 51.03 18 ARG M CA 1
ATOM 4979 C C . ARG D 2 18 ? 20.764 6.191 -22.954 1.00 48.34 18 ARG M C 1
ATOM 4980 O O . ARG D 2 18 ? 21.164 7.318 -22.694 1.00 50.51 18 ARG M O 1
ATOM 4988 N N . ALA D 2 19 ? 20.490 5.293 -22.018 1.00 45.39 19 ALA M N 1
ATOM 4989 C CA . ALA D 2 19 ? 20.503 5.650 -20.605 1.00 47.99 19 ALA M CA 1
ATOM 4990 C C . ALA D 2 19 ? 21.466 4.838 -19.756 1.00 46.59 19 ALA M C 1
ATOM 4991 O O . ALA D 2 19 ? 21.530 3.620 -19.860 1.00 44.49 19 ALA M O 1
ATOM 4993 N N . THR D 2 20 ? 22.218 5.531 -18.915 1.00 50.35 20 THR M N 1
ATOM 4994 C CA . THR D 2 20 ? 23.053 4.891 -17.918 1.00 42.99 20 THR M CA 1
ATOM 4995 C C . THR D 2 20 ? 22.620 5.340 -16.525 1.00 42.87 20 THR M C 1
ATOM 4996 O O . THR D 2 20 ? 22.568 6.527 -16.236 1.00 54.63 20 THR M O 1
ATOM 5000 N N . LEU D 2 21 ? 22.323 4.381 -15.661 1.00 39.90 21 LEU M N 1
ATOM 5001 C CA . LEU D 2 21 ? 21.954 4.668 -14.281 1.00 43.05 21 LEU M CA 1
ATOM 5002 C C . LEU D 2 21 ? 22.946 3.990 -13.352 1.00 45.35 21 LEU M C 1
ATOM 5003 O O . LEU D 2 21 ? 23.207 2.792 -13.486 1.00 48.54 21 LEU M O 1
ATOM 5008 N N . SER D 2 22 ? 23.485 4.753 -12.409 1.00 45.21 22 SER M N 1
ATOM 5009 C CA . SER D 2 22 ? 24.493 4.265 -11.483 1.00 42.99 22 SER M CA 1
ATOM 5010 C C . SER D 2 22 ? 23.865 4.004 -10.121 1.00 43.42 22 SER M C 1
ATOM 5011 O O . SER D 2 22 ? 22.872 4.631 -9.741 1.00 38.84 22 SER M O 1
ATOM 5014 N N . CYS D 2 23 ? 24.459 3.069 -9.383 1.00 45.30 23 CYS M N 1
ATOM 5015 C CA . CYS D 2 23 ? 24.046 2.785 -8.014 1.00 44.06 23 CYS M CA 1
ATOM 5016 C C . CYS D 2 23 ? 25.293 2.411 -7.234 1.00 45.41 23 CYS M C 1
ATOM 5017 O O . CYS D 2 23 ? 25.970 1.432 -7.567 1.00 44.10 23 CYS M O 1
ATOM 5020 N N . ARG D 2 24 ? 25.593 3.191 -6.203 1.00 46.18 24 ARG M N 1
ATOM 5021 C CA . ARG D 2 24 ? 26.798 3.026 -5.406 1.00 49.23 24 ARG M CA 1
ATOM 5022 C C . ARG D 2 24 ? 26.417 2.586 -4.003 1.00 47.65 24 ARG M C 1
ATOM 5023 O O . ARG D 2 24 ? 25.467 3.108 -3.417 1.00 51.22 24 ARG M O 1
ATOM 5026 N N . ALA D 2 25 ? 27.148 1.609 -3.480 1.00 53.45 25 ALA M N 1
ATOM 5027 C CA . ALA D 2 25 ? 26.889 1.062 -2.159 1.00 50.42 25 ALA M CA 1
ATOM 5028 C C . ALA D 2 25 ? 27.947 1.552 -1.183 1.00 53.48 25 ALA M C 1
ATOM 5029 O O . ALA D 2 25 ? 29.121 1.701 -1.548 1.00 56.98 25 ALA M O 1
ATOM 5031 N N . SER D 2 26 ? 27.528 1.801 0.063 1.00 57.15 26 SER M N 1
ATOM 5032 C CA . SER D 2 26 ? 28.471 2.253 1.083 1.00 57.68 26 SER M CA 1
ATOM 5033 C C . SER D 2 26 ? 29.394 1.122 1.521 1.00 58.80 26 SER M C 1
ATOM 5034 O O . SER D 2 26 ? 30.570 1.354 1.818 1.00 64.63 26 SER M O 1
ATOM 5037 N N . GLN D 2 27 ? 28.884 -0.104 1.542 1.00 55.38 27 GLN M N 1
ATOM 5038 C CA . GLN D 2 27 ? 29.695 -1.290 1.741 1.00 49.90 27 GLN M CA 1
ATOM 5039 C C . GLN D 2 27 ? 29.497 -2.230 0.560 1.00 49.02 27 GLN M C 1
ATOM 5040 O O . GLN D 2 27 ? 28.513 -2.132 -0.179 1.00 49.78 27 GLN M O 1
ATOM 5046 N N . SER D 2 28 ? 30.434 -3.158 0.391 1.00 40.25 28 SER M N 1
ATOM 5047 C CA . SER D 2 28 ? 30.381 -4.052 -0.756 1.00 42.84 28 SER M CA 1
ATOM 5048 C C . SER D 2 28 ? 29.202 -5.005 -0.607 1.00 43.39 28 SER M C 1
ATOM 5049 O O . SER D 2 28 ? 29.029 -5.640 0.438 1.00 46.53 28 SER M O 1
ATOM 5052 N N . VAL D 2 29 ? 28.393 -5.102 -1.655 1.00 45.02 29 VAL M N 1
ATOM 5053 C CA . VAL D 2 29 ? 27.245 -5.995 -1.673 1.00 42.82 29 VAL M CA 1
ATOM 5054 C C . VAL D 2 29 ? 27.561 -7.293 -2.417 1.00 45.71 29 VAL M C 1
ATOM 5055 O O . VAL D 2 29 ? 26.645 -7.981 -2.868 1.00 42.21 29 VAL M O 1
ATOM 5059 N N . SER D 2 30 ? 28.839 -7.615 -2.541 1.00 51.29 30 SER M N 1
ATOM 5060 C CA . SER D 2 30 ? 29.184 -8.757 -3.339 1.00 51.22 30 SER M CA 1
ATOM 5061 C C . SER D 2 30 ? 28.541 -8.399 -4.653 1.00 54.34 30 SER M C 1
ATOM 5062 O O . SER D 2 30 ? 28.780 -7.330 -5.207 1.00 67.30 30 SER M O 1
ATOM 5065 N N . ASN D 2 31 ? 27.775 -9.333 -5.193 1.00 38.18 31 ASN M N 1
ATOM 5066 C CA . ASN D 2 31 ? 27.008 -9.089 -6.402 1.00 38.68 31 ASN M CA 1
ATOM 5067 C C . ASN D 2 31 ? 25.494 -9.220 -6.219 1.00 34.10 31 ASN M C 1
ATOM 5068 O O . ASN D 2 31 ? 24.767 -9.394 -7.186 1.00 26.19 31 ASN M O 1
ATOM 5073 N N . HIS D 2 32 ? 25.034 -9.164 -4.973 1.00 31.60 32 HIS M N 1
ATOM 5074 C CA . HIS D 2 32 ? 23.624 -9.321 -4.679 1.00 31.69 32 HIS M CA 1
ATOM 5075 C C . HIS D 2 32 ? 22.907 -7.988 -4.846 1.00 28.76 32 HIS M C 1
ATOM 5076 O O . HIS D 2 32 ? 22.407 -7.409 -3.892 1.00 26.45 32 HIS M O 1
ATOM 5083 N N . LEU D 2 33 ? 22.851 -7.525 -6.086 1.00 25.96 33 LEU M N 1
ATOM 5084 C CA . LEU D 2 33 ? 22.173 -6.299 -6.435 1.00 31.14 33 LEU M CA 1
ATOM 5085 C C . LEU D 2 33 ? 21.160 -6.524 -7.549 1.00 31.77 33 LEU M C 1
ATOM 5086 O O . LEU D 2 33 ? 21.466 -7.136 -8.563 1.00 32.35 33 LEU M O 1
ATOM 5091 N N . ALA D 2 34 ? 19.950 -6.022 -7.342 1.00 24.82 34 ALA M N 1
ATOM 5092 C CA . ALA D 2 34 ? 18.875 -6.167 -8.304 1.00 25.88 34 ALA M CA 1
ATOM 5093 C C . ALA D 2 34 ? 18.384 -4.791 -8.735 1.00 28.25 34 ALA M C 1
ATOM 5094 O O . ALA D 2 34 ? 18.632 -3.784 -8.068 1.00 28.04 34 ALA M O 1
ATOM 5096 N N . TRP D 2 35 ? 17.680 -4.761 -9.862 1.00 26.93 35 TRP M N 1
ATOM 5097 C CA . TRP D 2 35 ? 17.082 -3.540 -10.385 1.00 31.16 35 TRP M CA 1
ATOM 5098 C C . TRP D 2 35 ? 15.587 -3.746 -10.568 1.00 32.15 35 TRP M C 1
ATOM 5099 O O . TRP D 2 35 ? 15.158 -4.756 -11.133 1.00 22.35 35 TRP M O 1
ATOM 5110 N N . TYR D 2 36 ? 14.801 -2.786 -10.087 1.00 35.91 36 TYR M N 1
ATOM 5111 C CA . TYR D 2 36 ? 13.354 -2.823 -10.203 1.00 33.63 36 TYR M CA 1
ATOM 5112 C C . TYR D 2 36 ? 12.861 -1.604 -10.969 1.00 34.77 36 TYR M C 1
ATOM 5113 O O . TYR D 2 36 ? 13.432 -0.513 -10.868 1.00 32.64 36 TYR M O 1
ATOM 5122 N N . GLN D 2 37 ? 11.799 -1.805 -11.742 1.00 33.30 37 GLN M N 1
ATOM 5123 C CA . GLN D 2 37 ? 11.106 -0.730 -12.434 1.00 28.00 37 GLN M CA 1
ATOM 5124 C C . GLN D 2 37 ? 9.708 -0.580 -11.848 1.00 27.11 37 GLN M C 1
ATOM 5125 O O . GLN D 2 37 ? 9.027 -1.575 -11.578 1.00 36.74 37 GLN M O 1
ATOM 5131 N N . GLN D 2 38 ? 9.324 0.665 -11.596 1.00 26.87 38 GLN M N 1
ATOM 5132 C CA . GLN D 2 38 ? 7.982 0.985 -11.148 1.00 28.03 38 GLN M CA 1
ATOM 5133 C C . GLN D 2 38 ? 7.409 2.187 -11.886 1.00 31.00 38 GLN M C 1
ATOM 5134 O O . GLN D 2 38 ? 8.102 3.156 -12.161 1.00 35.88 38 GLN M O 1
ATOM 5140 N N . LYS D 2 39 ? 6.124 2.108 -12.183 1.00 34.44 39 LYS M N 1
ATOM 5141 C CA . LYS D 2 39 ? 5.366 3.201 -12.756 1.00 39.99 39 LYS M CA 1
ATOM 5142 C C . LYS D 2 39 ? 4.207 3.555 -11.840 1.00 39.40 39 LYS M C 1
ATOM 5143 O O . LYS D 2 39 ? 3.772 2.740 -11.022 1.00 41.23 39 LYS M O 1
ATOM 5149 N N . PRO D 2 40 ? 3.708 4.783 -11.934 1.00 48.06 40 PRO M N 1
ATOM 5150 C CA . PRO D 2 40 ? 2.608 5.226 -11.061 1.00 49.27 40 PRO M CA 1
ATOM 5151 C C . PRO D 2 40 ? 1.472 4.216 -10.992 1.00 52.00 40 PRO M C 1
ATOM 5152 O O . PRO D 2 40 ? 1.016 3.684 -12.013 1.00 45.10 40 PRO M O 1
ATOM 5156 N N . GLY D 2 41 ? 1.057 3.910 -9.773 1.00 58.28 41 GLY M N 1
ATOM 5157 C CA . GLY D 2 41 ? -0.091 3.055 -9.524 1.00 57.84 41 GLY M CA 1
ATOM 5158 C C . GLY D 2 41 ? 0.143 1.577 -9.722 1.00 54.56 41 GLY M C 1
ATOM 5159 O O . GLY D 2 41 ? -0.829 0.818 -9.758 1.00 51.71 41 GLY M O 1
ATOM 5160 N N . GLN D 2 42 ? 1.393 1.140 -9.846 1.00 42.59 42 GLN M N 1
ATOM 5161 C CA . GLN D 2 42 ? 1.705 -0.267 -10.048 1.00 46.49 42 GLN M CA 1
ATOM 5162 C C . GLN D 2 42 ? 2.764 -0.720 -9.056 1.00 40.56 42 GLN M C 1
ATOM 5163 O O . GLN D 2 42 ? 3.607 0.066 -8.615 1.00 37.96 42 GLN M O 1
ATOM 5169 N N . ALA D 2 43 ? 2.708 -2.003 -8.710 1.00 39.44 43 ALA M N 1
ATOM 5170 C CA . ALA D 2 43 ? 3.769 -2.603 -7.926 1.00 38.44 43 ALA M CA 1
ATOM 5171 C C . ALA D 2 43 ? 5.065 -2.610 -8.733 1.00 43.28 43 ALA M C 1
ATOM 5172 O O . ALA D 2 43 ? 5.036 -2.645 -9.965 1.00 40.22 43 ALA M O 1
ATOM 5174 N N . PRO D 2 44 ? 6.219 -2.567 -8.068 1.00 40.50 44 PRO M N 1
ATOM 5175 C CA . PRO D 2 44 ? 7.492 -2.610 -8.800 1.00 40.93 44 PRO M CA 1
ATOM 5176 C C . PRO D 2 44 ? 7.663 -3.951 -9.499 1.00 38.79 44 PRO M C 1
ATOM 5177 O O . PRO D 2 44 ? 6.966 -4.928 -9.218 1.00 39.50 44 PRO M O 1
ATOM 5181 N N . ARG D 2 45 ? 8.619 -3.994 -10.422 1.00 33.35 45 ARG M N 1
ATOM 5182 C CA . ARG D 2 45 ? 8.852 -5.192 -11.210 1.00 31.90 45 ARG M CA 1
ATOM 5183 C C . ARG D 2 45 ? 10.344 -5.428 -11.388 1.00 38.16 45 ARG M C 1
ATOM 5184 O O . ARG D 2 45 ? 11.098 -4.499 -11.692 1.00 35.57 45 ARG M O 1
ATOM 5192 N N . LEU D 2 46 ? 10.758 -6.680 -11.190 1.00 27.03 46 LEU M N 1
ATOM 5193 C CA . LEU D 2 46 ? 12.161 -7.048 -11.316 1.00 29.06 46 LEU M CA 1
ATOM 5194 C C . LEU D 2 46 ? 12.616 -6.967 -12.768 1.00 24.94 46 LEU M C 1
ATOM 5195 O O . LEU D 2 46 ? 11.966 -7.509 -13.667 1.00 26.87 46 LEU M O 1
ATOM 5200 N N . LEU D 2 47 ? 13.738 -6.284 -12.997 1.00 28.65 47 LEU M N 1
ATOM 5201 C CA . LEU D 2 47 ? 14.418 -6.301 -14.287 1.00 26.95 47 LEU M CA 1
ATOM 5202 C C . LEU D 2 47 ? 15.674 -7.160 -14.261 1.00 26.98 47 LEU M C 1
ATOM 5203 O O . LEU D 2 47 ? 15.825 -8.066 -15.086 1.00 25.95 47 LEU M O 1
ATOM 5208 N N . ILE D 2 48 ? 16.581 -6.890 -13.324 1.00 26.74 48 ILE M N 1
ATOM 5209 C CA . ILE D 2 48 ? 17.878 -7.549 -13.247 1.00 26.54 48 ILE M CA 1
ATOM 5210 C C . ILE D 2 48 ? 18.041 -8.126 -11.849 1.00 30.25 48 ILE M C 1
ATOM 5211 O O . ILE D 2 48 ? 17.702 -7.469 -10.859 1.00 28.32 48 ILE M O 1
ATOM 5216 N N . TYR D 2 49 ? 18.545 -9.358 -11.763 1.00 29.04 49 TYR M N 1
ATOM 5217 C CA . TYR D 2 49 ? 18.868 -9.971 -10.482 1.00 33.68 49 TYR M CA 1
ATOM 5218 C C . TYR D 2 49 ? 20.314 -10.449 -10.484 1.00 32.36 49 TYR M C 1
ATOM 5219 O O . TYR D 2 49 ? 20.858 -10.814 -11.528 1.00 32.17 49 TYR M O 1
ATOM 5228 N N . GLU D 2 50 ? 20.927 -10.452 -9.298 1.00 30.86 50 GLU M N 1
ATOM 5229 C CA . GLU D 2 50 ? 22.357 -10.723 -9.132 1.00 34.85 50 GLU M CA 1
ATOM 5230 C C . GLU D 2 50 ? 23.189 -9.989 -10.185 1.00 37.43 50 GLU M C 1
ATOM 5231 O O . GLU D 2 50 ? 23.868 -10.585 -11.027 1.00 33.18 50 GLU M O 1
ATOM 5237 N N . THR D 2 51 ? 23.096 -8.661 -10.124 1.00 30.28 51 THR M N 1
ATOM 5238 C CA . THR D 2 51 ? 23.929 -7.729 -10.879 1.00 29.02 51 THR M CA 1
ATOM 5239 C C . THR D 2 51 ? 23.666 -7.740 -12.382 1.00 24.21 51 THR M C 1
ATOM 5240 O O . THR D 2 51 ? 23.458 -6.673 -12.968 1.00 24.05 51 THR M O 1
ATOM 5244 N N . SER D 2 52 ? 23.650 -8.914 -13.024 1.00 21.80 52 SER M N 1
ATOM 5245 C CA . SER D 2 52 ? 23.678 -8.954 -14.481 1.00 22.93 52 SER M CA 1
ATOM 5246 C C . SER D 2 52 ? 22.644 -9.850 -15.152 1.00 22.70 52 SER M C 1
ATOM 5247 O O . SER D 2 52 ? 22.683 -9.973 -16.380 1.00 24.03 52 SER M O 1
ATOM 5250 N N . ASN D 2 53 ? 21.733 -10.478 -14.420 1.00 30.56 53 ASN M N 1
ATOM 5251 C CA . ASN D 2 53 ? 20.812 -11.430 -15.031 1.00 29.44 53 ASN M CA 1
ATOM 5252 C C . ASN D 2 53 ? 19.435 -10.802 -15.201 1.00 26.28 53 ASN M C 1
ATOM 5253 O O . ASN D 2 53 ? 18.853 -10.298 -14.237 1.00 25.23 53 ASN M O 1
ATOM 5258 N N . ARG D 2 54 ? 18.918 -10.851 -16.426 1.00 26.40 54 ARG M N 1
ATOM 5259 C CA . ARG D 2 54 ? 17.599 -10.313 -16.711 1.00 37.00 54 ARG M CA 1
ATOM 5260 C C . ARG D 2 54 ? 16.536 -11.327 -16.328 1.00 35.81 54 ARG M C 1
ATOM 5261 O O . ARG D 2 54 ? 16.687 -12.528 -16.570 1.00 32.07 54 ARG M O 1
ATOM 5269 N N . ALA D 2 55 ? 15.460 -10.842 -15.718 1.00 25.74 55 ALA M N 1
ATOM 5270 C CA . ALA D 2 55 ? 14.302 -11.688 -15.500 1.00 28.71 55 ALA M CA 1
ATOM 5271 C C . ALA D 2 55 ? 13.677 -12.067 -16.840 1.00 28.49 55 ALA M C 1
ATOM 5272 O O . ALA D 2 55 ? 13.949 -11.455 -17.878 1.00 30.30 55 ALA M O 1
ATOM 5274 N N . THR D 2 56 ? 12.834 -13.094 -16.813 1.00 41.05 56 THR M N 1
ATOM 5275 C CA . THR D 2 56 ? 12.181 -13.549 -18.032 1.00 46.50 56 THR M CA 1
ATOM 5276 C C . THR D 2 56 ? 11.230 -12.479 -18.553 1.00 46.79 56 THR M C 1
ATOM 5277 O O . THR D 2 56 ? 10.471 -11.874 -17.791 1.00 38.53 56 THR M O 1
ATOM 5281 N N . GLY D 2 57 ? 11.283 -12.239 -19.863 1.00 30.55 57 GLY M N 1
ATOM 5282 C CA . GLY D 2 57 ? 10.451 -11.243 -20.498 1.00 36.85 57 GLY M CA 1
ATOM 5283 C C . GLY D 2 57 ? 11.031 -9.844 -20.532 1.00 38.60 57 GLY M C 1
ATOM 5284 O O . GLY D 2 57 ? 10.436 -8.961 -21.165 1.00 38.49 57 GLY M O 1
ATOM 5285 N N . ILE D 2 58 ? 12.158 -9.612 -19.873 1.00 41.65 58 ILE M N 1
ATOM 5286 C CA . ILE D 2 58 ? 12.786 -8.290 -19.885 1.00 38.35 58 ILE M CA 1
ATOM 5287 C C . ILE D 2 58 ? 13.496 -8.102 -21.224 1.00 31.46 58 ILE M C 1
ATOM 5288 O O . ILE D 2 58 ? 14.300 -8.956 -21.611 1.00 34.79 58 ILE M O 1
ATOM 5293 N N . PRO D 2 59 ? 13.201 -7.025 -21.957 1.00 35.49 59 PRO M N 1
ATOM 5294 C CA . PRO D 2 59 ? 13.806 -6.859 -23.278 1.00 30.23 59 PRO M CA 1
ATOM 5295 C C . PRO D 2 59 ? 15.319 -6.884 -23.193 1.00 29.85 59 PRO M C 1
ATOM 5296 O O . PRO D 2 59 ? 15.911 -6.442 -22.193 1.00 31.49 59 PRO M O 1
ATOM 5300 N N . PRO D 2 60 ? 15.984 -7.405 -24.227 1.00 32.41 60 PRO M N 1
ATOM 5301 C CA . PRO D 2 60 ? 17.459 -7.410 -24.234 1.00 32.92 60 PRO M CA 1
ATOM 5302 C C . PRO D 2 60 ? 18.101 -6.036 -24.111 1.00 35.40 60 PRO M C 1
ATOM 5303 O O . PRO D 2 60 ? 19.291 -5.964 -23.777 1.00 37.50 60 PRO M O 1
ATOM 5307 N N . ARG D 2 61 ? 17.377 -4.945 -24.376 1.00 42.02 61 ARG M N 1
ATOM 5308 C CA . ARG D 2 61 ? 17.998 -3.626 -24.295 1.00 40.56 61 ARG M CA 1
ATOM 5309 C C . ARG D 2 61 ? 18.408 -3.269 -22.873 1.00 36.26 61 ARG M C 1
ATOM 5310 O O . ARG D 2 61 ? 19.190 -2.331 -22.684 1.00 36.09 61 ARG M O 1
ATOM 5318 N N . PHE D 2 62 ? 17.892 -3.981 -21.874 1.00 33.25 62 PHE M N 1
ATOM 5319 C CA . PHE D 2 62 ? 18.338 -3.816 -20.499 1.00 36.34 62 PHE M CA 1
ATOM 5320 C C . PHE D 2 62 ? 19.529 -4.730 -20.254 1.00 38.26 62 PHE M C 1
ATOM 5321 O O . PHE D 2 62 ? 19.560 -5.869 -20.724 1.00 38.92 62 PHE M O 1
ATOM 5329 N N . SER D 2 63 ? 20.516 -4.218 -19.529 1.00 29.16 63 SER M N 1
ATOM 5330 C CA . SER D 2 63 ? 21.696 -4.992 -19.188 1.00 31.32 63 SER M CA 1
ATOM 5331 C C . SER D 2 63 ? 22.163 -4.569 -17.806 1.00 34.64 63 SER M C 1
ATOM 5332 O O . SER D 2 63 ? 22.047 -3.403 -17.427 1.00 29.04 63 SER M O 1
ATOM 5335 N N . GLY D 2 64 ? 22.698 -5.527 -17.058 1.00 42.18 64 GLY M N 1
ATOM 5336 C CA . GLY D 2 64 ? 23.207 -5.276 -15.723 1.00 40.27 64 GLY M CA 1
ATOM 5337 C C . GLY D 2 64 ? 24.718 -5.378 -15.721 1.00 36.49 64 GLY M C 1
ATOM 5338 O O . GLY D 2 64 ? 25.306 -6.093 -16.537 1.00 39.32 64 GLY M O 1
ATOM 5339 N N . SER D 2 65 ? 25.343 -4.689 -14.771 1.00 30.37 65 SER M N 1
ATOM 5340 C CA . SER D 2 65 ? 26.788 -4.524 -14.793 1.00 38.80 65 SER M CA 1
ATOM 5341 C C . SER D 2 65 ? 27.234 -3.859 -13.498 1.00 36.78 65 SER M C 1
ATOM 5342 O O . SER D 2 65 ? 26.449 -3.196 -12.815 1.00 39.25 65 SER M O 1
ATOM 5345 N N . GLY D 2 66 ? 28.506 -4.051 -13.171 1.00 45.32 66 GLY M N 1
ATOM 5346 C CA . GLY D 2 66 ? 29.084 -3.514 -11.957 1.00 52.31 66 GLY M CA 1
ATOM 5347 C C . GLY D 2 66 ? 29.859 -4.561 -11.181 1.00 52.97 66 GLY M C 1
ATOM 5348 O O . GLY D 2 66 ? 29.825 -5.755 -11.473 1.00 53.24 66 GLY M O 1
ATOM 5349 N N . SER D 2 67 ? 30.557 -4.076 -10.158 1.00 76.60 67 SER M N 1
ATOM 5350 C CA . SER D 2 67 ? 31.387 -4.923 -9.316 1.00 82.78 67 SER M CA 1
ATOM 5351 C C . SER D 2 67 ? 31.669 -4.199 -8.007 1.00 82.37 67 SER M C 1
ATOM 5352 O O . SER D 2 67 ? 31.964 -3.001 -8.006 1.00 78.28 67 SER M O 1
ATOM 5355 N N . GLY D 2 68 ? 31.576 -4.936 -6.902 1.00 82.35 68 GLY M N 1
ATOM 5356 C CA . GLY D 2 68 ? 31.922 -4.419 -5.592 1.00 80.90 68 GLY M CA 1
ATOM 5357 C C . GLY D 2 68 ? 30.993 -3.339 -5.075 1.00 73.91 68 GLY M C 1
ATOM 5358 O O . GLY D 2 68 ? 29.980 -3.632 -4.433 1.00 72.36 68 GLY M O 1
ATOM 5359 N N . THR D 2 69 ? 31.338 -2.082 -5.344 1.00 57.11 69 THR M N 1
ATOM 5360 C CA . THR D 2 69 ? 30.567 -0.932 -4.891 1.00 56.02 69 THR M CA 1
ATOM 5361 C C . THR D 2 69 ? 29.808 -0.242 -6.010 1.00 50.76 69 THR M C 1
ATOM 5362 O O . THR D 2 69 ? 28.741 0.322 -5.762 1.00 44.46 69 THR M O 1
ATOM 5366 N N . ASP D 2 70 ? 30.337 -0.274 -7.227 1.00 64.03 70 ASP M N 1
ATOM 5367 C CA . ASP D 2 70 ? 29.775 0.437 -8.364 1.00 62.19 70 ASP M CA 1
ATOM 5368 C C . ASP D 2 70 ? 28.954 -0.517 -9.221 1.00 56.24 70 ASP M C 1
ATOM 5369 O O . ASP D 2 70 ? 29.422 -1.605 -9.567 1.00 57.07 70 ASP M O 1
ATOM 5374 N N . PHE D 2 71 ? 27.730 -0.110 -9.550 1.00 48.41 71 PHE M N 1
ATOM 5375 C CA . PHE D 2 71 ? 26.879 -0.841 -10.477 1.00 40.91 71 PHE M CA 1
ATOM 5376 C C . PHE D 2 71 ? 26.186 0.141 -11.403 1.00 43.57 71 PHE M C 1
ATOM 5377 O O . PHE D 2 71 ? 25.976 1.306 -11.058 1.00 43.23 71 PHE M O 1
ATOM 5385 N N . THR D 2 72 ? 25.818 -0.351 -12.583 1.00 38.62 72 THR M N 1
ATOM 5386 C CA . THR D 2 72 ? 25.178 0.466 -13.601 1.00 41.75 72 THR M CA 1
ATOM 5387 C C . THR D 2 72 ? 24.049 -0.323 -14.241 1.00 40.02 72 THR M C 1
ATOM 5388 O O . THR D 2 72 ? 24.169 -1.533 -14.461 1.00 32.62 72 THR M O 1
ATOM 5392 N N . LEU D 2 73 ? 22.951 0.370 -14.527 1.00 48.55 73 LEU M N 1
ATOM 5393 C CA . LEU D 2 73 ? 21.847 -0.175 -15.305 1.00 44.35 73 LEU M CA 1
ATOM 5394 C C . LEU D 2 73 ? 21.818 0.555 -16.640 1.00 43.53 73 LEU M C 1
ATOM 5395 O O . LEU D 2 73 ? 21.671 1.781 -16.676 1.00 49.61 73 LEU M O 1
ATOM 5400 N N . THR D 2 74 ? 21.957 -0.196 -17.727 1.00 36.42 74 THR M N 1
ATOM 5401 C CA . THR D 2 74 ? 22.072 0.374 -19.061 1.00 35.34 74 THR M CA 1
ATOM 5402 C C . THR D 2 74 ? 20.853 0.007 -19.893 1.00 35.83 74 THR M C 1
ATOM 5403 O O . THR D 2 74 ? 20.479 -1.168 -19.973 1.00 36.35 74 THR M O 1
ATOM 5407 N N . ILE D 2 75 ? 20.243 1.012 -20.510 1.00 48.99 75 ILE M N 1
ATOM 5408 C CA . ILE D 2 75 ? 19.173 0.817 -21.478 1.00 47.19 75 ILE M CA 1
ATOM 5409 C C . ILE D 2 75 ? 19.721 1.277 -22.822 1.00 46.72 75 ILE M C 1
ATOM 5410 O O . ILE D 2 75 ? 19.881 2.480 -23.059 1.00 46.16 75 ILE M O 1
ATOM 5415 N N . SER D 2 76 ? 20.006 0.315 -23.703 1.00 36.74 76 SER M N 1
ATOM 5416 C CA . SER D 2 76 ? 20.794 0.587 -24.901 1.00 43.53 76 SER M CA 1
ATOM 5417 C C . SER D 2 76 ? 20.063 1.497 -25.882 1.00 46.11 76 SER M C 1
ATOM 5418 O O . SER D 2 76 ? 20.704 2.282 -26.591 1.00 50.59 76 SER M O 1
ATOM 5421 N N . SER D 2 77 ? 18.738 1.406 -25.950 1.00 39.83 77 SER M N 1
ATOM 5422 C CA . SER D 2 77 ? 17.963 2.324 -26.782 1.00 44.87 77 SER M CA 1
ATOM 5423 C C . SER D 2 77 ? 16.615 2.525 -26.113 1.00 42.61 77 SER M C 1
ATOM 5424 O O . SER D 2 77 ? 15.806 1.596 -26.055 1.00 44.60 77 SER M O 1
ATOM 5427 N N . LEU D 2 78 ? 16.379 3.731 -25.603 1.00 39.97 78 LEU M N 1
ATOM 5428 C CA . LEU D 2 78 ? 15.254 3.935 -24.701 1.00 42.83 78 LEU M CA 1
ATOM 5429 C C . LEU D 2 78 ? 13.944 3.909 -25.468 1.00 42.41 78 LEU M C 1
ATOM 5430 O O . LEU D 2 78 ? 13.793 4.554 -26.511 1.00 40.76 78 LEU M O 1
ATOM 5435 N N . GLU D 2 79 ? 13.015 3.174 -24.948 1.00 36.64 79 GLU M N 1
ATOM 5436 C CA . GLU D 2 79 ? 11.666 3.119 -25.450 1.00 37.12 79 GLU M CA 1
ATOM 5437 C C . GLU D 2 79 ? 10.770 4.025 -24.616 1.00 35.82 79 GLU M C 1
ATOM 5438 O O . GLU D 2 79 ? 11.103 4.358 -23.474 1.00 34.10 79 GLU M O 1
ATOM 5444 N N . PRO D 2 80 ? 9.636 4.471 -25.157 1.00 34.23 80 PRO M N 1
ATOM 5445 C CA . PRO D 2 80 ? 8.690 5.215 -24.307 1.00 34.49 80 PRO M CA 1
ATOM 5446 C C . PRO D 2 80 ? 8.239 4.435 -23.081 1.00 32.82 80 PRO M C 1
ATOM 5447 O O . PRO D 2 80 ? 7.939 5.044 -22.050 1.00 32.88 80 PRO M O 1
ATOM 5451 N N . GLU D 2 81 ? 8.172 3.102 -23.171 1.00 40.36 81 GLU M N 1
ATOM 5452 C CA . GLU D 2 81 ? 7.847 2.273 -22.011 1.00 42.51 81 GLU M CA 1
ATOM 5453 C C . GLU D 2 81 ? 8.795 2.542 -20.845 1.00 46.64 81 GLU M C 1
ATOM 5454 O O . GLU D 2 81 ? 8.385 2.522 -19.677 1.00 52.54 81 GLU M O 1
ATOM 5460 N N . ASP D 2 82 ? 10.074 2.776 -21.141 1.00 43.35 82 ASP M N 1
ATOM 5461 C CA . ASP D 2 82 ? 11.137 2.732 -20.143 1.00 42.93 82 ASP M CA 1
ATOM 5462 C C . ASP D 2 82 ? 11.186 3.964 -19.254 1.00 33.49 82 ASP M C 1
ATOM 5463 O O . ASP D 2 82 ? 12.031 4.023 -18.355 1.00 37.84 82 ASP M O 1
ATOM 5468 N N . PHE D 2 83 ? 10.302 4.932 -19.455 1.00 39.20 83 PHE M N 1
ATOM 5469 C CA . PHE D 2 83 ? 10.275 6.106 -18.594 1.00 44.48 83 PHE M CA 1
ATOM 5470 C C . PHE D 2 83 ? 9.411 5.816 -17.378 1.00 42.45 83 PHE M C 1
ATOM 5471 O O . PHE D 2 83 ? 8.186 5.685 -17.476 1.00 47.86 83 PHE M O 1
ATOM 5479 N N . ALA D 2 84 ? 10.078 5.702 -16.241 1.00 40.18 84 ALA M N 1
ATOM 5480 C CA . ALA D 2 84 ? 9.521 5.247 -14.976 1.00 42.12 84 ALA M CA 1
ATOM 5481 C C . ALA D 2 84 ? 10.584 5.497 -13.915 1.00 36.57 84 ALA M C 1
ATOM 5482 O O . ALA D 2 84 ? 11.593 6.167 -14.171 1.00 36.65 84 ALA M O 1
ATOM 5484 N N . VAL D 2 85 ? 10.372 4.948 -12.726 1.00 29.87 85 VAL M N 1
ATOM 5485 C CA . VAL D 2 85 ? 11.322 5.053 -11.625 1.00 29.99 85 VAL M CA 1
ATOM 5486 C C . VAL D 2 85 ? 12.094 3.745 -11.520 1.00 34.26 85 VAL M C 1
ATOM 5487 O O . VAL D 2 85 ? 11.520 2.659 -11.672 1.00 26.30 85 VAL M O 1
ATOM 5491 N N . TYR D 2 86 ? 13.398 3.844 -11.266 1.00 35.03 86 TYR M N 1
ATOM 5492 C CA . TYR D 2 86 ? 14.268 2.681 -11.158 1.00 28.44 86 TYR M CA 1
ATOM 5493 C C . TYR D 2 86 ? 14.909 2.626 -9.782 1.00 35.13 86 TYR M C 1
ATOM 5494 O O . TYR D 2 86 ? 15.438 3.629 -9.296 1.00 37.63 86 TYR M O 1
ATOM 5503 N N . TYR D 2 87 ? 14.871 1.447 -9.169 1.00 37.75 87 TYR M N 1
ATOM 5504 C CA . TYR D 2 87 ? 15.472 1.215 -7.866 1.00 37.55 87 TYR M CA 1
ATOM 5505 C C . TYR D 2 87 ? 16.496 0.098 -7.979 1.00 43.34 87 TYR M C 1
ATOM 5506 O O . TYR D 2 87 ? 16.178 -0.994 -8.463 1.00 43.72 87 TYR M O 1
ATOM 5515 N N . CYS D 2 88 ? 17.721 0.375 -7.544 1.00 26.11 88 CYS M N 1
ATOM 5516 C CA . CYS D 2 88 ? 18.627 -0.717 -7.242 1.00 30.72 88 CYS M CA 1
ATOM 5517 C C . CYS D 2 88 ? 18.291 -1.269 -5.862 1.00 29.49 88 CYS M C 1
ATOM 5518 O O . CYS D 2 88 ? 17.639 -0.614 -5.045 1.00 29.42 88 CYS M O 1
ATOM 5521 N N . GLN D 2 89 ? 18.640 -2.529 -5.656 1.00 31.97 89 GLN M N 1
ATOM 5522 C CA . GLN D 2 89 ? 18.360 -3.199 -4.403 1.00 27.47 89 GLN M CA 1
ATOM 5523 C C . GLN D 2 89 ? 19.487 -4.146 -4.024 1.00 23.57 89 GLN M C 1
ATOM 5524 O O . GLN D 2 89 ? 19.982 -4.896 -4.852 1.00 29.41 89 GLN M O 1
ATOM 5530 N N . GLN D 2 90 ? 19.865 -4.123 -2.758 1.00 30.38 90 GLN M N 1
ATOM 5531 C CA . GLN D 2 90 ? 20.881 -5.017 -2.231 1.00 25.20 90 GLN M CA 1
ATOM 5532 C C . GLN D 2 90 ? 20.259 -6.083 -1.337 1.00 28.34 90 GLN M C 1
ATOM 5533 O O . GLN D 2 90 ? 19.250 -5.848 -0.666 1.00 32.33 90 GLN M O 1
ATOM 5539 N N . ARG D 2 91 ? 20.862 -7.277 -1.353 1.00 35.17 91 ARG M N 1
ATOM 5540 C CA . ARG D 2 91 ? 20.482 -8.347 -0.439 1.00 37.95 91 ARG M CA 1
ATOM 5541 C C . ARG D 2 91 ? 21.701 -9.025 0.163 1.00 37.33 91 ARG M C 1
ATOM 5542 O O . ARG D 2 91 ? 21.652 -10.212 0.498 1.00 34.17 91 ARG M O 1
ATOM 5550 N N . ASN D 2 92 ? 22.835 -8.334 0.181 1.00 29.86 92 ASN M N 1
ATOM 5551 C CA . ASN D 2 92 ? 24.004 -8.808 0.918 1.00 29.40 92 ASN M CA 1
ATOM 5552 C C . ASN D 2 92 ? 23.882 -8.773 2.444 1.00 34.15 92 ASN M C 1
ATOM 5553 O O . ASN D 2 92 ? 24.299 -9.697 3.132 1.00 35.82 92 ASN M O 1
ATOM 5558 N N . ASN D 2 93 ? 23.316 -7.688 2.954 1.00 40.44 93 ASN M N 1
ATOM 5559 C CA . ASN D 2 93 ? 23.120 -7.474 4.386 1.00 40.26 93 ASN M CA 1
ATOM 5560 C C . ASN D 2 93 ? 21.685 -6.974 4.546 1.00 43.96 93 ASN M C 1
ATOM 5561 O O . ASN D 2 93 ? 21.428 -5.768 4.479 1.00 37.06 93 ASN M O 1
ATOM 5566 N N . TRP D 2 94 ? 20.769 -7.924 4.695 1.00 37.43 94 TRP M N 1
ATOM 5567 C CA . TRP D 2 94 ? 19.336 -7.675 4.677 1.00 36.41 94 TRP M CA 1
ATOM 5568 C C . TRP D 2 94 ? 18.924 -7.140 3.310 1.00 37.07 94 TRP M C 1
ATOM 5569 O O . TRP D 2 94 ? 19.560 -7.450 2.311 1.00 28.99 94 TRP M O 1
ATOM 5580 N N . TYR D 2 95 ? 17.870 -6.340 3.262 1.00 38.54 95 TYR M N 1
ATOM 5581 C CA . TYR D 2 95 ? 17.410 -5.793 1.995 1.00 37.80 95 TYR M CA 1
ATOM 5582 C C . TYR D 2 95 ? 17.295 -4.281 2.110 1.00 39.68 95 TYR M C 1
ATOM 5583 O O . TYR D 2 95 ? 16.815 -3.758 3.119 1.00 39.69 95 TYR M O 1
ATOM 5592 N N . THR D 2 96 ? 17.744 -3.583 1.070 1.00 31.36 96 THR M N 1
ATOM 5593 C CA . THR D 2 96 ? 17.708 -2.128 1.044 1.00 35.79 96 THR M CA 1
ATOM 5594 C C . THR D 2 96 ? 17.486 -1.668 -0.387 1.00 37.28 96 THR M C 1
ATOM 5595 O O . THR D 2 96 ? 18.127 -2.171 -1.312 1.00 39.27 96 THR M O 1
ATOM 5599 N N . PHE D 2 97 ? 16.578 -0.715 -0.561 1.00 33.97 97 PHE M N 1
ATOM 5600 C CA . PHE D 2 97 ? 16.378 -0.062 -1.845 1.00 33.03 97 PHE M CA 1
ATOM 5601 C C . PHE D 2 97 ? 17.127 1.263 -1.874 1.00 32.17 97 PHE M C 1
ATOM 5602 O O . PHE D 2 97 ? 17.308 1.918 -0.843 1.00 39.22 97 PHE M O 1
ATOM 5610 N N . GLY D 2 98 ? 17.567 1.651 -3.065 1.00 40.48 98 GLY M N 1
ATOM 5611 C CA . GLY D 2 98 ? 18.079 2.988 -3.266 1.00 35.76 98 GLY M CA 1
ATOM 5612 C C . GLY D 2 98 ? 16.956 4.007 -3.307 1.00 31.16 98 GLY M C 1
ATOM 5613 O O . GLY D 2 98 ? 15.770 3.677 -3.281 1.00 33.25 98 GLY M O 1
ATOM 5614 N N . GLN D 2 99 ? 17.340 5.284 -3.369 1.00 39.71 99 GLN M N 1
ATOM 5615 C CA . GLN D 2 99 ? 16.331 6.336 -3.377 1.00 46.48 99 GLN M CA 1
ATOM 5616 C C . GLN D 2 99 ? 15.581 6.409 -4.698 1.00 47.19 99 GLN M C 1
ATOM 5617 O O . GLN D 2 99 ? 14.515 7.030 -4.757 1.00 46.71 99 GLN M O 1
ATOM 5623 N N . GLY D 2 100 ? 16.098 5.792 -5.747 1.00 40.91 100 GLY M N 1
ATOM 5624 C CA . GLY D 2 100 ? 15.375 5.769 -6.999 1.00 41.95 100 GLY M CA 1
ATOM 5625 C C . GLY D 2 100 ? 15.907 6.785 -7.991 1.00 47.44 100 GLY M C 1
ATOM 5626 O O . GLY D 2 100 ? 16.355 7.879 -7.630 1.00 50.97 100 GLY M O 1
ATOM 5627 N N . THR D 2 101 ? 15.858 6.418 -9.267 1.00 43.89 101 THR M N 1
ATOM 5628 C CA . THR D 2 101 ? 16.214 7.309 -10.362 1.00 39.76 101 THR M CA 1
ATOM 5629 C C . THR D 2 101 ? 15.016 7.445 -11.288 1.00 42.36 101 THR M C 1
ATOM 5630 O O . THR D 2 101 ? 14.477 6.439 -11.762 1.00 46.68 101 THR M O 1
ATOM 5634 N N . LYS D 2 102 ? 14.603 8.682 -11.544 1.00 42.05 102 LYS M N 1
ATOM 5635 C CA . LYS D 2 102 ? 13.455 8.956 -12.394 1.00 48.59 102 LYS M CA 1
ATOM 5636 C C . LYS D 2 102 ? 13.934 9.303 -13.794 1.00 46.04 102 LYS M C 1
ATOM 5637 O O . LYS D 2 102 ? 14.767 10.198 -13.972 1.00 50.21 102 LYS M O 1
ATOM 5641 N N . LEU D 2 103 ? 13.411 8.588 -14.785 1.00 44.25 103 LEU M N 1
ATOM 5642 C CA . LEU D 2 103 ? 13.769 8.800 -16.180 1.00 43.07 103 LEU M CA 1
ATOM 5643 C C . LEU D 2 103 ? 12.624 9.560 -16.837 1.00 47.31 103 LEU M C 1
ATOM 5644 O O . LEU D 2 103 ? 11.521 9.025 -16.987 1.00 54.15 103 LEU M O 1
ATOM 5649 N N . GLU D 2 104 ? 12.878 10.811 -17.200 1.00 48.94 104 GLU M N 1
ATOM 5650 C CA . GLU D 2 104 ? 11.872 11.673 -17.797 1.00 55.84 104 GLU M CA 1
ATOM 5651 C C . GLU D 2 104 ? 12.251 11.978 -19.239 1.00 52.92 104 GLU M C 1
ATOM 5652 O O . GLU D 2 104 ? 13.434 12.001 -19.597 1.00 53.73 104 GLU M O 1
ATOM 5658 N N . ILE D 2 105 ? 11.228 12.214 -20.064 1.00 47.68 105 ILE M N 1
ATOM 5659 C CA . ILE D 2 105 ? 11.443 12.578 -21.461 1.00 48.97 105 ILE M CA 1
ATOM 5660 C C . ILE D 2 105 ? 11.973 13.999 -21.540 1.00 53.15 105 ILE M C 1
ATOM 5661 O O . ILE D 2 105 ? 11.384 14.934 -20.981 1.00 54.40 105 ILE M O 1
ATOM 5666 N N . LYS D 2 106 ? 13.071 14.175 -22.264 1.00 69.67 106 LYS M N 1
ATOM 5667 C CA . LYS D 2 106 ? 13.653 15.497 -22.430 1.00 70.62 106 LYS M CA 1
ATOM 5668 C C . LYS D 2 106 ? 12.954 16.247 -23.556 1.00 73.24 106 LYS M C 1
ATOM 5669 O O . LYS D 2 106 ? 12.659 15.684 -24.614 1.00 76.86 106 LYS M O 1
ATOM 5675 N N . ARG D 2 107 ? 12.748 17.538 -23.355 1.00 69.07 107 ARG M N 1
ATOM 5676 C CA . ARG D 2 107 ? 12.208 18.365 -24.413 1.00 59.92 107 ARG M CA 1
ATOM 5677 C C . ARG D 2 107 ? 12.806 19.755 -24.339 1.00 63.61 107 ARG M C 1
ATOM 5678 O O . ARG D 2 107 ? 13.599 20.058 -23.446 1.00 67.04 107 ARG M O 1
ATOM 5686 N N . THR D 2 108 ? 12.418 20.600 -25.282 1.00 62.74 108 THR M N 1
ATOM 5687 C CA . THR D 2 108 ? 12.896 21.975 -25.307 1.00 69.78 108 THR M CA 1
ATOM 5688 C C . THR D 2 108 ? 12.313 22.790 -24.153 1.00 71.73 108 THR M C 1
ATOM 5689 O O . THR D 2 108 ? 11.167 22.599 -23.761 1.00 66.02 108 THR M O 1
ATOM 5693 N N . VAL D 2 109 ? 13.131 23.684 -23.605 1.00 78.37 109 VAL M N 1
ATOM 5694 C CA . VAL D 2 109 ? 12.789 24.444 -22.412 1.00 74.13 109 VAL M CA 1
ATOM 5695 C C . VAL D 2 109 ? 11.549 25.285 -22.694 1.00 70.14 109 VAL M C 1
ATOM 5696 O O . VAL D 2 109 ? 11.511 26.063 -23.658 1.00 70.04 109 VAL M O 1
ATOM 5700 N N . ALA D 2 110 ? 10.526 25.130 -21.853 1.00 58.60 110 ALA M N 1
ATOM 5701 C CA . ALA D 2 110 ? 9.247 25.812 -22.022 1.00 59.70 110 ALA M CA 1
ATOM 5702 C C . ALA D 2 110 ? 8.902 26.584 -20.758 1.00 60.16 110 ALA M C 1
ATOM 5703 O O . ALA D 2 110 ? 8.916 26.021 -19.659 1.00 58.65 110 ALA M O 1
ATOM 5705 N N . ALA D 2 111 ? 8.588 27.873 -20.918 1.00 66.00 111 ALA M N 1
ATOM 5706 C CA . ALA D 2 111 ? 8.298 28.742 -19.786 1.00 65.62 111 ALA M CA 1
ATOM 5707 C C . ALA D 2 111 ? 6.882 28.494 -19.262 1.00 65.15 111 ALA M C 1
ATOM 5708 O O . ALA D 2 111 ? 5.955 28.278 -20.047 1.00 63.56 111 ALA M O 1
ATOM 5710 N N . PRO D 2 112 ? 6.694 28.520 -17.942 1.00 65.04 112 PRO M N 1
ATOM 5711 C CA . PRO D 2 112 ? 5.348 28.341 -17.377 1.00 61.81 112 PRO M CA 1
ATOM 5712 C C . PRO D 2 112 ? 4.443 29.532 -17.646 1.00 68.56 112 PRO M C 1
ATOM 5713 O O . PRO D 2 112 ? 4.881 30.685 -17.643 1.00 68.39 112 PRO M O 1
ATOM 5717 N N . SER D 2 113 ? 3.166 29.241 -17.879 1.00 78.92 113 SER M N 1
ATOM 5718 C CA . SER D 2 113 ? 2.132 30.257 -17.754 1.00 82.86 113 SER M CA 1
ATOM 5719 C C . SER D 2 113 ? 1.695 30.331 -16.296 1.00 80.63 113 SER M C 1
ATOM 5720 O O . SER D 2 113 ? 1.335 29.312 -15.695 1.00 77.14 113 SER M O 1
ATOM 5723 N N . VAL D 2 114 ? 1.727 31.533 -15.728 1.00 72.17 114 VAL M N 1
ATOM 5724 C CA . VAL D 2 114 ? 1.531 31.737 -14.300 1.00 68.16 114 VAL M CA 1
ATOM 5725 C C . VAL D 2 114 ? 0.167 32.371 -14.082 1.00 69.87 114 VAL M C 1
ATOM 5726 O O . VAL D 2 114 ? -0.225 33.296 -14.804 1.00 71.77 114 VAL M O 1
ATOM 5730 N N . PHE D 2 115 ? -0.551 31.880 -13.074 1.00 69.19 115 PHE M N 1
ATOM 5731 C CA . PHE D 2 115 ? -1.837 32.437 -12.672 1.00 70.92 115 PHE M CA 1
ATOM 5732 C C . PHE D 2 115 ? -1.972 32.474 -11.161 1.00 71.13 115 PHE M C 1
ATOM 5733 O O . PHE D 2 115 ? -1.783 31.457 -10.491 1.00 69.38 115 PHE M O 1
ATOM 5741 N N . ILE D 2 116 ? -2.330 33.643 -10.643 1.00 75.69 116 ILE M N 1
ATOM 5742 C CA . ILE D 2 116 ? -2.784 33.812 -9.268 1.00 80.15 116 ILE M CA 1
ATOM 5743 C C . ILE D 2 116 ? -4.300 33.933 -9.237 1.00 81.52 116 ILE M C 1
ATOM 5744 O O . ILE D 2 116 ? -4.922 34.506 -10.142 1.00 85.36 116 ILE M O 1
ATOM 5749 N N . PHE D 2 117 ? -4.898 33.341 -8.208 1.00 89.31 117 PHE M N 1
ATOM 5750 C CA .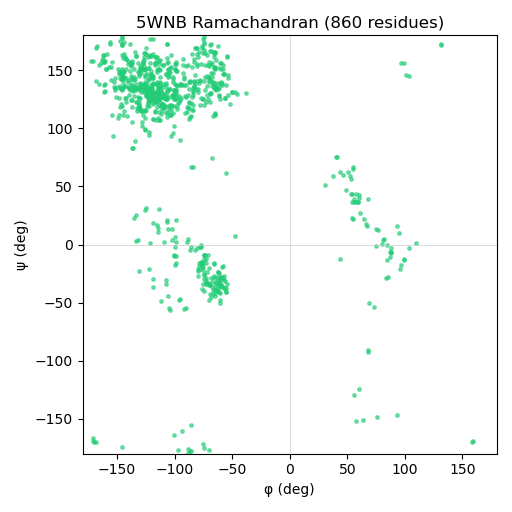 PHE D 2 117 ? -6.332 33.366 -7.989 1.00 94.83 117 PHE M CA 1
ATOM 5751 C C . PHE D 2 117 ? -6.665 33.936 -6.617 1.00 98.99 117 PHE M C 1
ATOM 5752 O O . PHE D 2 117 ? -6.111 33.470 -5.613 1.00 97.99 117 PHE M O 1
ATOM 5760 N N . PRO D 2 118 ? -7.568 34.909 -6.522 1.00 92.70 118 PRO M N 1
ATOM 5761 C CA . PRO D 2 118 ? -8.082 35.293 -5.210 1.00 93.94 118 PRO M CA 1
ATOM 5762 C C . PRO D 2 118 ? -8.722 34.117 -4.511 1.00 90.99 118 PRO M C 1
ATOM 5763 O O . PRO D 2 118 ? -9.189 33.158 -5.156 1.00 88.05 118 PRO M O 1
ATOM 5767 N N . PRO D 2 119 ? -8.760 34.130 -3.176 1.00 93.71 119 PRO M N 1
ATOM 5768 C CA . PRO D 2 119 ? -9.628 33.199 -2.448 1.00 92.91 119 PRO M CA 1
ATOM 5769 C C . PRO D 2 119 ? -11.090 33.476 -2.763 1.00 95.40 119 PRO M C 1
ATOM 5770 O O . PRO D 2 119 ? -11.525 34.629 -2.814 1.00 97.48 119 PRO M O 1
ATOM 5774 N N . SER D 2 120 ? -11.846 32.403 -3.000 1.00 101.95 120 SER M N 1
ATOM 5775 C CA . SER D 2 120 ? -13.281 32.511 -3.242 1.00 101.78 120 SER M CA 1
ATOM 5776 C C . SER D 2 120 ? -13.997 33.262 -2.125 1.00 104.77 120 SER M C 1
ATOM 5777 O O . SER D 2 120 ? -13.466 33.406 -1.020 1.00 105.02 120 SER M O 1
ATOM 5780 N N . ASP D 2 121 ? -15.207 33.746 -2.408 1.00 90.52 121 ASP M N 1
ATOM 5781 C CA . ASP D 2 121 ? -16.018 34.368 -1.372 1.00 92.51 121 ASP M CA 1
ATOM 5782 C C . ASP D 2 121 ? -16.718 33.339 -0.498 1.00 94.34 121 ASP M C 1
ATOM 5783 O O . ASP D 2 121 ? -17.112 33.664 0.627 1.00 97.74 121 ASP M O 1
ATOM 5785 N N . GLU D 2 122 ? -16.881 32.110 -0.992 1.00 87.38 122 GLU M N 1
ATOM 5786 C CA . GLU D 2 122 ? -17.412 31.036 -0.161 1.00 86.84 122 GLU M CA 1
ATOM 5787 C C . GLU D 2 122 ? -16.376 30.535 0.837 1.00 85.86 122 GLU M C 1
ATOM 5788 O O . GLU D 2 122 ? -16.741 30.006 1.893 1.00 85.69 122 GLU M O 1
ATOM 5790 N N . GLN D 2 123 ? -15.088 30.682 0.522 1.00 88.47 123 GLN M N 1
ATOM 5791 C CA . GLN D 2 123 ? -14.045 30.239 1.442 1.00 92.02 123 GLN M CA 1
ATOM 5792 C C . GLN D 2 123 ? -13.868 31.207 2.606 1.00 92.18 123 GLN M C 1
ATOM 5793 O O . GLN D 2 123 ? -13.655 30.778 3.745 1.00 96.72 123 GLN M O 1
ATOM 5799 N N . LEU D 2 124 ? -13.963 32.512 2.344 1.00 90.66 124 LEU M N 1
ATOM 5800 C CA . LEU D 2 124 ? -13.839 33.491 3.419 1.00 94.01 124 LEU M CA 1
ATOM 5801 C C . LEU D 2 124 ? -14.988 33.365 4.413 1.00 97.12 124 LEU M C 1
ATOM 5802 O O . LEU D 2 124 ? -14.785 33.495 5.626 1.00 101.30 124 LEU M O 1
ATOM 5807 N N . LYS D 2 125 ? -16.196 33.107 3.921 1.00 91.13 125 LYS M N 1
ATOM 5808 C CA . LYS D 2 125 ? -17.348 32.885 4.787 1.00 95.56 125 LYS M CA 1
ATOM 5809 C C . LYS D 2 125 ? -17.236 31.546 5.510 1.00 93.43 125 LYS M C 1
ATOM 5810 O O . LYS D 2 125 ? -17.839 31.346 6.565 1.00 95.98 125 LYS M O 1
ATOM 5812 C CA . THR D 2 128 ? -9.664 30.892 6.218 1.00 73.56 128 THR M CA 1
ATOM 5813 C C . THR D 2 128 ? -9.594 31.388 4.782 1.00 71.44 128 THR M C 1
ATOM 5814 O O . THR D 2 128 ? -10.617 31.649 4.157 1.00 71.44 128 THR M O 1
ATOM 5815 N N . ALA D 2 129 ? -8.380 31.515 4.265 1.00 78.12 129 ALA M N 1
ATOM 5816 C CA . ALA D 2 129 ? -8.187 32.035 2.918 1.00 76.99 129 ALA M CA 1
ATOM 5817 C C . ALA D 2 129 ? -6.962 31.383 2.295 1.00 78.56 129 ALA M C 1
ATOM 5818 O O . ALA D 2 129 ? -5.878 31.407 2.884 1.00 83.37 129 ALA M O 1
ATOM 5820 N N . SER D 2 130 ? -7.144 30.807 1.114 1.00 73.10 130 SER M N 1
ATOM 5821 C CA . SER D 2 130 ? -6.054 30.180 0.389 1.00 72.78 130 SER M CA 1
ATOM 5822 C C . SER D 2 130 ? -5.786 30.931 -0.900 1.00 70.67 130 SER M C 1
ATOM 5823 O O . SER D 2 130 ? -6.698 31.214 -1.668 1.00 69.56 130 SER M O 1
ATOM 5826 N N . VAL D 2 131 ? -4.522 31.250 -1.132 1.00 76.40 131 VAL M N 1
ATOM 5827 C CA . VAL D 2 131 ? -4.112 31.904 -2.358 1.00 75.07 131 VAL M CA 1
ATOM 5828 C C . VAL D 2 131 ? -3.381 30.868 -3.197 1.00 73.14 131 VAL M C 1
ATOM 5829 O O . VAL D 2 131 ? -2.459 30.211 -2.721 1.00 69.53 131 VAL M O 1
ATOM 5833 N N . VAL D 2 132 ? -3.806 30.718 -4.443 1.00 71.33 132 VAL M N 1
ATOM 5834 C CA . VAL D 2 132 ? -3.247 29.700 -5.313 1.00 70.82 132 VAL M CA 1
ATOM 5835 C C . VAL D 2 132 ? -2.521 30.313 -6.496 1.00 67.51 132 VAL M C 1
ATOM 5836 O O . VAL D 2 132 ? -3.037 31.204 -7.161 1.00 64.69 132 VAL M O 1
ATOM 5840 N N . CYS D 2 133 ? -1.311 29.837 -6.747 1.00 59.26 133 CYS M N 1
ATOM 5841 C CA . CYS D 2 133 ? -0.569 30.242 -7.932 1.00 59.26 133 CYS M CA 1
ATOM 5842 C C . CYS D 2 133 ? -0.293 28.996 -8.765 1.00 56.00 133 CYS M C 1
ATOM 5843 O O . CYS D 2 133 ? 0.176 27.978 -8.240 1.00 53.46 133 CYS M O 1
ATOM 5846 N N . LEU D 2 134 ? -0.587 29.077 -10.057 1.00 62.18 134 LEU M N 1
ATOM 5847 C CA . LEU D 2 134 ? -0.579 27.923 -10.945 1.00 58.32 134 LEU M CA 1
ATOM 5848 C C . LEU D 2 134 ? 0.489 28.088 -12.010 1.00 58.89 134 LEU M C 1
ATOM 5849 O O . LEU D 2 134 ? 0.508 29.096 -12.720 1.00 60.34 134 LEU M O 1
ATOM 5854 N N . LEU D 2 135 ? 1.369 27.099 -12.123 1.00 51.96 135 LEU M N 1
ATOM 5855 C CA . LEU D 2 135 ? 2.335 27.025 -13.209 1.00 54.20 135 LEU M CA 1
ATOM 5856 C C . LEU D 2 135 ? 1.907 25.882 -14.114 1.00 55.68 135 LEU M C 1
ATOM 5857 O O . LEU D 2 135 ? 1.836 24.732 -13.669 1.00 54.48 135 LEU M O 1
ATOM 5862 N N . ASN D 2 136 ? 1.577 26.198 -15.361 1.00 50.54 136 ASN M N 1
ATOM 5863 C CA . ASN D 2 136 ? 1.025 25.209 -16.279 1.00 55.16 136 ASN M CA 1
ATOM 5864 C C . ASN D 2 136 ? 1.909 24.954 -17.490 1.00 53.73 136 ASN M C 1
ATOM 5865 O O . ASN D 2 136 ? 2.370 25.874 -18.154 1.00 52.98 136 ASN M O 1
ATOM 5870 N N . ASN D 2 137 ? 2.142 23.676 -17.743 1.00 46.36 137 ASN M N 1
ATOM 5871 C CA . ASN D 2 137 ? 2.817 23.190 -18.946 1.00 52.75 137 ASN M CA 1
ATOM 5872 C C . ASN D 2 137 ? 4.184 23.859 -19.134 1.00 55.55 137 ASN M C 1
ATOM 5873 O O . ASN D 2 137 ? 4.419 24.618 -20.075 1.00 48.66 137 ASN M O 1
ATOM 5878 N N . PHE D 2 138 ? 5.084 23.550 -18.200 1.00 53.60 138 PHE M N 1
ATOM 5879 C CA . PHE D 2 138 ? 6.446 24.065 -18.216 1.00 55.28 138 PHE M CA 1
ATOM 5880 C C . PHE D 2 138 ? 7.440 22.911 -18.142 1.00 52.96 138 PHE M C 1
ATOM 5881 O O . PHE D 2 138 ? 7.096 21.776 -17.810 1.00 53.59 138 PHE M O 1
ATOM 5889 N N . TYR D 2 139 ? 8.694 23.225 -18.462 1.00 46.34 139 TYR M N 1
ATOM 5890 C CA . TYR D 2 139 ? 9.821 22.278 -18.389 1.00 52.60 139 TYR M CA 1
ATOM 5891 C C . TYR D 2 139 ? 11.151 23.006 -18.532 1.00 56.58 139 TYR M C 1
ATOM 5892 O O . TYR D 2 139 ? 11.264 23.939 -19.329 1.00 59.07 139 TYR M O 1
ATOM 5901 N N . PRO D 2 140 ? 12.177 22.588 -17.765 1.00 70.00 140 PRO M N 1
ATOM 5902 C CA . PRO D 2 140 ? 12.101 21.426 -16.847 1.00 68.46 140 PRO M CA 1
ATOM 5903 C C . PRO D 2 140 ? 11.316 21.650 -15.581 1.00 63.94 140 PRO M C 1
ATOM 5904 O O . PRO D 2 140 ? 10.791 22.739 -15.325 1.00 62.25 140 PRO M O 1
ATOM 5908 N N . ARG D 2 141 ? 11.232 20.586 -14.788 1.00 68.27 141 ARG M N 1
ATOM 5909 C CA . ARG D 2 141 ? 10.384 20.591 -13.606 1.00 62.62 141 ARG M CA 1
ATOM 5910 C C . ARG D 2 141 ? 10.920 21.531 -12.543 1.00 62.62 141 ARG M C 1
ATOM 5911 O O . ARG D 2 141 ? 10.143 22.090 -11.761 1.00 61.79 141 ARG M O 1
ATOM 5919 N N . GLU D 2 142 ? 12.235 21.733 -12.511 1.00 50.78 142 GLU M N 1
ATOM 5920 C CA . GLU D 2 142 ? 12.840 22.590 -11.502 1.00 56.79 142 GLU M CA 1
ATOM 5921 C C . GLU D 2 142 ? 12.367 24.026 -11.689 1.00 66.84 142 GLU M C 1
ATOM 5922 O O . GLU D 2 142 ? 12.719 24.684 -12.673 1.00 69.00 142 GLU M O 1
ATOM 5924 N N . ALA D 2 143 ? 11.563 24.509 -10.747 1.00 82.41 143 ALA M N 1
ATOM 5925 C CA . ALA D 2 143 ? 11.047 25.866 -10.798 1.00 87.38 143 ALA M CA 1
ATOM 5926 C C . ALA D 2 143 ? 10.949 26.398 -9.379 1.00 92.47 143 ALA M C 1
ATOM 5927 O O . ALA D 2 143 ? 10.617 25.656 -8.451 1.00 94.80 143 ALA M O 1
ATOM 5929 N N . LYS D 2 144 ? 11.251 27.681 -9.217 1.00 73.48 144 LYS M N 1
ATOM 5930 C CA . LYS D 2 144 ? 11.176 28.354 -7.926 1.00 70.99 144 LYS M CA 1
ATOM 5931 C C . LYS D 2 144 ? 10.060 29.389 -7.986 1.00 68.33 144 LYS M C 1
ATOM 5932 O O . LYS D 2 144 ? 10.151 30.364 -8.738 1.00 74.25 144 LYS M O 1
ATOM 5934 N N . VAL D 2 145 ? 9.009 29.173 -7.199 1.00 68.51 145 VAL M N 1
ATOM 5935 C CA . VAL D 2 145 ? 7.909 30.122 -7.070 1.00 68.79 145 VAL M CA 1
ATOM 5936 C C . VAL D 2 145 ? 8.015 30.772 -5.696 1.00 77.80 145 VAL M C 1
ATOM 5937 O O . VAL D 2 145 ? 8.144 30.081 -4.678 1.00 68.83 145 VAL M O 1
ATOM 5941 N N . GLN D 2 146 ? 8.026 32.100 -5.676 1.00 83.46 146 GLN M N 1
ATOM 5942 C CA . GLN D 2 146 ? 8.208 32.866 -4.450 1.00 88.44 146 GLN M CA 1
ATOM 5943 C C . GLN D 2 146 ? 6.999 33.759 -4.229 1.00 89.44 146 GLN M C 1
ATOM 5944 O O . GLN D 2 146 ? 6.526 34.418 -5.160 1.00 89.52 146 GLN M O 1
ATOM 5950 N N . TRP D 2 147 ? 6.507 33.775 -2.994 1.00 97.01 147 TRP M N 1
ATOM 5951 C CA . TRP D 2 147 ? 5.346 34.559 -2.603 1.00 94.09 147 TRP M CA 1
ATOM 5952 C C . TRP D 2 147 ? 5.802 35.826 -1.892 1.00 94.68 147 TRP M C 1
ATOM 5953 O O . TRP D 2 147 ? 6.654 35.767 -0.999 1.00 99.08 147 TRP M O 1
ATOM 5964 N N . LYS D 2 148 ? 5.238 36.965 -2.286 1.00 82.24 148 LYS M N 1
ATOM 5965 C CA . LYS D 2 148 ? 5.544 38.241 -1.652 1.00 86.52 148 LYS M CA 1
ATOM 5966 C C . LYS D 2 148 ? 4.246 38.914 -1.234 1.00 87.16 148 LYS M C 1
ATOM 5967 O O . LYS D 2 148 ? 3.325 39.052 -2.046 1.00 85.50 148 LYS M O 1
ATOM 5969 N N . LEU D 2 153 ? 8.236 38.816 1.689 1.00 102.22 153 LEU M N 1
ATOM 5970 C CA . LEU D 2 153 ? 8.421 37.494 1.105 1.00 100.07 153 LEU M CA 1
ATOM 5971 C C . LEU D 2 153 ? 8.053 36.466 2.176 1.00 98.39 153 LEU M C 1
ATOM 5972 O O . LEU D 2 153 ? 8.447 36.608 3.333 1.00 102.25 153 LEU M O 1
ATOM 5974 N N . GLN D 2 154 ? 7.274 35.455 1.816 1.00 80.47 154 GLN M N 1
ATOM 5975 C CA . GLN D 2 154 ? 6.838 34.450 2.773 1.00 79.55 154 GLN M CA 1
ATOM 5976 C C . GLN D 2 154 ? 7.697 33.169 2.770 1.00 80.17 154 GLN M C 1
ATOM 5977 O O . GLN D 2 154 ? 7.613 32.336 3.676 1.00 79.20 154 GLN M O 1
ATOM 5983 N N . GLY D 2 156 ? 7.148 29.297 5.183 1.00 91.24 156 GLY M N 1
ATOM 5984 C CA . GLY D 2 156 ? 6.478 28.398 6.098 1.00 85.94 156 GLY M CA 1
ATOM 5985 C C . GLY D 2 156 ? 4.977 28.265 5.914 1.00 87.02 156 GLY M C 1
ATOM 5986 O O . GLY D 2 156 ? 4.379 27.352 6.497 1.00 86.49 156 GLY M O 1
ATOM 5987 N N . ASN D 2 157 ? 4.353 29.139 5.124 1.00 87.31 157 ASN M N 1
ATOM 5988 C CA . ASN D 2 157 ? 2.919 29.095 4.884 1.00 85.71 157 ASN M CA 1
ATOM 5989 C C . ASN D 2 157 ? 2.602 28.781 3.428 1.00 79.77 157 ASN M C 1
ATOM 5990 O O . ASN D 2 157 ? 1.469 29.000 2.987 1.00 74.98 157 ASN M O 1
ATOM 5995 N N . SER D 2 158 ? 3.586 28.268 2.696 1.00 83.11 158 SER M N 1
ATOM 5996 C CA . SER D 2 158 ? 3.435 27.981 1.274 1.00 79.26 158 SER M CA 1
ATOM 5997 C C . SER D 2 158 ? 3.626 26.496 0.993 1.00 76.92 158 SER M C 1
ATOM 5998 O O . SER D 2 158 ? 4.491 25.859 1.583 1.00 77.03 158 SER M O 1
ATOM 6001 N N . GLN D 2 159 ? 2.780 25.941 0.128 1.00 81.81 159 GLN M N 1
ATOM 6002 C CA . GLN D 2 159 ? 2.837 24.521 -0.221 1.00 81.53 159 GLN M CA 1
ATOM 6003 C C . GLN D 2 159 ? 2.787 24.276 -1.736 1.00 78.16 159 GLN M C 1
ATOM 6004 O O . GLN D 2 159 ? 1.955 24.857 -2.428 1.00 78.85 159 GLN M O 1
ATOM 6010 N N . GLU D 2 160 ? 3.660 23.402 -2.235 1.00 69.29 160 GLU M N 1
ATOM 6011 C CA . GLU D 2 160 ? 3.716 23.073 -3.654 1.00 61.16 160 GLU M CA 1
ATOM 6012 C C . GLU D 2 160 ? 3.140 21.686 -3.925 1.00 63.67 160 GLU M C 1
ATOM 6013 O O . GLU D 2 160 ? 3.107 20.816 -3.051 1.00 66.60 160 GLU M O 1
ATOM 6019 N N . SER D 2 161 ? 2.699 21.488 -5.166 1.00 56.57 161 SER M N 1
ATOM 6020 C CA . SER D 2 161 ? 2.252 20.186 -5.646 1.00 55.35 161 SER M CA 1
ATOM 6021 C C . SER D 2 161 ? 2.499 20.129 -7.145 1.00 49.93 161 SER M C 1
ATOM 6022 O O . SER D 2 161 ? 2.159 21.075 -7.860 1.00 53.60 161 SER M O 1
ATOM 6025 N N . VAL D 2 162 ? 3.085 19.030 -7.617 1.00 52.24 162 VAL M N 1
ATOM 6026 C CA . VAL D 2 162 ? 3.485 18.886 -9.011 1.00 52.49 162 VAL M CA 1
ATOM 6027 C C . VAL D 2 162 ? 2.804 17.657 -9.594 1.00 47.59 162 VAL M C 1
ATOM 6028 O O . VAL D 2 162 ? 2.663 16.634 -8.916 1.00 46.80 162 VAL M O 1
ATOM 6032 N N . THR D 2 163 ? 2.378 17.765 -10.850 1.00 45.87 163 THR M N 1
ATOM 6033 C CA . THR D 2 163 ? 1.819 16.634 -11.571 1.00 48.21 163 THR M CA 1
ATOM 6034 C C . THR D 2 163 ? 2.936 15.759 -12.137 1.00 52.60 163 THR M C 1
ATOM 6035 O O . THR D 2 163 ? 4.114 16.129 -12.143 1.00 55.77 163 THR M O 1
ATOM 6039 N N . GLU D 2 164 ? 2.554 14.581 -12.622 1.00 57.26 164 GLU M N 1
ATOM 6040 C CA . GLU D 2 164 ? 3.488 13.758 -13.373 1.00 52.96 164 GLU M CA 1
ATOM 6041 C C . GLU D 2 164 ? 3.685 14.343 -14.770 1.00 52.70 164 GLU M C 1
ATOM 6042 O O . GLU D 2 164 ? 2.956 15.237 -15.209 1.00 54.45 164 GLU M O 1
ATOM 6048 N N . GLN D 2 165 ? 4.697 13.849 -15.467 1.00 48.25 165 GLN M N 1
ATOM 6049 C CA . GLN D 2 165 ? 5.002 14.356 -16.791 1.00 49.38 165 GLN M CA 1
ATOM 6050 C C . GLN D 2 165 ? 3.840 14.054 -17.716 1.00 48.30 165 GLN M C 1
ATOM 6051 O O . GLN D 2 165 ? 3.313 12.950 -17.724 1.00 49.84 165 GLN M O 1
ATOM 6057 N N . ASP D 2 166 ? 3.456 15.043 -18.506 1.00 54.21 166 ASP M N 1
ATOM 6058 C CA . ASP D 2 166 ? 2.332 14.905 -19.422 1.00 61.63 166 ASP M CA 1
ATOM 6059 C C . ASP D 2 166 ? 2.658 13.923 -20.532 1.00 63.65 166 ASP M C 1
ATOM 6060 O O . ASP D 2 166 ? 3.774 13.898 -21.032 1.00 63.67 166 ASP M O 1
ATOM 6065 N N . SER D 2 167 ? 1.680 13.110 -20.911 1.00 57.72 167 SER M N 1
ATOM 6066 C CA . SER D 2 167 ? 1.930 12.051 -21.880 1.00 57.67 167 SER M CA 1
ATOM 6067 C C . SER D 2 167 ? 2.153 12.599 -23.284 1.00 53.66 167 SER M C 1
ATOM 6068 O O . SER D 2 167 ? 2.924 12.017 -24.056 1.00 51.31 167 SER M O 1
ATOM 6071 N N . LYS D 2 168 ? 1.496 13.704 -23.639 1.00 57.13 168 LYS M N 1
ATOM 6072 C CA . LYS D 2 168 ? 1.550 14.223 -25.001 1.00 62.82 168 LYS M CA 1
ATOM 6073 C C . LYS D 2 168 ? 2.597 15.317 -25.194 1.00 64.75 168 LYS M C 1
ATOM 6074 O O . LYS D 2 168 ? 3.363 15.262 -26.160 1.00 69.36 168 LYS M O 1
ATOM 6080 N N . ASP D 2 169 ? 2.657 16.315 -24.307 1.00 70.42 169 ASP M N 1
ATOM 6081 C CA . ASP D 2 169 ? 3.615 17.405 -24.476 1.00 70.52 169 ASP M CA 1
ATOM 6082 C C . ASP D 2 169 ? 4.857 17.267 -23.599 1.00 65.01 169 ASP M C 1
ATOM 6083 O O . ASP D 2 169 ? 5.808 18.036 -23.780 1.00 64.97 169 ASP M O 1
ATOM 6088 N N . SER D 2 170 ? 4.866 16.319 -22.658 1.00 51.39 170 SER M N 1
ATOM 6089 C CA . SER D 2 170 ? 6.022 16.055 -21.796 1.00 47.02 170 SER M CA 1
ATOM 6090 C C . SER D 2 170 ? 6.409 17.283 -20.972 1.00 54.59 170 SER M C 1
ATOM 6091 O O . SER D 2 170 ? 7.589 17.542 -20.728 1.00 51.01 170 SER M O 1
ATOM 6094 N N . THR D 2 171 ? 5.408 18.042 -20.539 1.00 59.44 171 THR M N 1
ATOM 6095 C CA . THR D 2 171 ? 5.585 19.154 -19.621 1.00 56.41 171 THR M CA 1
ATOM 6096 C C . THR D 2 171 ? 5.067 18.779 -18.239 1.00 51.20 171 THR M C 1
ATOM 6097 O O . THR D 2 171 ? 4.475 17.715 -18.035 1.00 46.54 171 THR M O 1
ATOM 6101 N N . TYR D 2 172 ? 5.315 19.670 -17.283 1.00 43.30 172 TYR M N 1
ATOM 6102 C CA . TYR D 2 172 ? 4.740 19.575 -15.952 1.00 42.49 172 TYR M CA 1
ATOM 6103 C C . TYR D 2 172 ? 3.842 20.775 -15.689 1.00 45.27 172 TYR M C 1
ATOM 6104 O O . TYR D 2 172 ? 3.943 21.814 -16.346 1.00 49.57 172 TYR M O 1
ATOM 6113 N N . SER D 2 173 ? 2.973 20.617 -14.697 1.00 43.73 173 SER M N 1
ATOM 6114 C CA . SER D 2 173 ? 2.188 21.709 -14.149 1.00 46.10 173 SER M CA 1
ATOM 6115 C C . SER D 2 173 ? 2.330 21.669 -12.636 1.00 45.77 173 SER M C 1
ATOM 6116 O O . SER D 2 173 ? 2.506 20.598 -12.043 1.00 53.99 173 SER M O 1
ATOM 6119 N N . LEU D 2 174 ? 2.253 22.839 -12.010 1.00 59.29 174 LEU M N 1
ATOM 6120 C CA . LEU D 2 174 ? 2.567 22.942 -10.595 1.00 60.55 174 LEU M CA 1
ATOM 6121 C C . LEU D 2 174 ? 1.606 23.941 -9.971 1.00 64.53 174 LEU M C 1
ATOM 6122 O O . LEU D 2 174 ? 1.246 24.942 -10.598 1.00 65.77 174 LEU M O 1
ATOM 6127 N N . SER D 2 175 ? 1.183 23.663 -8.742 1.00 62.58 175 SER M N 1
ATOM 6128 C CA . SER D 2 175 ? 0.343 24.573 -7.975 1.00 64.98 175 SER M CA 1
ATOM 6129 C C . SER D 2 175 ? 1.030 24.885 -6.654 1.00 68.70 175 SER M C 1
ATOM 6130 O O . SER D 2 175 ? 1.459 23.972 -5.940 1.00 68.93 175 SER M O 1
ATOM 6133 N N . SER D 2 176 ? 1.137 26.172 -6.335 1.00 72.40 176 SER M N 1
ATOM 6134 C CA . SER D 2 176 ? 1.654 26.634 -5.053 1.00 70.96 176 SER M CA 1
ATOM 6135 C C . SER D 2 176 ? 0.526 27.331 -4.304 1.00 71.28 176 SER M C 1
ATOM 6136 O O . SER D 2 176 ? -0.079 28.274 -4.828 1.00 72.17 176 SER M O 1
ATOM 6139 N N . THR D 2 177 ? 0.245 26.871 -3.088 1.00 63.52 177 THR M N 1
ATOM 6140 C CA . THR D 2 177 ? -0.896 27.346 -2.313 1.00 63.80 177 THR M CA 1
ATOM 6141 C C . THR D 2 177 ? -0.413 28.065 -1.061 1.00 66.14 177 THR M C 1
ATOM 6142 O O . THR D 2 177 ? 0.255 27.464 -0.212 1.00 66.80 177 THR M O 1
ATOM 6146 N N . LEU D 2 178 ? -0.750 29.348 -0.957 1.00 81.41 178 LEU M N 1
ATOM 6147 C CA . LEU D 2 178 ? -0.524 30.147 0.245 1.00 85.46 178 LEU M CA 1
ATOM 6148 C C . LEU D 2 178 ? -1.764 30.033 1.127 1.00 88.51 178 LEU M C 1
ATOM 6149 O O . LEU D 2 178 ? -2.840 30.508 0.749 1.00 90.52 178 LEU M O 1
ATOM 6151 N N . THR D 2 179 ? -1.634 29.399 2.289 1.00 96.83 179 THR M N 1
ATOM 6152 C CA . THR D 2 179 ? -2.747 29.277 3.226 1.00 97.58 179 THR M CA 1
ATOM 6153 C C . THR D 2 179 ? -2.562 30.271 4.367 1.00 98.08 179 THR M C 1
ATOM 6154 O O . THR D 2 179 ? -1.597 30.172 5.133 1.00 98.63 179 THR M O 1
ATOM 6158 N N . LEU D 2 180 ? -3.482 31.229 4.475 1.00 85.44 180 LEU M N 1
ATOM 6159 C CA . LEU D 2 180 ? -3.448 32.240 5.521 1.00 83.21 180 LEU M CA 1
ATOM 6160 C C . LEU D 2 180 ? -4.785 32.276 6.246 1.00 85.00 180 LEU M C 1
ATOM 6161 O O . LEU D 2 180 ? -5.821 31.876 5.707 1.00 84.55 180 LEU M O 1
ATOM 6166 N N . SER D 2 181 ? -4.750 32.760 7.486 1.00 95.14 181 SER M N 1
ATOM 6167 C CA . SER D 2 181 ? -5.983 33.052 8.199 1.00 96.88 181 SER M CA 1
ATOM 6168 C C . SER D 2 181 ? -6.698 34.231 7.549 1.00 94.72 181 SER M C 1
ATOM 6169 O O . SER D 2 181 ? -6.072 35.148 7.009 1.00 97.47 181 SER M O 1
ATOM 6172 N N . LYS D 2 182 ? -8.032 34.196 7.600 1.00 77.37 182 LYS M N 1
ATOM 6173 C CA . LYS D 2 182 ? -8.821 35.274 7.015 1.00 77.55 182 LYS M CA 1
ATOM 6174 C C . LYS D 2 182 ? -8.552 36.608 7.703 1.00 79.99 182 LYS M C 1
ATOM 6175 O O . LYS D 2 182 ? -8.651 37.663 7.065 1.00 80.43 182 LYS M O 1
ATOM 6177 N N . ALA D 2 183 ? -8.221 36.581 8.997 1.00 97.57 183 ALA M N 1
ATOM 6178 C CA . ALA D 2 183 ? -7.979 37.819 9.733 1.00 102.91 183 ALA M CA 1
ATOM 6179 C C . ALA D 2 183 ? -6.817 38.605 9.136 1.00 104.48 183 ALA M C 1
ATOM 6180 O O . ALA D 2 183 ? -6.939 39.808 8.869 1.00 106.50 183 ALA M O 1
ATOM 6182 N N . ASP D 2 184 ? -5.679 37.946 8.914 1.00 107.07 184 ASP M N 1
ATOM 6183 C CA . ASP D 2 184 ? -4.529 38.635 8.345 1.00 105.79 184 ASP M CA 1
ATOM 6184 C C . ASP D 2 184 ? -4.667 38.842 6.843 1.00 107.77 184 ASP M C 1
ATOM 6185 O O . ASP D 2 184 ? -4.012 39.731 6.288 1.00 112.92 184 ASP M O 1
ATOM 6190 N N . TYR D 2 185 ? -5.511 38.060 6.177 1.00 102.07 185 TYR M N 1
ATOM 6191 C CA . TYR D 2 185 ? -5.748 38.257 4.754 1.00 98.83 185 TYR M CA 1
ATOM 6192 C C . TYR D 2 185 ? -6.683 39.442 4.528 1.00 99.24 185 TYR M C 1
A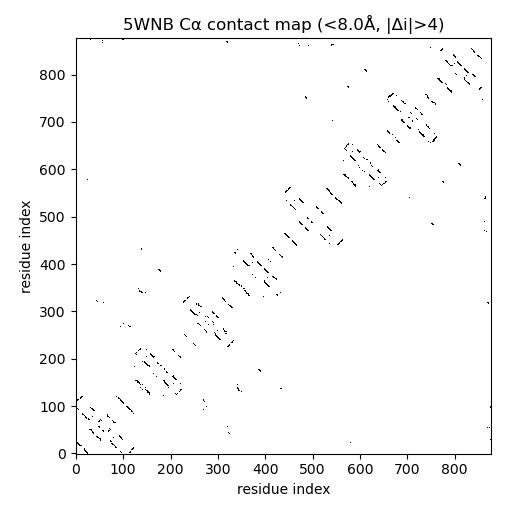TOM 6193 O O . TYR D 2 185 ? -6.320 40.592 4.779 1.00 102.03 185 TYR M O 1
ATOM 6202 N N . LYS D 2 189 ? -3.716 43.251 1.333 1.00 84.15 189 LYS M N 1
ATOM 6203 C CA . LYS D 2 189 ? -2.673 44.016 0.661 1.00 85.26 189 LYS M CA 1
ATOM 6204 C C . LYS D 2 189 ? -2.401 43.472 -0.740 1.00 83.62 189 LYS M C 1
ATOM 6205 O O . LYS D 2 189 ? -3.310 42.990 -1.418 1.00 81.83 189 LYS M O 1
ATOM 6207 N N . VAL D 2 190 ? -1.145 43.563 -1.167 1.00 97.11 190 VAL M N 1
ATOM 6208 C CA . VAL D 2 190 ? -0.719 43.147 -2.500 1.00 95.91 190 VAL M CA 1
ATOM 6209 C C . VAL D 2 190 ? -0.170 41.732 -2.387 1.00 94.61 190 VAL M C 1
ATOM 6210 O O . VAL D 2 190 ? 0.768 41.482 -1.619 1.00 95.65 190 VAL M O 1
ATOM 6212 N N . TYR D 2 191 ? -0.748 40.804 -3.145 1.00 93.96 191 TYR M N 1
ATOM 6213 C CA . TYR D 2 191 ? -0.331 39.406 -3.137 1.00 91.51 191 TYR M CA 1
ATOM 6214 C C . TYR D 2 191 ? 0.204 39.008 -4.501 1.00 88.99 191 TYR M C 1
ATOM 6215 O O . TYR D 2 191 ? -0.487 39.163 -5.513 1.00 89.41 191 TYR M O 1
ATOM 6224 N N . ALA D 2 192 ? 1.425 38.477 -4.513 1.00 88.18 192 ALA M N 1
ATOM 6225 C CA . ALA D 2 192 ? 2.129 38.138 -5.738 1.00 87.51 192 ALA M CA 1
ATOM 6226 C C . ALA D 2 192 ? 2.830 36.797 -5.587 1.00 88.26 192 ALA M C 1
ATOM 6227 O O . ALA D 2 192 ? 3.320 36.460 -4.503 1.00 89.38 192 ALA M O 1
ATOM 6229 N N . CYS D 2 193 ? 2.877 36.034 -6.681 1.00 97.48 193 CYS M N 1
ATOM 6230 C CA . CYS D 2 193 ? 3.688 34.823 -6.764 1.00 99.92 193 CYS M CA 1
ATOM 6231 C C . CYS D 2 193 ? 4.732 35.036 -7.854 1.00 97.50 193 CYS M C 1
ATOM 6232 O O . CYS D 2 193 ? 4.393 35.169 -9.035 1.00 97.98 193 CYS M O 1
ATOM 6235 N N . GLU D 2 194 ? 5.996 35.089 -7.457 1.00 90.17 194 GLU M N 1
ATOM 6236 C CA . GLU D 2 194 ? 7.104 35.297 -8.379 1.00 89.10 194 GLU M CA 1
ATOM 6237 C C . GLU D 2 194 ? 7.702 33.948 -8.750 1.00 89.06 194 GLU M C 1
ATOM 6238 O O . GLU D 2 194 ? 8.054 33.162 -7.866 1.00 92.16 194 GLU M O 1
ATOM 6240 N N . VAL D 2 195 ? 7.837 33.691 -10.049 1.00 81.55 195 VAL M N 1
ATOM 6241 C CA . VAL D 2 195 ? 8.257 32.392 -10.561 1.00 78.46 195 VAL M CA 1
ATOM 6242 C C . VAL D 2 195 ? 9.621 32.539 -11.217 1.00 79.42 195 VAL M C 1
ATOM 6243 O O . VAL D 2 195 ? 9.812 33.385 -12.099 1.00 80.31 195 VAL M O 1
ATOM 6247 N N . THR D 2 196 ? 10.561 31.707 -10.790 1.00 81.00 196 THR M N 1
ATOM 6248 C CA . THR D 2 196 ? 11.892 31.640 -11.374 1.00 82.42 196 THR M CA 1
ATOM 6249 C C . THR D 2 196 ? 11.993 30.355 -12.181 1.00 80.56 196 THR M C 1
ATOM 6250 O O . THR D 2 196 ? 11.741 29.269 -11.654 1.00 79.10 196 THR M O 1
ATOM 6254 N N . HIS D 2 197 ? 12.350 30.478 -13.458 1.00 74.99 197 HIS M N 1
ATOM 6255 C CA . HIS D 2 197 ? 12.405 29.289 -14.292 1.00 73.22 197 HIS M CA 1
ATOM 6256 C C . HIS D 2 197 ? 13.371 29.518 -15.445 1.00 74.48 197 HIS M C 1
ATOM 6257 O O . HIS D 2 197 ? 13.592 30.647 -15.887 1.00 76.12 197 HIS M O 1
ATOM 6264 N N . GLN D 2 198 ? 13.937 28.405 -15.921 1.00 90.28 198 GLN M N 1
ATOM 6265 C CA . GLN D 2 198 ? 14.983 28.429 -16.938 1.00 91.24 198 GLN M CA 1
ATOM 6266 C C . GLN D 2 198 ? 14.512 29.084 -18.236 1.00 91.41 198 GLN M C 1
ATOM 6267 O O . GLN D 2 198 ? 15.305 29.742 -18.916 1.00 95.62 198 GLN M O 1
ATOM 6269 N N . GLY D 2 199 ? 13.246 28.900 -18.607 1.00 97.71 199 GLY M N 1
ATOM 6270 C CA . GLY D 2 199 ? 12.711 29.447 -19.840 1.00 91.39 199 GLY M CA 1
ATOM 6271 C C . GLY D 2 199 ? 12.285 30.891 -19.787 1.00 92.06 199 GLY M C 1
ATOM 6272 O O . GLY D 2 199 ? 11.888 31.455 -20.812 1.00 92.67 199 GLY M O 1
ATOM 6273 N N . LEU D 2 200 ? 12.346 31.507 -18.614 1.00 86.78 200 LEU M N 1
ATOM 6274 C CA . LEU D 2 200 ? 11.997 32.906 -18.444 1.00 87.14 200 LEU M CA 1
ATOM 6275 C C . LEU D 2 200 ? 13.263 33.748 -18.516 1.00 91.40 200 LEU M C 1
ATOM 6276 O O . LEU D 2 200 ? 14.294 33.385 -17.942 1.00 89.61 200 LEU M O 1
ATOM 6281 N N . SER D 2 201 ? 13.183 34.871 -19.231 1.00 100.48 201 SER M N 1
ATOM 6282 C CA . SER D 2 201 ? 14.327 35.773 -19.304 1.00 104.96 201 SER M CA 1
ATOM 6283 C C . SER D 2 201 ? 14.630 36.399 -17.949 1.00 103.58 201 SER M C 1
ATOM 6284 O O . SER D 2 201 ? 15.787 36.725 -17.661 1.00 107.48 201 SER M O 1
ATOM 6287 N N . SER D 2 202 ? 13.611 36.561 -17.111 1.00 92.64 202 SER M N 1
ATOM 6288 C CA . SER D 2 202 ? 13.761 37.094 -15.766 1.00 93.91 202 SER M CA 1
ATOM 6289 C C . SER D 2 202 ? 12.521 36.714 -14.969 1.00 91.82 202 SER M C 1
ATOM 6290 O O . SER D 2 202 ? 11.505 36.320 -15.556 1.00 89.71 202 SER M O 1
ATOM 6293 N N . PRO D 2 203 ? 12.579 36.792 -13.639 1.00 89.36 203 PRO M N 1
ATOM 6294 C CA . PRO D 2 203 ? 11.410 36.437 -12.820 1.00 87.56 203 PRO M CA 1
ATOM 6295 C C . PRO D 2 203 ? 10.127 37.124 -13.269 1.00 86.61 203 PRO M C 1
ATOM 6296 O O . PRO D 2 203 ? 10.087 38.339 -13.483 1.00 88.13 203 PRO M O 1
ATOM 6300 N N . VAL D 2 204 ? 9.071 36.325 -13.414 1.00 87.31 204 VAL M N 1
ATOM 6301 C CA . VAL D 2 204 ? 7.736 36.804 -13.758 1.00 88.28 204 VAL M CA 1
ATOM 6302 C C . VAL D 2 204 ? 6.918 36.886 -12.478 1.00 91.07 204 VAL M C 1
ATOM 6303 O O . VAL D 2 204 ? 6.924 35.949 -11.668 1.00 88.27 204 VAL M O 1
ATOM 6307 N N . THR D 2 205 ? 6.219 38.003 -12.286 1.00 106.79 205 THR M N 1
ATOM 6308 C CA . THR D 2 205 ? 5.418 38.238 -11.092 1.00 108.35 205 THR M CA 1
ATOM 6309 C C . THR D 2 205 ? 3.950 38.377 -11.476 1.00 106.92 205 THR M C 1
ATOM 6310 O O . THR D 2 205 ? 3.597 39.238 -12.290 1.00 114.16 205 THR M O 1
ATOM 6314 N N . LYS D 2 206 ? 3.105 37.527 -10.898 1.00 88.79 206 LYS M N 1
ATOM 6315 C CA . LYS D 2 206 ? 1.655 37.619 -11.027 1.00 81.72 206 LYS M CA 1
ATOM 6316 C C . LYS D 2 206 ? 1.063 38.058 -9.695 1.00 80.08 206 LYS M C 1
ATOM 6317 O O . LYS D 2 206 ? 1.316 37.425 -8.665 1.00 80.02 206 LYS M O 1
ATOM 6323 N N . SER D 2 207 ? 0.267 39.128 -9.717 1.00 74.43 207 SER M N 1
ATOM 6324 C CA . SER D 2 207 ? -0.207 39.755 -8.491 1.00 75.49 207 SER M CA 1
ATOM 6325 C C . SER D 2 207 ? -1.647 40.231 -8.641 1.00 74.88 207 SER M C 1
ATOM 6326 O O . SER D 2 207 ? -2.154 40.405 -9.754 1.00 74.16 207 SER M O 1
ATOM 6329 N N . PHE D 2 208 ? -2.309 40.427 -7.498 1.00 96.47 208 PHE M N 1
ATOM 6330 C CA . PHE D 2 208 ? -3.627 41.048 -7.452 1.00 101.14 208 PHE M CA 1
ATOM 6331 C C . PHE D 2 208 ? -3.747 41.894 -6.189 1.00 104.44 208 PHE M C 1
ATOM 6332 O O . PHE D 2 208 ? -3.001 41.714 -5.223 1.00 106.68 208 PHE M O 1
ATOM 6340 N N . ASN D 2 209 ? -4.703 42.823 -6.206 1.00 100.42 209 ASN M N 1
ATOM 6341 C CA . ASN D 2 209 ? -5.061 43.621 -5.038 1.00 96.67 209 ASN M CA 1
ATOM 6342 C C . ASN D 2 209 ? -6.483 43.295 -4.605 1.00 97.90 209 ASN M C 1
ATOM 6343 O O . ASN D 2 209 ? -7.405 43.314 -5.428 1.00 100.46 209 ASN M O 1
ATOM 6348 N N . ARG D 2 210 ? -6.653 43.028 -3.311 1.00 99.13 210 ARG M N 1
ATOM 6349 C CA . ARG D 2 210 ? -7.944 42.707 -2.698 1.00 97.57 210 ARG M CA 1
ATOM 6350 C C . ARG D 2 210 ? -7.729 42.358 -1.230 1.00 97.05 210 ARG M C 1
ATOM 6351 O O . ARG D 2 210 ? -6.655 41.888 -0.849 1.00 95.83 210 ARG M O 1
ATOM 6353 N N . ASP E 3 1 ? 22.767 -12.618 13.019 1.00 35.65 162 ASP A N 1
ATOM 6354 C CA . ASP E 3 1 ? 23.102 -11.897 11.801 1.00 33.09 162 ASP A CA 1
ATOM 6355 C C . ASP E 3 1 ? 22.330 -12.454 10.616 1.00 39.34 162 ASP A C 1
ATOM 6356 O O . ASP E 3 1 ? 21.533 -13.383 10.751 1.00 39.50 162 ASP A O 1
ATOM 6361 N N . PHE E 3 2 ? 22.587 -11.872 9.450 1.00 32.58 163 PHE A N 1
ATOM 6362 C CA . PHE E 3 2 ? 21.847 -12.161 8.232 1.00 28.48 163 PHE A CA 1
ATOM 6363 C C . PHE E 3 2 ? 22.743 -12.886 7.240 1.00 30.85 163 PHE A C 1
ATOM 6364 O O . PHE E 3 2 ? 23.869 -12.450 6.981 1.00 30.26 163 PHE A O 1
ATOM 6372 N N . HIS E 3 3 ? 22.235 -13.981 6.681 1.00 26.53 164 HIS A N 1
ATOM 6373 C CA . HIS E 3 3 ? 22.927 -14.738 5.645 1.00 35.04 164 HIS A CA 1
ATOM 6374 C C . HIS E 3 3 ? 22.098 -14.722 4.371 1.00 31.80 164 HIS A C 1
ATOM 6375 O O . HIS E 3 3 ? 20.910 -15.063 4.396 1.00 37.11 164 HIS A O 1
ATOM 6382 N N . PHE E 3 4 ? 22.724 -14.322 3.262 1.00 27.56 165 PHE A N 1
ATOM 6383 C CA . PHE E 3 4 ? 22.025 -14.309 1.981 1.00 26.55 165 PHE A CA 1
ATOM 6384 C C . PHE E 3 4 ? 21.555 -15.704 1.588 1.00 26.84 165 PHE A C 1
ATOM 6385 O O . PHE E 3 4 ? 20.537 -15.845 0.900 1.00 28.23 165 PHE A O 1
ATOM 6393 N N . GLU E 3 5 ? 22.271 -16.744 2.026 1.00 42.83 166 GLU A N 1
ATOM 6394 C CA . GLU E 3 5 ? 21.852 -18.114 1.746 1.00 40.48 166 GLU A CA 1
ATOM 6395 C C . GLU E 3 5 ? 20.519 -18.445 2.409 1.00 33.08 166 GLU A C 1
ATOM 6396 O O . GLU E 3 5 ? 19.748 -19.252 1.877 1.00 28.78 166 GLU A O 1
ATOM 6402 N N . VAL E 3 6 ? 20.246 -17.861 3.578 1.00 29.58 167 VAL A N 1
ATOM 6403 C CA . VAL E 3 6 ? 19.016 -18.173 4.302 1.00 32.24 167 VAL A CA 1
ATOM 6404 C C . VAL E 3 6 ? 17.797 -17.625 3.568 1.00 26.52 167 VAL A C 1
ATOM 6405 O O . VAL E 3 6 ? 16.727 -18.243 3.566 1.00 35.14 167 VAL A O 1
ATOM 6409 N N . PHE E 3 7 ? 17.939 -16.468 2.923 1.00 23.96 168 PHE A N 1
ATOM 6410 C CA . PHE E 3 7 ? 16.823 -15.819 2.249 1.00 27.42 168 PHE A CA 1
ATOM 6411 C C . PHE E 3 7 ? 16.799 -16.053 0.747 1.00 27.20 168 PHE A C 1
ATOM 6412 O O . PHE E 3 7 ? 15.779 -15.768 0.112 1.00 23.82 168 PHE A O 1
ATOM 6420 N N . ASN E 3 8 ? 17.916 -16.479 0.179 1.00 27.37 169 ASN A N 1
ATOM 6421 C CA . ASN E 3 8 ? 17.939 -16.812 -1.228 1.00 27.78 169 ASN A CA 1
ATOM 6422 C C . ASN E 3 8 ? 18.520 -18.189 -1.452 1.00 32.56 169 ASN A C 1
ATOM 6423 O O . ASN E 3 8 ? 19.703 -18.420 -1.235 1.00 33.94 169 ASN A O 1
ATOM 6428 N N . PHE E 3 9 ? 17.684 -19.084 -1.953 1.00 26.00 170 PHE A N 1
ATOM 6429 C CA . PHE E 3 9 ? 18.106 -20.436 -2.282 1.00 30.19 170 PHE A CA 1
ATOM 6430 C C . PHE E 3 9 ? 17.061 -21.027 -3.212 1.00 36.83 170 PHE A C 1
ATOM 6431 O O . PHE E 3 9 ? 15.929 -20.543 -3.285 1.00 36.43 170 PHE A O 1
ATOM 6439 N N . VAL E 3 10 ? 17.452 -22.078 -3.923 1.00 39.10 171 VAL A N 1
ATOM 6440 C CA . VAL E 3 10 ? 16.510 -22.758 -4.804 1.00 39.11 171 VAL A CA 1
ATOM 6441 C C . VAL E 3 10 ? 15.728 -23.739 -3.941 1.00 40.98 171 VAL A C 1
ATOM 6442 O O . VAL E 3 10 ? 16.312 -24.688 -3.397 1.00 43.96 171 VAL A O 1
ATOM 6446 N N . PRO E 3 11 ? 14.424 -23.517 -3.816 1.00 43.14 172 PRO A N 1
ATOM 6447 C CA . PRO E 3 11 ? 13.566 -24.393 -3.011 1.00 50.43 172 PRO A CA 1
ATOM 6448 C C . PRO E 3 11 ? 13.445 -25.785 -3.622 1.00 52.76 172 PRO A C 1
ATOM 6449 O O . PRO E 3 11 ? 13.627 -25.923 -4.832 1.00 51.14 172 PRO A O 1
ATOM 6453 N N . ASP F 3 1 ? -13.636 21.159 -56.875 1.00 59.86 162 ASP B N 1
ATOM 6454 C CA . ASP F 3 1 ? -12.547 22.105 -56.698 1.00 54.45 162 ASP B CA 1
ATOM 6455 C C . ASP F 3 1 ? -11.782 21.836 -55.412 1.00 48.35 162 ASP B C 1
ATOM 6456 O O . ASP F 3 1 ? -11.845 22.615 -54.468 1.00 54.36 162 ASP B O 1
ATOM 6461 N N . PHE F 3 2 ? -11.058 20.730 -55.365 1.00 43.80 163 PHE B N 1
ATOM 6462 C CA . PHE F 3 2 ? -10.189 20.489 -54.226 1.00 37.61 163 PHE B CA 1
ATOM 6463 C C . PHE F 3 2 ? -8.761 20.651 -54.709 1.00 39.25 163 PHE B C 1
ATOM 6464 O O . PHE F 3 2 ? -8.351 20.004 -55.677 1.00 41.59 163 PHE B O 1
ATOM 6472 N N . HIS F 3 3 ? -8.007 21.502 -54.031 1.00 40.53 164 HIS B N 1
ATOM 6473 C CA . HIS F 3 3 ? -6.587 21.648 -54.293 1.00 42.20 164 HIS B CA 1
ATOM 6474 C C . HIS F 3 3 ? -5.845 21.268 -53.026 1.00 44.64 164 HIS B C 1
ATOM 6475 O O . HIS F 3 3 ? -6.112 21.816 -51.954 1.00 40.62 164 HIS B O 1
ATOM 6482 N N . PHE F 3 4 ? -4.926 20.320 -53.164 1.00 42.21 165 PHE B N 1
ATOM 6483 C CA . PHE F 3 4 ? -4.115 19.903 -52.036 1.00 42.84 165 PHE B CA 1
ATOM 6484 C C . PHE F 3 4 ? -3.294 21.068 -51.498 1.00 50.05 165 PHE B C 1
ATOM 6485 O O . PHE F 3 4 ? -2.973 21.104 -50.304 1.00 53.50 165 PHE B O 1
ATOM 6493 N N . GLU F 3 5 ? -2.964 22.034 -52.361 1.00 53.52 166 GLU B N 1
ATOM 6494 C CA . GLU F 3 5 ? -2.218 23.212 -51.930 1.00 58.33 166 GLU B CA 1
ATOM 6495 C C . GLU F 3 5 ? -3.014 24.057 -50.939 1.00 55.20 166 GLU B C 1
ATOM 6496 O O . GLU F 3 5 ? -2.439 24.649 -50.017 1.00 56.25 166 GLU B O 1
ATOM 6502 N N . VAL F 3 6 ? -4.338 24.131 -51.113 1.00 39.56 167 VAL B N 1
ATOM 6503 C CA . VAL F 3 6 ? -5.156 24.998 -50.268 1.00 38.39 167 VAL B CA 1
ATOM 6504 C C . VAL F 3 6 ? -5.245 24.467 -48.841 1.00 35.55 167 VAL B C 1
ATOM 6505 O 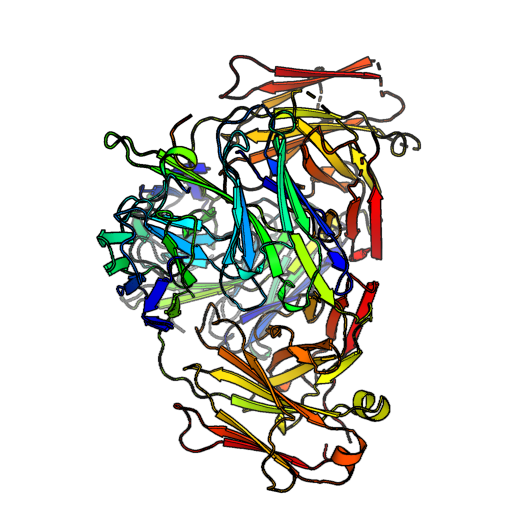O . VAL F 3 6 ? -5.306 25.252 -47.884 1.00 35.64 167 VAL B O 1
ATOM 6509 N N . PHE F 3 7 ? -5.249 23.148 -48.661 1.00 40.06 168 PHE B N 1
ATOM 6510 C CA . PHE F 3 7 ? -5.406 22.562 -47.337 1.00 39.69 168 PHE B CA 1
ATOM 6511 C C . PHE F 3 7 ? -4.087 22.148 -46.700 1.00 44.01 168 PHE B C 1
ATOM 6512 O O . PHE F 3 7 ? -4.064 21.852 -45.501 1.00 33.72 168 PHE B O 1
ATOM 6520 N N . ASN F 3 8 ? -3.042 22.057 -47.507 1.00 33.51 169 ASN B N 1
ATOM 6521 C CA . ASN F 3 8 ? -1.726 21.798 -46.977 1.00 34.63 169 ASN B CA 1
ATOM 6522 C C . ASN F 3 8 ? -0.727 22.838 -47.451 1.00 37.67 169 ASN B C 1
ATOM 6523 O O . ASN F 3 8 ? -0.412 22.921 -48.631 1.00 39.50 169 ASN B O 1
ATOM 6528 N N . PHE F 3 9 ? -0.199 23.596 -46.504 1.00 38.70 170 PHE B N 1
ATOM 6529 C CA . PHE F 3 9 ? 0.836 24.582 -46.781 1.00 43.98 170 PHE B CA 1
ATOM 6530 C C . PHE F 3 9 ? 1.483 24.968 -45.459 1.00 47.72 170 PHE B C 1
ATOM 6531 O O . PHE F 3 9 ? 0.882 24.830 -44.389 1.00 41.85 170 PHE B O 1
ATOM 6539 N N . VAL F 3 10 ? 2.718 25.450 -45.544 1.00 47.23 171 VAL B N 1
ATOM 6540 C CA . VAL F 3 10 ? 3.476 25.880 -44.373 1.00 49.01 171 VAL B CA 1
ATOM 6541 C C . VAL F 3 10 ? 3.150 27.347 -44.106 1.00 57.65 171 VAL B C 1
ATOM 6542 O O . VAL F 3 10 ? 3.445 28.198 -44.961 1.00 64.86 171 VAL B O 1
ATOM 6546 N N . PRO F 3 11 ? 2.552 27.688 -42.954 1.00 58.26 172 PRO B N 1
ATOM 6547 C CA . PRO F 3 11 ? 2.228 29.073 -42.596 1.00 64.60 172 PRO B CA 1
ATOM 6548 C C . PRO F 3 11 ? 3.469 29.954 -42.465 1.00 68.91 172 PRO B C 1
ATOM 6549 O O . PRO F 3 11 ? 3.473 31.060 -43.003 1.00 73.94 172 PRO B O 1
#

Organism: Human respiratory syncytial virus A (strain A2) (NCBI:txid11259)

Sequence (877 aa):
EEQLVESGGGLVQPGRSLRLSCVGSGLFEEHAMHWVRQAPGRGLEWVSGISWNSGSVGYADSVKGRFTTSRDNAKDILFLEMNTLRSEDTALYFCAIMVATTKNDFHYYKDVWGKGTTVTVSSASTKGPSVFPLAPSSKSTSGGTAALGCLVKDYFPEPVTVSWNSGALTSGVHTFPAVLQSSGLYSLSSVVTVPSSSLGTQTYICNVNHKPSNTKVDKKVEPKSCQIVLTQSPATLSLSSPGERATLSCRASQSVSNHLAWYQQKPGQAPRLLIYETSNRATGIPPRFSGSGSGTDFTLTISSLEPEDFAVYYCQQRNNWYTFGQGTKLEIKRTVAAPSVFIFPPSDEQLKSGTASVVCLLNNFYPREAKVQWKVDNALQSGNSQESVTEQDSKDSTYSLSSTLTLSKADYEKHKVYACEVTHQGLSSPVTKSFNRGECEEQLVESGGGLVQPGRSLRLSCVGSGLRFEEHAMHWVRQAPGRGLEWVSGISWNSGSVGYADSVKGRFTTSRDNAKDILFLEMNTLRSEDTALYFCAIMVATTKNDFHYYKDVWGKGTTVTVSSASTKGPSVFPLAPGGTAALGCLVKDYFPEPVTVSWNSGALTSGVHTFPAVLQSSGLYSLSSVVTVPSSSLGTYICNVNHKPSNTKVDKKVEPQIVLTQSPATLSLSPGERATLSCRASQSVSNHLAWYQQKPGQAPRLLIYETSNRATGIPPRFSGSGSGTDFTLTISSLEPEDFAVYYCQQRNNWYTFGQGTKLEIKRTVAAPSVFIFPPSDEQLKTASVVCLLNNFYPREAKVQWKLQGNSQESVTEQDSKDSTYSLSSTLTLSKADYKVYACEVTHQGLSSPVTKSFNRDFHFEVFNFVPDFHFEVFNFVP

Radius of gyration: 29.39 Å; Cα contacts (8 Å, |Δi|>4): 2284; chains: 6; bounding box: 75×76×78 Å

Secondary structure (P-SEA, 3-state):
ccccccccccc/ccccccccccc/ccccccccccccccccbbbbbbbcccccccbbbbbbbbcccbbbbbcccccccccbbbbcccccccbbbbbbccccbbbbbccccccccccbbbbbbbbbbbcccbbbbbbbbccbbbbbbccccbbbbbbbbcccccccccccbbbbbcccccccccbbbbbccccccccccccccccccccccccbbbbbbbbccccccbbbbbbbbbcccbbbbbbbbbcccc/ccccccccccccccccbbbbbbbbccccccccccbbbbbcccccccccccccccccbbbbcccccccccccccccccbbbbbbcccccccbbbbbbbbbbbbbccccccbbbbbccbbbbbbccccbbbbbbbbbccccbbbbbcccccccccbbbbbccccccccccccccccccccccccbbbbbbbbccccccbbbbbbbcccbbbbbbbbcc/cbbbbbcccbbbbcccbbbbbbbbbcccccccbbbbbbcccccccccccccccccccccccbbbbbcccbbbbbbccccccccbbbbbbbcccccccccbbbbbbbbcbbbbbbbbbcccaaaaaacbbbbbbbbccccccbbbbbbbcccccccccbbbbbbcccccccbbbbbbbbcccaaaaaaccbbbbbbbccccccbbbbbbccccc/cbbbbbcccbbbbcccbbbbbbbbbcccccccbbbbbbcccccccccccccccccccccccbbbbbcccbbbbbcccccccccbbbbbbbcccccccccbbbbbbbccbbbbbbbbbcccccccccbbbbbbbccccccbbbbbccccccbbbbbbcccccccbbbbbbbbbbccccccbbbbbbbccccccbbbbcccc

GO terms:
  GO:0055036 virion membrane (C, EXP)
  GO:0020002 host cell plasma membrane (C, EXP)
  GO:0005515 protein binding (F, IPI)
  GO:0055036 virion membrane (C, TAS)
  GO:0005576 extracellular region (C, TAS)
  GO:0005886 plasma membrane (C, TAS)

InterPro domains:
  IPR000925 Major surface glycoprotein G [PF00802] (10-269)

Solvent-accessible surface area: 37424 Å² total; per-residue (Å²): 152,50,39,3,33,15,57,36,29,28,76,19,108,68,53,154,56,32,116,0,26,0,15,1,36,35,72,62,43,66,15,0,5,0,0,0,16,28,28,108,91,180,25,9,63,5,1,0,0,2,0,92,79,52,61,13,56,5,42,10,105,50,0,123,80,21,5,74,6,50,21,43,35,90,90,4,14,0,33,0,46,0,54,74,3,98,70,113,1,29,3,58,0,4,0,0,5,0,3,0,6,31,64,151,106,118,93,46,60,47,31,28,34,1,84,17,19,82,0,18,3,25,92,25,79,64,85,19,13,41,7,14,13,6,27,1,22,76,48,0,42,52,84,49,59,1,1,0,0,0,6,0,24,27,0,2,14,76,85,18,89,25,39,2,36,100,48,81,34,96,83,30,42,23,56,3,77,27,30,106,25,132,72,19,32,28,8,14,5,0,2,0,48,2,76,38,94,17,29,78,112,85,71,12,50,0,30,2,68,0,50,50,30,133,32,112,34,79,63,94,4,102,67,50,103,142,84,2,86,10,73,6,63,40,74,78,31,36,30,42,67,50,88,135,0,67,0,42,0,86,9,78,100,66,0,51,60,25,1,1,0,0,25,15,68,88,92,104,30,5,136,5,5,0,10,7,12,67,30,106,7,108,62,10,36,108,37,7,56,8,63,30,88,17,61,66,4,38,0,26,0,59,55,4,33,89,37,1,22,1,36,0,8,0,0,0,1,48,54,37,0,22,16,1,104,9,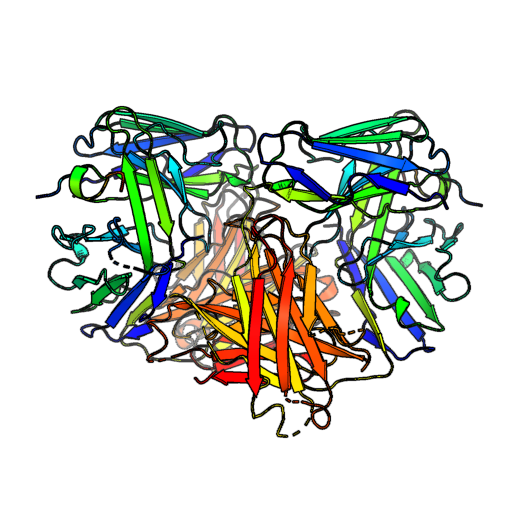0,60,0,10,38,122,75,104,76,20,46,8,38,12,4,0,0,40,7,14,90,77,3,27,163,82,35,52,2,3,0,0,0,1,0,15,49,0,11,33,119,112,23,72,19,42,4,37,8,64,121,53,121,36,107,86,33,52,42,86,12,29,16,117,35,44,111,111,43,11,6,11,1,5,5,2,13,0,46,32,62,62,63,58,4,83,141,80,115,51,0,7,0,40,0,49,17,130,31,34,126,69,77,48,73,45,39,3,52,87,78,70,68,173,44,50,8,94,15,57,41,30,29,70,19,44,68,51,60,65,38,143,0,18,0,63,6,53,46,29,101,0,68,64,7,1,0,0,0,0,14,30,33,105,90,96,26,11,57,7,1,0,0,2,0,107,88,51,64,20,54,5,54,9,133,50,1,82,80,24,7,68,8,49,24,63,43,94,79,44,29,0,37,0,78,0,54,79,2,113,59,119,3,27,2,54,0,4,0,0,0,0,4,0,3,43,80,145,123,112,94,44,54,63,33,23,33,1,115,20,17,76,0,14,5,24,106,34,79,78,36,42,20,18,16,43,30,4,38,70,127,47,63,15,3,5,0,2,7,0,40,48,1,2,23,47,76,38,84,24,44,3,42,82,44,88,18,77,14,16,41,23,54,3,74,42,31,95,39,134,74,20,36,25,25,16,2,0,1,0,23,4,25,55,53,37,88,115,138,30,44,2,32,4,66,0,84,60,30,95,27,90,47,72,54,60,22,61,158,84,2,96,4,64,12,64,50,74,74,40,33,31,35,56,53,82,148,0,67,0,33,0,58,5,81,93,63,0,50,62,27,1,0,0,0,23,18,69,92,90,109,35,6,135,5,3,0,11,19,6,67,21,108,6,107,73,10,46,110,38,6,51,14,56,28,85,27,63,78,0,32,0,22,0,56,53,2,27,77,46,1,31,9,42,0,8,0,0,0,2,49,56,36,1,22,17,2,119,10,0,50,5,12,38,123,79,105,85,25,45,9,54,13,40,20,5,61,12,19,85,70,19,79,120,44,0,3,0,0,0,0,0,9,25,0,6,42,113,85,24,49,20,118,17,72,122,118,116,47,54,62,83,12,27,21,120,43,30,112,157,30,18,7,6,2,3,4,1,25,10,60,42,68,46,104,108,55,101,66,29,13,0,22,0,67,13,81,33,34,126,67,91,54,81,83,71,29,122,84,155,21,79,31,111,49,1,4,66,62,60,144,27,86,28,107,53,0,4,54,64,81

Foldseek 3Di:
DKAKAKDFADEDAAQAKTKMKIFIPDDDDAFKKFKWWAAVPGDIDTAKIAGPVSPDIDGDPVQPPFWDWDADDDRRMIMIIGGRHDQVPFTWMKMWTWDFDCVVHPGDTDIYIHPTDTHGYHPDDFDFWDKDKQAWEPVQDDDFKGKIKIKGDFGDDDDKDKDKPNPPDDAQWDWDDWDADPVRGTMTMIMGIGGPVCLVPDWIWMWMADVVVGDTDIDTHHHDDD/DKAKAKPPQEAAEAFQAKDKIKIFIPWFLFQQKWKWFDAPPDDIHTQGGSFFHGDPPRDPQWGKHDGTTIIIIMRHGHDLVRQGKMWMWGPSPNIDIYPIYGYAYDDDFFFWDKDKDWADPVQLVVFWTKIKIKTPFGPDPDKDKWKAFPHRTDDDQKDKDKDQQDSPSRGIMMMIMRTDTSVVVVVTFKIWIWMDDPPDPDIDIDIGTPPDD/DWAKAKDFADEDAAQAKTKMKIAIDPDQLLQFKKFKWWAAVVGDIHTAKIAGSVSPDIDGDPVQPPFWDWDDDSVRRMIMIIGGRDDQVPFTWMKMWTWDFDCPVNDTDTDIHIHPTDTHGYHNDAADAWDWAKPAWVFKMKIKIKTDFGDDQDKDKDKPVPPDDPQWDWDHWDADPVRGTMTMIMGIDGPVPLVWIWMWMADVVRGDTDTDTHHD/DKAKAKPPQEDAEAFQDKDKIKIFIPFFLAQQKWKWWDAPPDDIHTQGGSQFHGDPPRDPQWGGDDGGGMIMIIRGGHDPVRFTWMWMWGPSPNIDIYPIYGYAYDDDFFFWDKDWDDDDPDVLDDDKIKIKTPFGDDPDKDKQKPPDVQKDKDKDAQDPPSRGIMMMIMRDDRSVPPAKIWIWMGGPPDPDIDIDIDGD/DDDPCVVDDDD/DDDPPVVDDDD